Protein 6UVZ (pdb70)

Structure (mmCIF, N/CA/C/O backbone):
data_6UVZ
#
_entry.id   6UVZ
#
_cell.length_a   166.528
_cell.length_b   166.528
_cell.length_c   151.693
_cell.angle_alpha   90.000
_cell.angle_beta   90.000
_cell.angle_gamma   90.000
#
_symmetry.space_group_name_H-M   'P 43 21 2'
#
loop_
_entity.id
_entity.type
_entity.pdbx_description
1 polymer 'Amidohydrolase 2'
2 non-polymer 'NONAETHYLENE GLYCOL'
3 non-polymer 'CITRIC ACID'
4 water water
#
loop_
_atom_site.group_PDB
_atom_site.id
_atom_site.type_symbol
_atom_site.label_atom_id
_atom_site.label_alt_id
_atom_site.label_comp_id
_atom_site.label_asym_id
_atom_site.label_entity_id
_atom_site.label_seq_id
_atom_site.pdbx_PDB_ins_code
_atom_site.Cartn_x
_atom_site.Cartn_y
_atom_site.Cartn_z
_atom_site.occupancy
_atom_site.B_iso_or_equiv
_atom_site.auth_seq_id
_atom_site.auth_comp_id
_atom_site.auth_asym_id
_atom_site.auth_atom_id
_atom_site.pdbx_PDB_model_num
ATOM 1 N N . ALA A 1 3 ? 38.894 -16.261 -7.747 1.00 98.42 0 ALA A N 1
ATOM 2 C CA . ALA A 1 3 ? 39.344 -16.293 -6.361 1.00 102.53 0 ALA A CA 1
ATOM 3 C C . ALA A 1 3 ? 38.182 -16.576 -5.414 1.00 124.90 0 ALA A C 1
ATOM 4 O O . ALA A 1 3 ? 38.349 -16.578 -4.194 1.00 120.37 0 ALA A O 1
ATOM 11 N N . THR A 1 5 ? 36.677 -18.859 -3.680 1.00 127.57 2 THR A N 1
ATOM 12 C CA . THR A 1 5 ? 37.175 -20.142 -3.178 1.00 108.41 2 THR A CA 1
ATOM 13 C C . THR A 1 5 ? 37.639 -21.068 -4.305 1.00 94.45 2 THR A C 1
ATOM 14 O O . THR A 1 5 ? 36.851 -21.809 -4.903 1.00 92.89 2 THR A O 1
ATOM 18 N N . LEU A 1 6 ? 38.939 -21.030 -4.595 1.00 82.14 3 LEU A N 1
ATOM 19 C CA . LEU A 1 6 ? 39.531 -21.755 -5.713 1.00 65.92 3 LEU A CA 1
ATOM 20 C C . LEU A 1 6 ? 40.758 -22.518 -5.239 1.00 62.86 3 LEU A C 1
ATOM 21 O O . LEU A 1 6 ? 41.605 -21.959 -4.533 1.00 62.06 3 LEU A O 1
ATOM 26 N N . ASN A 1 7 ? 40.857 -23.786 -5.633 1.00 56.43 4 ASN A N 1
ATOM 27 C CA . ASN A 1 7 ? 42.008 -24.616 -5.304 1.00 49.50 4 ASN A CA 1
ATOM 28 C C . ASN A 1 7 ? 43.102 -24.409 -6.345 1.00 51.43 4 ASN A C 1
ATOM 29 O O . ASN A 1 7 ? 42.831 -24.425 -7.550 1.00 53.06 4 ASN A O 1
ATOM 34 N N . VAL A 1 8 ? 44.335 -24.219 -5.877 1.00 48.83 5 VAL A N 1
ATOM 35 C CA . VAL A 1 8 ? 45.465 -23.886 -6.738 1.00 40.94 5 VAL A CA 1
ATOM 36 C C . VAL A 1 8 ? 46.630 -24.811 -6.411 1.00 42.15 5 VAL A C 1
ATOM 37 O O . VAL A 1 8 ? 46.981 -24.985 -5.238 1.00 40.43 5 VAL A O 1
ATOM 41 N N . ILE A 1 9 ? 47.224 -25.400 -7.446 1.00 41.71 6 ILE A N 1
ATOM 42 C CA . ILE A 1 9 ? 48.446 -26.190 -7.328 1.00 33.69 6 ILE A CA 1
ATOM 43 C C . ILE A 1 9 ? 49.509 -25.527 -8.192 1.00 36.05 6 ILE A C 1
ATOM 44 O O . ILE A 1 9 ? 49.360 -25.448 -9.418 1.00 55.73 6 ILE A O 1
ATOM 49 N N . ASP A 1 10 ? 50.577 -25.049 -7.556 1.00 28.21 7 ASP A N 1
ATOM 50 C CA . ASP A 1 10 ? 51.659 -24.372 -8.264 1.00 29.64 7 ASP A CA 1
ATOM 51 C C . ASP A 1 10 ? 52.594 -25.421 -8.853 1.00 38.79 7 ASP A C 1
ATOM 52 O O . ASP A 1 10 ? 53.343 -26.075 -8.123 1.00 53.18 7 ASP A O 1
ATOM 57 N N . SER A 1 11 ? 52.565 -25.579 -10.174 1.00 39.12 8 SER A N 1
ATOM 58 C CA . SER A 1 11 ? 53.357 -26.619 -10.818 1.00 41.31 8 SER A CA 1
ATOM 59 C C . SER A 1 11 ? 54.812 -26.222 -11.041 1.00 41.31 8 SER A C 1
ATOM 60 O O . SER A 1 11 ? 55.575 -27.032 -11.578 1.00 45.43 8 SER A O 1
ATOM 63 N N . HIS A 1 12 ? 55.225 -25.021 -10.635 1.00 30.55 9 HIS A N 1
ATOM 64 C CA . HIS A 1 12 ? 56.596 -24.576 -10.885 1.00 31.27 9 HIS A CA 1
ATOM 65 C C . HIS A 1 12 ? 56.917 -23.418 -9.950 1.00 30.50 9 HIS A C 1
ATOM 66 O O . HIS A 1 12 ? 56.426 -22.304 -10.158 1.00 49.36 9 HIS A O 1
ATOM 73 N N . PHE A 1 13 ? 57.741 -23.676 -8.935 1.00 32.15 10 PHE A N 1
ATOM 74 C CA . PHE A 1 13 ? 58.228 -22.620 -8.059 1.00 32.42 10 PHE A CA 1
ATOM 75 C C . PHE A 1 13 ? 59.629 -22.983 -7.588 1.00 40.10 10 PHE A C 1
ATOM 76 O O . PHE A 1 13 ? 60.064 -24.132 -7.695 1.00 41.52 10 PHE A O 1
ATOM 84 N N . HIS A 1 14 ? 60.334 -21.983 -7.060 1.00 36.85 11 HIS A N 1
ATOM 85 C CA . HIS A 1 14 ? 61.700 -22.153 -6.589 1.00 28.78 11 HIS A CA 1
ATOM 86 C C . HIS A 1 14 ? 61.849 -21.578 -5.188 1.00 33.26 11 HIS A C 1
ATOM 87 O O . HIS A 1 14 ? 61.128 -20.656 -4.796 1.00 36.77 11 HIS A O 1
ATOM 94 N N . ILE A 1 15 ? 62.799 -22.138 -4.439 1.00 26.42 12 ILE A N 1
ATOM 95 C CA . ILE A 1 15 ? 63.242 -21.586 -3.165 1.00 30.93 12 ILE A CA 1
ATOM 96 C C . ILE A 1 15 ? 64.755 -21.741 -3.092 1.00 34.40 12 ILE A C 1
ATOM 97 O O . ILE A 1 15 ? 65.323 -22.704 -3.614 1.00 36.63 12 ILE A O 1
ATOM 102 N N . TRP A 1 16 ? 65.411 -20.780 -2.444 1.00 33.33 13 TRP A N 1
ATOM 103 C CA . TRP A 1 16 ? 66.855 -20.855 -2.271 1.00 40.13 13 TRP A CA 1
ATOM 104 C C . TRP A 1 16 ? 67.282 -19.941 -1.133 1.00 46.63 13 TRP A C 1
ATOM 105 O O . TRP A 1 16 ? 66.528 -19.071 -0.689 1.00 51.63 13 TRP A O 1
ATOM 116 N N . ASP A 1 17 ? 68.508 -20.159 -0.671 1.00 53.29 14 ASP A N 1
ATOM 117 C CA . ASP A 1 17 ? 69.130 -19.336 0.364 1.00 53.62 14 ASP A CA 1
ATOM 118 C C . ASP A 1 17 ? 70.516 -18.948 -0.129 1.00 55.72 14 ASP A C 1
ATOM 119 O O . ASP A 1 17 ? 71.394 -19.828 -0.248 1.00 54.36 14 ASP A O 1
ATOM 124 N N . PRO A 1 18 ? 70.763 -17.668 -0.428 1.00 53.58 15 PRO A N 1
ATOM 125 C CA . PRO A 1 18 ? 72.053 -17.283 -1.025 1.00 50.80 15 PRO A CA 1
ATOM 126 C C . PRO A 1 18 ? 73.249 -17.472 -0.104 1.00 60.84 15 PRO A C 1
ATOM 127 O O . PRO A 1 18 ? 74.386 -17.449 -0.593 1.00 67.77 15 PRO A O 1
ATOM 131 N N . ASP A 1 19 ? 73.039 -17.656 1.199 1.00 65.88 16 ASP A N 1
ATOM 132 C CA . ASP A 1 19 ? 74.150 -17.886 2.116 1.00 72.14 16 ASP A CA 1
ATOM 133 C C . ASP A 1 19 ? 74.551 -19.356 2.167 1.00 69.96 16 ASP A C 1
ATOM 134 O O . ASP A 1 19 ? 75.728 -19.687 1.995 1.00 84.86 16 ASP A O 1
ATOM 139 N N . ALA A 1 20 ? 73.586 -20.248 2.398 1.00 56.18 17 ALA A N 1
ATOM 140 C CA . ALA A 1 20 ? 73.882 -21.671 2.485 1.00 48.76 17 ALA A CA 1
ATOM 141 C C . ALA A 1 20 ? 74.109 -22.314 1.123 1.00 44.08 17 ALA A C 1
ATOM 142 O O . ALA A 1 20 ? 74.781 -23.348 1.046 1.00 37.98 17 ALA A O 1
ATOM 144 N N . GLN A 1 21 ? 73.573 -21.730 0.054 1.00 47.44 18 GLN A N 1
ATOM 145 C CA . GLN A 1 21 ? 73.688 -22.286 -1.284 1.00 50.89 18 GLN A CA 1
ATOM 146 C C . GLN A 1 21 ? 74.511 -21.363 -2.173 1.00 64.06 18 GLN A C 1
ATOM 147 O O . GLN A 1 21 ? 74.667 -20.170 -1.897 1.00 67.49 18 GLN A O 1
ATOM 153 N N . ASP A 1 22 ? 75.037 -21.938 -3.252 1.00 71.83 19 ASP A N 1
ATOM 154 C CA . ASP A 1 22 ? 75.849 -21.218 -4.228 1.00 67.72 19 ASP A CA 1
ATOM 155 C C . ASP A 1 22 ? 75.130 -21.263 -5.569 1.00 61.28 19 ASP A C 1
ATOM 156 O O . ASP A 1 22 ? 75.110 -22.305 -6.233 1.00 62.67 19 ASP A O 1
ATOM 161 N N . LEU A 1 23 ? 74.537 -20.139 -5.962 1.00 55.28 20 LEU A N 1
ATOM 162 C CA . LEU A 1 23 ? 73.852 -20.034 -7.245 1.00 54.79 20 LEU A CA 1
ATOM 163 C C . LEU A 1 23 ? 74.618 -19.072 -8.141 1.00 64.80 20 LEU A C 1
ATOM 164 O O . LEU A 1 23 ? 74.563 -17.852 -7.919 1.00 71.46 20 LEU A O 1
ATOM 169 N N . PRO A 1 24 ? 75.340 -19.559 -9.154 1.00 69.57 21 PRO A N 1
ATOM 170 C CA . PRO A 1 24 ? 76.148 -18.638 -9.971 1.00 63.05 21 PRO A CA 1
ATOM 171 C C . PRO A 1 24 ? 75.316 -17.686 -10.810 1.00 60.99 21 PRO A C 1
ATOM 172 O O . PRO A 1 24 ? 75.715 -16.531 -11.000 1.00 72.64 21 PRO A O 1
ATOM 176 N N . TRP A 1 25 ? 74.166 -18.135 -11.316 1.00 54.23 22 TRP A N 1
ATOM 177 C CA . TRP A 1 25 ? 73.321 -17.282 -12.144 1.00 54.19 22 TRP A CA 1
ATOM 178 C C . TRP A 1 25 ? 72.702 -16.127 -11.368 1.00 61.90 22 TRP A C 1
ATOM 179 O O . TRP A 1 25 ? 72.105 -15.239 -11.986 1.00 62.56 22 TRP A O 1
ATOM 190 N N . LEU A 1 26 ? 72.828 -16.115 -10.041 1.00 64.53 23 LEU A N 1
ATOM 191 C CA . LEU A 1 26 ? 72.280 -15.037 -9.229 1.00 61.46 23 LEU A CA 1
ATOM 192 C C . LEU A 1 26 ? 73.127 -13.772 -9.277 1.00 67.19 23 LEU A C 1
ATOM 193 O O . LEU A 1 26 ? 72.663 -12.720 -8.823 1.00 62.24 23 LEU A O 1
ATOM 198 N N . ALA A 1 27 ? 74.345 -13.846 -9.809 1.00 72.15 24 ALA A N 1
ATOM 199 C CA . ALA A 1 27 ? 75.174 -12.658 -9.949 1.00 63.47 24 ALA A CA 1
ATOM 200 C C . ALA A 1 27 ? 74.583 -11.722 -10.996 1.00 64.20 24 ALA A C 1
ATOM 201 O O . ALA A 1 27 ? 74.042 -12.163 -12.013 1.00 71.30 24 ALA A O 1
ATOM 203 N N . GLY A 1 28 ? 74.689 -10.421 -10.740 1.00 54.06 25 GLY A N 1
ATOM 204 C CA . GLY A 1 28 ? 74.076 -9.432 -11.599 1.00 63.38 25 GLY A CA 1
ATOM 205 C C . GLY A 1 28 ? 72.586 -9.264 -11.412 1.00 77.41 25 GLY A C 1
ATOM 206 O O . GLY A 1 28 ? 71.981 -8.436 -12.105 1.00 85.39 25 GLY A O 1
ATOM 207 N N . LEU A 1 29 ? 71.972 -10.021 -10.499 1.00 80.21 26 LEU A N 1
ATOM 208 C CA . LEU A 1 29 ? 70.547 -9.925 -10.191 1.00 76.53 26 LEU A CA 1
ATOM 209 C C . LEU A 1 29 ? 70.400 -9.649 -8.699 1.00 83.26 26 LEU A C 1
ATOM 210 O O . LEU A 1 29 ? 70.061 -10.554 -7.921 1.00 80.52 26 LEU A O 1
ATOM 215 N N . PRO A 1 30 ? 70.650 -8.411 -8.260 1.00 85.07 27 PRO A N 1
ATOM 216 C CA . PRO A 1 30 ? 70.498 -8.101 -6.829 1.00 78.69 27 PRO A CA 1
ATOM 217 C C . PRO A 1 30 ? 69.062 -8.183 -6.345 1.00 77.03 27 PRO A C 1
ATOM 218 O O . PRO A 1 30 ? 68.839 -8.270 -5.131 1.00 76.95 27 PRO A O 1
ATOM 222 N N . SER A 1 31 ? 68.084 -8.160 -7.254 1.00 73.96 28 SER A N 1
ATOM 223 C CA . SER A 1 31 ? 66.683 -8.246 -6.859 1.00 64.78 28 SER A CA 1
ATOM 224 C C . SER A 1 31 ? 66.315 -9.616 -6.305 1.00 69.18 28 SER A C 1
ATOM 225 O O . SER A 1 31 ? 65.314 -9.731 -5.591 1.00 67.48 28 SER A O 1
ATOM 228 N N . LEU A 1 32 ? 67.097 -10.649 -6.612 1.00 66.26 29 LEU A N 1
ATOM 229 C CA . LEU A 1 32 ? 66.793 -12.010 -6.195 1.00 58.31 29 LEU A CA 1
ATOM 230 C C . LEU A 1 32 ? 67.787 -12.568 -5.187 1.00 59.85 29 LEU A C 1
ATOM 231 O O . LEU A 1 32 ? 67.668 -13.737 -4.805 1.00 64.30 29 LEU A O 1
ATOM 236 N N . GLN A 1 33 ? 68.759 -11.771 -4.741 1.00 60.90 30 GLN A N 1
ATOM 237 C CA . GLN A 1 33 ? 69.772 -12.238 -3.795 1.00 64.80 30 GLN A CA 1
ATOM 238 C C . GLN A 1 33 ? 69.243 -12.171 -2.360 1.00 67.65 30 GLN A C 1
ATOM 239 O O . GLN A 1 33 ? 69.800 -11.516 -1.480 1.00 68.14 30 GLN A O 1
ATOM 245 N N . HIS A 1 34 ? 68.137 -12.878 -2.137 1.00 71.63 31 HIS A N 1
ATOM 246 C CA . HIS A 1 34 ? 67.506 -12.954 -0.829 1.00 61.92 31 HIS A CA 1
ATOM 247 C C . HIS A 1 34 ? 67.116 -14.398 -0.552 1.00 58.50 31 HIS A C 1
ATOM 248 O O . HIS A 1 34 ? 67.119 -15.249 -1.445 1.00 68.38 31 HIS A O 1
ATOM 255 N N . ARG A 1 35 ? 66.776 -14.669 0.705 1.00 56.52 32 ARG A N 1
ATOM 256 C CA . ARG A 1 35 ? 66.318 -15.994 1.101 1.00 45.57 32 ARG A CA 1
ATOM 257 C C . ARG A 1 35 ? 64.824 -16.117 0.828 1.00 47.71 32 ARG A C 1
ATOM 258 O O . ARG A 1 35 ? 64.028 -15.305 1.313 1.00 59.42 32 ARG A O 1
ATOM 266 N N . TYR A 1 36 ? 64.444 -17.127 0.050 1.00 44.49 33 TYR A N 1
ATOM 267 C CA . TYR A 1 36 ? 63.051 -17.397 -0.278 1.00 41.49 33 TYR A CA 1
ATOM 268 C C . TYR A 1 36 ? 62.664 -18.757 0.281 1.00 33.54 33 TYR A C 1
ATOM 269 O O . TYR A 1 36 ? 63.348 -19.754 0.026 1.00 45.76 33 TYR A O 1
ATOM 278 N N . THR A 1 37 ? 61.574 -18.795 1.040 1.00 30.43 34 THR A N 1
ATOM 279 C CA . THR A 1 37 ? 61.076 -20.021 1.642 1.00 37.89 34 THR A CA 1
ATOM 280 C C . THR A 1 37 ? 59.689 -20.340 1.099 1.00 42.28 34 THR A C 1
ATOM 281 O O . THR A 1 37 ? 59.033 -19.507 0.468 1.00 46.14 34 THR A O 1
ATOM 285 N N . VAL A 1 38 ? 59.247 -21.573 1.355 1.00 40.92 35 VAL A N 1
ATOM 286 C CA . VAL A 1 38 ? 57.916 -21.987 0.926 1.00 41.75 35 VAL A CA 1
ATOM 287 C C . VAL A 1 38 ? 56.842 -21.202 1.671 1.00 46.18 35 VAL A C 1
ATOM 288 O O . VAL A 1 38 ? 55.749 -20.971 1.138 1.00 55.78 35 VAL A O 1
ATOM 292 N N . ASP A 1 39 ? 57.134 -20.763 2.899 1.00 44.18 36 ASP A N 1
ATOM 293 C CA . ASP A 1 39 ? 56.176 -19.952 3.643 1.00 34.74 36 ASP A CA 1
ATOM 294 C C . ASP A 1 39 ? 55.959 -18.595 2.988 1.00 40.24 36 ASP A C 1
ATOM 295 O O . ASP A 1 39 ? 54.855 -18.042 3.063 1.00 43.28 36 ASP A O 1
ATOM 300 N N . ASP A 1 40 ? 56.992 -18.043 2.346 1.00 40.14 37 ASP A N 1
ATOM 301 C CA . ASP A 1 40 ? 56.830 -16.776 1.640 1.00 30.50 37 ASP A CA 1
ATOM 302 C C . ASP A 1 40 ? 55.880 -16.924 0.459 1.00 49.30 37 ASP A C 1
ATOM 303 O O . ASP A 1 40 ? 55.098 -16.012 0.165 1.00 51.82 37 ASP A O 1
ATOM 308 N N . LEU A 1 41 ? 55.934 -18.066 -0.231 1.00 54.61 38 LEU A N 1
ATOM 309 C CA . LEU A 1 41 ? 54.997 -18.316 -1.320 1.00 43.11 38 LEU A CA 1
ATOM 310 C C . LEU A 1 41 ? 53.588 -18.563 -0.796 1.00 45.69 38 LEU A C 1
ATOM 311 O O . LEU A 1 41 ? 52.610 -18.172 -1.443 1.00 41.06 38 LEU A O 1
ATOM 316 N N . ALA A 1 42 ? 53.465 -19.204 0.370 1.00 39.03 39 ALA A N 1
ATOM 317 C CA . ALA A 1 42 ? 52.148 -19.430 0.953 1.00 40.13 39 ALA A CA 1
ATOM 318 C C . ALA A 1 42 ? 51.487 -18.125 1.373 1.00 51.35 39 ALA A C 1
ATOM 319 O O . ALA A 1 42 ? 50.260 -17.998 1.285 1.00 54.79 39 ALA A O 1
ATOM 321 N N . ALA A 1 43 ? 52.276 -17.148 1.829 1.00 56.98 40 ALA A N 1
ATOM 322 C CA . ALA A 1 43 ? 51.711 -15.858 2.206 1.00 53.29 40 ALA A CA 1
ATOM 323 C C . ALA A 1 43 ? 51.177 -15.103 0.996 1.00 51.27 40 ALA A C 1
ATOM 324 O O . ALA A 1 43 ? 50.213 -14.340 1.120 1.00 50.41 40 ALA A O 1
ATOM 326 N N . GLU A 1 44 ? 51.786 -15.301 -0.176 1.00 50.74 41 GLU A N 1
ATOM 327 C CA . GLU A 1 44 ? 51.286 -14.655 -1.385 1.00 48.08 41 GLU A CA 1
ATOM 328 C C . GLU A 1 44 ? 49.934 -15.225 -1.795 1.00 51.68 41 GLU A C 1
ATOM 329 O O . GLU A 1 44 ? 49.020 -14.472 -2.152 1.00 56.26 41 GLU A O 1
ATOM 335 N N . TYR A 1 45 ? 49.786 -16.551 -1.750 1.00 44.54 42 TYR A N 1
ATOM 336 C CA . TYR A 1 45 ? 48.497 -17.161 -2.049 1.00 45.33 42 TYR A CA 1
ATOM 337 C C . TYR A 1 45 ? 47.457 -16.861 -0.978 1.00 52.60 42 TYR A C 1
ATOM 338 O O . TYR A 1 45 ? 46.257 -16.978 -1.249 1.00 41.69 42 TYR A O 1
ATOM 347 N N . ALA A 1 46 ? 47.888 -16.479 0.226 1.00 58.35 43 ALA A N 1
ATOM 348 C CA . ALA A 1 46 ? 46.936 -16.059 1.248 1.00 45.59 43 ALA A CA 1
ATOM 349 C C . ALA A 1 46 ? 46.337 -14.699 0.913 1.00 48.41 43 ALA A C 1
ATOM 350 O O . ALA A 1 46 ? 45.147 -14.463 1.152 1.00 44.12 43 ALA A O 1
ATOM 352 N N . LYS A 1 47 ? 47.146 -13.792 0.356 1.00 49.91 44 LYS A N 1
ATOM 353 C CA . LYS A 1 47 ? 46.625 -12.492 -0.055 1.00 43.22 44 LYS A CA 1
ATOM 354 C C . LYS A 1 47 ? 45.613 -12.625 -1.183 1.00 51.47 44 LYS A C 1
ATOM 355 O O . LYS A 1 47 ? 44.704 -11.795 -1.303 1.00 73.55 44 LYS A O 1
ATOM 361 N N . PHE A 1 48 ? 45.747 -13.655 -2.012 1.00 54.11 45 PHE A N 1
ATOM 362 C CA . PHE A 1 48 ? 44.874 -13.846 -3.161 1.00 62.40 45 PHE A CA 1
ATOM 363 C C . PHE A 1 48 ? 43.606 -14.618 -2.821 1.00 48.43 45 PHE A C 1
ATOM 364 O O . PHE A 1 48 ? 42.769 -14.825 -3.706 1.00 53.07 45 PHE A O 1
ATOM 372 N N . GLY A 1 49 ? 43.446 -15.045 -1.571 1.00 29.09 46 GLY A N 1
ATOM 373 C CA . GLY A 1 49 ? 42.228 -15.713 -1.157 1.00 38.95 46 GLY A CA 1
ATOM 374 C C . GLY A 1 49 ? 41.976 -17.057 -1.798 1.00 50.52 46 GLY A C 1
ATOM 375 O O . GLY A 1 49 ? 40.823 -17.488 -1.873 1.00 71.40 46 GLY A O 1
ATOM 376 N N . VAL A 1 50 ? 43.019 -17.734 -2.266 1.00 52.03 47 VAL A N 1
ATOM 377 C CA . VAL A 1 50 ? 42.880 -19.048 -2.867 1.00 47.03 47 VAL A CA 1
ATOM 378 C C . VAL A 1 50 ? 43.342 -20.097 -1.866 1.00 50.94 47 VAL A C 1
ATOM 379 O O . VAL A 1 50 ? 44.103 -19.821 -0.934 1.00 47.26 47 VAL A O 1
ATOM 383 N N . ASN A 1 51 ? 42.868 -21.326 -2.060 1.00 52.95 48 ASN A N 1
ATOM 384 C CA . ASN A 1 51 ? 43.246 -22.452 -1.208 1.00 47.01 48 ASN A CA 1
ATOM 385 C C . ASN A 1 51 ? 44.499 -23.085 -1.803 1.00 51.68 48 ASN A C 1
ATOM 386 O O . ASN A 1 51 ? 44.424 -23.864 -2.756 1.00 46.87 48 ASN A O 1
ATOM 391 N N . PHE A 1 52 ? 45.656 -22.744 -1.241 1.00 48.20 49 PHE A N 1
ATOM 392 C CA . PHE A 1 52 ? 46.937 -23.221 -1.753 1.00 38.57 49 PHE A CA 1
ATOM 393 C C . PHE A 1 52 ? 47.140 -24.668 -1.320 1.00 39.19 49 PHE A C 1
ATOM 394 O O . PHE A 1 52 ? 47.365 -24.947 -0.137 1.00 40.69 49 PHE A O 1
ATOM 402 N N . LEU A 1 53 ? 47.063 -25.590 -2.277 1.00 30.21 50 LEU A N 1
ATOM 403 C CA . LEU A 1 53 ? 47.193 -27.015 -2.005 1.00 34.76 50 LEU A CA 1
ATOM 404 C C . LEU A 1 53 ? 48.631 -27.511 -2.077 1.00 38.46 50 LEU A C 1
ATOM 405 O O . LEU A 1 53 ? 48.866 -28.709 -1.891 1.00 41.76 50 LEU A O 1
ATOM 410 N N . GLY A 1 54 ? 49.588 -26.634 -2.342 1.00 29.45 51 GLY A N 1
ATOM 411 C CA . GLY A 1 54 ? 50.982 -27.012 -2.440 1.00 37.63 51 GLY A CA 1
ATOM 412 C C . GLY A 1 54 ? 51.559 -26.712 -3.812 1.00 39.95 51 GLY A C 1
ATOM 413 O O . GLY A 1 54 ? 50.860 -26.346 -4.755 1.00 41.73 51 GLY A O 1
ATOM 414 N N . GLY A 1 55 ? 52.881 -26.890 -3.901 1.00 34.87 52 GLY A N 1
ATOM 415 C CA . GLY A 1 55 ? 53.613 -26.560 -5.102 1.00 28.41 52 GLY A CA 1
ATOM 416 C C . GLY A 1 55 ? 54.555 -27.676 -5.516 1.00 40.16 52 GLY A C 1
ATOM 417 O O . GLY A 1 55 ? 54.813 -28.621 -4.765 1.00 38.83 52 GLY A O 1
ATOM 418 N N . VAL A 1 56 ? 55.066 -27.545 -6.737 1.00 33.89 53 VAL A N 1
ATOM 419 C CA . VAL A 1 56 ? 56.040 -28.469 -7.304 1.00 27.84 53 VAL A CA 1
ATOM 420 C C . VAL A 1 56 ? 57.372 -27.737 -7.378 1.00 32.56 53 VAL A C 1
ATOM 421 O O . VAL A 1 56 ? 57.524 -26.778 -8.145 1.00 23.93 53 VAL A O 1
ATOM 425 N N . TYR A 1 57 ? 58.338 -28.182 -6.579 1.00 23.24 54 TYR A N 1
ATOM 426 C CA . TYR A 1 57 ? 59.661 -27.576 -6.603 1.00 28.20 54 TYR A CA 1
ATOM 427 C C . TYR A 1 57 ? 60.407 -27.976 -7.870 1.00 42.24 54 TYR A C 1
ATOM 428 O O . TYR A 1 57 ? 60.312 -29.114 -8.335 1.00 44.29 54 TYR A O 1
ATOM 437 N N . VAL A 1 58 ? 61.153 -27.026 -8.426 1.00 20.66 55 VAL A N 1
ATOM 438 C CA . VAL A 1 58 ? 62.006 -27.259 -9.583 1.00 36.01 55 VAL A CA 1
ATOM 439 C C . VAL A 1 58 ? 63.421 -26.843 -9.210 1.00 39.65 55 VAL A C 1
ATOM 440 O O . VAL A 1 58 ? 63.615 -25.859 -8.488 1.00 34.29 55 VAL A O 1
ATOM 444 N N . GLU A 1 59 ? 64.406 -27.602 -9.690 1.00 39.45 56 GLU A N 1
ATOM 445 C CA . GLU A 1 59 ? 65.794 -27.354 -9.321 1.00 36.50 56 GLU A CA 1
ATOM 446 C C . GLU A 1 59 ? 66.213 -25.939 -9.702 1.00 43.01 56 GLU A C 1
ATOM 447 O O . GLU A 1 59 ? 65.837 -25.421 -10.757 1.00 45.94 56 GLU A O 1
ATOM 453 N N . VAL A 1 60 ? 66.990 -25.311 -8.824 1.00 42.63 57 VAL A N 1
ATOM 454 C CA . VAL A 1 60 ? 67.363 -23.911 -8.972 1.00 42.57 57 VAL A CA 1
ATOM 455 C C . VAL A 1 60 ? 68.736 -23.758 -9.630 1.00 46.52 57 VAL A C 1
ATOM 456 O O . VAL A 1 60 ? 69.347 -22.694 -9.538 1.00 53.39 57 VAL A O 1
ATOM 460 N N . ASP A 1 61 ? 69.226 -24.807 -10.294 1.00 44.59 58 ASP A N 1
ATOM 461 C CA . ASP A 1 61 ? 70.527 -24.787 -10.966 1.00 46.47 58 ASP A CA 1
ATOM 462 C C . ASP A 1 61 ? 71.643 -24.431 -9.983 1.00 40.28 58 ASP A C 1
ATOM 463 O O . ASP A 1 61 ? 72.467 -23.548 -10.230 1.00 47.45 58 ASP A O 1
ATOM 468 N N . ALA A 1 62 ? 71.658 -25.131 -8.853 1.00 39.45 59 ALA A N 1
ATOM 469 C CA . ALA A 1 62 ? 72.647 -24.882 -7.818 1.00 50.40 59 ALA A CA 1
ATOM 470 C C . ALA A 1 62 ? 74.002 -25.461 -8.215 1.00 46.06 59 ALA A C 1
ATOM 471 O O . ALA A 1 62 ? 74.105 -26.362 -9.052 1.00 43.46 59 ALA A O 1
ATOM 473 N N . ALA A 1 63 ? 75.055 -24.925 -7.593 1.00 41.71 60 ALA A N 1
ATOM 474 C CA . ALA A 1 63 ? 76.403 -25.394 -7.893 1.00 36.41 60 ALA A CA 1
ATOM 475 C C . ALA A 1 63 ? 76.641 -26.790 -7.333 1.00 39.95 60 ALA A C 1
ATOM 476 O O . ALA A 1 63 ? 77.273 -27.628 -7.987 1.00 46.92 60 ALA A O 1
ATOM 478 N N . ASP A 1 64 ? 76.145 -27.059 -6.129 1.00 38.44 61 ASP A N 1
ATOM 479 C CA . ASP A 1 64 ? 76.276 -28.363 -5.485 1.00 36.02 61 ASP A CA 1
ATOM 480 C C . ASP A 1 64 ? 74.905 -29.031 -5.522 1.00 42.29 61 ASP A C 1
ATOM 481 O O . ASP A 1 64 ? 74.039 -28.740 -4.691 1.00 40.86 61 ASP A O 1
ATOM 486 N N . HIS A 1 65 ? 74.712 -29.928 -6.492 1.00 43.16 62 HIS A N 1
ATOM 487 C CA . HIS A 1 65 ? 73.429 -30.611 -6.617 1.00 37.94 62 HIS A CA 1
ATOM 488 C C . HIS A 1 65 ? 73.182 -31.560 -5.451 1.00 43.28 62 HIS A C 1
ATOM 489 O O . HIS A 1 65 ? 72.027 -31.784 -5.073 1.00 45.16 62 HIS A O 1
ATOM 496 N N . GLU A 1 66 ? 74.245 -32.122 -4.871 1.00 42.96 63 GLU A N 1
ATOM 497 C CA . GLU A 1 66 ? 74.074 -32.991 -3.711 1.00 50.64 63 GLU A CA 1
ATOM 498 C C . GLU A 1 66 ? 73.564 -32.207 -2.508 1.00 45.28 63 GLU A C 1
ATOM 499 O O . GLU A 1 66 ? 72.761 -32.721 -1.720 1.00 40.05 63 GLU A O 1
ATOM 505 N N . LEU A 1 67 ? 74.014 -30.960 -2.354 1.00 41.39 64 LEU A N 1
ATOM 506 C CA . LEU A 1 67 ? 73.488 -30.112 -1.289 1.00 36.17 64 LEU A CA 1
ATOM 507 C C . LEU A 1 67 ? 72.018 -29.789 -1.520 1.00 43.40 64 LEU A C 1
ATOM 508 O O . LEU A 1 67 ? 71.226 -29.758 -0.571 1.00 37.55 64 LEU A O 1
ATOM 513 N N . GLU A 1 68 ? 71.634 -29.547 -2.777 1.00 44.68 65 GLU A N 1
ATOM 514 C CA . GLU A 1 68 ? 70.236 -29.268 -3.083 1.00 32.26 65 GLU A CA 1
ATOM 515 C C . GLU A 1 68 ? 69.352 -30.481 -2.823 1.00 36.21 65 GLU A C 1
ATOM 516 O O . GLU A 1 68 ? 68.196 -30.327 -2.413 1.00 38.33 65 GLU A O 1
ATOM 522 N N . ASP A 1 69 ? 69.872 -31.689 -3.056 1.00 41.79 66 ASP A N 1
ATOM 523 C CA . ASP A 1 69 ? 69.109 -32.892 -2.741 1.00 35.58 66 ASP A CA 1
ATOM 524 C C . ASP A 1 69 ? 68.874 -33.016 -1.241 1.00 38.28 66 ASP A C 1
ATOM 525 O O . ASP A 1 69 ? 67.767 -33.355 -0.806 1.00 48.05 66 ASP A O 1
ATOM 530 N N . ARG A 1 70 ? 69.902 -32.738 -0.436 1.00 34.99 67 ARG A N 1
ATOM 531 C CA . ARG A 1 70 ? 69.768 -32.862 1.012 1.00 34.09 67 ARG A CA 1
ATOM 532 C C . ARG A 1 70 ? 68.853 -31.782 1.576 1.00 39.15 67 ARG A C 1
ATOM 533 O O . ARG A 1 70 ? 67.977 -32.067 2.402 1.00 37.95 67 ARG A O 1
ATOM 541 N N . LEU A 1 71 ? 69.042 -30.533 1.142 1.00 38.32 68 LEU A N 1
ATOM 542 C CA . LEU A 1 71 ? 68.249 -29.429 1.671 1.00 38.35 68 LEU A CA 1
ATOM 543 C C . LEU A 1 71 ? 66.762 -29.595 1.398 1.00 37.22 68 LEU A C 1
ATOM 544 O O . LEU A 1 71 ? 65.943 -29.030 2.130 1.00 45.88 68 LEU A O 1
ATOM 549 N N . LEU A 1 72 ? 66.390 -30.357 0.371 1.00 33.03 69 LEU A N 1
ATOM 550 C CA . LEU A 1 72 ? 64.981 -30.555 0.069 1.00 30.60 69 LEU A CA 1
ATOM 551 C C . LEU A 1 72 ? 64.402 -31.818 0.684 1.00 36.20 69 LEU A C 1
ATOM 552 O O . LEU A 1 72 ? 63.174 -31.945 0.754 1.00 49.47 69 LEU A O 1
ATOM 557 N N . TYR A 1 73 ? 65.241 -32.756 1.124 1.00 31.70 70 TYR A N 1
ATOM 558 C CA . TYR A 1 73 ? 64.739 -33.802 2.005 1.00 35.96 70 TYR A CA 1
ATOM 559 C C . TYR A 1 73 ? 64.450 -33.236 3.389 1.00 41.61 70 TYR A C 1
ATOM 560 O O . TYR A 1 73 ? 63.391 -33.495 3.972 1.00 36.90 70 TYR A O 1
ATOM 569 N N . GLU A 1 74 ? 65.388 -32.456 3.928 1.00 31.39 71 GLU A N 1
ATOM 570 C CA . GLU A 1 74 ? 65.232 -31.871 5.252 1.00 35.72 71 GLU A CA 1
ATOM 571 C C . GLU A 1 74 ? 64.140 -30.811 5.302 1.00 31.96 71 GLU A C 1
ATOM 572 O O . GLU A 1 74 ? 63.736 -30.417 6.401 1.00 36.40 71 GLU A O 1
ATOM 578 N N . ASN A 1 75 ? 63.657 -30.344 4.151 1.00 35.13 72 ASN A N 1
ATOM 579 C CA . ASN A 1 75 ? 62.538 -29.404 4.092 1.00 31.44 72 ASN A CA 1
ATOM 580 C C . ASN A 1 75 ? 61.261 -30.224 3.966 1.00 32.44 72 ASN A C 1
ATOM 581 O O . ASN A 1 75 ? 60.751 -30.461 2.870 1.00 34.30 72 ASN A O 1
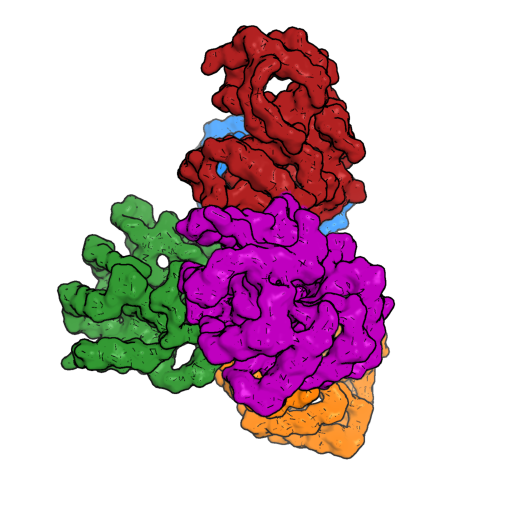ATOM 586 N N . ALA A 1 76 ? 60.736 -30.666 5.112 1.00 38.98 73 ALA A N 1
ATOM 587 C CA . ALA A 1 76 ? 59.554 -31.517 5.162 1.00 32.00 73 ALA A CA 1
ATOM 588 C C . ALA A 1 76 ? 58.253 -30.724 5.178 1.00 27.85 73 ALA A C 1
ATOM 589 O O . ALA A 1 76 ? 57.256 -31.190 5.746 1.00 34.05 73 ALA A O 1
ATOM 591 N N . SER A 1 77 ? 58.236 -29.541 4.575 1.00 31.26 74 SER A N 1
ATOM 592 C CA . SER A 1 77 ? 57.015 -28.751 4.526 1.00 30.78 74 SER A CA 1
ATOM 593 C C . SER A 1 77 ? 55.958 -29.485 3.708 1.00 38.20 74 SER A C 1
ATOM 594 O O . SER A 1 77 ? 56.250 -29.941 2.593 1.00 55.98 74 SER A O 1
ATOM 597 N N . PRO A 1 78 ? 54.734 -29.633 4.220 1.00 34.72 75 PRO A N 1
ATOM 598 C CA . PRO A 1 78 ? 53.690 -30.314 3.437 1.00 34.23 75 PRO A CA 1
ATOM 599 C C . PRO A 1 78 ? 53.350 -29.609 2.137 1.00 35.76 75 PRO A C 1
ATOM 600 O O . PRO A 1 78 ? 52.772 -30.238 1.243 1.00 40.09 75 PRO A O 1
ATOM 604 N N . LEU A 1 79 ? 53.695 -28.327 1.997 1.00 38.86 76 LEU A N 1
ATOM 605 C CA . LEU A 1 79 ? 53.377 -27.587 0.781 1.00 39.29 76 LEU A CA 1
ATOM 606 C C . LEU A 1 79 ? 54.270 -27.961 -0.394 1.00 38.65 76 LEU A C 1
ATOM 607 O O . LEU A 1 79 ? 54.001 -27.514 -1.514 1.00 34.53 76 LEU A O 1
ATOM 612 N N . ILE A 1 80 ? 55.317 -28.753 -0.176 1.00 37.77 77 ILE A N 1
ATOM 613 C CA . ILE A 1 80 ? 56.183 -29.214 -1.264 1.00 31.53 77 ILE A CA 1
ATOM 614 C C . ILE A 1 80 ? 55.623 -30.561 -1.712 1.00 29.66 77 ILE A C 1
ATOM 615 O O . ILE A 1 80 ? 55.939 -31.613 -1.155 1.00 32.82 77 ILE A O 1
ATOM 620 N N . LEU A 1 81 ? 54.769 -30.521 -2.736 1.00 31.11 78 LEU A N 1
ATOM 621 C CA . LEU A 1 81 ? 54.105 -31.734 -3.202 1.00 31.66 78 LEU A CA 1
ATOM 622 C C . LEU A 1 81 ? 55.072 -32.640 -3.953 1.00 25.54 78 LEU A C 1
ATOM 623 O O . LEU A 1 81 ? 55.149 -33.845 -3.683 1.00 32.98 78 LEU A O 1
ATOM 628 N N . LYS A 1 82 ? 55.817 -32.079 -4.903 1.00 23.23 79 LYS A N 1
ATOM 629 C CA . LYS A 1 82 ? 56.756 -32.835 -5.715 1.00 23.67 79 LYS A CA 1
ATOM 630 C C . LYS A 1 82 ? 58.074 -32.082 -5.806 1.00 31.83 79 LYS A C 1
ATOM 631 O O . LYS A 1 82 ? 58.119 -30.856 -5.670 1.00 36.40 79 LYS A O 1
ATOM 637 N N . ARG A 1 83 ? 59.151 -32.829 -6.041 1.00 37.91 80 ARG A N 1
ATOM 638 C CA . ARG A 1 83 ? 60.495 -32.272 -6.129 1.00 28.15 80 ARG A CA 1
ATOM 639 C C . ARG A 1 83 ? 61.114 -32.669 -7.460 1.00 25.49 80 ARG A C 1
ATOM 640 O O . ARG A 1 83 ? 61.300 -33.860 -7.730 1.00 25.66 80 ARG A O 1
ATOM 656 N N . LEU A 1 85 ? 64.368 -32.506 -9.112 1.00 22.52 82 LEU A N 1
ATOM 657 C CA . LEU A 1 85 ? 65.797 -32.287 -8.955 1.00 29.07 82 LEU A CA 1
ATOM 658 C C . LEU A 1 85 ? 66.515 -32.493 -10.288 1.00 28.50 82 LEU A C 1
ATOM 659 O O . LEU A 1 85 ? 65.952 -33.010 -11.254 1.00 41.29 82 LEU A O 1
ATOM 664 N N . GLN A 1 86 ? 67.775 -32.071 -10.337 1.00 25.95 83 GLN A N 1
ATOM 665 C CA . GLN A 1 86 ? 68.508 -32.059 -11.593 1.00 36.57 83 GLN A CA 1
ATOM 666 C C . GLN A 1 86 ? 69.262 -33.367 -11.815 1.00 37.38 83 GLN A C 1
ATOM 667 O O . GLN A 1 86 ? 69.527 -34.133 -10.885 1.00 27.07 83 GLN A O 1
ATOM 673 N N . GLY A 1 87 ? 69.604 -33.611 -13.074 1.00 35.24 84 GLY A N 1
ATOM 674 C CA . GLY A 1 87 ? 70.330 -34.812 -13.446 1.00 43.09 84 GLY A CA 1
ATOM 675 C C . GLY A 1 87 ? 70.585 -34.816 -14.937 1.00 33.39 84 GLY A C 1
ATOM 676 O O . GLY A 1 87 ? 70.093 -33.961 -15.680 1.00 34.74 84 GLY A O 1
ATOM 677 N N . ARG A 1 88 ? 71.375 -35.798 -15.365 1.00 33.13 85 ARG A N 1
ATOM 678 C CA . ARG A 1 88 ? 71.704 -35.994 -16.771 1.00 28.56 85 ARG A CA 1
ATOM 679 C C . ARG A 1 88 ? 70.975 -37.234 -17.272 1.00 30.34 85 ARG A C 1
ATOM 680 O O . ARG A 1 88 ? 71.214 -38.340 -16.777 1.00 40.98 85 ARG A O 1
ATOM 688 N N . VAL A 1 89 ? 70.094 -37.045 -18.252 1.00 22.85 86 VAL A N 1
ATOM 689 C CA . VAL A 1 89 ? 69.216 -38.118 -18.710 1.00 27.23 86 VAL A CA 1
ATOM 690 C C . VAL A 1 89 ? 70.042 -39.214 -19.370 1.00 30.57 86 VAL A C 1
ATOM 691 O O . VAL A 1 89 ? 70.791 -38.962 -20.321 1.00 35.45 86 VAL A O 1
ATOM 695 N N . SER A 1 90 ? 69.899 -40.436 -18.871 1.00 31.08 87 SER A N 1
ATOM 696 C CA . SER A 1 90 ? 70.557 -41.614 -19.418 1.00 29.89 87 SER A CA 1
ATOM 697 C C . SER A 1 90 ? 69.936 -42.846 -18.764 1.00 36.71 87 SER A C 1
ATOM 698 O O . SER A 1 90 ? 69.401 -42.754 -17.657 1.00 31.59 87 SER A O 1
ATOM 701 N N . PRO A 1 91 ? 69.992 -44.003 -19.429 1.00 44.48 88 PRO A N 1
ATOM 702 C CA . PRO A 1 91 ? 69.443 -45.224 -18.820 1.00 38.10 88 PRO A CA 1
ATOM 703 C C . PRO A 1 91 ? 70.299 -45.765 -17.682 1.00 37.86 88 PRO A C 1
ATOM 704 O O . PRO A 1 91 ? 70.041 -46.857 -17.166 1.00 35.85 88 PRO A O 1
ATOM 708 N N . TRP A 1 92 ? 71.326 -45.005 -17.287 1.00 27.85 89 TRP A N 1
ATOM 709 C CA . TRP A 1 92 ? 72.151 -45.326 -16.127 1.00 26.92 89 TRP A CA 1
ATOM 710 C C . TRP A 1 92 ? 72.292 -44.124 -15.199 1.00 26.46 89 TRP A C 1
ATOM 711 O O . TRP A 1 92 ? 73.263 -44.044 -14.440 1.00 27.85 89 TRP A O 1
ATOM 730 N N . ARG A 1 94 ? 72.040 -41.142 -12.335 1.00 31.60 91 ARG A N 1
ATOM 731 C CA . ARG A 1 94 ? 71.936 -41.040 -10.884 1.00 27.78 91 ARG A CA 1
ATOM 732 C C . ARG A 1 94 ? 70.734 -40.167 -10.543 1.00 25.07 91 ARG A C 1
ATOM 733 O O . ARG A 1 94 ? 70.721 -38.969 -10.844 1.00 33.39 91 ARG A O 1
ATOM 741 N N . VAL A 1 95 ? 69.726 -40.761 -9.924 1.00 24.43 92 VAL A N 1
ATOM 742 C CA . VAL A 1 95 ? 68.495 -40.069 -9.545 1.00 27.65 92 VAL A CA 1
ATOM 743 C C . VAL A 1 95 ? 68.440 -40.000 -8.026 1.00 30.22 92 VAL A C 1
ATOM 744 O O . VAL A 1 95 ? 68.659 -41.021 -7.364 1.00 32.05 92 VAL A O 1
ATOM 748 N N . PRO A 1 96 ? 68.172 -38.834 -7.437 1.00 33.31 93 PRO A N 1
ATOM 749 C CA . PRO A 1 96 ? 68.015 -38.770 -5.980 1.00 28.25 93 PRO A CA 1
ATOM 750 C C . PRO A 1 96 ? 66.851 -39.635 -5.524 1.00 34.66 93 PRO A C 1
ATOM 751 O O . PRO A 1 96 ? 65.783 -39.648 -6.141 1.00 48.22 93 PRO A O 1
ATOM 755 N N . ILE A 1 97 ? 67.070 -40.368 -4.429 1.00 24.12 94 ILE A N 1
ATOM 756 C CA . ILE A 1 97 ? 66.071 -41.319 -3.960 1.00 25.43 94 ILE A CA 1
ATOM 757 C C . ILE A 1 97 ? 64.811 -40.620 -3.461 1.00 28.43 94 ILE A C 1
ATOM 758 O O . ILE A 1 97 ? 63.759 -41.258 -3.339 1.00 36.17 94 ILE A O 1
ATOM 763 N N . ASN A 1 98 ? 64.882 -39.319 -3.184 1.00 26.44 95 ASN A N 1
ATOM 764 C CA . ASN A 1 98 ? 63.725 -38.544 -2.758 1.00 25.29 95 ASN A CA 1
ATOM 765 C C . ASN A 1 98 ? 63.140 -37.699 -3.882 1.00 24.80 95 ASN A C 1
ATOM 766 O O . ASN A 1 98 ? 62.220 -36.911 -3.637 1.00 41.75 95 ASN A O 1
ATOM 771 N N . ALA A 1 99 ? 63.645 -37.845 -5.104 1.00 25.10 96 ALA A N 1
ATOM 772 C CA . ALA A 1 99 ? 63.216 -37.021 -6.225 1.00 34.12 96 ALA A CA 1
ATOM 773 C C . ALA A 1 99 ? 62.001 -37.639 -6.905 1.00 27.41 96 ALA A C 1
ATOM 774 O O . ALA A 1 99 ? 61.966 -38.849 -7.153 1.00 34.31 96 ALA A O 1
ATOM 776 N N . ASP A 1 100 ? 61.007 -36.804 -7.203 1.00 28.84 97 ASP A N 1
ATOM 777 C CA . ASP A 1 100 ? 59.830 -37.240 -7.940 1.00 28.57 97 ASP A CA 1
ATOM 778 C C . ASP A 1 100 ? 59.996 -37.102 -9.447 1.00 28.12 97 ASP A C 1
ATOM 779 O O . ASP A 1 100 ? 59.219 -37.699 -10.200 1.00 33.32 97 ASP A O 1
ATOM 784 N N . GLY A 1 101 ? 60.985 -36.336 -9.895 1.00 29.30 98 GLY A N 1
ATOM 785 C CA . GLY A 1 101 ? 61.244 -36.159 -11.311 1.00 23.29 98 GLY A CA 1
ATOM 786 C C . GLY A 1 101 ? 62.606 -35.534 -11.513 1.00 21.06 98 GLY A C 1
ATOM 787 O O . GLY A 1 101 ? 63.320 -35.222 -10.556 1.00 37.86 98 GLY A O 1
ATOM 788 N N . ILE A 1 102 ? 62.957 -35.344 -12.782 1.00 25.63 99 ILE A N 1
ATOM 789 C CA . ILE A 1 102 ? 64.279 -34.870 -13.174 1.00 28.99 99 ILE A CA 1
ATOM 790 C C . ILE A 1 102 ? 64.131 -33.741 -14.184 1.00 34.96 99 ILE A C 1
ATOM 791 O O . ILE A 1 102 ? 63.271 -33.797 -15.070 1.00 34.08 99 ILE A O 1
ATOM 796 N N . ARG A 1 103 ? 64.967 -32.712 -14.045 1.00 41.18 100 ARG A N 1
ATOM 797 C CA . ARG A 1 103 ? 65.121 -31.686 -15.067 1.00 44.25 100 ARG A CA 1
ATOM 798 C C . ARG A 1 103 ? 66.591 -31.579 -15.441 1.00 38.65 100 ARG A C 1
ATOM 799 O O . ARG A 1 103 ? 67.446 -31.414 -14.567 1.00 38.25 100 ARG A O 1
ATOM 807 N N . GLU A 1 104 ? 66.881 -31.678 -16.737 1.00 37.53 101 GLU A N 1
ATOM 808 C CA . GLU A 1 104 ? 68.229 -31.450 -17.230 1.00 40.41 101 GLU A CA 1
ATOM 809 C C . GLU A 1 104 ? 68.300 -30.065 -17.846 1.00 60.42 101 GLU A C 1
ATOM 810 O O . GLU A 1 104 ? 67.614 -29.811 -18.850 1.00 58.10 101 GLU A O 1
ATOM 816 N N . PRO A 1 105 ? 69.087 -29.142 -17.290 1.00 75.17 102 PRO A N 1
ATOM 817 C CA . PRO A 1 105 ? 69.157 -27.792 -17.864 1.00 77.38 102 PRO A CA 1
ATOM 818 C C . PRO A 1 105 ? 69.754 -27.791 -19.261 1.00 79.62 102 PRO A C 1
ATOM 819 O O . PRO A 1 105 ? 70.970 -27.654 -19.427 1.00 84.63 102 PRO A O 1
ATOM 823 N N . LEU A 1 106 ? 68.905 -27.956 -20.272 1.00 74.66 103 LEU A N 1
ATOM 824 C CA . LEU A 1 106 ? 69.346 -27.908 -21.663 1.00 79.44 103 LEU A CA 1
ATOM 825 C C . LEU A 1 106 ? 69.785 -26.485 -21.980 1.00 103.79 103 LEU A C 1
ATOM 826 O O . LEU A 1 106 ? 68.955 -25.593 -22.171 1.00 101.21 103 LEU A O 1
ATOM 831 N N . HIS A 1 107 ? 71.101 -26.280 -22.027 1.00 124.64 104 HIS A N 1
ATOM 832 C CA . HIS A 1 107 ? 71.728 -24.969 -22.199 1.00 134.24 104 HIS A CA 1
ATOM 833 C C . HIS A 1 107 ? 71.052 -24.117 -23.269 1.00 140.35 104 HIS A C 1
ATOM 834 O O . HIS A 1 107 ? 70.359 -23.148 -22.955 1.00 142.13 104 HIS A O 1
ATOM 841 N N . ARG A 1 113 ? 74.301 -27.789 -29.506 1.00 85.65 110 ARG A N 1
ATOM 842 C CA . ARG A 1 113 ? 74.131 -28.973 -28.671 1.00 95.86 110 ARG A CA 1
ATOM 843 C C . ARG A 1 113 ? 72.837 -29.711 -29.001 1.00 99.23 110 ARG A C 1
ATOM 844 O O . ARG A 1 113 ? 71.762 -29.337 -28.533 1.00 106.34 110 ARG A O 1
ATOM 852 N N . GLY A 1 114 ? 72.950 -30.762 -29.810 1.00 82.57 111 GLY A N 1
ATOM 853 C CA . GLY A 1 114 ? 71.810 -31.603 -30.119 1.00 69.17 111 GLY A CA 1
ATOM 854 C C . GLY A 1 114 ? 71.620 -32.696 -29.088 1.00 70.94 111 GLY A C 1
ATOM 855 O O . GLY A 1 114 ? 71.638 -33.886 -29.417 1.00 70.19 111 GLY A O 1
ATOM 856 N N . ARG A 1 115 ? 71.433 -32.292 -27.828 1.00 69.87 112 ARG A N 1
ATOM 857 C CA . ARG A 1 115 ? 71.355 -33.255 -26.734 1.00 54.43 112 ARG A CA 1
ATOM 858 C C . ARG A 1 115 ? 70.137 -34.162 -26.870 1.00 51.80 112 ARG A C 1
ATOM 859 O O . ARG A 1 115 ? 70.206 -35.357 -26.559 1.00 57.72 112 ARG A O 1
ATOM 867 N N . ALA A 1 116 ? 69.015 -33.616 -27.342 1.00 57.83 113 ALA A N 1
ATOM 868 C CA . ALA A 1 116 ? 67.788 -34.399 -27.439 1.00 63.18 113 ALA A CA 1
ATOM 869 C C . ALA A 1 116 ? 67.862 -35.476 -28.513 1.00 64.95 113 ALA A C 1
ATOM 870 O O . ALA A 1 116 ? 67.024 -36.384 -28.518 1.00 72.02 113 ALA A O 1
ATOM 872 N N . LEU A 1 117 ? 68.835 -35.398 -29.417 1.00 58.89 114 LEU A N 1
ATOM 873 C CA . LEU A 1 117 ? 68.977 -36.371 -30.491 1.00 55.91 114 LEU A CA 1
ATOM 874 C C . LEU A 1 117 ? 69.924 -37.511 -30.142 1.00 48.84 114 LEU A C 1
ATOM 875 O O . LEU A 1 117 ? 70.055 -38.451 -30.934 1.00 54.34 114 LEU A O 1
ATOM 880 N N . GLU A 1 118 ? 70.583 -37.457 -28.988 1.00 38.55 115 GLU A N 1
ATOM 881 C CA . GLU A 1 118 ? 71.488 -38.530 -28.608 1.00 30.53 115 GLU A CA 1
ATOM 882 C C . GLU A 1 118 ? 70.689 -39.758 -28.175 1.00 43.99 115 GLU A C 1
ATOM 883 O O . GLU A 1 118 ? 69.646 -39.625 -27.526 1.00 49.05 115 GLU A O 1
ATOM 889 N N . PRO A 1 119 ? 71.146 -40.965 -28.523 1.00 40.91 116 PRO A N 1
ATOM 890 C CA . PRO A 1 119 ? 70.375 -42.165 -28.163 1.00 30.91 116 PRO A CA 1
ATOM 891 C C . PRO A 1 119 ? 70.306 -42.415 -26.669 1.00 40.41 116 PRO A C 1
ATOM 892 O O . PRO A 1 119 ? 69.313 -42.982 -26.197 1.00 44.05 116 PRO A O 1
ATOM 896 N N . GLU A 1 120 ? 71.330 -42.019 -25.907 1.00 29.25 117 GLU A N 1
ATOM 897 C CA . GLU A 1 120 ? 71.271 -42.203 -24.461 1.00 24.73 117 GLU A CA 1
ATOM 898 C C . GLU A 1 120 ? 70.219 -41.300 -23.830 1.00 33.09 117 GLU A C 1
ATOM 899 O O . GLU A 1 120 ? 69.682 -41.626 -22.766 1.00 41.67 117 GLU A O 1
ATOM 905 N N . PHE A 1 121 ? 69.910 -40.170 -24.470 1.00 34.36 118 PHE A N 1
ATOM 906 C CA . PHE A 1 121 ? 68.826 -39.324 -23.985 1.00 30.67 118 PHE A CA 1
ATOM 907 C C . PHE A 1 121 ? 67.472 -39.971 -24.248 1.00 40.19 118 PHE A C 1
ATOM 908 O O . PHE A 1 121 ? 66.581 -39.929 -23.392 1.00 48.93 118 PHE A O 1
ATOM 916 N N . ILE A 1 122 ? 67.303 -40.577 -25.425 1.00 40.97 119 ILE A N 1
ATOM 917 C CA . ILE A 1 122 ? 66.057 -41.273 -25.734 1.00 33.98 119 ILE A CA 1
ATOM 918 C C . ILE A 1 122 ? 65.895 -42.493 -24.835 1.00 35.94 119 ILE A C 1
ATOM 919 O O . ILE A 1 122 ? 64.819 -42.733 -24.274 1.00 30.29 119 ILE A O 1
ATOM 924 N N . ALA A 1 123 ? 66.962 -43.282 -24.687 1.00 33.52 120 ALA A N 1
ATOM 925 C CA . ALA A 1 123 ? 66.908 -44.444 -23.807 1.00 18.81 120 ALA A CA 1
ATOM 926 C C . ALA A 1 123 ? 66.697 -44.036 -22.357 1.00 39.75 120 ALA A C 1
ATOM 927 O O . ALA A 1 123 ? 66.051 -44.765 -21.595 1.00 42.30 120 ALA A O 1
ATOM 929 N N . GLY A 1 124 ? 67.232 -42.881 -21.956 1.00 37.71 121 GLY A N 1
ATOM 930 C CA . GLY A 1 124 ? 66.994 -42.396 -20.609 1.00 31.99 121 GLY A CA 1
ATOM 931 C C . GLY A 1 124 ? 65.550 -42.015 -20.363 1.00 32.74 121 GLY A C 1
ATOM 932 O O . GLY A 1 124 ? 65.049 -42.159 -19.244 1.00 31.55 121 GLY A O 1
ATOM 933 N N . LEU A 1 125 ? 64.861 -41.524 -21.397 1.00 27.48 122 LEU A N 1
ATOM 934 C CA . LEU A 1 125 ? 63.444 -41.203 -21.256 1.00 27.83 122 LEU A CA 1
ATOM 935 C C . LEU A 1 125 ? 62.624 -42.453 -20.967 1.00 37.42 122 LEU A C 1
ATOM 936 O O . LEU A 1 125 ? 61.704 -42.424 -20.141 1.00 35.66 122 LEU A O 1
ATOM 941 N N . ARG A 1 126 ? 62.948 -43.565 -21.633 1.00 34.51 123 ARG A N 1
ATOM 942 C CA . ARG A 1 126 ? 62.225 -44.809 -21.387 1.00 29.09 123 ARG A CA 1
ATOM 943 C C . ARG A 1 126 ? 62.472 -45.321 -19.974 1.00 38.17 123 ARG A C 1
ATOM 944 O O . ARG A 1 126 ? 61.571 -45.891 -19.349 1.00 45.17 123 ARG A O 1
ATOM 952 N N . ALA A 1 127 ? 63.688 -45.129 -19.456 1.00 35.06 124 ALA A N 1
ATOM 953 C CA . ALA A 1 127 ? 63.988 -45.562 -18.095 1.00 29.49 124 ALA A CA 1
ATOM 954 C C . ALA A 1 127 ? 63.181 -44.770 -17.074 1.00 38.26 124 ALA A C 1
ATOM 955 O O . ALA A 1 127 ? 62.631 -45.347 -16.129 1.00 33.65 124 ALA A O 1
ATOM 965 N N . ALA A 1 129 ? 60.377 -43.252 -17.698 1.00 41.33 126 ALA A N 1
ATOM 966 C CA . ALA A 1 129 ? 58.978 -43.607 -17.911 1.00 32.56 126 ALA A CA 1
ATOM 967 C C . ALA A 1 129 ? 58.605 -44.872 -17.151 1.00 32.53 126 ALA A C 1
ATOM 968 O O . ALA A 1 129 ? 57.521 -44.952 -16.562 1.00 40.89 126 ALA A O 1
ATOM 970 N N . ALA A 1 130 ? 59.487 -45.874 -17.153 1.00 34.01 127 ALA A N 1
ATOM 971 C CA . ALA A 1 130 ? 59.203 -47.105 -16.427 1.00 26.25 127 ALA A CA 1
ATOM 972 C C . ALA A 1 130 ? 59.291 -46.915 -14.919 1.00 36.36 127 ALA A C 1
ATOM 973 O O . ALA A 1 130 ? 58.816 -47.774 -14.169 1.00 36.34 127 ALA A O 1
ATOM 975 N N . LYS A 1 131 ? 59.884 -45.813 -14.461 1.00 36.97 128 LYS A N 1
ATOM 976 C CA . LYS A 1 131 ? 60.018 -45.514 -13.042 1.00 24.11 128 LYS A CA 1
ATOM 977 C C . LYS A 1 131 ? 59.003 -44.490 -12.553 1.00 34.26 128 LYS A C 1
ATOM 978 O O . LYS A 1 131 ? 59.000 -44.163 -11.363 1.00 26.54 128 LYS A O 1
ATOM 984 N N . GLY A 1 132 ? 58.148 -43.978 -13.434 1.00 29.13 129 GLY A N 1
ATOM 985 C CA . GLY A 1 132 ? 57.201 -42.954 -13.038 1.00 31.34 129 GLY A CA 1
ATOM 986 C C . GLY A 1 132 ? 57.824 -41.598 -12.798 1.00 38.87 129 GLY A C 1
ATOM 987 O O . GLY A 1 132 ? 57.343 -40.844 -11.947 1.00 49.03 129 GLY A O 1
ATOM 988 N N . LEU A 1 133 ? 58.885 -41.266 -13.529 1.00 31.22 130 LEU A N 1
ATOM 989 C CA . LEU A 1 133 ? 59.592 -40.004 -13.346 1.00 31.03 130 LEU A CA 1
ATOM 990 C C . LEU A 1 133 ? 59.299 -39.073 -14.512 1.00 30.23 130 LEU A C 1
ATOM 991 O O . LEU A 1 133 ? 59.778 -39.320 -15.631 1.00 38.25 130 LEU A O 1
ATOM 996 N N . PRO A 1 134 ? 58.523 -38.011 -14.316 1.00 21.22 131 PRO A N 1
ATOM 997 C CA . PRO A 1 134 ? 58.320 -37.038 -15.393 1.00 26.44 131 PRO A CA 1
ATOM 998 C C . PRO A 1 134 ? 59.593 -36.252 -15.668 1.00 35.50 131 PRO A C 1
ATOM 999 O O . PRO A 1 134 ? 60.470 -36.111 -14.813 1.00 39.30 131 PRO A O 1
ATOM 1003 N N . PHE A 1 135 ? 59.685 -35.735 -16.889 1.00 31.18 132 PHE A N 1
ATOM 1004 C CA . PHE A 1 135 ? 60.816 -34.918 -17.304 1.00 31.86 132 PHE A CA 1
ATOM 1005 C C . PHE A 1 135 ? 60.380 -33.469 -17.473 1.00 35.86 132 PHE A C 1
ATOM 1006 O O . PHE A 1 135 ? 59.322 -33.189 -18.045 1.00 45.61 132 PHE A O 1
ATOM 1014 N N . GLU A 1 136 ? 61.208 -32.554 -16.975 1.00 37.65 133 GLU A N 1
ATOM 1015 C CA . GLU A 1 136 ? 60.949 -31.121 -17.049 1.00 30.56 133 GLU A CA 1
ATOM 1016 C C . GLU A 1 136 ? 61.789 -30.548 -18.186 1.00 40.01 133 GLU A C 1
ATOM 1017 O O . GLU A 1 136 ? 63.021 -30.523 -18.105 1.00 37.27 133 GLU A O 1
ATOM 1023 N N . LEU A 1 137 ? 61.124 -30.091 -19.246 1.00 40.26 134 LEU A N 1
ATOM 1024 C CA . LEU A 1 137 ? 61.796 -29.619 -20.453 1.00 37.12 134 LEU A CA 1
ATOM 1025 C C . LEU A 1 137 ? 61.888 -28.097 -20.422 1.00 40.42 134 LEU A C 1
ATOM 1026 O O . LEU A 1 137 ? 60.874 -27.404 -20.545 1.00 46.92 134 LEU A O 1
ATOM 1031 N N . CYS A 1 138 ? 63.107 -27.583 -20.267 1.00 40.69 135 CYS A N 1
ATOM 1032 C CA . CYS A 1 138 ? 63.387 -26.152 -20.344 1.00 49.24 135 CYS A CA 1
ATOM 1033 C C . CYS A 1 138 ? 64.528 -25.960 -21.332 1.00 56.73 135 CYS A C 1
ATOM 1034 O O . CYS A 1 138 ? 65.676 -26.308 -21.034 1.00 60.54 135 CYS A O 1
ATOM 1037 N N . ASN A 1 139 ? 64.218 -25.408 -22.504 1.00 67.73 136 ASN A N 1
ATOM 1038 C CA . ASN A 1 139 ? 65.190 -25.342 -23.588 1.00 93.52 136 ASN A CA 1
ATOM 1039 C C . ASN A 1 139 ? 65.268 -23.953 -24.208 1.00 103.12 136 ASN A C 1
ATOM 1040 O O . ASN A 1 139 ? 64.744 -22.982 -23.651 1.00 97.81 136 ASN A O 1
ATOM 1045 N N . ARG A 1 140 ? 65.925 -23.854 -25.362 1.00 117.87 137 ARG A N 1
ATOM 1046 C CA . ARG A 1 140 ? 65.992 -22.614 -26.114 1.00 122.57 137 ARG A CA 1
ATOM 1047 C C . ARG A 1 140 ? 64.771 -22.492 -27.024 1.00 122.48 137 ARG A C 1
ATOM 1048 O O . ARG A 1 140 ? 63.935 -23.394 -27.116 1.00 117.61 137 ARG A O 1
ATOM 1056 N N . GLY A 1 141 ? 64.672 -21.360 -27.711 1.00 127.73 138 GLY A N 1
ATOM 1057 C CA . GLY A 1 141 ? 63.599 -21.117 -28.646 1.00 131.40 138 GLY A CA 1
ATOM 1058 C C . GLY A 1 141 ? 63.649 -22.001 -29.880 1.00 133.47 138 GLY A C 1
ATOM 1059 O O . GLY A 1 141 ? 62.738 -22.796 -30.134 1.00 126.81 138 GLY A O 1
ATOM 1060 N N . PRO A 1 142 ? 64.714 -21.875 -30.681 1.00 142.13 139 PRO A N 1
ATOM 1061 C CA . PRO A 1 142 ? 64.759 -22.610 -31.956 1.00 143.25 139 PRO A CA 1
ATOM 1062 C C . PRO A 1 142 ? 64.916 -24.114 -31.806 1.00 133.47 139 PRO A C 1
ATOM 1063 O O . PRO A 1 142 ? 64.655 -24.840 -32.774 1.00 130.10 139 PRO A O 1
ATOM 1067 N N . GLU A 1 143 ? 65.325 -24.607 -30.641 1.00 123.49 140 GLU A N 1
ATOM 1068 C CA . GLU A 1 143 ? 65.602 -26.028 -30.469 1.00 114.35 140 GLU A CA 1
ATOM 1069 C C . GLU A 1 143 ? 64.356 -26.854 -30.166 1.00 105.24 140 GLU A C 1
ATOM 1070 O O . GLU A 1 143 ? 64.482 -28.055 -29.906 1.00 107.51 140 GLU A O 1
ATOM 1076 N N . LEU A 1 144 ? 63.165 -26.250 -30.202 1.00 90.73 141 LEU A N 1
ATOM 1077 C CA . LEU A 1 144 ? 61.944 -26.997 -29.920 1.00 82.27 141 LEU A CA 1
ATOM 1078 C C . LEU A 1 144 ? 61.632 -28.034 -30.992 1.00 79.59 141 LEU A C 1
ATOM 1079 O O . LEU A 1 144 ? 60.864 -28.965 -30.728 1.00 73.38 141 LEU A O 1
ATOM 1084 N N . GLY A 1 145 ? 62.204 -27.895 -32.189 1.00 80.59 142 GLY A N 1
ATOM 1085 C CA . GLY A 1 145 ? 61.948 -28.871 -33.234 1.00 79.42 142 GLY A CA 1
ATOM 1086 C C . GLY A 1 145 ? 62.527 -30.236 -32.915 1.00 84.76 142 GLY A C 1
ATOM 1087 O O . GLY A 1 145 ? 61.877 -31.262 -33.134 1.00 84.70 142 GLY A O 1
ATOM 1088 N N . ASP A 1 146 ? 63.755 -30.269 -32.389 1.00 88.70 143 ASP A N 1
ATOM 1089 C CA . ASP A 1 146 ? 64.372 -31.545 -32.045 1.00 91.10 143 ASP A CA 1
ATOM 1090 C C . ASP A 1 146 ? 63.724 -32.170 -30.816 1.00 86.49 143 ASP A C 1
ATOM 1091 O O . ASP A 1 146 ? 63.729 -33.398 -30.673 1.00 78.63 143 ASP A O 1
ATOM 1104 N N . ALA A 1 148 ? 60.550 -32.183 -30.153 1.00 65.62 145 ALA A N 1
ATOM 1105 C CA . ALA A 1 148 ? 59.347 -32.873 -30.605 1.00 60.47 145 ALA A CA 1
ATOM 1106 C C . ALA A 1 148 ? 59.669 -34.273 -31.112 1.00 62.92 145 ALA A C 1
ATOM 1107 O O . ALA A 1 148 ? 58.949 -35.231 -30.811 1.00 62.46 145 ALA A O 1
ATOM 1109 N N . LYS A 1 149 ? 60.751 -34.411 -31.882 1.00 63.84 146 LYS A N 1
ATOM 1110 C CA . LYS A 1 149 ? 61.142 -35.726 -32.378 1.00 68.55 146 LYS A CA 1
ATOM 1111 C C . LYS A 1 149 ? 61.655 -36.621 -31.258 1.00 71.77 146 LYS A C 1
ATOM 1112 O O . LYS A 1 149 ? 61.503 -37.846 -31.327 1.00 76.21 146 LYS A O 1
ATOM 1118 N N . ALA A 1 150 ? 62.262 -36.033 -30.225 1.00 67.42 147 ALA A N 1
ATOM 1119 C CA . ALA A 1 150 ? 62.782 -36.830 -29.120 1.00 50.34 147 ALA A CA 1
ATOM 1120 C C . ALA A 1 150 ? 61.652 -37.490 -28.339 1.00 44.78 147 ALA A C 1
ATOM 1121 O O . ALA A 1 150 ? 61.647 -38.711 -28.147 1.00 52.43 147 ALA A O 1
ATOM 1123 N N . PHE A 1 151 ? 60.682 -36.696 -27.884 1.00 42.62 148 PHE A N 1
ATOM 1124 C CA . PHE A 1 151 ? 59.577 -37.226 -27.097 1.00 52.76 148 PHE A CA 1
ATOM 1125 C C . PHE A 1 151 ? 58.531 -37.941 -27.942 1.00 59.59 148 PHE A C 1
ATOM 1126 O O . PHE A 1 151 ? 57.658 -38.609 -27.378 1.00 54.02 148 PHE A O 1
ATOM 1134 N N . ALA A 1 152 ? 58.592 -37.819 -29.270 1.00 67.73 149 ALA A N 1
ATOM 1135 C CA . ALA A 1 152 ? 57.712 -38.617 -30.116 1.00 65.24 149 ALA A CA 1
ATOM 1136 C C . ALA A 1 152 ? 58.109 -40.086 -30.098 1.00 66.52 149 ALA A C 1
ATOM 1137 O O . ALA A 1 152 ? 57.247 -40.963 -30.223 1.00 65.94 149 ALA A O 1
ATOM 1139 N N . GLN A 1 153 ? 59.404 -40.373 -29.942 1.00 59.52 150 GLN A N 1
ATOM 1140 C CA . GLN A 1 153 ? 59.859 -41.753 -29.842 1.00 58.82 150 GLN A CA 1
ATOM 1141 C C . GLN A 1 153 ? 59.522 -42.372 -28.493 1.00 66.47 150 GLN A C 1
ATOM 1142 O O . GLN A 1 153 ? 59.421 -43.599 -28.395 1.00 77.09 150 GLN A O 1
ATOM 1148 N N . VAL A 1 154 ? 59.350 -41.555 -27.458 1.00 63.77 151 VAL A N 1
ATOM 1149 C CA . VAL A 1 154 ? 59.002 -42.044 -26.127 1.00 61.03 151 VAL A CA 1
ATOM 1150 C C . VAL A 1 154 ? 57.681 -41.409 -25.704 1.00 69.96 151 VAL A C 1
ATOM 1151 O O . VAL A 1 154 ? 57.678 -40.463 -24.903 1.00 59.65 151 VAL A O 1
ATOM 1155 N N . PRO A 1 155 ? 56.540 -41.879 -26.216 1.00 72.35 152 PRO A N 1
ATOM 1156 C CA . PRO A 1 155 ? 55.255 -41.300 -25.795 1.00 56.26 152 PRO A CA 1
ATOM 1157 C C . PRO A 1 155 ? 54.838 -41.691 -24.388 1.00 50.53 152 PRO A C 1
ATOM 1158 O O . PRO A 1 155 ? 53.898 -41.088 -23.855 1.00 57.65 152 PRO A O 1
ATOM 1162 N N . GLU A 1 156 ? 55.501 -42.668 -23.770 1.00 44.71 153 GLU A N 1
ATOM 1163 C CA . GLU A 1 156 ? 55.119 -43.133 -22.444 1.00 46.63 153 GLU A CA 1
ATOM 1164 C C . GLU A 1 156 ? 55.747 -42.325 -21.316 1.00 41.53 153 GLU A C 1
ATOM 1165 O O . GLU A 1 156 ? 55.390 -42.538 -20.153 1.00 40.20 153 GLU A O 1
ATOM 1171 N N . VAL A 1 157 ? 56.664 -41.411 -21.620 1.00 40.25 154 VAL A N 1
ATOM 1172 C CA . VAL A 1 157 ? 57.259 -40.551 -20.604 1.00 33.04 154 VAL A CA 1
ATOM 1173 C C . VAL A 1 157 ? 56.442 -39.270 -20.508 1.00 39.39 154 VAL A C 1
ATOM 1174 O O . VAL A 1 157 ? 55.933 -38.759 -21.514 1.00 48.75 154 VAL A O 1
ATOM 1178 N N . THR A 1 158 ? 56.292 -38.761 -19.289 1.00 48.96 155 THR A N 1
ATOM 1179 C CA . THR A 1 158 ? 55.573 -37.517 -19.051 1.00 38.65 155 THR A CA 1
ATOM 1180 C C . THR A 1 158 ? 56.544 -36.352 -19.188 1.00 37.46 155 THR A C 1
ATOM 1181 O O . THR A 1 158 ? 57.498 -36.236 -18.411 1.00 43.16 155 THR A O 1
ATOM 1185 N N . VAL A 1 159 ? 56.306 -35.497 -20.179 1.00 32.47 156 VAL A N 1
ATOM 1186 C CA . VAL A 1 159 ? 57.143 -34.333 -20.443 1.00 32.32 156 VAL A CA 1
ATOM 1187 C C . VAL A 1 159 ? 56.334 -33.084 -20.127 1.00 34.67 156 VAL A C 1
ATOM 1188 O O . VAL A 1 159 ? 55.163 -32.979 -20.511 1.00 49.46 156 VAL A O 1
ATOM 1192 N N . ILE A 1 160 ? 56.950 -32.147 -19.414 1.00 28.11 157 ILE A N 1
ATOM 1193 C CA . ILE A 1 160 ? 56.321 -30.881 -19.056 1.00 32.87 157 ILE A CA 1
ATOM 1194 C C . ILE A 1 160 ? 57.124 -29.771 -19.718 1.00 38.20 157 ILE A C 1
ATOM 1195 O O . ILE A 1 160 ? 58.301 -29.566 -19.392 1.00 43.31 157 ILE A O 1
ATOM 1200 N N . ILE A 1 161 ? 56.495 -29.056 -20.648 1.00 40.71 158 ILE A N 1
ATOM 1201 C CA . ILE A 1 161 ? 57.150 -27.967 -21.365 1.00 42.61 158 ILE A CA 1
ATOM 1202 C C . ILE A 1 161 ? 57.172 -26.748 -20.448 1.00 46.67 158 ILE A C 1
ATOM 1203 O O . ILE A 1 161 ? 56.123 -26.204 -20.096 1.00 49.15 158 ILE A O 1
ATOM 1208 N N . ASP A 1 162 ? 58.368 -26.315 -20.058 1.00 51.02 159 ASP A N 1
ATOM 1209 C CA . ASP A 1 162 ? 58.508 -25.196 -19.135 1.00 48.77 159 ASP A CA 1
ATOM 1210 C C . ASP A 1 162 ? 58.371 -23.870 -19.871 1.00 63.12 159 ASP A C 1
ATOM 1211 O O . ASP A 1 162 ? 58.960 -23.677 -20.940 1.00 77.06 159 ASP A O 1
ATOM 1216 N N . HIS A 1 163 ? 57.582 -22.963 -19.293 1.00 73.77 160 HIS A N 1
ATOM 1217 C CA . HIS A 1 163 ? 57.550 -21.557 -19.701 1.00 84.43 160 HIS A CA 1
ATOM 1218 C C . HIS A 1 163 ? 57.120 -21.395 -21.157 1.00 84.42 160 HIS A C 1
ATOM 1219 O O . HIS A 1 163 ? 57.720 -20.631 -21.917 1.00 77.95 160 HIS A O 1
ATOM 1226 N N . LEU A 1 164 ? 56.069 -22.120 -21.547 1.00 92.06 161 LEU A N 1
ATOM 1227 C CA . LEU A 1 164 ? 55.496 -22.033 -22.892 1.00 95.52 161 LEU A CA 1
ATOM 1228 C C . LEU A 1 164 ? 56.527 -22.343 -23.975 1.00 106.11 161 LEU A C 1
ATOM 1229 O O . LEU A 1 164 ? 56.446 -21.823 -25.091 1.00 106.35 161 LEU A O 1
ATOM 1234 N N . GLY A 1 165 ? 57.505 -23.188 -23.654 1.00 114.65 162 GLY A N 1
ATOM 1235 C CA . GLY A 1 165 ? 58.527 -23.577 -24.601 1.00 117.19 162 GLY A CA 1
ATOM 1236 C C . GLY A 1 165 ? 59.618 -22.558 -24.841 1.00 121.36 162 GLY A C 1
ATOM 1237 O O . GLY A 1 165 ? 60.508 -22.817 -25.663 1.00 123.45 162 GLY A O 1
ATOM 1238 N N . ASN A 1 166 ? 59.585 -21.415 -24.150 1.00 128.68 163 ASN A N 1
ATOM 1239 C CA . ASN A 1 166 ? 60.556 -20.335 -24.349 1.00 132.76 163 ASN A CA 1
ATOM 1240 C C . ASN A 1 166 ? 60.612 -19.901 -25.812 1.00 132.45 163 ASN A C 1
ATOM 1241 O O . ASN A 1 166 ? 61.685 -19.634 -26.360 1.00 133.87 163 ASN A O 1
ATOM 1246 N N . VAL A 1 167 ? 59.447 -19.827 -26.449 1.00 126.17 164 VAL A N 1
ATOM 1247 C CA . VAL A 1 167 ? 59.354 -19.471 -27.862 1.00 118.19 164 VAL A CA 1
ATOM 1248 C C . VAL A 1 167 ? 59.439 -17.956 -28.009 1.00 127.53 164 VAL A C 1
ATOM 1249 O O . VAL A 1 167 ? 58.992 -17.221 -27.116 1.00 130.43 164 VAL A O 1
ATOM 1253 N N . PRO A 1 168 ? 60.014 -17.445 -29.101 1.00 132.10 165 PRO A N 1
ATOM 1254 C CA . PRO A 1 168 ? 60.012 -15.986 -29.294 1.00 132.14 165 PRO A CA 1
ATOM 1255 C C . PRO A 1 168 ? 58.640 -15.440 -29.644 1.00 128.59 165 PRO A C 1
ATOM 1256 O O . PRO A 1 168 ? 58.246 -14.387 -29.127 1.00 123.23 165 PRO A O 1
ATOM 1260 N N . GLY A 1 169 ? 57.898 -16.129 -30.509 1.00 125.05 166 GLY A N 1
ATOM 1261 C CA . GLY A 1 169 ? 56.579 -15.678 -30.905 1.00 119.25 166 GLY A CA 1
ATOM 1262 C C . GLY A 1 169 ? 55.864 -16.650 -31.821 1.00 113.19 166 GLY A C 1
ATOM 1263 O O . GLY A 1 169 ? 55.906 -17.865 -31.602 1.00 101.70 166 GLY A O 1
ATOM 1264 N N . LEU A 1 170 ? 55.206 -16.128 -32.854 1.00 124.42 167 LEU A N 1
ATOM 1265 C CA . LEU A 1 170 ? 54.449 -16.958 -33.793 1.00 134.64 167 LEU A CA 1
ATOM 1266 C C . LEU A 1 170 ? 55.321 -17.355 -34.986 1.00 141.79 167 LEU A C 1
ATOM 1267 O O . LEU A 1 170 ? 55.045 -17.031 -36.141 1.00 142.79 167 LEU A O 1
ATOM 1272 N N . ASP A 1 171 ? 56.395 -18.078 -34.682 1.00 147.58 168 ASP A N 1
ATOM 1273 C CA . ASP A 1 171 ? 57.288 -18.578 -35.716 1.00 143.09 168 ASP A CA 1
ATOM 1274 C C . ASP A 1 171 ? 56.657 -19.765 -36.434 1.00 141.85 168 ASP A C 1
ATOM 1275 O O . ASP A 1 171 ? 55.908 -20.549 -35.844 1.00 150.66 168 ASP A O 1
ATOM 1280 N N . GLU A 1 172 ? 56.967 -19.891 -37.727 1.00 129.22 169 GLU A N 1
ATOM 1281 C CA . GLU A 1 172 ? 56.465 -21.033 -38.483 1.00 120.61 169 GLU A CA 1
ATOM 1282 C C . GLU A 1 172 ? 57.114 -22.334 -38.030 1.00 112.69 169 GLU A C 1
ATOM 1283 O O . GLU A 1 172 ? 56.518 -23.407 -38.179 1.00 109.36 169 GLU A O 1
ATOM 1289 N N . GLU A 1 173 ? 58.328 -22.263 -37.479 1.00 110.94 170 GLU A N 1
ATOM 1290 C CA . GLU A 1 173 ? 58.963 -23.454 -36.929 1.00 110.50 170 GLU A CA 1
ATOM 1291 C C . GLU A 1 173 ? 58.517 -23.731 -35.499 1.00 105.83 170 GLU A C 1
ATOM 1292 O O . GLU A 1 173 ? 58.404 -24.897 -35.106 1.00 103.33 170 GLU A O 1
ATOM 1298 N N . SER A 1 174 ? 58.258 -22.683 -34.714 1.00 99.54 171 SER A N 1
ATOM 1299 C CA . SER A 1 174 ? 57.829 -22.886 -33.334 1.00 92.00 171 SER A CA 1
ATOM 1300 C C . SER A 1 174 ? 56.390 -23.383 -33.268 1.00 87.91 171 SER A C 1
ATOM 1301 O O . SER A 1 174 ? 56.067 -24.257 -32.455 1.00 89.74 171 SER A O 1
ATOM 1304 N N . CYS A 1 175 ? 55.511 -22.837 -34.113 1.00 90.40 172 CYS A N 1
ATOM 1305 C CA . CYS A 1 175 ? 54.127 -23.300 -34.138 1.00 93.65 172 CYS A CA 1
ATOM 1306 C C . CYS A 1 175 ? 54.031 -24.750 -34.595 1.00 94.13 172 CYS A C 1
ATOM 1307 O O . CYS A 1 175 ? 53.135 -25.480 -34.155 1.00 85.71 172 CYS A O 1
ATOM 1310 N N . ALA A 1 176 ? 54.940 -25.184 -35.471 1.00 96.38 173 ALA A N 1
ATOM 1311 C CA . ALA A 1 176 ? 54.928 -26.574 -35.914 1.00 87.39 173 ALA A CA 1
ATOM 1312 C C . ALA A 1 176 ? 55.439 -27.504 -34.822 1.00 82.77 173 ALA A C 1
ATOM 1313 O O . ALA A 1 176 ? 54.959 -28.636 -34.687 1.00 75.41 173 ALA A O 1
ATOM 1315 N N . ALA A 1 177 ? 56.412 -27.046 -34.030 1.00 80.87 174 ALA A N 1
ATOM 1316 C CA . ALA A 1 177 ? 56.932 -27.873 -32.946 1.00 71.06 174 ALA A CA 1
ATOM 1317 C C . ALA A 1 177 ? 55.937 -27.965 -31.796 1.00 71.60 174 ALA A C 1
ATOM 1318 O O . ALA A 1 177 ? 55.747 -29.042 -31.218 1.00 68.38 174 ALA A O 1
ATOM 1320 N N . LEU A 1 178 ? 55.294 -26.847 -31.449 1.00 71.78 175 LEU A N 1
ATOM 1321 C CA . LEU A 1 178 ? 54.301 -26.866 -30.380 1.00 65.86 175 LEU A CA 1
ATOM 1322 C C . LEU A 1 178 ? 53.082 -27.698 -30.756 1.00 64.23 175 LEU A C 1
ATOM 1323 O O . LEU A 1 178 ? 52.413 -28.249 -29.874 1.00 65.82 175 LEU A O 1
ATOM 1328 N N . ALA A 1 179 ? 52.778 -27.803 -32.051 1.00 72.08 176 ALA A N 1
ATOM 1329 C CA . ALA A 1 179 ? 51.658 -28.628 -32.487 1.00 70.22 176 ALA A CA 1
ATOM 1330 C C . ALA A 1 179 ? 51.992 -30.113 -32.438 1.00 70.93 176 ALA A C 1
ATOM 1331 O O . ALA A 1 179 ? 51.105 -30.934 -32.182 1.00 68.67 176 ALA A O 1
ATOM 1333 N N . ALA A 1 180 ? 53.255 -30.474 -32.679 1.00 68.19 177 ALA A N 1
ATOM 1334 C CA . ALA A 1 180 ? 53.646 -31.878 -32.609 1.00 67.03 177 ALA A CA 1
ATOM 1335 C C . ALA A 1 180 ? 53.661 -32.375 -31.169 1.00 75.08 177 ALA A C 1
ATOM 1336 O O . ALA A 1 180 ? 53.264 -33.514 -30.896 1.00 71.91 177 ALA A O 1
ATOM 1338 N N . LEU A 1 181 ? 54.117 -31.536 -30.236 1.00 74.84 178 LEU A N 1
ATOM 1339 C CA . LEU A 1 181 ? 54.132 -31.929 -28.831 1.00 54.89 178 LEU A CA 1
ATOM 1340 C C . LEU A 1 181 ? 52.720 -32.076 -28.281 1.00 58.93 178 LEU A C 1
ATOM 1341 O O . LEU A 1 181 ? 52.462 -32.949 -27.445 1.00 60.42 178 LEU A O 1
ATOM 1346 N N . ALA A 1 182 ? 51.791 -31.232 -28.739 1.00 59.33 179 ALA A N 1
ATOM 1347 C CA . ALA A 1 182 ? 50.411 -31.319 -28.277 1.00 62.48 179 ALA A CA 1
ATOM 1348 C C . ALA A 1 182 ? 49.733 -32.609 -28.719 1.00 67.31 179 ALA A C 1
ATOM 1349 O O . ALA A 1 182 ? 48.681 -32.960 -28.175 1.00 69.63 179 ALA A O 1
ATOM 1351 N N . GLU A 1 183 ? 50.310 -33.320 -29.687 1.00 67.98 180 GLU A N 1
ATOM 1352 C CA . GLU A 1 183 ? 49.752 -34.585 -30.145 1.00 71.65 180 GLU A CA 1
ATOM 1353 C C . GLU A 1 183 ? 50.171 -35.762 -29.274 1.00 66.25 180 GLU A C 1
ATOM 1354 O O . GLU A 1 183 ? 49.585 -36.843 -29.399 1.00 62.24 180 GLU A O 1
ATOM 1360 N N . LEU A 1 184 ? 51.162 -35.579 -28.399 1.00 65.55 181 LEU A N 1
ATOM 1361 C CA . LEU A 1 184 ? 51.622 -36.639 -27.517 1.00 46.89 181 LEU A CA 1
ATOM 1362 C C . LEU A 1 184 ? 50.638 -36.843 -26.366 1.00 49.75 181 LEU A C 1
ATOM 1363 O O . LEU A 1 184 ? 50.006 -35.890 -25.903 1.00 58.63 181 LEU A O 1
ATOM 1368 N N . PRO A 1 185 ? 50.491 -38.081 -25.886 1.00 49.74 182 PRO A N 1
ATOM 1369 C CA . PRO A 1 185 ? 49.475 -38.349 -24.856 1.00 44.01 182 PRO A CA 1
ATOM 1370 C C . PRO A 1 185 ? 49.848 -37.858 -23.467 1.00 54.40 182 PRO A C 1
ATOM 1371 O O . PRO A 1 185 ? 48.942 -37.598 -22.664 1.00 60.66 182 PRO A O 1
ATOM 1375 N N . ASN A 1 186 ? 51.135 -37.722 -23.149 1.00 58.96 183 ASN A N 1
ATOM 1376 C CA . ASN A 1 186 ? 51.565 -37.342 -21.807 1.00 46.47 183 ASN A CA 1
ATOM 1377 C C . ASN A 1 186 ? 52.390 -36.059 -21.812 1.00 45.25 183 ASN A C 1
ATOM 1378 O O . ASN A 1 186 ? 53.286 -35.886 -20.983 1.00 40.19 183 ASN A O 1
ATOM 1383 N N . SER A 1 187 ? 52.096 -35.148 -22.736 1.00 48.26 184 SER A N 1
ATOM 1384 C CA . SER A 1 187 ? 52.781 -33.866 -22.794 1.00 46.71 184 SER A CA 1
ATOM 1385 C C . SER A 1 187 ? 51.978 -32.810 -22.047 1.00 50.67 184 SER A C 1
ATOM 1386 O O . SER A 1 187 ? 50.745 -32.830 -22.050 1.00 54.17 184 SER A O 1
ATOM 1389 N N . TYR A 1 188 ? 52.690 -31.894 -21.395 1.00 49.23 185 TYR A N 1
ATOM 1390 C CA . TYR A 1 188 ? 52.072 -30.802 -20.659 1.00 44.08 185 TYR A CA 1
ATOM 1391 C C . TYR A 1 188 ? 52.902 -29.545 -20.864 1.00 44.50 185 TYR A C 1
ATOM 1392 O O . TYR A 1 188 ? 54.112 -29.616 -21.091 1.00 50.48 185 TYR A O 1
ATOM 1401 N N . ILE A 1 189 ? 52.245 -28.392 -20.782 1.00 38.06 186 ILE A N 1
ATOM 1402 C CA . ILE A 1 189 ? 52.897 -27.108 -21.000 1.00 45.06 186 ILE A CA 1
ATOM 1403 C C . ILE A 1 189 ? 52.476 -26.142 -19.899 1.00 49.62 186 ILE A C 1
ATOM 1404 O O . ILE A 1 189 ? 51.307 -26.107 -19.498 1.00 51.59 186 ILE A O 1
ATOM 1409 N N . LYS A 1 190 ? 53.437 -25.372 -19.399 1.00 36.53 187 LYS A N 1
ATOM 1410 C CA . LYS A 1 190 ? 53.202 -24.402 -18.340 1.00 34.38 187 LYS A CA 1
ATOM 1411 C C . LYS A 1 190 ? 53.040 -23.010 -18.930 1.00 54.99 187 LYS A C 1
ATOM 1412 O O . LYS A 1 190 ? 53.724 -22.649 -19.893 1.00 67.50 187 LYS A O 1
ATOM 1418 N N . VAL A 1 191 ? 52.139 -22.228 -18.346 1.00 56.33 188 VAL A N 1
ATOM 1419 C CA . VAL A 1 191 ? 51.902 -20.851 -18.774 1.00 53.96 188 VAL A CA 1
ATOM 1420 C C . VAL A 1 191 ? 52.636 -19.954 -17.782 1.00 62.98 188 VAL A C 1
ATOM 1421 O O . VAL A 1 191 ? 52.064 -19.475 -16.799 1.00 56.22 188 VAL A O 1
ATOM 1425 N N . SER A 1 192 ? 53.923 -19.729 -18.043 1.00 72.22 189 SER A N 1
ATOM 1426 C CA . SER A 1 192 ? 54.729 -18.857 -17.193 1.00 79.93 189 SER A CA 1
ATOM 1427 C C . SER A 1 192 ? 55.948 -18.406 -17.998 1.00 81.18 189 SER A C 1
ATOM 1428 O O . SER A 1 192 ? 55.888 -18.333 -19.230 1.00 75.63 189 SER A O 1
ATOM 1431 N N . GLY A 1 193 ? 57.045 -18.111 -17.305 1.00 86.93 190 GLY A N 1
ATOM 1432 C CA . GLY A 1 193 ? 58.267 -17.698 -17.969 1.00 89.81 190 GLY A CA 1
ATOM 1433 C C . GLY A 1 193 ? 58.992 -16.578 -17.253 1.00 97.11 190 GLY A C 1
ATOM 1434 O O . GLY A 1 193 ? 58.486 -16.029 -16.270 1.00 98.53 190 GLY A O 1
ATOM 1435 N N . ASP A 1 194 ? 60.183 -16.230 -17.738 1.00 100.81 191 ASP A N 1
ATOM 1436 C CA . ASP A 1 194 ? 60.947 -15.125 -17.176 1.00 105.00 191 ASP A CA 1
ATOM 1437 C C . ASP A 1 194 ? 60.437 -13.765 -17.632 1.00 108.23 191 ASP A C 1
ATOM 1438 O O . ASP A 1 194 ? 61.055 -12.746 -17.302 1.00 105.20 191 ASP A O 1
ATOM 1443 N N . ASN A 1 195 ? 59.341 -13.725 -18.376 1.00 118.44 192 ASN A N 1
ATOM 1444 C CA . ASN A 1 195 ? 58.735 -12.498 -18.864 1.00 118.48 192 ASN A CA 1
ATOM 1445 C C . ASN A 1 195 ? 57.228 -12.624 -18.737 1.00 115.95 192 ASN A C 1
ATOM 1446 O O . ASN A 1 195 ? 56.696 -13.739 -18.661 1.00 109.78 192 ASN A O 1
ATOM 1451 N N . PRO A 1 196 ? 56.509 -11.503 -18.691 1.00 116.21 193 PRO A N 1
ATOM 1452 C CA . PRO A 1 196 ? 55.044 -11.570 -18.754 1.00 108.03 193 PRO A CA 1
ATOM 1453 C C . PRO A 1 196 ? 54.596 -12.272 -20.028 1.00 97.30 193 PRO A C 1
ATOM 1454 O O . PRO A 1 196 ? 55.049 -11.949 -21.127 1.00 92.09 193 PRO A O 1
ATOM 1458 N N . VAL A 1 197 ? 53.706 -13.253 -19.867 1.00 95.50 194 VAL A N 1
ATOM 1459 C CA . VAL A 1 197 ? 53.281 -14.069 -20.996 1.00 101.82 194 VAL A CA 1
ATOM 1460 C C . VAL A 1 197 ? 52.532 -13.212 -22.011 1.00 115.10 194 VAL A C 1
ATOM 1461 O O . VAL A 1 197 ? 51.813 -12.267 -21.660 1.00 121.07 194 VAL A O 1
ATOM 1465 N N . GLY A 1 198 ? 52.714 -13.540 -23.288 1.00 120.19 195 GLY A N 1
ATOM 1466 C CA . GLY A 1 198 ? 52.061 -12.826 -24.357 1.00 122.43 195 GLY A CA 1
ATOM 1467 C C . GLY A 1 198 ? 50.700 -13.407 -24.675 1.00 119.62 195 GLY A C 1
ATOM 1468 O O . GLY A 1 198 ? 50.545 -14.618 -24.857 1.00 117.66 195 GLY A O 1
ATOM 1469 N N . PRO A 1 199 ? 49.677 -12.546 -24.721 1.00 113.93 196 PRO A N 1
ATOM 1470 C CA . PRO A 1 199 ? 48.325 -13.025 -25.062 1.00 111.58 196 PRO A CA 1
ATOM 1471 C C . PRO A 1 199 ? 48.268 -13.855 -26.334 1.00 109.88 196 PRO A C 1
ATOM 1472 O O . PRO A 1 199 ? 47.486 -14.810 -26.408 1.00 107.61 196 PRO A O 1
ATOM 1476 N N . ASP A 1 200 ? 49.081 -13.520 -27.340 1.00 112.98 197 ASP A N 1
ATOM 1477 C CA . ASP A 1 200 ? 49.063 -14.279 -28.587 1.00 117.18 197 ASP A CA 1
ATOM 1478 C C . ASP A 1 200 ? 49.578 -15.698 -28.380 1.00 109.86 197 ASP A C 1
ATOM 1479 O O . ASP A 1 200 ? 49.010 -16.655 -28.920 1.00 100.19 197 ASP A O 1
ATOM 1484 N N . ILE A 1 201 ? 50.651 -15.853 -27.602 1.00 111.64 198 ILE A N 1
ATOM 1485 C CA . ILE A 1 201 ? 51.209 -17.180 -27.362 1.00 99.81 198 ILE A CA 1
ATOM 1486 C C . ILE A 1 201 ? 50.259 -18.014 -26.511 1.00 91.59 198 ILE A C 1
ATOM 1487 O O . ILE A 1 201 ? 50.041 -19.202 -26.782 1.00 88.10 198 ILE A O 1
ATOM 1492 N N . VAL A 1 202 ? 49.668 -17.405 -25.480 1.00 81.29 199 VAL A N 1
ATOM 1493 C CA . VAL A 1 202 ? 48.790 -18.145 -24.577 1.00 66.02 199 VAL A CA 1
ATOM 1494 C C . VAL A 1 202 ? 47.559 -18.654 -25.319 1.00 73.49 199 VAL A C 1
ATOM 1495 O O . VAL A 1 202 ? 47.114 -19.788 -25.105 1.00 66.21 199 VAL A O 1
ATOM 1499 N N . LYS A 1 203 ? 46.995 -17.830 -26.206 1.00 86.76 200 LYS A N 1
ATOM 1500 C CA . LYS A 1 203 ? 45.797 -18.240 -26.933 1.00 94.72 200 LYS A CA 1
ATOM 1501 C C . LYS A 1 203 ? 46.081 -19.421 -27.854 1.00 85.75 200 LYS A C 1
ATOM 1502 O O . LYS A 1 203 ? 45.276 -20.355 -27.942 1.00 75.86 200 LYS A O 1
ATOM 1508 N N . TYR A 1 204 ? 47.223 -19.401 -28.545 1.00 83.51 201 TYR A N 1
ATOM 1509 C CA . TYR A 1 204 ? 47.568 -20.512 -29.426 1.00 78.20 201 TYR A CA 1
ATOM 1510 C C . TYR A 1 204 ? 47.887 -21.776 -28.638 1.00 77.48 201 TYR A C 1
ATOM 1511 O O . TYR A 1 204 ? 47.599 -22.884 -29.105 1.00 70.32 201 TYR A O 1
ATOM 1520 N N . VAL A 1 205 ? 48.480 -21.633 -27.451 1.00 77.73 202 VAL A N 1
ATOM 1521 C CA . VAL A 1 205 ? 48.827 -22.800 -26.647 1.00 69.01 202 VAL A CA 1
ATOM 1522 C C . VAL A 1 205 ? 47.569 -23.497 -26.140 1.00 64.83 202 VAL A C 1
ATOM 1523 O O . VAL A 1 205 ? 47.482 -24.731 -26.146 1.00 64.31 202 VAL A O 1
ATOM 1527 N N . ARG A 1 206 ? 46.571 -22.722 -25.708 1.00 62.83 203 ARG A N 1
ATOM 1528 C CA . ARG A 1 206 ? 45.351 -23.317 -25.170 1.00 70.48 203 ARG A CA 1
ATOM 1529 C C . ARG A 1 206 ? 44.580 -24.079 -26.241 1.00 82.67 203 ARG A C 1
ATOM 1530 O O . ARG A 1 206 ? 43.972 -25.117 -25.954 1.00 89.09 203 ARG A O 1
ATOM 1538 N N . ASP A 1 207 ? 44.592 -23.583 -27.480 1.00 81.03 204 ASP A N 1
ATOM 1539 C CA . ASP A 1 207 ? 43.818 -24.224 -28.539 1.00 85.22 204 ASP A CA 1
ATOM 1540 C C . ASP A 1 207 ? 44.452 -25.540 -28.971 1.00 80.99 204 ASP A C 1
ATOM 1541 O O . ASP A 1 207 ? 43.764 -26.560 -29.098 1.00 75.07 204 ASP A O 1
ATOM 1546 N N . THR A 1 208 ? 45.766 -25.540 -29.202 1.00 82.61 205 THR A N 1
ATOM 1547 C CA . THR A 1 208 ? 46.423 -26.738 -29.717 1.00 85.40 205 THR A CA 1
ATOM 1548 C C . THR A 1 208 ? 46.621 -27.791 -28.632 1.00 81.88 205 THR A C 1
ATOM 1549 O O . THR A 1 208 ? 46.477 -28.989 -28.897 1.00 76.18 205 THR A O 1
ATOM 1553 N N . PHE A 1 209 ? 46.950 -27.371 -27.408 1.00 72.77 206 PHE A N 1
ATOM 1554 C CA . PHE A 1 209 ? 47.173 -28.339 -26.338 1.00 70.66 206 PHE A CA 1
ATOM 1555 C C . PHE A 1 209 ? 45.864 -28.804 -25.711 1.00 70.88 206 PHE A C 1
ATOM 1556 O O . PHE A 1 209 ? 45.738 -29.973 -25.328 1.00 71.09 206 PHE A O 1
ATOM 1564 N N . GLY A 1 210 ? 44.883 -27.913 -25.599 1.00 67.11 207 GLY A N 1
ATOM 1565 C CA . GLY A 1 210 ? 43.616 -28.254 -24.997 1.00 63.08 207 GLY A CA 1
ATOM 1566 C C . GLY A 1 210 ? 43.574 -27.905 -23.524 1.00 68.14 207 GLY A C 1
ATOM 1567 O O . GLY A 1 210 ? 44.599 -27.604 -22.903 1.00 75.87 207 GLY A O 1
ATOM 1568 N N . PRO A 1 211 ? 42.379 -27.943 -22.931 1.00 72.60 208 PRO A N 1
ATOM 1569 C CA . PRO A 1 211 ? 42.231 -27.574 -21.518 1.00 76.55 208 PRO A CA 1
ATOM 1570 C C . PRO A 1 211 ? 42.692 -28.641 -20.539 1.00 74.33 208 PRO A C 1
ATOM 1571 O O . PRO A 1 211 ? 42.697 -28.382 -19.330 1.00 70.05 208 PRO A O 1
ATOM 1575 N N . LYS A 1 212 ? 43.075 -29.825 -21.015 1.00 65.13 209 LYS A N 1
ATOM 1576 C CA . LYS A 1 212 ? 43.472 -30.921 -20.141 1.00 55.10 209 LYS A CA 1
ATOM 1577 C C . LYS A 1 212 ? 44.981 -31.065 -19.997 1.00 57.21 209 LYS A C 1
ATOM 1578 O O . LYS A 1 212 ? 45.432 -31.857 -19.162 1.00 68.50 209 LYS A O 1
ATOM 1584 N N . LYS A 1 213 ? 45.768 -30.330 -20.777 1.00 50.88 210 LYS A N 1
ATOM 1585 C CA . LYS A 1 213 ? 47.220 -30.468 -20.783 1.00 48.68 210 LYS A CA 1
ATOM 1586 C C . LYS A 1 213 ? 47.892 -29.109 -20.643 1.00 48.12 210 LYS A C 1
ATOM 1587 O O . LYS A 1 213 ? 48.923 -28.834 -21.263 1.00 60.29 210 LYS A O 1
ATOM 1593 N N . VAL A 1 214 ? 47.314 -28.238 -19.818 1.00 44.38 211 VAL A N 1
ATOM 1594 C CA . VAL A 1 214 ? 47.865 -26.918 -19.535 1.00 44.69 211 VAL A CA 1
ATOM 1595 C C . VAL A 1 214 ? 47.923 -26.744 -18.024 1.00 46.84 211 VAL A C 1
ATOM 1596 O O . VAL A 1 214 ? 46.911 -26.914 -17.336 1.00 54.84 211 VAL A O 1
ATOM 1600 N N . LEU A 1 215 ? 49.103 -26.405 -17.511 1.00 38.64 212 LEU A N 1
ATOM 1601 C CA . LEU A 1 215 ? 49.349 -26.318 -16.079 1.00 34.45 212 LEU A CA 1
ATOM 1602 C C . LEU A 1 215 ? 49.529 -24.866 -15.659 1.00 35.31 212 LEU A C 1
ATOM 1603 O O . LEU A 1 215 ? 50.188 -24.087 -16.354 1.00 40.50 212 LEU A O 1
ATOM 1608 N N . TYR A 1 216 ? 48.949 -24.506 -14.516 1.00 38.94 213 TYR A N 1
ATOM 1609 C CA . TYR A 1 216 ? 49.211 -23.201 -13.924 1.00 37.25 213 TYR A CA 1
ATOM 1610 C C . TYR A 1 216 ? 50.599 -23.190 -13.300 1.00 36.56 213 TYR A C 1
ATOM 1611 O O . TYR A 1 216 ? 50.958 -24.099 -12.543 1.00 40.31 213 TYR A O 1
ATOM 1620 N N . SER A 1 217 ? 51.370 -22.151 -13.606 1.00 42.57 214 SER A N 1
ATOM 1621 C CA . SER A 1 217 ? 52.727 -22.009 -13.101 1.00 43.21 214 SER A CA 1
ATOM 1622 C C . SER A 1 217 ? 52.976 -20.551 -12.753 1.00 54.99 214 SER A C 1
ATOM 1623 O O . SER A 1 217 ? 52.654 -19.658 -13.542 1.00 73.04 214 SER A O 1
ATOM 1626 N N . SER A 1 218 ? 53.549 -20.313 -11.575 1.00 39.09 215 SER A N 1
ATOM 1627 C CA . SER A 1 218 ? 53.874 -18.964 -11.129 1.00 40.81 215 SER A CA 1
ATOM 1628 C C . SER A 1 218 ? 55.309 -18.561 -11.426 1.00 46.01 215 SER A C 1
ATOM 1629 O O . SER A 1 218 ? 55.580 -17.366 -11.584 1.00 53.13 215 SER A O 1
ATOM 1632 N N . ASN A 1 219 ? 56.230 -19.525 -11.501 1.00 44.47 216 ASN A N 1
ATOM 1633 C CA . ASN A 1 219 ? 57.658 -19.254 -11.679 1.00 44.83 216 ASN A CA 1
ATOM 1634 C C . ASN A 1 219 ? 58.194 -18.356 -10.565 1.00 45.84 216 ASN A C 1
ATOM 1635 O O . ASN A 1 219 ? 59.127 -17.576 -10.770 1.00 48.77 216 ASN A O 1
ATOM 1640 N N . TRP A 1 220 ? 57.600 -18.467 -9.381 1.00 42.88 217 TRP A N 1
ATOM 1641 C CA . TRP A 1 220 ? 58.020 -17.665 -8.243 1.00 39.07 217 TRP A CA 1
ATOM 1642 C C . TRP A 1 220 ? 59.358 -18.177 -7.710 1.00 47.28 217 TRP A C 1
ATOM 1643 O O . TRP A 1 220 ? 59.595 -19.389 -7.692 1.00 46.29 217 TRP A O 1
ATOM 1654 N N . PRO A 1 221 ? 60.259 -17.283 -7.267 1.00 47.43 218 PRO A N 1
ATOM 1655 C CA . PRO A 1 221 ? 60.121 -15.824 -7.233 1.00 44.92 218 PRO A CA 1
ATOM 1656 C C . PRO A 1 221 ? 60.717 -15.115 -8.448 1.00 53.40 218 PRO A C 1
ATOM 1657 O O . PRO A 1 221 ? 60.875 -13.895 -8.420 1.00 58.12 218 PRO A O 1
ATOM 1661 N N . VAL A 1 222 ? 61.048 -15.873 -9.497 1.00 57.94 219 VAL A N 1
ATOM 1662 C CA . VAL A 1 222 ? 61.605 -15.269 -10.701 1.00 56.87 219 VAL A CA 1
ATOM 1663 C C . VAL A 1 222 ? 60.593 -14.361 -11.389 1.00 53.90 219 VAL A C 1
ATOM 1664 O O . VAL A 1 222 ? 60.983 -13.434 -12.110 1.00 57.09 219 VAL A O 1
ATOM 1668 N N . VAL A 1 223 ? 59.296 -14.591 -11.168 1.00 44.57 220 VAL A N 1
ATOM 1669 C CA . VAL A 1 223 ? 58.265 -13.751 -11.766 1.00 43.66 220 VAL A CA 1
ATOM 1670 C C . VAL A 1 223 ? 58.350 -12.316 -11.262 1.00 48.18 220 VAL A C 1
ATOM 1671 O O . VAL A 1 223 ? 57.863 -11.396 -11.927 1.00 44.73 220 VAL A O 1
ATOM 1675 N N . GLU A 1 224 ? 58.975 -12.095 -10.104 1.00 55.44 221 GLU A N 1
ATOM 1676 C CA . GLU A 1 224 ? 59.143 -10.761 -9.543 1.00 65.55 221 GLU A CA 1
ATOM 1677 C C . GLU A 1 224 ? 60.334 -10.012 -10.131 1.00 75.92 221 GLU A C 1
ATOM 1678 O O . GLU A 1 224 ? 60.772 -9.014 -9.547 1.00 89.39 221 GLU A O 1
ATOM 1684 N N . LEU A 1 225 ? 60.866 -10.465 -11.266 1.00 75.85 222 LEU A N 1
ATOM 1685 C CA . LEU A 1 225 ? 61.990 -9.804 -11.921 1.00 68.84 222 LEU A CA 1
ATOM 1686 C C . LEU A 1 225 ? 61.521 -8.868 -13.030 1.00 72.10 222 LEU A C 1
ATOM 1687 O O . LEU A 1 225 ? 61.787 -7.663 -12.986 1.00 80.21 222 LEU A O 1
ATOM 1692 N N . ASN A 1 226 ? 60.823 -9.406 -14.028 1.00 66.28 223 ASN A N 1
ATOM 1693 C CA . ASN A 1 226 ? 60.268 -8.613 -15.116 1.00 67.52 223 ASN A CA 1
ATOM 1694 C C . ASN A 1 226 ? 58.763 -8.421 -14.989 1.00 69.69 223 ASN A C 1
ATOM 1695 O O . ASN A 1 226 ? 58.130 -7.927 -15.928 1.00 80.40 223 ASN A O 1
ATOM 1700 N N . SER A 1 227 ? 58.179 -8.799 -13.853 1.00 64.71 224 SER A N 1
ATOM 1701 C CA . SER A 1 227 ? 56.737 -8.670 -13.667 1.00 48.74 224 SER A CA 1
ATOM 1702 C C . SER A 1 227 ? 56.445 -8.673 -12.166 1.00 45.64 224 SER A C 1
ATOM 1703 O O . SER A 1 227 ? 57.290 -8.256 -11.367 1.00 48.02 224 SER A O 1
ATOM 1706 N N . THR A 1 228 ? 55.257 -9.141 -11.791 1.00 50.85 225 THR A N 1
ATOM 1707 C CA . THR A 1 228 ? 54.880 -9.289 -10.394 1.00 51.23 225 THR A CA 1
ATOM 1708 C C . THR A 1 228 ? 53.975 -10.505 -10.270 1.00 49.86 225 THR A C 1
ATOM 1709 O O . THR A 1 228 ? 53.217 -10.824 -11.189 1.00 51.83 225 THR A O 1
ATOM 1713 N N . PHE A 1 229 ? 54.081 -11.195 -9.131 1.00 48.93 226 PHE A N 1
ATOM 1714 C CA . PHE A 1 229 ? 53.191 -12.319 -8.860 1.00 44.37 226 PHE A CA 1
ATOM 1715 C C . PHE A 1 229 ? 51.732 -11.888 -8.954 1.00 50.66 226 PHE A C 1
ATOM 1716 O O . PHE A 1 229 ? 50.913 -12.560 -9.592 1.00 49.43 226 PHE A O 1
ATOM 1724 N N . ALA A 1 230 ? 51.392 -10.756 -8.332 1.00 48.80 227 ALA A N 1
ATOM 1725 C CA . ALA A 1 230 ? 50.027 -10.247 -8.416 1.00 45.03 227 ALA A CA 1
ATOM 1726 C C . ALA A 1 230 ? 49.637 -9.950 -9.859 1.00 52.70 227 ALA A C 1
ATOM 1727 O O . ALA A 1 230 ? 48.514 -10.250 -10.281 1.00 59.62 227 ALA A O 1
ATOM 1729 N N . THR A 1 231 ? 50.555 -9.366 -10.632 1.00 50.00 228 THR A N 1
ATOM 1730 C CA . THR A 1 231 ? 50.271 -9.093 -12.037 1.00 47.75 228 THR A CA 1
ATOM 1731 C C . THR A 1 231 ? 50.122 -10.385 -12.831 1.00 49.64 228 THR A C 1
ATOM 1732 O O . THR A 1 231 ? 49.221 -10.506 -13.670 1.00 37.79 228 THR A O 1
ATOM 1736 N N . HIS A 1 232 ? 50.993 -11.365 -12.576 1.00 52.88 229 HIS A N 1
ATOM 1737 C CA . HIS A 1 232 ? 50.915 -12.628 -13.304 1.00 51.31 229 HIS A CA 1
ATOM 1738 C C . HIS A 1 232 ? 49.704 -13.445 -12.875 1.00 56.69 229 HIS A C 1
ATOM 1739 O O . HIS A 1 232 ? 48.998 -14.009 -13.720 1.00 50.14 229 HIS A O 1
ATOM 1746 N N . PHE A 1 233 ? 49.447 -13.527 -11.566 1.00 60.45 230 PHE A N 1
ATOM 1747 C CA . PHE A 1 233 ? 48.333 -14.337 -11.086 1.00 56.40 230 PHE A CA 1
ATOM 1748 C C . PHE A 1 233 ? 46.990 -13.757 -11.508 1.00 56.86 230 PHE A C 1
ATOM 1749 O O . PHE A 1 233 ? 46.048 -14.512 -11.771 1.00 50.94 230 PHE A O 1
ATOM 1757 N N . GLN A 1 234 ? 46.881 -12.429 -11.582 1.00 63.07 231 GLN A N 1
ATOM 1758 C CA . GLN A 1 234 ? 45.626 -11.825 -12.014 1.00 63.69 231 GLN A CA 1
ATOM 1759 C C . GLN A 1 234 ? 45.402 -12.034 -13.506 1.00 58.60 231 GLN A C 1
ATOM 1760 O O . GLN A 1 234 ? 44.266 -12.248 -13.945 1.00 62.70 231 GLN A O 1
ATOM 1766 N N . LEU A 1 235 ? 46.474 -11.977 -14.301 1.00 52.81 232 LEU A N 1
ATOM 1767 C CA . LEU A 1 235 ? 46.349 -12.231 -15.732 1.00 44.82 232 LEU A CA 1
ATOM 1768 C C . LEU A 1 235 ? 45.883 -13.655 -16.006 1.00 41.05 232 LEU A C 1
ATOM 1769 O O . LEU A 1 235 ? 45.171 -13.899 -16.987 1.00 44.65 232 LEU A O 1
ATOM 1782 N N . LEU A 1 237 ? 43.892 -15.368 -13.950 1.00 57.98 234 LEU A N 1
ATOM 1783 C CA . LEU A 1 237 ? 42.479 -15.390 -13.586 1.00 58.74 234 LEU A CA 1
ATOM 1784 C C . LEU A 1 237 ? 41.611 -14.741 -14.656 1.00 66.64 234 LEU A C 1
ATOM 1785 O O . LEU A 1 237 ? 40.443 -15.113 -14.814 1.00 64.03 234 LEU A O 1
ATOM 1790 N N . ASP A 1 238 ? 42.153 -13.771 -15.394 1.00 71.07 235 ASP A N 1
ATOM 1791 C CA . ASP A 1 238 ? 41.400 -13.159 -16.482 1.00 73.34 235 ASP A CA 1
ATOM 1792 C C . ASP A 1 238 ? 41.389 -14.034 -17.728 1.00 75.36 235 ASP A C 1
ATOM 1793 O O . ASP A 1 238 ? 40.388 -14.060 -18.454 1.00 82.67 235 ASP A O 1
ATOM 1798 N N . THR A 1 239 ? 42.481 -14.755 -17.987 1.00 68.87 236 THR A N 1
ATOM 1799 C CA . THR A 1 239 ? 42.575 -15.562 -19.198 1.00 63.37 236 THR A CA 1
ATOM 1800 C C . THR A 1 239 ? 41.796 -16.866 -19.063 1.00 59.10 236 THR A C 1
ATOM 1801 O O . THR A 1 239 ? 40.982 -17.204 -19.929 1.00 65.82 236 THR A O 1
ATOM 1805 N N . PHE A 1 240 ? 42.030 -17.608 -17.982 1.00 56.44 237 PHE A N 1
ATOM 1806 C CA . PHE A 1 240 ? 41.401 -18.907 -17.783 1.00 58.69 237 PHE A CA 1
ATOM 1807 C C . PHE A 1 240 ? 40.163 -18.855 -16.902 1.00 57.94 237 PHE A C 1
ATOM 1808 O O . PHE A 1 240 ? 39.276 -19.702 -17.052 1.00 59.41 237 PHE A O 1
ATOM 1816 N N . GLY A 1 241 ? 40.077 -17.890 -15.995 1.00 47.76 238 GLY A N 1
ATOM 1817 C CA . GLY A 1 241 ? 39.013 -17.914 -15.018 1.00 43.94 238 GLY A CA 1
ATOM 1818 C C . GLY A 1 241 ? 39.290 -18.965 -13.955 1.00 60.86 238 GLY A C 1
ATOM 1819 O O . GLY A 1 241 ? 40.372 -19.545 -13.867 1.00 80.71 238 GLY A O 1
ATOM 1820 N N . GLU A 1 242 ? 38.269 -19.208 -13.133 1.00 62.38 239 GLU A N 1
ATOM 1821 C CA . GLU A 1 242 ? 38.362 -20.206 -12.067 1.00 73.92 239 GLU A CA 1
ATOM 1822 C C . GLU A 1 242 ? 38.203 -21.602 -12.671 1.00 75.06 239 GLU A C 1
ATOM 1823 O O . GLU A 1 242 ? 37.185 -22.281 -12.522 1.00 75.52 239 GLU A O 1
ATOM 1829 N N . ASP A 1 243 ? 39.254 -22.026 -13.369 1.00 65.23 240 ASP A N 1
ATOM 1830 C CA . ASP A 1 243 ? 39.288 -23.324 -14.032 1.00 66.46 240 ASP A CA 1
ATOM 1831 C C . ASP A 1 243 ? 39.938 -24.339 -13.100 1.00 72.05 240 ASP A C 1
ATOM 1832 O O . ASP A 1 243 ? 41.095 -24.171 -12.700 1.00 75.75 240 ASP A O 1
ATOM 1837 N N . GLU A 1 244 ? 39.195 -25.394 -12.759 1.00 69.89 241 GLU A N 1
ATOM 1838 C CA . GLU A 1 244 ? 39.734 -26.415 -11.866 1.00 66.49 241 GLU A CA 1
ATOM 1839 C C . GLU A 1 244 ? 40.818 -27.241 -12.545 1.00 61.25 241 GLU A C 1
ATOM 1840 O O . GLU A 1 244 ? 41.767 -27.676 -11.884 1.00 72.08 241 GLU A O 1
ATOM 1846 N N . ASP A 1 245 ? 40.699 -27.468 -13.854 1.00 61.10 242 ASP A N 1
ATOM 1847 C CA . ASP A 1 245 ? 41.715 -28.236 -14.565 1.00 61.99 242 ASP A CA 1
ATOM 1848 C C . ASP A 1 245 ? 43.023 -27.460 -14.661 1.00 53.29 242 ASP A C 1
ATOM 1849 O O . ASP A 1 245 ? 44.101 -28.005 -14.400 1.00 56.17 242 ASP A O 1
ATOM 1854 N N . PHE A 1 246 ? 42.944 -26.178 -15.022 1.00 47.15 243 PHE A N 1
ATOM 1855 C CA . PHE A 1 246 ? 44.154 -25.381 -15.194 1.00 50.50 243 PHE A CA 1
ATOM 1856 C C . PHE A 1 246 ? 44.880 -25.148 -13.874 1.00 58.67 243 PHE A C 1
ATOM 1857 O O . PHE A 1 246 ? 46.109 -25.024 -13.862 1.00 53.10 243 PHE A O 1
ATOM 1865 N N . PHE A 1 247 ? 44.152 -25.105 -12.757 1.00 57.63 244 PHE A N 1
ATOM 1866 C CA . PHE A 1 247 ? 44.743 -24.699 -11.488 1.00 45.44 244 PHE A CA 1
ATOM 1867 C C . PHE A 1 247 ? 45.093 -25.854 -10.557 1.00 44.69 244 PHE A C 1
ATOM 1868 O O . PHE A 1 247 ? 45.855 -25.640 -9.607 1.00 38.14 244 PHE A O 1
ATOM 1876 N N . GLU A 1 248 ? 44.574 -27.061 -10.789 1.00 44.01 245 GLU A N 1
ATOM 1877 C CA . GLU A 1 248 ? 44.937 -28.173 -9.914 1.00 51.75 245 GLU A CA 1
ATOM 1878 C C . GLU A 1 248 ? 44.791 -29.542 -10.572 1.00 53.41 245 GLU A C 1
ATOM 1879 O O . GLU A 1 248 ? 45.620 -30.428 -10.343 1.00 59.55 245 GLU A O 1
ATOM 1885 N N . ASN A 1 249 ? 43.751 -29.732 -11.387 1.00 52.30 246 ASN A N 1
ATOM 1886 C CA . ASN A 1 249 ? 43.430 -31.078 -11.853 1.00 52.57 246 ASN A CA 1
ATOM 1887 C C . ASN A 1 249 ? 44.424 -31.570 -12.899 1.00 52.35 246 ASN A C 1
ATOM 1888 O O . ASN A 1 249 ? 44.760 -32.760 -12.927 1.00 55.38 246 ASN A O 1
ATOM 1893 N N . ASN A 1 250 ? 44.905 -30.679 -13.770 1.00 53.74 247 ASN A N 1
ATOM 1894 C CA . ASN A 1 250 ? 45.903 -31.096 -14.751 1.00 50.89 247 ASN A CA 1
ATOM 1895 C C . ASN A 1 250 ? 47.223 -31.461 -14.085 1.00 53.40 247 ASN A C 1
ATOM 1896 O O . ASN A 1 250 ? 47.929 -32.358 -14.561 1.00 54.57 247 ASN A O 1
ATOM 1901 N N . ALA A 1 251 ? 47.573 -30.784 -12.988 1.00 53.51 248 ALA A N 1
ATOM 1902 C CA . ALA A 1 251 ? 48.804 -31.115 -12.280 1.00 45.67 248 ALA A CA 1
ATOM 1903 C C . ALA A 1 251 ? 48.689 -32.442 -11.541 1.00 47.98 248 ALA A C 1
ATOM 1904 O O . ALA A 1 251 ? 49.700 -33.124 -11.336 1.00 46.32 248 ALA A O 1
ATOM 1906 N N . ARG A 1 252 ? 47.475 -32.825 -11.137 1.00 44.47 249 ARG A N 1
ATOM 1907 C CA . ARG A 1 252 ? 47.294 -34.101 -10.453 1.00 44.57 249 ARG A CA 1
ATOM 1908 C C . ARG A 1 252 ? 47.544 -35.280 -11.383 1.00 49.80 249 ARG A C 1
ATOM 1909 O O . ARG A 1 252 ? 47.901 -36.368 -10.918 1.00 40.02 249 ARG A O 1
ATOM 1917 N N . ARG A 1 253 ? 47.358 -35.092 -12.689 1.00 53.07 250 ARG A N 1
ATOM 1918 C CA . ARG A 1 253 ? 47.611 -36.158 -13.650 1.00 49.23 250 ARG A CA 1
ATOM 1919 C C . ARG A 1 253 ? 49.023 -36.118 -14.213 1.00 44.16 250 ARG A C 1
ATOM 1920 O O . ARG A 1 253 ? 49.600 -37.176 -14.491 1.00 54.07 250 ARG A O 1
ATOM 1928 N N . ALA A 1 254 ? 49.593 -34.924 -14.386 1.00 38.09 251 ALA A N 1
ATOM 1929 C CA . ALA A 1 254 ? 50.954 -34.821 -14.902 1.00 39.27 251 ALA A CA 1
ATOM 1930 C C . ALA A 1 254 ? 51.968 -35.324 -13.881 1.00 49.14 251 ALA A C 1
ATOM 1931 O O . ALA A 1 254 ? 52.796 -36.190 -14.187 1.00 60.07 251 ALA A O 1
ATOM 1933 N N . TYR A 1 255 ? 51.916 -34.793 -12.662 1.00 43.18 252 TYR A N 1
ATOM 1934 C CA . TYR A 1 255 ? 52.858 -35.157 -11.612 1.00 41.69 252 TYR A CA 1
ATOM 1935 C C . TYR A 1 255 ? 52.365 -36.301 -10.736 1.00 45.74 252 TYR A C 1
ATOM 1936 O O . TYR A 1 255 ? 53.073 -36.690 -9.801 1.00 43.22 252 TYR A O 1
ATOM 1945 N N . ASN A 1 256 ? 51.179 -36.845 -11.017 1.00 52.15 253 ASN A N 1
ATOM 1946 C CA . ASN A 1 256 ? 50.606 -37.952 -10.249 1.00 47.46 253 ASN A CA 1
ATOM 1947 C C . ASN A 1 256 ? 50.478 -37.582 -8.771 1.00 38.47 253 ASN A C 1
ATOM 1948 O O . ASN A 1 256 ? 50.945 -38.296 -7.881 1.00 47.66 253 ASN A O 1
ATOM 1953 N N . ILE A 1 257 ? 49.834 -36.447 -8.517 1.00 43.23 254 ILE A N 1
ATOM 1954 C CA . ILE A 1 257 ? 49.654 -35.931 -7.164 1.00 37.13 254 ILE A CA 1
ATOM 1955 C C . ILE A 1 257 ? 48.383 -36.545 -6.589 1.00 54.31 254 ILE A C 1
ATOM 1956 O O . ILE A 1 257 ? 47.275 -36.234 -7.035 1.00 55.95 254 ILE A O 1
ATOM 1961 N N . ASP A 1 258 ? 48.540 -37.415 -5.597 1.00 73.20 255 ASP A N 1
ATOM 1962 C CA . ASP A 1 258 ? 47.398 -38.055 -4.953 1.00 84.71 255 ASP A CA 1
ATOM 1963 C C . ASP A 1 258 ? 46.699 -37.094 -3.998 1.00 89.32 255 ASP A C 1
ATOM 1964 O O . ASP A 1 258 ? 45.699 -36.469 -4.352 1.00 82.04 255 ASP A O 1
ATOM 1969 N N . THR B 1 5 ? 87.885 -40.867 17.564 1.00 103.74 2 THR B N 1
ATOM 1970 C CA . THR B 1 5 ? 86.806 -41.679 17.015 1.00 108.69 2 THR B CA 1
ATOM 1971 C C . THR B 1 5 ? 85.712 -41.912 18.056 1.00 107.20 2 THR B C 1
ATOM 1972 O O . THR B 1 5 ? 85.249 -43.036 18.251 1.00 96.67 2 THR B O 1
ATOM 1976 N N . LEU B 1 6 ? 85.298 -40.833 18.715 1.00 105.61 3 LEU B N 1
ATOM 1977 C CA . LEU B 1 6 ? 84.302 -40.886 19.775 1.00 83.34 3 LEU B CA 1
ATOM 1978 C C . LEU B 1 6 ? 82.922 -40.541 19.229 1.00 71.15 3 LEU B C 1
ATOM 1979 O O . LEU B 1 6 ? 82.775 -39.623 18.416 1.00 64.78 3 LEU B O 1
ATOM 1984 N N . ASN B 1 7 ? 81.914 -41.283 19.681 1.00 65.91 4 ASN B N 1
ATOM 1985 C CA . ASN B 1 7 ? 80.527 -41.012 19.327 1.00 64.91 4 ASN B CA 1
ATOM 1986 C C . ASN B 1 7 ? 79.933 -40.022 20.321 1.00 71.98 4 ASN B C 1
ATOM 1987 O O . ASN B 1 7 ? 80.071 -40.196 21.537 1.00 77.80 4 ASN B O 1
ATOM 1992 N N . VAL B 1 8 ? 79.275 -38.987 19.803 1.00 64.98 5 VAL B N 1
ATOM 1993 C CA . VAL B 1 8 ? 78.769 -37.885 20.614 1.00 60.62 5 VAL B CA 1
ATOM 1994 C C . VAL B 1 8 ? 77.287 -37.695 20.326 1.00 56.19 5 VAL B C 1
ATOM 1995 O O . VAL B 1 8 ? 76.872 -37.681 19.161 1.00 42.18 5 VAL B O 1
ATOM 1999 N N . ILE B 1 9 ? 76.493 -37.548 21.384 1.00 59.98 6 ILE B N 1
ATOM 2000 C CA . ILE B 1 9 ? 75.077 -37.211 21.286 1.00 46.75 6 ILE B CA 1
ATOM 2001 C C . ILE B 1 9 ? 74.856 -35.945 22.101 1.00 48.32 6 ILE B C 1
ATOM 2002 O O . ILE B 1 9 ? 74.973 -35.964 23.334 1.00 62.44 6 ILE B O 1
ATOM 2007 N N . ASP B 1 10 ? 74.546 -34.846 21.419 1.00 45.30 7 ASP B N 1
ATOM 2008 C CA . ASP B 1 10 ? 74.299 -33.568 22.079 1.00 41.52 7 ASP B CA 1
ATOM 2009 C C . ASP B 1 10 ? 72.891 -33.582 22.661 1.00 52.78 7 ASP B C 1
ATOM 2010 O O . ASP B 1 10 ? 71.905 -33.549 21.918 1.00 61.31 7 ASP B O 1
ATOM 2015 N N . SER B 1 11 ? 72.786 -33.620 23.984 1.00 51.40 8 SER B N 1
ATOM 2016 C CA . SER B 1 11 ? 71.486 -33.733 24.631 1.00 48.53 8 SER B CA 1
ATOM 2017 C C . SER B 1 11 ? 70.795 -32.390 24.843 1.00 44.30 8 SER B C 1
ATOM 2018 O O . SER B 1 11 ? 69.710 -32.362 25.432 1.00 45.34 8 SER B O 1
ATOM 2021 N N . HIS B 1 12 ? 71.375 -31.283 24.370 1.00 33.29 9 HIS B N 1
ATOM 2022 C CA . HIS B 1 12 ? 70.771 -29.969 24.596 1.00 38.42 9 HIS B CA 1
ATOM 2023 C C . HIS B 1 12 ? 71.388 -28.972 23.614 1.00 36.71 9 HIS B C 1
ATOM 2024 O O . HIS B 1 12 ? 72.525 -28.536 23.812 1.00 52.31 9 HIS B O 1
ATOM 2031 N N . PHE B 1 13 ? 70.633 -28.615 22.576 1.00 36.16 10 PHE B N 1
ATOM 2032 C CA . PHE B 1 13 ? 71.045 -27.583 21.635 1.00 42.90 10 PHE B CA 1
ATOM 2033 C C . PHE B 1 13 ? 69.814 -26.817 21.171 1.00 45.86 10 PHE B C 1
ATOM 2034 O O . PHE B 1 13 ? 68.676 -27.258 21.352 1.00 42.21 10 PHE B O 1
ATOM 2042 N N . HIS B 1 14 ? 70.054 -25.657 20.560 1.00 48.16 11 HIS B N 1
ATOM 2043 C CA . HIS B 1 14 ? 68.991 -24.774 20.105 1.00 38.81 11 HIS B CA 1
ATOM 2044 C C . HIS B 1 14 ? 69.276 -24.294 18.689 1.00 40.89 11 HIS B C 1
ATOM 2045 O O . HIS B 1 14 ? 70.433 -24.164 18.280 1.00 45.87 11 HIS B O 1
ATOM 2052 N N . ILE B 1 15 ? 68.201 -24.031 17.945 1.00 36.09 12 ILE B N 1
ATOM 2053 C CA . ILE B 1 15 ? 68.272 -23.396 16.635 1.00 39.32 12 ILE B CA 1
ATOM 2054 C C . ILE B 1 15 ? 67.130 -22.395 16.538 1.00 48.74 12 ILE B C 1
ATOM 2055 O O . ILE B 1 15 ? 66.040 -22.618 17.073 1.00 52.25 12 ILE B O 1
ATOM 2060 N N . TRP B 1 16 ? 67.386 -21.280 15.858 1.00 48.17 13 TRP B N 1
ATOM 2061 C CA . TRP B 1 16 ? 66.362 -20.257 15.692 1.00 48.85 13 TRP B CA 1
ATOM 2062 C C . TRP B 1 16 ? 66.713 -19.377 14.501 1.00 47.60 13 TRP B C 1
ATOM 2063 O O . TRP B 1 16 ? 67.831 -19.407 13.982 1.00 50.90 13 TRP B O 1
ATOM 2074 N N . ASP B 1 17 ? 65.728 -18.585 14.078 1.00 55.43 14 ASP B N 1
ATOM 2075 C CA . ASP B 1 17 ? 65.869 -17.616 12.999 1.00 57.39 14 ASP B CA 1
ATOM 2076 C C . ASP B 1 17 ? 65.188 -16.320 13.421 1.00 65.65 14 ASP B C 1
ATOM 2077 O O . ASP B 1 17 ? 63.960 -16.285 13.567 1.00 65.69 14 ASP B O 1
ATOM 2082 N N . PRO B 1 18 ? 65.944 -15.238 13.627 1.00 66.02 15 PRO B N 1
ATOM 2083 C CA . PRO B 1 18 ? 65.321 -13.989 14.093 1.00 61.02 15 PRO B CA 1
ATOM 2084 C C . PRO B 1 18 ? 64.384 -13.353 13.080 1.00 71.13 15 PRO B C 1
ATOM 2085 O O . PRO B 1 18 ? 63.596 -12.478 13.459 1.00 77.91 15 PRO B O 1
ATOM 2089 N N . ASP B 1 19 ? 64.438 -13.761 11.811 1.00 74.44 16 ASP B N 1
ATOM 2090 C CA . ASP B 1 19 ? 63.549 -13.186 10.807 1.00 73.73 16 ASP B CA 1
ATOM 2091 C C . ASP B 1 19 ? 62.165 -13.823 10.860 1.00 70.80 16 ASP B C 1
ATOM 2092 O O . ASP B 1 19 ? 61.154 -13.121 10.968 1.00 76.13 16 ASP B O 1
ATOM 2097 N N . ALA B 1 20 ? 62.102 -15.153 10.787 1.00 66.69 17 ALA B N 1
ATOM 2098 C CA . ALA B 1 20 ? 60.821 -15.846 10.761 1.00 62.07 17 ALA B CA 1
ATOM 2099 C C . ALA B 1 20 ? 60.230 -16.058 12.148 1.00 61.08 17 ALA B C 1
ATOM 2100 O O . ALA B 1 20 ? 59.009 -16.213 12.268 1.00 53.17 17 ALA B O 1
ATOM 2102 N N . GLN B 1 21 ? 61.053 -16.069 13.190 1.00 63.01 18 GLN B N 1
ATOM 2103 C CA . GLN B 1 21 ? 60.595 -16.322 14.547 1.00 67.49 18 GLN B CA 1
ATOM 2104 C C . GLN B 1 21 ? 60.649 -15.046 15.376 1.00 71.15 18 GLN B C 1
ATOM 2105 O O . GLN B 1 21 ? 61.254 -14.042 14.991 1.00 67.39 18 GLN B O 1
ATOM 2111 N N . ASP B 1 22 ? 59.998 -15.103 16.537 1.00 70.54 19 ASP B N 1
ATOM 2112 C CA . ASP B 1 22 ? 59.913 -13.975 17.462 1.00 74.67 19 ASP B CA 1
ATOM 2113 C C . ASP B 1 22 ? 60.421 -14.448 18.820 1.00 74.54 19 ASP B C 1
ATOM 2114 O O . ASP B 1 22 ? 59.715 -15.160 19.540 1.00 74.15 19 ASP B O 1
ATOM 2119 N N . LEU B 1 23 ? 61.648 -14.058 19.164 1.00 69.98 20 LEU B N 1
ATOM 2120 C CA . LEU B 1 23 ? 62.244 -14.402 20.451 1.00 68.07 20 LEU B CA 1
ATOM 2121 C C . LEU B 1 23 ? 62.441 -13.132 21.266 1.00 72.87 20 LEU B C 1
ATOM 2122 O O . LEU B 1 23 ? 63.379 -12.363 21.001 1.00 76.74 20 LEU B O 1
ATOM 2127 N N . PRO B 1 24 ? 61.588 -12.858 22.258 1.00 74.05 21 PRO B N 1
ATOM 2128 C CA . PRO B 1 24 ? 61.731 -11.605 23.016 1.00 76.07 21 PRO B CA 1
ATOM 2129 C C . PRO B 1 24 ? 63.006 -11.534 23.835 1.00 80.32 21 PRO B C 1
ATOM 2130 O O . PRO B 1 24 ? 63.574 -10.444 23.977 1.00 89.23 21 PRO B O 1
ATOM 2134 N N . TRP B 1 25 ? 63.477 -12.659 24.377 1.00 73.29 22 TRP B N 1
ATOM 2135 C CA . TRP B 1 25 ? 64.685 -12.656 25.194 1.00 69.75 22 TRP B CA 1
ATOM 2136 C C . TRP B 1 25 ? 65.946 -12.379 24.387 1.00 72.34 22 TRP B C 1
ATOM 2137 O O . TRP B 1 25 ? 67.006 -12.164 24.984 1.00 69.40 22 TRP B O 1
ATOM 2148 N N . LEU B 1 26 ? 65.862 -12.383 23.056 1.00 76.09 23 LEU B N 1
ATOM 2149 C CA . LEU B 1 26 ? 67.013 -12.072 22.220 1.00 77.92 23 LEU B CA 1
ATOM 2150 C C . LEU B 1 26 ? 67.345 -10.586 22.204 1.00 88.13 23 LEU B C 1
ATOM 2151 O O . LEU B 1 26 ? 68.438 -10.218 21.759 1.00 85.49 23 LEU B O 1
ATOM 2156 N N . ALA B 1 27 ? 66.438 -9.732 22.672 1.00 94.10 24 ALA B N 1
ATOM 2157 C CA . ALA B 1 27 ? 66.727 -8.309 22.769 1.00 90.45 24 ALA B CA 1
ATOM 2158 C C . ALA B 1 27 ? 67.795 -8.061 23.825 1.00 86.97 24 ALA B C 1
ATOM 2159 O O . ALA B 1 27 ? 67.790 -8.675 24.896 1.00 81.86 24 ALA B O 1
ATOM 2161 N N . GLY B 1 28 ? 68.719 -7.151 23.519 1.00 84.80 25 GLY B N 1
ATOM 2162 C CA . GLY B 1 28 ? 69.845 -6.890 24.387 1.00 87.17 25 GLY B CA 1
ATOM 2163 C C . GLY B 1 28 ? 70.998 -7.858 24.246 1.00 91.45 25 GLY B C 1
ATOM 2164 O O . GLY B 1 28 ? 72.044 -7.644 24.872 1.00 97.24 25 GLY B O 1
ATOM 2165 N N . LEU B 1 29 ? 70.844 -8.916 23.451 1.00 92.76 26 LEU B N 1
ATOM 2166 C CA . LEU B 1 29 ? 71.909 -9.877 23.197 1.00 94.38 26 LEU B CA 1
ATOM 2167 C C . LEU B 1 29 ? 72.304 -9.821 21.726 1.00 105.70 26 LEU B C 1
ATOM 2168 O O . LEU B 1 29 ? 71.834 -10.639 20.925 1.00 107.84 26 LEU B O 1
ATOM 2173 N N . PRO B 1 30 ? 73.159 -8.873 21.331 1.00 106.97 27 PRO B N 1
ATOM 2174 C CA . PRO B 1 30 ? 73.503 -8.745 19.905 1.00 101.21 27 PRO B CA 1
ATOM 2175 C C . PRO B 1 30 ? 74.327 -9.902 19.367 1.00 94.68 27 PRO B C 1
ATOM 2176 O O . PRO B 1 30 ? 74.373 -10.087 18.144 1.00 88.95 27 PRO B O 1
ATOM 2180 N N . SER B 1 31 ? 74.972 -10.687 20.233 1.00 95.15 28 SER B N 1
ATOM 2181 C CA . SER B 1 31 ? 75.823 -11.779 19.772 1.00 90.98 28 SER B CA 1
ATOM 2182 C C . SER B 1 31 ? 75.021 -12.959 19.237 1.00 98.39 28 SER B C 1
ATOM 2183 O O . SER B 1 31 ? 75.495 -13.664 18.338 1.00 102.78 28 SER B O 1
ATOM 2186 N N . LEU B 1 32 ? 73.824 -13.195 19.768 1.00 93.75 29 LEU B N 1
ATOM 2187 C CA . LEU B 1 32 ? 73.023 -14.354 19.399 1.00 74.52 29 LEU B CA 1
ATOM 2188 C C . LEU B 1 32 ? 71.893 -14.016 18.435 1.00 76.53 29 LEU B C 1
ATOM 2189 O O . LEU B 1 32 ? 70.989 -14.837 18.246 1.00 86.42 29 LEU B O 1
ATOM 2194 N N . GLN B 1 33 ? 71.921 -12.836 17.819 1.00 78.67 30 GLN B N 1
ATOM 2195 C CA . GLN B 1 33 ? 70.870 -12.428 16.886 1.00 83.41 30 GLN B CA 1
ATOM 2196 C C . GLN B 1 33 ? 71.237 -12.823 15.453 1.00 89.34 30 GLN B C 1
ATOM 2197 O O . GLN B 1 33 ? 71.305 -12.002 14.540 1.00 89.69 30 GLN B O 1
ATOM 2203 N N . HIS B 1 34 ? 71.475 -14.120 15.272 1.00 89.02 31 HIS B N 1
ATOM 2204 C CA . HIS B 1 34 ? 71.802 -14.687 13.973 1.00 83.24 31 HIS B CA 1
ATOM 2205 C C . HIS B 1 34 ? 70.950 -15.926 13.735 1.00 75.06 31 HIS B C 1
ATOM 2206 O O . HIS B 1 34 ? 70.312 -16.455 14.650 1.00 68.53 31 HIS B O 1
ATOM 2213 N N . ARG B 1 35 ? 70.943 -16.388 12.487 1.00 66.14 32 ARG B N 1
ATOM 2214 C CA . ARG B 1 35 ? 70.231 -17.604 12.111 1.00 51.53 32 ARG B CA 1
ATOM 2215 C C . ARG B 1 35 ? 71.151 -18.797 12.344 1.00 57.44 32 ARG B C 1
ATOM 2216 O O . ARG B 1 35 ? 72.173 -18.946 11.665 1.00 65.29 32 ARG B O 1
ATOM 2224 N N . TYR B 1 36 ? 70.790 -19.645 13.302 1.00 59.71 33 TYR B N 1
ATOM 2225 C CA . TYR B 1 36 ? 71.558 -20.837 13.636 1.00 62.02 33 TYR B CA 1
ATOM 2226 C C . TYR B 1 36 ? 70.815 -22.063 13.123 1.00 60.35 33 TYR B C 1
ATOM 2227 O O . TYR B 1 36 ? 69.644 -22.270 13.460 1.00 65.60 33 TYR B O 1
ATOM 2236 N N . THR B 1 37 ? 71.492 -22.863 12.308 1.00 51.56 34 THR B N 1
ATOM 2237 C CA . THR B 1 37 ? 70.953 -24.112 11.795 1.00 51.60 34 THR B CA 1
ATOM 2238 C C . THR B 1 37 ? 71.697 -25.287 12.417 1.00 57.75 34 THR B C 1
ATOM 2239 O O . THR B 1 37 ? 72.765 -25.133 13.015 1.00 50.63 34 THR B O 1
ATOM 2243 N N . VAL B 1 38 ? 71.112 -26.478 12.270 1.00 67.28 35 VAL B N 1
ATOM 2244 C CA . VAL B 1 38 ? 71.751 -27.680 12.789 1.00 58.59 35 VAL B CA 1
ATOM 2245 C C . VAL B 1 38 ? 73.011 -28.019 12.002 1.00 60.49 35 VAL B C 1
ATOM 2246 O O . VAL B 1 38 ? 73.882 -28.734 12.511 1.00 62.05 35 VAL B O 1
ATOM 2250 N N . ASP B 1 39 ? 73.137 -27.513 10.772 1.00 62.75 36 ASP B N 1
ATOM 2251 C CA . ASP B 1 39 ? 74.368 -27.710 10.014 1.00 57.05 36 ASP B CA 1
ATOM 2252 C C . ASP B 1 39 ? 75.535 -26.975 10.661 1.00 54.42 36 ASP B C 1
ATOM 2253 O O . ASP B 1 39 ? 76.673 -27.457 10.630 1.00 51.11 36 ASP B O 1
ATOM 2258 N N . ASP B 1 40 ? 75.270 -25.805 11.249 1.00 58.66 37 ASP B N 1
ATOM 2259 C CA . ASP B 1 40 ? 76.326 -25.061 11.928 1.00 51.79 37 ASP B CA 1
ATOM 2260 C C . ASP B 1 40 ? 76.857 -25.833 13.129 1.00 55.52 37 ASP B C 1
ATOM 2261 O O . ASP B 1 40 ? 78.067 -25.842 13.386 1.00 70.42 37 ASP B O 1
ATOM 2266 N N . LEU B 1 41 ? 75.966 -26.488 13.876 1.00 51.85 38 LEU B N 1
ATOM 2267 C CA . LEU B 1 41 ? 76.407 -27.289 15.013 1.00 51.89 38 LEU B CA 1
ATOM 2268 C C . LEU B 1 41 ? 77.163 -28.529 14.553 1.00 52.96 38 LEU B C 1
ATOM 2269 O O . LEU B 1 41 ? 78.143 -28.936 15.188 1.00 61.40 38 LEU B O 1
ATOM 2274 N N . ALA B 1 42 ? 76.723 -29.141 13.451 1.00 47.48 39 ALA B N 1
ATOM 2275 C CA . ALA B 1 42 ? 77.425 -30.305 12.923 1.00 47.88 39 ALA B CA 1
ATOM 2276 C C . ALA B 1 42 ? 78.833 -29.940 12.471 1.00 57.61 39 ALA B C 1
ATOM 2277 O O . ALA B 1 42 ? 79.767 -30.737 12.615 1.00 58.54 39 ALA B O 1
ATOM 2279 N N . ALA B 1 43 ? 79.004 -28.735 11.921 1.00 58.98 40 ALA B N 1
ATOM 2280 C CA . ALA B 1 43 ? 80.331 -28.293 11.510 1.00 56.87 40 ALA B CA 1
ATOM 2281 C C . ALA B 1 43 ? 81.244 -28.070 12.709 1.00 64.37 40 ALA B C 1
ATOM 2282 O O . ALA B 1 43 ? 82.464 -28.234 12.595 1.00 69.22 40 ALA B O 1
ATOM 2284 N N . GLU B 1 44 ? 80.677 -27.697 13.858 1.00 65.31 41 GLU B N 1
ATOM 2285 C CA . GLU B 1 44 ? 81.491 -27.501 15.053 1.00 66.62 41 GLU B CA 1
ATOM 2286 C C . GLU B 1 44 ? 82.036 -28.826 15.574 1.00 67.95 41 GLU B C 1
ATOM 2287 O O . GLU B 1 44 ? 83.161 -28.882 16.085 1.00 73.64 41 GLU B O 1
ATOM 2293 N N . TYR B 1 45 ? 81.256 -29.902 15.456 1.00 62.77 42 TYR B N 1
ATOM 2294 C CA . TYR B 1 45 ? 81.731 -31.219 15.857 1.00 59.69 42 TYR B CA 1
ATOM 2295 C C . TYR B 1 45 ? 82.676 -31.836 14.836 1.00 68.11 42 TYR B C 1
ATOM 2296 O O . TYR B 1 45 ? 83.384 -32.794 15.167 1.00 71.27 42 TYR B O 1
ATOM 2305 N N . ALA B 1 46 ? 82.704 -31.313 13.609 1.00 70.58 43 ALA B N 1
ATOM 2306 C CA . ALA B 1 46 ? 83.625 -31.836 12.607 1.00 65.27 43 ALA B CA 1
ATOM 2307 C C . ALA B 1 46 ? 85.057 -31.390 12.875 1.00 69.60 43 ALA B C 1
ATOM 2308 O O . ALA B 1 46 ? 86.003 -32.097 12.509 1.00 68.96 43 ALA B O 1
ATOM 2310 N N . LYS B 1 47 ? 85.238 -30.231 13.512 1.00 64.41 44 LYS B N 1
ATOM 2311 C CA . LYS B 1 47 ? 86.577 -29.738 13.809 1.00 62.52 44 LYS B CA 1
ATOM 2312 C C . LYS B 1 47 ? 87.278 -30.542 14.895 1.00 67.27 44 LYS B C 1
ATOM 2313 O O . LYS B 1 47 ? 88.486 -30.365 15.086 1.00 79.07 44 LYS B O 1
ATOM 2319 N N . PHE B 1 48 ? 86.562 -31.414 15.604 1.00 67.50 45 PHE B N 1
ATOM 2320 C CA . PHE B 1 48 ? 87.157 -32.252 16.636 1.00 73.09 45 PHE B CA 1
ATOM 2321 C C . PHE B 1 48 ? 87.344 -33.699 16.201 1.00 73.67 45 PHE B C 1
ATOM 2322 O O . PHE B 1 48 ? 87.970 -34.472 16.933 1.00 81.88 45 PHE B O 1
ATOM 2330 N N . GLY B 1 49 ? 86.823 -34.082 15.038 1.00 60.76 46 GLY B N 1
ATOM 2331 C CA . GLY B 1 49 ? 86.982 -35.444 14.566 1.00 67.86 46 GLY B CA 1
ATOM 2332 C C . GLY B 1 49 ? 86.177 -36.472 15.328 1.00 77.66 46 GLY B C 1
ATOM 2333 O O . GLY B 1 49 ? 86.582 -37.636 15.400 1.00 79.24 46 GLY B O 1
ATOM 2334 N N . VAL B 1 50 ? 85.047 -36.073 15.903 1.00 84.35 47 VAL B N 1
ATOM 2335 C CA . VAL B 1 50 ? 84.182 -36.987 16.628 1.00 79.78 47 VAL B CA 1
ATOM 2336 C C . VAL B 1 50 ? 83.011 -37.369 15.733 1.00 69.30 47 VAL B C 1
ATOM 2337 O O . VAL B 1 50 ? 82.646 -36.656 14.794 1.00 64.17 47 VAL B O 1
ATOM 2341 N N . ASN B 1 51 ? 82.412 -38.522 16.027 1.00 63.56 48 ASN B N 1
ATOM 2342 C CA . ASN B 1 51 ? 81.280 -39.034 15.254 1.00 65.58 48 ASN B CA 1
ATOM 2343 C C . ASN B 1 51 ? 80.000 -38.480 15.867 1.00 71.40 48 ASN B C 1
ATOM 2344 O O . ASN B 1 51 ? 79.413 -39.067 16.778 1.00 70.02 48 ASN B O 1
ATOM 2349 N N . PHE B 1 52 ? 79.563 -37.330 15.359 1.00 58.22 49 PHE B N 1
ATOM 2350 C CA . PHE B 1 52 ? 78.368 -36.665 15.871 1.00 51.66 49 PHE B CA 1
ATOM 2351 C C . PHE B 1 52 ? 77.129 -37.443 15.443 1.00 55.22 49 PHE B C 1
ATOM 2352 O O . PHE B 1 52 ? 76.774 -37.460 14.260 1.00 56.96 49 PHE B O 1
ATOM 2360 N N . LEU B 1 53 ? 76.469 -38.087 16.403 1.00 45.85 50 LEU B N 1
ATOM 2361 C CA . LEU B 1 53 ? 75.312 -38.931 16.133 1.00 44.31 50 LEU B CA 1
ATOM 2362 C C . LEU B 1 53 ? 73.991 -38.176 16.207 1.00 54.65 50 LEU B C 1
ATOM 2363 O O . LEU B 1 53 ? 72.933 -38.812 16.237 1.00 47.69 50 LEU B O 1
ATOM 2368 N N . GLY B 1 54 ? 74.022 -36.852 16.244 1.00 59.29 51 GLY B N 1
ATOM 2369 C CA . GLY B 1 54 ? 72.816 -36.050 16.300 1.00 56.35 51 GLY B CA 1
ATOM 2370 C C . GLY B 1 54 ? 72.651 -35.368 17.648 1.00 53.21 51 GLY B C 1
ATOM 2371 O O . GLY B 1 54 ? 73.455 -35.525 18.568 1.00 48.27 51 GLY B O 1
ATOM 2372 N N . GLY B 1 55 ? 71.562 -34.598 17.748 1.00 49.19 52 GLY B N 1
ATOM 2373 C CA . GLY B 1 55 ? 71.318 -33.790 18.922 1.00 42.33 52 GLY B CA 1
ATOM 2374 C C . GLY B 1 55 ? 69.879 -33.886 19.389 1.00 51.90 52 GLY B C 1
ATOM 2375 O O . GLY B 1 55 ? 69.023 -34.483 18.732 1.00 48.10 52 GLY B O 1
ATOM 2376 N N . VAL B 1 56 ? 69.632 -33.280 20.548 1.00 52.86 53 VAL B N 1
ATOM 2377 C CA . VAL B 1 56 ? 68.307 -33.213 21.156 1.00 40.93 53 VAL B CA 1
ATOM 2378 C C . VAL B 1 56 ? 67.906 -31.748 21.234 1.00 43.92 53 VAL B C 1
ATOM 2379 O O . VAL B 1 56 ? 68.542 -30.962 21.947 1.00 45.41 53 VAL B O 1
ATOM 2383 N N . TYR B 1 57 ? 66.857 -31.381 20.503 1.00 46.67 54 TYR B N 1
ATOM 2384 C CA . TYR B 1 57 ? 66.397 -30.001 20.486 1.00 32.63 54 TYR B CA 1
ATOM 2385 C C . TYR B 1 57 ? 65.611 -29.683 21.750 1.00 42.11 54 TYR B C 1
ATOM 2386 O O . TYR B 1 57 ? 64.831 -30.504 22.240 1.00 53.80 54 TYR B O 1
ATOM 2395 N N . VAL B 1 58 ? 65.822 -28.480 22.274 1.00 34.11 55 VAL B N 1
ATOM 2396 C CA . VAL B 1 58 ? 65.089 -27.973 23.425 1.00 36.61 55 VAL B CA 1
ATOM 2397 C C . VAL B 1 58 ? 64.434 -26.661 23.019 1.00 42.32 55 VAL B C 1
ATOM 2398 O O . VAL B 1 58 ? 65.021 -25.876 22.266 1.00 38.67 55 VAL B O 1
ATOM 2402 N N . GLU B 1 59 ? 63.216 -26.430 23.511 1.00 40.82 56 GLU B N 1
ATOM 2403 C CA . GLU B 1 59 ? 62.455 -25.252 23.110 1.00 39.67 56 GLU B CA 1
ATOM 2404 C C . GLU B 1 59 ? 63.223 -23.970 23.413 1.00 45.55 56 GLU B C 1
ATOM 2405 O O . GLU B 1 59 ? 63.857 -23.837 24.465 1.00 50.28 56 GLU B O 1
ATOM 2411 N N . VAL B 1 60 ? 63.162 -23.024 22.473 1.00 44.19 57 VAL B N 1
ATOM 2412 C CA . VAL B 1 60 ? 63.924 -21.785 22.562 1.00 46.21 57 VAL B CA 1
ATOM 2413 C C . VAL B 1 60 ? 63.096 -20.658 23.172 1.00 54.72 57 VAL B C 1
ATOM 2414 O O . VAL B 1 60 ? 63.484 -19.493 23.080 1.00 60.51 57 VAL B O 1
ATOM 2418 N N . ASP B 1 61 ? 61.955 -20.981 23.786 1.00 57.09 58 ASP B N 1
ATOM 2419 C CA . ASP B 1 61 ? 61.079 -19.998 24.429 1.00 63.97 58 ASP B CA 1
ATOM 2420 C C . ASP B 1 61 ? 60.655 -18.916 23.435 1.00 58.68 58 ASP B C 1
ATOM 2421 O O . ASP B 1 61 ? 60.892 -17.723 23.630 1.00 63.46 58 ASP B O 1
ATOM 2426 N N . ALA B 1 62 ? 60.026 -19.360 22.349 1.00 54.22 59 ALA B N 1
ATOM 2427 C CA . ALA B 1 62 ? 59.541 -18.448 21.327 1.00 54.28 59 ALA B CA 1
ATOM 2428 C C . ALA B 1 62 ? 58.185 -17.867 21.722 1.00 54.41 59 ALA B C 1
ATOM 2429 O O . ALA B 1 62 ? 57.457 -18.420 22.552 1.00 59.66 59 ALA B O 1
ATOM 2431 N N . ALA B 1 63 ? 57.850 -16.728 21.111 1.00 50.46 60 ALA B N 1
ATOM 2432 C CA . ALA B 1 63 ? 56.562 -16.098 21.382 1.00 48.19 60 ALA B CA 1
ATOM 2433 C C . ALA B 1 63 ? 55.415 -16.950 20.854 1.00 58.62 60 ALA B C 1
ATOM 2434 O O . ALA B 1 63 ? 54.436 -17.205 21.567 1.00 65.14 60 ALA B O 1
ATOM 2436 N N . ASP B 1 64 ? 55.521 -17.406 19.609 1.00 61.16 61 ASP B N 1
ATOM 2437 C CA . ASP B 1 64 ? 54.509 -18.252 18.982 1.00 54.44 61 ASP B CA 1
ATOM 2438 C C . ASP B 1 64 ? 54.972 -19.699 19.108 1.00 54.22 61 ASP B C 1
ATOM 2439 O O . ASP B 1 64 ? 55.827 -20.158 18.346 1.00 63.77 61 ASP B O 1
ATOM 2444 N N . HIS B 1 65 ? 54.404 -20.419 20.080 1.00 48.53 62 HIS B N 1
ATOM 2445 C CA . HIS B 1 65 ? 54.798 -21.807 20.291 1.00 40.67 62 HIS B CA 1
ATOM 2446 C C . HIS B 1 65 ? 54.298 -22.710 19.172 1.00 50.34 62 HIS B C 1
ATOM 2447 O O . HIS B 1 65 ? 54.940 -23.719 18.861 1.00 46.58 62 HIS B O 1
ATOM 2454 N N . GLU B 1 66 ? 53.162 -22.370 18.557 1.00 53.54 63 GLU B N 1
ATOM 2455 C CA . GLU B 1 66 ? 52.673 -23.162 17.434 1.00 53.53 63 GLU B CA 1
ATOM 2456 C C . GLU B 1 66 ? 53.588 -23.021 16.223 1.00 50.64 63 GLU B C 1
ATOM 2457 O O . GLU B 1 66 ? 53.781 -23.981 15.470 1.00 42.69 63 GLU B O 1
ATOM 2463 N N . LEU B 1 67 ? 54.162 -21.832 16.023 1.00 50.25 64 LEU B N 1
ATOM 2464 C CA . LEU B 1 67 ? 55.139 -21.654 14.954 1.00 50.18 64 LEU B CA 1
ATOM 2465 C C . LEU B 1 67 ? 56.384 -22.493 15.205 1.00 47.31 64 LEU B C 1
ATOM 2466 O O . LEU B 1 67 ? 56.963 -23.052 14.266 1.00 37.39 64 LEU B O 1
ATOM 2471 N N . GLU B 1 68 ? 56.810 -22.594 16.466 1.00 39.61 65 GLU B N 1
ATOM 2472 C CA . GLU B 1 68 ? 57.954 -23.438 16.792 1.00 35.92 65 GLU B CA 1
ATOM 2473 C C . GLU B 1 68 ? 57.644 -24.906 16.529 1.00 38.66 65 GLU B C 1
ATOM 2474 O O . GLU B 1 68 ? 58.489 -25.644 16.009 1.00 45.41 65 GLU B O 1
ATOM 2480 N N . ASP B 1 69 ? 56.432 -25.346 16.876 1.00 44.77 66 ASP B N 1
ATOM 2481 C CA . ASP B 1 69 ? 56.044 -26.732 16.631 1.00 39.08 66 ASP B CA 1
ATOM 2482 C C . ASP B 1 69 ? 56.065 -27.056 15.143 1.00 47.42 66 ASP B C 1
ATOM 2483 O O . ASP B 1 69 ? 56.446 -28.163 14.746 1.00 48.31 66 ASP B O 1
ATOM 2488 N N . ARG B 1 70 ? 55.663 -26.100 14.303 1.00 50.04 67 ARG B N 1
ATOM 2489 C CA . ARG B 1 70 ? 55.627 -26.345 12.864 1.00 35.91 67 ARG B CA 1
ATOM 2490 C C . ARG B 1 70 ? 57.029 -26.353 12.268 1.00 39.32 67 ARG B C 1
ATOM 2491 O O . ARG B 1 70 ? 57.368 -27.231 11.467 1.00 43.94 67 ARG B O 1
ATOM 2499 N N . LEU B 1 71 ? 57.860 -25.378 12.649 1.00 35.76 68 LEU B N 1
ATOM 2500 C CA . LEU B 1 71 ? 59.191 -25.258 12.065 1.00 34.44 68 LEU B CA 1
ATOM 2501 C C . LEU B 1 71 ? 60.075 -26.459 12.370 1.00 42.12 68 LEU B C 1
ATOM 2502 O O . LEU B 1 71 ? 61.008 -26.733 11.608 1.00 49.09 68 LEU B O 1
ATOM 2507 N N . LEU B 1 72 ? 59.809 -27.180 13.457 1.00 34.05 69 LEU B N 1
ATOM 2508 C CA . LEU B 1 72 ? 60.622 -28.337 13.801 1.00 45.93 69 LEU B CA 1
ATOM 2509 C C . LEU B 1 72 ? 60.048 -29.650 13.291 1.00 47.33 69 LEU B C 1
ATOM 2510 O O . LEU B 1 72 ? 60.761 -30.659 13.297 1.00 48.53 69 LEU B O 1
ATOM 2515 N N . TYR B 1 73 ? 58.789 -29.670 12.855 1.00 33.44 70 TYR B N 1
ATOM 2516 C CA . TYR B 1 73 ? 58.334 -30.795 12.049 1.00 30.34 70 TYR B CA 1
ATOM 2517 C C . TYR B 1 73 ? 58.894 -30.700 10.637 1.00 35.25 70 TYR B C 1
ATOM 2518 O O . TYR B 1 73 ? 59.400 -31.686 10.090 1.00 37.55 70 TYR B O 1
ATOM 2527 N N . GLU B 1 74 ? 58.812 -29.511 10.034 1.00 36.71 71 GLU B N 1
ATOM 2528 C CA . GLU B 1 74 ? 59.313 -29.299 8.683 1.00 38.30 71 GLU B CA 1
ATOM 2529 C C . GLU B 1 74 ? 60.830 -29.374 8.599 1.00 38.78 71 GLU B C 1
ATOM 2530 O O . GLU B 1 74 ? 61.370 -29.375 7.487 1.00 43.83 71 GLU B O 1
ATOM 2536 N N . ASN B 1 75 ? 61.527 -29.431 9.733 1.00 39.46 72 ASN B N 1
ATOM 2537 C CA . ASN B 1 75 ? 62.975 -29.631 9.755 1.00 38.15 72 ASN B CA 1
ATOM 2538 C C . ASN B 1 75 ? 63.222 -31.127 9.902 1.00 39.91 72 ASN B C 1
ATOM 2539 O O . ASN B 1 75 ? 63.249 -31.670 11.007 1.00 46.09 72 ASN B O 1
ATOM 2544 N N . ALA B 1 76 ? 63.399 -31.802 8.767 1.00 45.19 73 ALA B N 1
ATOM 2545 C CA . ALA B 1 76 ? 63.614 -33.241 8.735 1.00 30.74 73 ALA B CA 1
ATOM 2546 C C . ALA B 1 76 ? 65.091 -33.618 8.754 1.00 27.96 73 ALA B C 1
ATOM 2547 O O . ALA B 1 76 ? 65.450 -34.700 8.276 1.00 36.87 73 ALA B O 1
ATOM 2549 N N . SER B 1 77 ? 65.947 -32.753 9.286 1.00 27.30 74 SER B N 1
ATOM 2550 C CA . SER B 1 77 ? 67.362 -33.077 9.388 1.00 29.12 74 SER B CA 1
ATOM 2551 C C . SER B 1 77 ? 67.545 -34.308 10.270 1.00 38.80 74 SER B C 1
ATOM 2552 O O . SER B 1 77 ? 67.026 -34.340 11.395 1.00 49.77 74 SER B O 1
ATOM 2555 N N . PRO B 1 78 ? 68.253 -35.338 9.800 1.00 34.44 75 PRO B N 1
ATOM 2556 C CA . PRO B 1 78 ? 68.437 -36.540 10.628 1.00 35.78 75 PRO B CA 1
ATOM 2557 C C . PRO B 1 78 ? 69.144 -36.269 11.943 1.00 39.72 75 PRO B C 1
ATOM 2558 O O . PRO B 1 78 ? 68.983 -37.052 12.887 1.00 42.31 75 PRO B O 1
ATOM 2562 N N . LEU B 1 79 ? 69.909 -35.180 12.041 1.00 32.53 76 LEU B N 1
ATOM 2563 C CA . LEU B 1 79 ? 70.642 -34.872 13.263 1.00 28.13 76 LEU B CA 1
ATOM 2564 C C . LEU B 1 79 ? 69.736 -34.456 14.414 1.00 28.60 76 LEU B C 1
ATOM 2565 O O . LEU B 1 79 ? 70.202 -34.416 15.557 1.00 38.89 76 LEU B O 1
ATOM 2570 N N . ILE B 1 80 ? 68.468 -34.147 14.151 1.00 23.42 77 ILE B N 1
ATOM 2571 C CA . ILE B 1 80 ? 67.521 -33.793 15.210 1.00 25.19 77 ILE B CA 1
ATOM 2572 C C . ILE B 1 80 ? 66.908 -35.106 15.689 1.00 36.08 77 ILE B C 1
ATOM 2573 O O . ILE B 1 80 ? 65.904 -35.585 15.161 1.00 38.12 77 ILE B O 1
ATOM 2578 N N . LEU B 1 81 ? 67.533 -35.696 16.710 1.00 38.88 78 LEU B N 1
ATOM 2579 C CA . LEU B 1 81 ? 67.088 -36.994 17.208 1.00 27.09 78 LEU B CA 1
ATOM 2580 C C . LEU B 1 81 ? 65.780 -36.871 17.981 1.00 28.11 78 LEU B C 1
ATOM 2581 O O . LEU B 1 81 ? 64.843 -37.648 17.763 1.00 33.37 78 LEU B O 1
ATOM 2586 N N . LYS B 1 82 ? 65.701 -35.905 18.893 1.00 28.22 79 LYS B N 1
ATOM 2587 C CA . LYS B 1 82 ? 64.518 -35.698 19.712 1.00 30.97 79 LYS B CA 1
ATOM 2588 C C . LYS B 1 82 ? 64.151 -34.220 19.718 1.00 28.89 79 LYS B C 1
ATOM 2589 O O . LYS B 1 82 ? 64.964 -33.354 19.387 1.00 37.07 79 LYS B O 1
ATOM 2595 N N . ARG B 1 83 ? 62.906 -33.941 20.103 1.00 26.17 80 ARG B N 1
ATOM 2596 C CA . ARG B 1 83 ? 62.377 -32.581 20.146 1.00 33.41 80 ARG B CA 1
ATOM 2597 C C . ARG B 1 83 ? 61.676 -32.368 21.479 1.00 29.19 80 ARG B C 1
ATOM 2598 O O . ARG B 1 83 ? 60.627 -32.967 21.736 1.00 30.52 80 ARG B O 1
ATOM 2614 N N . LEU B 1 85 ? 59.693 -29.820 23.064 1.00 36.52 82 LEU B N 1
ATOM 2615 C CA . LEU B 1 85 ? 58.935 -28.595 22.866 1.00 31.43 82 LEU B CA 1
ATOM 2616 C C . LEU B 1 85 ? 58.400 -28.090 24.205 1.00 40.47 82 LEU B C 1
ATOM 2617 O O . LEU B 1 85 ? 58.646 -28.675 25.263 1.00 39.70 82 LEU B O 1
ATOM 2622 N N . GLN B 1 86 ? 57.665 -26.983 24.171 1.00 37.38 83 GLN B N 1
ATOM 2623 C CA . GLN B 1 86 ? 57.202 -26.344 25.394 1.00 40.59 83 GLN B CA 1
ATOM 2624 C C . GLN B 1 86 ? 55.722 -26.615 25.635 1.00 41.23 83 GLN B C 1
ATOM 2625 O O . GLN B 1 86 ? 54.946 -26.839 24.702 1.00 36.47 83 GLN B O 1
ATOM 2631 N N . GLY B 1 87 ? 55.346 -26.593 26.907 1.00 41.39 84 GLY B N 1
ATOM 2632 C CA . GLY B 1 87 ? 53.966 -26.794 27.293 1.00 36.67 84 GLY B CA 1
ATOM 2633 C C . GLY B 1 87 ? 53.772 -26.450 28.753 1.00 42.13 84 GLY B C 1
ATOM 2634 O O . GLY B 1 87 ? 54.689 -25.980 29.427 1.00 43.69 84 GLY B O 1
ATOM 2635 N N . ARG B 1 88 ? 52.555 -26.690 29.235 1.00 39.63 85 ARG B N 1
ATOM 2636 C CA . ARG B 1 88 ? 52.205 -26.461 30.632 1.00 35.71 85 ARG B CA 1
ATOM 2637 C C . ARG B 1 88 ? 51.754 -27.782 31.236 1.00 37.13 85 ARG B C 1
ATOM 2638 O O . ARG B 1 88 ? 50.728 -28.336 30.827 1.00 31.19 85 ARG B O 1
ATOM 2646 N N . VAL B 1 89 ? 52.514 -28.277 32.212 1.00 27.81 86 VAL B N 1
ATOM 2647 C CA . VAL B 1 89 ? 52.305 -29.623 32.737 1.00 31.53 86 VAL B CA 1
ATOM 2648 C C . VAL B 1 89 ? 50.960 -29.698 33.447 1.00 35.74 86 VAL B C 1
ATOM 2649 O O . VAL B 1 89 ? 50.693 -28.947 34.392 1.00 30.00 86 VAL B O 1
ATOM 2653 N N . SER B 1 90 ? 50.113 -30.614 32.994 1.00 27.73 87 SER B N 1
ATOM 2654 C CA . SER B 1 90 ? 48.813 -30.884 33.593 1.00 32.40 87 SER B CA 1
ATOM 2655 C C . SER B 1 90 ? 48.290 -32.192 33.006 1.00 35.07 87 SER B C 1
ATOM 2656 O O . SER B 1 90 ? 48.703 -32.586 31.913 1.00 38.04 87 SER B O 1
ATOM 2659 N N . PRO B 1 91 ? 47.390 -32.879 33.712 1.00 34.31 88 PRO B N 1
ATOM 2660 C CA . PRO B 1 91 ? 46.835 -34.127 33.166 1.00 23.74 88 PRO B CA 1
ATOM 2661 C C . PRO B 1 91 ? 45.859 -33.896 32.019 1.00 35.76 88 PRO B C 1
ATOM 2662 O O . PRO B 1 91 ? 45.208 -34.835 31.549 1.00 41.55 88 PRO B O 1
ATOM 2666 N N . TRP B 1 92 ? 45.750 -32.645 31.564 1.00 38.25 89 TRP B N 1
ATOM 2667 C CA . TRP B 1 92 ? 44.964 -32.294 30.386 1.00 37.20 89 TRP B CA 1
ATOM 2668 C C . TRP B 1 92 ? 45.784 -31.470 29.400 1.00 33.90 89 TRP B C 1
ATOM 2669 O O . TRP B 1 92 ? 45.213 -30.781 28.548 1.00 34.37 89 TRP B O 1
ATOM 2688 N N . ARG B 1 94 ? 48.120 -29.827 26.476 1.00 39.88 91 ARG B N 1
ATOM 2689 C CA . ARG B 1 94 ? 48.243 -29.923 25.028 1.00 38.40 91 ARG B CA 1
ATOM 2690 C C . ARG B 1 94 ? 49.684 -30.266 24.670 1.00 34.65 91 ARG B C 1
ATOM 2691 O O . ARG B 1 94 ? 50.604 -29.494 24.962 1.00 32.05 91 ARG B O 1
ATOM 2699 N N . VAL B 1 95 ? 49.879 -31.417 24.046 1.00 32.36 92 VAL B N 1
ATOM 2700 C CA . VAL B 1 95 ? 51.199 -31.907 23.658 1.00 22.66 92 VAL B CA 1
ATOM 2701 C C . VAL B 1 95 ? 51.267 -31.927 22.137 1.00 35.37 92 VAL B C 1
ATOM 2702 O O . VAL B 1 95 ? 50.352 -32.458 21.497 1.00 39.99 92 VAL B O 1
ATOM 2706 N N . PRO B 1 96 ? 52.304 -31.358 21.525 1.00 37.66 93 PRO B N 1
ATOM 2707 C CA . PRO B 1 96 ? 52.451 -31.484 20.071 1.00 33.46 93 PRO B CA 1
ATOM 2708 C C . PRO B 1 96 ? 52.612 -32.943 19.673 1.00 28.24 93 PRO B C 1
ATOM 2709 O O . PRO B 1 96 ? 53.333 -33.707 20.319 1.00 35.55 93 PRO B O 1
ATOM 2713 N N . ILE B 1 97 ? 51.923 -33.328 18.596 1.00 27.09 94 ILE B N 1
ATOM 2714 C CA . ILE B 1 97 ? 51.905 -34.726 18.186 1.00 24.57 94 ILE B CA 1
ATOM 2715 C C . ILE B 1 97 ? 53.276 -35.196 17.713 1.00 26.51 94 ILE B C 1
ATOM 2716 O O . ILE B 1 97 ? 53.531 -36.405 17.667 1.00 31.48 94 ILE B O 1
ATOM 2721 N N . ASN B 1 98 ? 54.173 -34.272 17.372 1.00 29.22 95 ASN B N 1
ATOM 2722 C CA . ASN B 1 98 ? 55.531 -34.610 16.967 1.00 28.59 95 ASN B CA 1
ATOM 2723 C C . ASN B 1 98 ? 56.542 -34.445 18.093 1.00 34.42 95 ASN B C 1
ATOM 2724 O O . ASN B 1 98 ? 57.742 -34.627 17.862 1.00 41.48 95 ASN B O 1
ATOM 2729 N N . ALA B 1 99 ? 56.093 -34.109 19.299 1.00 22.02 96 ALA B N 1
ATOM 2730 C CA . ALA B 1 99 ? 57.006 -33.861 20.404 1.00 26.11 96 ALA B CA 1
ATOM 2731 C C . ALA B 1 99 ? 57.411 -35.165 21.079 1.00 32.52 96 ALA B C 1
ATOM 2732 O O . ALA B 1 99 ? 56.585 -36.058 21.290 1.00 39.69 96 ALA B O 1
ATOM 2734 N N . ASP B 1 100 ? 58.696 -35.269 21.410 1.00 33.93 97 ASP B N 1
ATOM 2735 C CA . ASP B 1 100 ? 59.216 -36.391 22.179 1.00 40.03 97 ASP B CA 1
ATOM 2736 C C . ASP B 1 100 ? 59.258 -36.105 23.673 1.00 39.65 97 ASP B C 1
ATOM 2737 O O . ASP B 1 100 ? 59.413 -37.040 24.466 1.00 47.82 97 ASP B O 1
ATOM 2742 N N . GLY B 1 101 ? 59.124 -34.844 24.065 1.00 42.20 98 GLY B N 1
ATOM 2743 C CA . GLY B 1 101 ? 59.128 -34.453 25.461 1.00 31.42 98 GLY B CA 1
ATOM 2744 C C . GLY B 1 101 ? 58.743 -32.996 25.564 1.00 36.24 98 GLY B C 1
ATOM 2745 O O . GLY B 1 101 ? 58.516 -32.318 24.558 1.00 37.02 98 GLY B O 1
ATOM 2746 N N . ILE B 1 102 ? 58.676 -32.511 26.800 1.00 33.89 99 ILE B N 1
ATOM 2747 C CA . ILE B 1 102 ? 58.144 -31.181 27.070 1.00 35.24 99 ILE B CA 1
ATOM 2748 C C . ILE B 1 102 ? 58.959 -30.513 28.168 1.00 27.54 99 ILE B C 1
ATOM 2749 O O . ILE B 1 102 ? 59.306 -31.142 29.173 1.00 47.82 99 ILE B O 1
ATOM 2754 N N . ARG B 1 103 ? 59.273 -29.234 27.963 1.00 31.25 100 ARG B N 1
ATOM 2755 C CA . ARG B 1 103 ? 59.898 -28.393 28.976 1.00 39.34 100 ARG B CA 1
ATOM 2756 C C . ARG B 1 103 ? 58.958 -27.243 29.303 1.00 47.98 100 ARG B C 1
ATOM 2757 O O . ARG B 1 103 ? 58.553 -26.494 28.407 1.00 47.77 100 ARG B O 1
ATOM 2765 N N . GLU B 1 104 ? 58.609 -27.106 30.581 1.00 50.41 101 GLU B N 1
ATOM 2766 C CA . GLU B 1 104 ? 57.884 -25.934 31.041 1.00 42.75 101 GLU B CA 1
ATOM 2767 C C . GLU B 1 104 ? 58.869 -25.009 31.735 1.00 54.26 101 GLU B C 1
ATOM 2768 O O . GLU B 1 104 ? 59.359 -25.349 32.823 1.00 54.05 101 GLU B O 1
ATOM 2774 N N . PRO B 1 105 ? 59.199 -23.853 31.158 1.00 65.35 102 PRO B N 1
ATOM 2775 C CA . PRO B 1 105 ? 60.169 -22.948 31.796 1.00 67.48 102 PRO B CA 1
ATOM 2776 C C . PRO B 1 105 ? 59.625 -22.418 33.115 1.00 67.75 102 PRO B C 1
ATOM 2777 O O . PRO B 1 105 ? 58.550 -21.818 33.161 1.00 65.31 102 PRO B O 1
ATOM 2781 N N . LEU B 1 106 ? 60.371 -22.652 34.187 1.00 68.58 103 LEU B N 1
ATOM 2782 C CA . LEU B 1 106 ? 59.974 -22.219 35.527 1.00 78.79 103 LEU B CA 1
ATOM 2783 C C . LEU B 1 106 ? 60.607 -20.880 35.884 1.00 104.52 103 LEU B C 1
ATOM 2784 O O . LEU B 1 106 ? 61.233 -20.724 36.934 1.00 110.27 103 LEU B O 1
ATOM 2789 N N . HIS B 1 107 ? 60.439 -19.904 34.994 1.00 121.71 104 HIS B N 1
ATOM 2790 C CA . HIS B 1 107 ? 60.962 -18.550 35.168 1.00 128.82 104 HIS B CA 1
ATOM 2791 C C . HIS B 1 107 ? 62.470 -18.552 35.405 1.00 121.47 104 HIS B C 1
ATOM 2792 O O . HIS B 1 107 ? 63.224 -19.185 34.665 1.00 110.37 104 HIS B O 1
ATOM 2799 N N . PRO B 1 112 ? 54.466 -17.542 40.350 1.00 118.89 109 PRO B N 1
ATOM 2800 C CA . PRO B 1 112 ? 55.629 -18.014 39.590 1.00 120.72 109 PRO B CA 1
ATOM 2801 C C . PRO B 1 112 ? 56.475 -19.020 40.367 1.00 118.86 109 PRO B C 1
ATOM 2802 O O . PRO B 1 112 ? 57.007 -19.959 39.775 1.00 118.18 109 PRO B O 1
ATOM 2806 N N . ARG B 1 113 ? 56.595 -18.823 41.677 1.00 112.10 110 ARG B N 1
ATOM 2807 C CA . ARG B 1 113 ? 57.349 -19.722 42.541 1.00 102.29 110 ARG B CA 1
ATOM 2808 C C . ARG B 1 113 ? 56.397 -20.700 43.215 1.00 92.61 110 ARG B C 1
ATOM 2809 O O . ARG B 1 113 ? 55.344 -20.301 43.725 1.00 95.12 110 ARG B O 1
ATOM 2817 N N . GLY B 1 114 ? 56.770 -21.976 43.217 1.00 80.52 111 GLY B N 1
ATOM 2818 C CA . GLY B 1 114 ? 55.919 -23.028 43.727 1.00 70.39 111 GLY B CA 1
ATOM 2819 C C . GLY B 1 114 ? 55.109 -23.761 42.682 1.00 66.54 111 GLY B C 1
ATOM 2820 O O . GLY B 1 114 ? 54.185 -24.496 43.046 1.00 63.73 111 GLY B O 1
ATOM 2821 N N . ARG B 1 115 ? 55.426 -23.584 41.396 1.00 59.49 112 ARG B N 1
ATOM 2822 C CA . ARG B 1 115 ? 54.662 -24.235 40.336 1.00 45.71 112 ARG B CA 1
ATOM 2823 C C . ARG B 1 115 ? 54.776 -25.753 40.418 1.00 52.90 112 ARG B C 1
ATOM 2824 O O . ARG B 1 115 ? 53.790 -26.469 40.205 1.00 60.17 112 ARG B O 1
ATOM 2832 N N . ALA B 1 116 ? 55.970 -26.261 40.732 1.00 55.58 113 ALA B N 1
ATOM 2833 C CA . ALA B 1 116 ? 56.200 -27.701 40.721 1.00 55.95 113 ALA B CA 1
ATOM 2834 C C . ALA B 1 116 ? 55.452 -28.429 41.830 1.00 53.77 113 ALA B C 1
ATOM 2835 O O . ALA B 1 116 ? 55.227 -29.638 41.714 1.00 60.05 113 ALA B O 1
ATOM 2837 N N . LEU B 1 117 ? 55.063 -27.732 42.895 1.00 58.21 114 LEU B N 1
ATOM 2838 C CA . LEU B 1 117 ? 54.371 -28.362 44.012 1.00 55.25 114 LEU B CA 1
ATOM 2839 C C . LEU B 1 117 ? 52.861 -28.435 43.823 1.00 51.41 114 LEU B C 1
ATOM 2840 O O . LEU B 1 117 ? 52.188 -29.098 44.620 1.00 46.01 114 LEU B O 1
ATOM 2845 N N . GLU B 1 118 ? 52.318 -27.778 42.803 1.00 49.73 115 GLU B N 1
ATOM 2846 C CA . GLU B 1 118 ? 50.878 -27.797 42.592 1.00 40.06 115 GLU B CA 1
ATOM 2847 C C . GLU B 1 118 ? 50.416 -29.214 42.255 1.00 48.57 115 GLU B C 1
ATOM 2848 O O . GLU B 1 118 ? 51.130 -29.955 41.572 1.00 51.59 115 GLU B O 1
ATOM 2854 N N . PRO B 1 119 ? 49.234 -29.622 42.725 1.00 51.79 116 PRO B N 1
ATOM 2855 C CA . PRO B 1 119 ? 48.789 -31.001 42.469 1.00 41.73 116 PRO B CA 1
ATOM 2856 C C . PRO B 1 119 ? 48.528 -31.294 41.001 1.00 43.38 116 PRO B C 1
ATOM 2857 O O . PRO B 1 119 ? 48.665 -32.451 40.584 1.00 36.15 116 PRO B O 1
ATOM 2861 N N . GLU B 1 120 ? 48.155 -30.290 40.202 1.00 30.34 117 GLU B N 1
ATOM 2862 C CA . GLU B 1 120 ? 47.976 -30.533 38.775 1.00 37.31 117 GLU B CA 1
ATOM 2863 C C . GLU B 1 120 ? 49.312 -30.752 38.078 1.00 43.38 117 GLU B C 1
ATOM 2864 O O . GLU B 1 120 ? 49.367 -31.424 37.042 1.00 45.85 117 GLU B O 1
ATOM 2870 N N . PHE B 1 121 ? 50.396 -30.200 38.631 1.00 45.58 118 PHE B N 1
ATOM 2871 C CA . PHE B 1 121 ? 51.720 -30.450 38.074 1.00 35.84 118 PHE B CA 1
ATOM 2872 C C . PHE B 1 121 ? 52.161 -31.883 38.344 1.00 42.22 118 PHE B C 1
ATOM 2873 O O . PHE B 1 121 ? 52.756 -32.530 37.475 1.00 47.92 118 PHE B O 1
ATOM 2881 N N . ILE B 1 122 ? 51.874 -32.392 39.544 1.00 38.34 119 ILE B N 1
ATOM 2882 C CA . ILE B 1 122 ? 52.201 -33.777 39.866 1.00 35.29 119 ILE B CA 1
ATOM 2883 C C . ILE B 1 122 ? 51.378 -34.732 39.011 1.00 40.39 119 ILE B C 1
ATOM 2884 O O . ILE B 1 122 ? 51.897 -35.727 38.491 1.00 46.55 119 ILE B O 1
ATOM 2889 N N . ALA B 1 123 ? 50.083 -34.444 38.849 1.00 45.33 120 ALA B N 1
ATOM 2890 C CA . ALA B 1 123 ? 49.233 -35.297 38.026 1.00 40.97 120 ALA B CA 1
ATOM 2891 C C . ALA B 1 123 ? 49.678 -35.279 36.570 1.00 45.68 120 ALA B C 1
ATOM 2892 O O . ALA B 1 123 ? 49.594 -36.298 35.874 1.00 41.07 120 ALA B O 1
ATOM 2894 N N . GLY B 1 124 ? 50.157 -34.129 36.091 1.00 45.78 121 GLY B N 1
ATOM 2895 C CA . GLY B 1 124 ? 50.667 -34.059 34.733 1.00 37.11 121 GLY B CA 1
ATOM 2896 C C . GLY B 1 124 ? 51.924 -34.878 34.529 1.00 46.49 121 GLY B C 1
ATOM 2897 O O . GLY B 1 124 ? 52.142 -35.423 33.443 1.00 40.37 121 GLY B O 1
ATOM 2898 N N . LEU B 1 125 ? 52.765 -34.979 35.561 1.00 41.27 122 LEU B N 1
ATOM 2899 C CA . LEU B 1 125 ? 53.964 -35.804 35.459 1.00 36.32 122 LEU B CA 1
ATOM 2900 C C . LEU B 1 125 ? 53.606 -37.278 35.316 1.00 40.79 122 LEU B C 1
ATOM 2901 O O . LEU B 1 125 ? 54.238 -38.003 34.539 1.00 37.86 122 LEU B O 1
ATOM 2906 N N . ARG B 1 126 ? 52.595 -37.738 36.058 1.00 38.04 123 ARG B N 1
ATOM 2907 C CA . ARG B 1 126 ? 52.140 -39.116 35.908 1.00 42.48 123 ARG B CA 1
ATOM 2908 C C . ARG B 1 126 ? 51.565 -39.362 34.520 1.00 46.48 123 ARG B C 1
ATOM 2909 O O . ARG B 1 126 ? 51.711 -40.461 33.973 1.00 46.55 123 ARG B O 1
ATOM 2917 N N . ALA B 1 127 ? 50.909 -38.356 33.937 1.00 41.02 124 ALA B N 1
ATOM 2918 C CA . ALA B 1 127 ? 50.365 -38.510 32.592 1.00 27.32 124 ALA B CA 1
ATOM 2919 C C . ALA B 1 127 ? 51.475 -38.574 31.552 1.00 35.47 124 ALA B C 1
ATOM 2920 O O . ALA B 1 127 ? 51.382 -39.336 30.583 1.00 39.36 124 ALA B O 1
ATOM 2930 N N . ALA B 1 129 ? 54.551 -39.659 32.073 1.00 44.35 126 ALA B N 1
ATOM 2931 C CA . ALA B 1 129 ? 55.248 -40.931 32.235 1.00 38.01 126 ALA B CA 1
ATOM 2932 C C . ALA B 1 129 ? 54.493 -42.066 31.554 1.00 44.54 126 ALA B C 1
ATOM 2933 O O . ALA B 1 129 ? 55.109 -42.987 31.004 1.00 39.17 126 ALA B O 1
ATOM 2935 N N . ALA B 1 130 ? 53.160 -42.019 31.581 1.00 38.84 127 ALA B N 1
ATOM 2936 C CA . ALA B 1 130 ? 52.365 -43.045 30.919 1.00 33.59 127 ALA B CA 1
ATOM 2937 C C . ALA B 1 130 ? 52.456 -42.957 29.401 1.00 42.76 127 ALA B C 1
ATOM 2938 O O . ALA B 1 130 ? 52.165 -43.943 28.717 1.00 44.20 127 ALA B O 1
ATOM 2940 N N . LYS B 1 131 ? 52.847 -41.803 28.863 1.00 37.56 128 LYS B N 1
ATOM 2941 C CA . LYS B 1 131 ? 53.023 -41.622 27.430 1.00 37.61 128 LYS B CA 1
ATOM 2942 C C . LYS B 1 131 ? 54.482 -41.686 27.003 1.00 39.97 128 LYS B C 1
ATOM 2943 O O . LYS B 1 131 ? 54.771 -41.552 25.809 1.00 35.10 128 LYS B O 1
ATOM 2949 N N . GLY B 1 132 ? 55.403 -41.881 27.941 1.00 24.32 129 GLY B N 1
ATOM 2950 C CA . GLY B 1 132 ? 56.817 -41.917 27.611 1.00 21.51 129 GLY B CA 1
ATOM 2951 C C . GLY B 1 132 ? 57.397 -40.564 27.260 1.00 34.31 129 GLY B C 1
ATOM 2952 O O . GLY B 1 132 ? 58.242 -40.470 26.361 1.00 53.07 129 GLY B O 1
ATOM 2953 N N . LEU B 1 133 ? 56.965 -39.511 27.949 1.00 30.05 130 LEU B N 1
ATOM 2954 C CA . LEU B 1 133 ? 57.428 -38.158 27.663 1.00 33.90 130 LEU B CA 1
ATOM 2955 C C . LEU B 1 133 ? 58.324 -37.667 28.789 1.00 39.15 130 LEU B C 1
ATOM 2956 O O . LEU B 1 133 ? 57.825 -37.387 29.891 1.00 49.43 130 LEU B O 1
ATOM 2961 N N . PRO B 1 134 ? 59.632 -37.555 28.577 1.00 43.51 131 PRO B N 1
ATOM 2962 C CA . PRO B 1 134 ? 60.497 -36.984 29.614 1.00 44.58 131 PRO B CA 1
ATOM 2963 C C . PRO B 1 134 ? 60.235 -35.498 29.791 1.00 43.97 131 PRO B C 1
ATOM 2964 O O . PRO B 1 134 ? 59.813 -34.802 28.865 1.00 52.93 131 PRO B O 1
ATOM 2968 N N . PHE B 1 135 ? 60.488 -35.014 31.003 1.00 37.10 132 PHE B N 1
ATOM 2969 C CA . PHE B 1 135 ? 60.322 -33.605 31.332 1.00 40.02 132 PHE B CA 1
ATOM 2970 C C . PHE B 1 135 ? 61.688 -32.947 31.461 1.00 40.72 132 PHE B C 1
ATOM 2971 O O . PHE B 1 135 ? 62.571 -33.463 32.155 1.00 38.80 132 PHE B O 1
ATOM 2979 N N . GLU B 1 136 ? 61.854 -31.810 30.793 1.00 40.48 133 GLU B N 1
ATOM 2980 C CA . GLU B 1 136 ? 63.089 -31.040 30.850 1.00 44.36 133 GLU B CA 1
ATOM 2981 C C . GLU B 1 136 ? 62.948 -29.974 31.931 1.00 53.03 133 GLU B C 1
ATOM 2982 O O . GLU B 1 136 ? 62.057 -29.121 31.854 1.00 60.58 133 GLU B O 1
ATOM 2988 N N . LEU B 1 137 ? 63.817 -30.026 32.937 1.00 42.56 134 LEU B N 1
ATOM 2989 C CA . LEU B 1 137 ? 63.715 -29.169 34.114 1.00 39.24 134 LEU B CA 1
ATOM 2990 C C . LEU B 1 137 ? 64.776 -28.079 34.054 1.00 46.83 134 LEU B C 1
ATOM 2991 O O . LEU B 1 137 ? 65.976 -28.375 34.046 1.00 50.48 134 LEU B O 1
ATOM 2996 N N . CYS B 1 138 ? 64.332 -26.822 34.025 1.00 50.60 135 CYS B N 1
ATOM 2997 C CA . CYS B 1 138 ? 65.213 -25.653 34.048 1.00 61.99 135 CYS B CA 1
ATOM 2998 C C . CYS B 1 138 ? 64.644 -24.678 35.074 1.00 76.19 135 CYS B C 1
ATOM 2999 O O . CYS B 1 138 ? 63.761 -23.876 34.756 1.00 70.30 135 CYS B O 1
ATOM 3002 N N . ASN B 1 139 ? 65.153 -24.747 36.302 1.00 90.24 136 ASN B N 1
ATOM 3003 C CA . ASN B 1 139 ? 64.666 -23.947 37.411 1.00 105.12 136 ASN B CA 1
ATOM 3004 C C . ASN B 1 139 ? 65.696 -22.876 37.779 1.00 112.78 136 ASN B C 1
ATOM 3005 O O . ASN B 1 139 ? 66.560 -22.519 36.965 1.00 114.96 136 ASN B O 1
ATOM 3010 N N . ARG B 1 140 ? 65.605 -22.368 39.007 1.00 119.14 137 ARG B N 1
ATOM 3011 C CA . ARG B 1 140 ? 66.488 -21.331 39.507 1.00 122.90 137 ARG B CA 1
ATOM 3012 C C . ARG B 1 140 ? 67.340 -21.889 40.651 1.00 122.86 137 ARG B C 1
ATOM 3013 O O . ARG B 1 140 ? 67.441 -23.112 40.830 1.00 130.37 137 ARG B O 1
ATOM 3021 N N . GLY B 1 141 ? 67.947 -20.994 41.425 1.00 113.56 138 GLY B N 1
ATOM 3022 C CA . GLY B 1 141 ? 68.831 -21.382 42.498 1.00 112.69 138 GLY B CA 1
ATOM 3023 C C . GLY B 1 141 ? 68.117 -22.002 43.683 1.00 120.67 138 GLY B C 1
ATOM 3024 O O . GLY B 1 141 ? 68.158 -23.218 43.896 1.00 115.66 138 GLY B O 1
ATOM 3025 N N . PRO B 1 142 ? 67.443 -21.171 44.486 1.00 135.11 139 PRO B N 1
ATOM 3026 C CA . PRO B 1 142 ? 66.829 -21.672 45.726 1.00 144.83 139 PRO B CA 1
ATOM 3027 C C . PRO B 1 142 ? 65.606 -22.551 45.513 1.00 140.84 139 PRO B C 1
ATOM 3028 O O . PRO B 1 142 ? 65.015 -23.000 46.502 1.00 141.54 139 PRO B O 1
ATOM 3032 N N . GLU B 1 143 ? 65.206 -22.817 44.273 1.00 129.86 140 GLU B N 1
ATOM 3033 C CA . GLU B 1 143 ? 64.003 -23.591 44.001 1.00 115.99 140 GLU B CA 1
ATOM 3034 C C . GLU B 1 143 ? 64.276 -25.077 43.801 1.00 104.75 140 GLU B C 1
ATOM 3035 O O . GLU B 1 143 ? 63.327 -25.838 43.584 1.00 106.60 140 GLU B O 1
ATOM 3041 N N . LEU B 1 144 ? 65.537 -25.510 43.874 1.00 91.22 141 LEU B N 1
ATOM 3042 C CA . LEU B 1 144 ? 65.850 -26.922 43.685 1.00 80.59 141 LEU B CA 1
ATOM 3043 C C . LEU B 1 144 ? 65.272 -27.801 44.786 1.00 76.58 141 LEU B C 1
ATOM 3044 O O . LEU B 1 144 ? 65.059 -28.996 44.558 1.00 75.88 141 LEU B O 1
ATOM 3049 N N . GLY B 1 145 ? 65.019 -27.241 45.971 1.00 74.86 142 GLY B N 1
ATOM 3050 C CA . GLY B 1 145 ? 64.428 -28.033 47.037 1.00 68.90 142 GLY B CA 1
ATOM 3051 C C . GLY B 1 145 ? 63.027 -28.506 46.704 1.00 71.07 142 GLY B C 1
ATOM 3052 O O . GLY B 1 145 ? 62.665 -29.652 46.983 1.00 55.48 142 GLY B O 1
ATOM 3053 N N . ASP B 1 146 ? 62.219 -27.633 46.092 1.00 85.18 143 ASP B N 1
ATOM 3054 C CA . ASP B 1 146 ? 60.855 -28.019 45.748 1.00 85.83 143 ASP B CA 1
ATOM 3055 C C . ASP B 1 146 ? 60.821 -28.965 44.555 1.00 79.79 143 ASP B C 1
ATOM 3056 O O . ASP B 1 146 ? 59.866 -29.737 44.406 1.00 75.81 143 ASP B O 1
ATOM 3069 N N . ALA B 1 148 ? 63.024 -31.439 43.972 1.00 72.03 145 ALA B N 1
ATOM 3070 C CA . ALA B 1 148 ? 63.196 -32.755 44.576 1.00 70.25 145 ALA B CA 1
ATOM 3071 C C . ALA B 1 148 ? 61.957 -33.172 45.356 1.00 74.73 145 ALA B C 1
ATOM 3072 O O . ALA B 1 148 ? 61.661 -34.368 45.454 1.00 69.62 145 ALA B O 1
ATOM 3074 N N . LYS B 1 149 ? 61.223 -32.206 45.916 1.00 79.91 146 LYS B N 1
ATOM 3075 C CA . LYS B 1 149 ? 59.965 -32.526 46.584 1.00 79.59 146 LYS B CA 1
ATOM 3076 C C . LYS B 1 149 ? 58.948 -33.090 45.602 1.00 78.69 146 LYS B C 1
ATOM 3077 O O . LYS B 1 149 ? 58.258 -34.071 45.904 1.00 74.95 146 LYS B O 1
ATOM 3083 N N . ALA B 1 150 ? 58.841 -32.481 44.419 1.00 76.31 147 ALA B N 1
ATOM 3084 C CA . ALA B 1 150 ? 57.800 -32.870 43.474 1.00 66.95 147 ALA B CA 1
ATOM 3085 C C . ALA B 1 150 ? 58.130 -34.191 42.791 1.00 59.83 147 ALA B C 1
ATOM 3086 O O . ALA B 1 150 ? 57.333 -35.136 42.826 1.00 60.22 147 ALA B O 1
ATOM 3088 N N . PHE B 1 151 ? 59.306 -34.279 42.165 1.00 54.37 148 PHE B N 1
ATOM 3089 C CA . PHE B 1 151 ? 59.650 -35.465 41.388 1.00 57.91 148 PHE B CA 1
ATOM 3090 C C . PHE B 1 151 ? 59.837 -36.704 42.255 1.00 66.62 148 PHE B C 1
ATOM 3091 O O . PHE B 1 151 ? 59.838 -37.819 41.723 1.00 62.71 148 PHE B O 1
ATOM 3099 N N . ALA B 1 152 ? 59.995 -36.540 43.571 1.00 67.87 149 ALA B N 1
ATOM 3100 C CA . ALA B 1 152 ? 60.036 -37.704 44.449 1.00 59.21 149 ALA B CA 1
ATOM 3101 C C . ALA B 1 152 ? 58.689 -38.412 44.493 1.00 63.21 149 ALA B C 1
ATOM 3102 O O . ALA B 1 152 ? 58.635 -39.630 44.695 1.00 54.42 149 ALA B O 1
ATOM 3104 N N . GLN B 1 153 ? 57.597 -37.668 44.302 1.00 65.17 150 GLN B N 1
ATOM 3105 C CA . GLN B 1 153 ? 56.266 -38.262 44.257 1.00 63.50 150 GLN B CA 1
ATOM 3106 C C . GLN B 1 153 ? 56.022 -39.016 42.957 1.00 67.50 150 GLN B C 1
ATOM 3107 O O . GLN B 1 153 ? 55.212 -39.951 42.931 1.00 64.98 150 GLN B O 1
ATOM 3113 N N . VAL B 1 154 ? 56.696 -38.626 41.880 1.00 71.07 151 VAL B N 1
ATOM 3114 C CA . VAL B 1 154 ? 56.535 -39.278 40.582 1.00 65.65 151 VAL B CA 1
ATOM 3115 C C . VAL B 1 154 ? 57.884 -39.830 40.137 1.00 66.52 151 VAL B C 1
ATOM 3116 O O . VAL B 1 154 ? 58.555 -39.216 39.294 1.00 64.64 151 VAL B O 1
ATOM 3120 N N . PRO B 1 155 ? 58.329 -40.970 40.671 1.00 67.27 152 PRO B N 1
ATOM 3121 C CA . PRO B 1 155 ? 59.611 -41.532 40.221 1.00 59.74 152 PRO B CA 1
ATOM 3122 C C . PRO B 1 155 ? 59.547 -42.166 38.844 1.00 61.70 152 PRO B C 1
ATOM 3123 O O . PRO B 1 155 ? 60.601 -42.375 38.230 1.00 65.30 152 PRO B O 1
ATOM 3127 N N . GLU B 1 156 ? 58.353 -42.475 38.336 1.00 50.69 153 GLU B N 1
ATOM 3128 C CA . GLU B 1 156 ? 58.223 -43.147 37.050 1.00 58.78 153 GLU B CA 1
ATOM 3129 C C . GLU B 1 156 ? 58.419 -42.215 35.861 1.00 58.71 153 GLU B C 1
ATOM 3130 O O . GLU B 1 156 ? 58.565 -42.702 34.735 1.00 45.62 153 GLU B O 1
ATOM 3136 N N . VAL B 1 157 ? 58.425 -40.903 36.074 1.00 48.43 154 VAL B N 1
ATOM 3137 C CA . VAL B 1 157 ? 58.640 -39.949 34.992 1.00 39.13 154 VAL B CA 1
ATOM 3138 C C . VAL B 1 157 ? 60.131 -39.667 34.874 1.00 42.45 154 VAL B C 1
ATOM 3139 O O . VAL B 1 157 ? 60.871 -39.669 35.864 1.00 48.72 154 VAL B O 1
ATOM 3143 N N . THR B 1 158 ? 60.583 -39.441 33.644 1.00 44.80 155 THR B N 1
ATOM 3144 C CA . THR B 1 158 ? 61.981 -39.131 33.376 1.00 39.29 155 THR B CA 1
ATOM 3145 C C . THR B 1 158 ? 62.180 -37.622 33.450 1.00 41.99 155 THR B C 1
ATOM 3146 O O . THR B 1 158 ? 61.552 -36.870 32.696 1.00 50.81 155 THR B O 1
ATOM 3150 N N . VAL B 1 159 ? 63.047 -37.182 34.357 1.00 43.79 156 VAL B N 1
ATOM 3151 C CA . VAL B 1 159 ? 63.342 -35.768 34.554 1.00 44.01 156 VAL B CA 1
ATOM 3152 C C . VAL B 1 159 ? 64.791 -35.515 34.163 1.00 47.37 156 VAL B C 1
ATOM 3153 O O . VAL B 1 159 ? 65.686 -36.294 34.510 1.00 49.29 156 VAL B O 1
ATOM 3157 N N . ILE B 1 160 ? 65.017 -34.431 33.425 1.00 51.09 157 ILE B N 1
ATOM 3158 C CA . ILE B 1 160 ? 66.345 -34.047 32.958 1.00 40.51 157 ILE B CA 1
ATOM 3159 C C . ILE B 1 160 ? 66.658 -32.680 33.550 1.00 44.35 157 ILE B C 1
ATOM 3160 O O . ILE B 1 160 ? 66.075 -31.669 33.135 1.00 58.22 157 ILE B O 1
ATOM 3165 N N . ILE B 1 161 ? 67.576 -32.641 34.512 1.00 48.12 158 ILE B N 1
ATOM 3166 C CA . ILE B 1 161 ? 67.978 -31.384 35.137 1.00 51.85 158 ILE B CA 1
ATOM 3167 C C . ILE B 1 161 ? 68.919 -30.647 34.191 1.00 53.44 158 ILE B C 1
ATOM 3168 O O . ILE B 1 161 ? 69.987 -31.158 33.837 1.00 57.17 158 ILE B O 1
ATOM 3173 N N . ASP B 1 162 ? 68.527 -29.443 33.785 1.00 57.92 159 ASP B N 1
ATOM 3174 C CA . ASP B 1 162 ? 69.286 -28.662 32.819 1.00 58.94 159 ASP B CA 1
ATOM 3175 C C . ASP B 1 162 ? 70.317 -27.779 33.509 1.00 70.04 159 ASP B C 1
ATOM 3176 O O . ASP B 1 162 ? 70.114 -27.312 34.633 1.00 83.69 159 ASP B O 1
ATOM 3181 N N . HIS B 1 163 ? 71.432 -27.556 32.810 1.00 80.64 160 HIS B N 1
ATOM 3182 C CA . HIS B 1 163 ? 72.411 -26.528 33.173 1.00 89.45 160 HIS B CA 1
ATOM 3183 C C . HIS B 1 163 ? 72.933 -26.715 34.596 1.00 84.59 160 HIS B C 1
ATOM 3184 O O . HIS B 1 163 ? 73.179 -25.744 35.315 1.00 89.84 160 HIS B O 1
ATOM 3191 N N . LEU B 1 164 ? 73.097 -27.973 35.006 1.00 79.55 161 LEU B N 1
ATOM 3192 C CA . LEU B 1 164 ? 73.523 -28.334 36.358 1.00 81.68 161 LEU B CA 1
ATOM 3193 C C . LEU B 1 164 ? 72.593 -27.770 37.428 1.00 91.19 161 LEU B C 1
ATOM 3194 O O . LEU B 1 164 ? 72.990 -27.635 38.590 1.00 90.95 161 LEU B O 1
ATOM 3199 N N . GLY B 1 165 ? 71.356 -27.442 37.059 1.00 99.59 162 GLY B N 1
ATOM 3200 C CA . GLY B 1 165 ? 70.399 -26.890 37.995 1.00 98.41 162 GLY B CA 1
ATOM 3201 C C . GLY B 1 165 ? 70.525 -25.406 38.246 1.00 104.56 162 GLY B C 1
ATOM 3202 O O . GLY B 1 165 ? 69.856 -24.894 39.152 1.00 105.99 162 GLY B O 1
ATOM 3203 N N . ASN B 1 166 ? 71.354 -24.700 37.472 1.00 113.39 163 ASN B N 1
ATOM 3204 C CA . ASN B 1 166 ? 71.602 -23.272 37.676 1.00 121.28 163 ASN B CA 1
ATOM 3205 C C . ASN B 1 166 ? 72.054 -22.997 39.107 1.00 127.96 163 ASN B C 1
ATOM 3206 O O . ASN B 1 166 ? 71.705 -21.980 39.711 1.00 128.45 163 ASN B O 1
ATOM 3211 N N . VAL B 1 167 ? 72.838 -23.914 39.652 1.00 128.41 164 VAL B N 1
ATOM 3212 C CA . VAL B 1 167 ? 73.220 -23.853 41.064 1.00 119.81 164 VAL B CA 1
ATOM 3213 C C . VAL B 1 167 ? 74.373 -22.866 41.223 1.00 130.01 164 VAL B C 1
ATOM 3214 O O . VAL B 1 167 ? 75.352 -22.944 40.465 1.00 135.37 164 VAL B O 1
ATOM 3218 N N . PRO B 1 168 ? 74.304 -21.932 42.180 1.00 127.49 165 PRO B N 1
ATOM 3219 C CA . PRO B 1 168 ? 75.410 -20.972 42.318 1.00 124.76 165 PRO B CA 1
ATOM 3220 C C . PRO B 1 168 ? 76.649 -21.560 42.969 1.00 126.01 165 PRO B C 1
ATOM 3221 O O . PRO B 1 168 ? 77.765 -21.256 42.532 1.00 126.90 165 PRO B O 1
ATOM 3225 N N . GLY B 1 169 ? 76.496 -22.393 43.995 1.00 120.11 166 GLY B N 1
ATOM 3226 C CA . GLY B 1 169 ? 77.655 -22.954 44.668 1.00 113.19 166 GLY B CA 1
ATOM 3227 C C . GLY B 1 169 ? 77.419 -24.298 45.330 1.00 110.19 166 GLY B C 1
ATOM 3228 O O . GLY B 1 169 ? 76.400 -24.945 45.082 1.00 105.07 166 GLY B O 1
ATOM 3229 N N . LEU B 1 170 ? 78.354 -24.732 46.179 1.00 118.25 167 LEU B N 1
ATOM 3230 C CA . LEU B 1 170 ? 78.259 -26.022 46.854 1.00 125.34 167 LEU B CA 1
ATOM 3231 C C . LEU B 1 170 ? 77.665 -25.907 48.255 1.00 130.61 167 LEU B C 1
ATOM 3232 O O . LEU B 1 170 ? 78.036 -26.674 49.151 1.00 134.79 167 LEU B O 1
ATOM 3237 N N . ASP B 1 171 ? 76.730 -24.980 48.455 1.00 128.16 168 ASP B N 1
ATOM 3238 C CA . ASP B 1 171 ? 76.157 -24.749 49.772 1.00 123.17 168 ASP B CA 1
ATOM 3239 C C . ASP B 1 171 ? 75.338 -25.957 50.232 1.00 124.79 168 ASP B C 1
ATOM 3240 O O . ASP B 1 171 ? 75.104 -26.913 49.487 1.00 125.67 168 ASP B O 1
ATOM 3245 N N . GLU B 1 172 ? 74.899 -25.898 51.492 1.00 125.91 169 GLU B N 1
ATOM 3246 C CA . GLU B 1 172 ? 74.178 -27.021 52.084 1.00 121.07 169 GLU B CA 1
ATOM 3247 C C . GLU B 1 172 ? 72.811 -27.210 51.438 1.00 114.88 169 GLU B C 1
ATOM 3248 O O . GLU B 1 172 ? 72.342 -28.345 51.288 1.00 112.37 169 GLU B O 1
ATOM 3254 N N . GLU B 1 173 ? 72.154 -26.113 51.057 1.00 112.03 170 GLU B N 1
ATOM 3255 C CA . GLU B 1 173 ? 70.828 -26.217 50.456 1.00 108.09 170 GLU B CA 1
ATOM 3256 C C . GLU B 1 173 ? 70.891 -26.866 49.079 1.00 97.88 170 GLU B C 1
ATOM 3257 O O . GLU B 1 173 ? 70.009 -27.653 48.716 1.00 84.86 170 GLU B O 1
ATOM 3263 N N . SER B 1 174 ? 71.928 -26.552 48.300 1.00 98.53 171 SER B N 1
ATOM 3264 C CA . SER B 1 174 ? 72.031 -27.097 46.950 1.00 90.32 171 SER B CA 1
ATOM 3265 C C . SER B 1 174 ? 72.425 -28.568 46.972 1.00 90.26 171 SER B C 1
ATOM 3266 O O . SER B 1 174 ? 71.882 -29.372 46.204 1.00 89.36 171 SER B O 1
ATOM 3269 N N . CYS B 1 175 ? 73.369 -28.939 47.840 1.00 99.88 172 CYS B N 1
ATOM 3270 C CA . CYS B 1 175 ? 73.796 -30.332 47.916 1.00 104.60 172 CYS B CA 1
ATOM 3271 C C . CYS B 1 175 ? 72.681 -31.237 48.422 1.00 94.54 172 CYS B C 1
ATOM 3272 O O . CYS B 1 175 ? 72.649 -32.426 48.086 1.00 83.18 172 CYS B O 1
ATOM 3275 N N . ALA B 1 176 ? 71.760 -30.698 49.224 1.00 97.34 173 ALA B N 1
ATOM 3276 C CA . ALA B 1 176 ? 70.665 -31.511 49.740 1.00 92.65 173 ALA B CA 1
ATOM 3277 C C . ALA B 1 176 ? 69.664 -31.853 48.643 1.00 93.50 173 ALA B C 1
ATOM 3278 O O . ALA B 1 176 ? 69.141 -32.973 48.600 1.00 91.47 173 ALA B O 1
ATOM 3280 N N . ALA B 1 177 ? 69.387 -30.904 47.747 1.00 90.19 174 ALA B N 1
ATOM 3281 C CA . ALA B 1 177 ? 68.431 -31.161 46.675 1.00 85.30 174 ALA B CA 1
ATOM 3282 C C . ALA B 1 177 ? 69.022 -32.076 45.610 1.00 85.03 174 ALA B C 1
ATOM 3283 O O . ALA B 1 177 ? 68.336 -32.971 45.103 1.00 87.14 174 ALA B O 1
ATOM 3285 N N . LEU B 1 178 ? 70.294 -31.868 45.258 1.00 77.30 175 LEU B N 1
ATOM 3286 C CA . LEU B 1 178 ? 70.927 -32.705 44.244 1.00 68.43 175 LEU B CA 1
ATOM 3287 C C . LEU B 1 178 ? 71.089 -34.143 44.719 1.00 72.75 175 LEU B C 1
ATOM 3288 O O . LEU B 1 178 ? 71.002 -35.074 43.910 1.00 74.99 175 LEU B O 1
ATOM 3293 N N . ALA B 1 179 ? 71.324 -34.347 46.018 1.00 79.87 176 ALA B N 1
ATOM 3294 C CA . ALA B 1 179 ? 71.444 -35.704 46.539 1.00 80.67 176 ALA B CA 1
ATOM 3295 C C . ALA B 1 179 ? 70.108 -36.433 46.518 1.00 75.83 176 ALA B C 1
ATOM 3296 O O . ALA B 1 179 ? 70.070 -37.650 46.301 1.00 70.41 176 ALA B O 1
ATOM 3298 N N . ALA B 1 180 ? 69.006 -35.713 46.740 1.00 67.60 177 ALA B N 1
ATOM 3299 C CA . ALA B 1 180 ? 67.691 -36.344 46.692 1.00 63.86 177 ALA B CA 1
ATOM 3300 C C . ALA B 1 180 ? 67.277 -36.646 45.257 1.00 74.24 177 ALA B C 1
ATOM 3301 O O . ALA B 1 180 ? 66.660 -37.684 44.989 1.00 85.53 177 ALA B O 1
ATOM 3303 N N . LEU B 1 181 ? 67.605 -35.751 44.322 1.00 65.28 178 LEU B N 1
ATOM 3304 C CA . LEU B 1 181 ? 67.276 -35.990 42.921 1.00 52.28 178 LEU B CA 1
ATOM 3305 C C . LEU B 1 181 ? 68.069 -37.162 42.359 1.00 69.61 178 LEU B C 1
ATOM 3306 O O . LEU B 1 181 ? 67.543 -37.949 41.563 1.00 80.72 178 LEU B O 1
ATOM 3311 N N . ALA B 1 182 ? 69.334 -37.299 42.763 1.00 72.00 179 ALA B N 1
ATOM 3312 C CA . ALA B 1 182 ? 70.158 -38.414 42.313 1.00 61.60 179 ALA B CA 1
ATOM 3313 C C . ALA B 1 182 ? 69.664 -39.758 42.828 1.00 60.51 179 ALA B C 1
ATOM 3314 O O . ALA B 1 182 ? 70.110 -40.796 42.327 1.00 50.32 179 ALA B O 1
ATOM 3316 N N . GLU B 1 183 ? 68.764 -39.766 43.811 1.00 69.42 180 GLU B N 1
ATOM 3317 C CA . GLU B 1 183 ? 68.206 -41.004 44.336 1.00 75.92 180 GLU B CA 1
ATOM 3318 C C . GLU B 1 183 ? 67.061 -41.542 43.488 1.00 71.17 180 GLU B C 1
ATOM 3319 O O . GLU B 1 183 ? 66.623 -42.674 43.714 1.00 71.80 180 GLU B O 1
ATOM 3325 N N . LEU B 1 184 ? 66.575 -40.764 42.519 1.00 67.67 181 LEU B N 1
ATOM 3326 C CA . LEU B 1 184 ? 65.446 -41.157 41.693 1.00 60.00 181 LEU B CA 1
ATOM 3327 C C . LEU B 1 184 ? 65.888 -42.118 40.589 1.00 62.80 181 LEU B C 1
ATOM 3328 O O . LEU B 1 184 ? 67.006 -42.017 40.077 1.00 72.87 181 LEU B O 1
ATOM 3333 N N . PRO B 1 185 ? 65.022 -43.062 40.208 1.00 61.62 182 PRO B N 1
ATOM 3334 C CA . PRO B 1 185 ? 65.437 -44.059 39.205 1.00 57.82 182 PRO B CA 1
ATOM 3335 C C . PRO B 1 185 ? 65.635 -43.481 37.816 1.00 63.69 182 PRO B C 1
ATOM 3336 O O . PRO B 1 185 ? 66.541 -43.918 37.095 1.00 65.14 182 PRO B O 1
ATOM 3340 N N . ASN B 1 186 ? 64.817 -42.513 37.415 1.00 60.29 183 ASN B N 1
ATOM 3341 C CA . ASN B 1 186 ? 64.835 -41.972 36.060 1.00 47.62 183 ASN B CA 1
ATOM 3342 C C . ASN B 1 186 ? 65.154 -40.482 36.057 1.00 53.26 183 ASN B C 1
ATOM 3343 O O . ASN B 1 186 ? 64.524 -39.697 35.347 1.00 58.20 183 ASN B O 1
ATOM 3348 N N . SER B 1 187 ? 66.137 -40.073 36.853 1.00 50.75 184 SER B N 1
ATOM 3349 C CA . SER B 1 187 ? 66.581 -38.688 36.910 1.00 51.60 184 SER B CA 1
ATOM 3350 C C . SER B 1 187 ? 67.942 -38.558 36.241 1.00 56.47 184 SER B C 1
ATOM 3351 O O . SER B 1 187 ? 68.835 -39.376 36.473 1.00 60.23 184 SER B O 1
ATOM 3354 N N . TYR B 1 188 ? 68.094 -37.533 35.406 1.00 54.74 185 TYR B N 1
ATOM 3355 C CA . TYR B 1 188 ? 69.339 -37.275 34.699 1.00 49.67 185 TYR B CA 1
ATOM 3356 C C . TYR B 1 188 ? 69.697 -35.802 34.829 1.00 49.23 185 TYR B C 1
ATOM 3357 O O . TYR B 1 188 ? 68.821 -34.947 34.986 1.00 56.58 185 TYR B O 1
ATOM 3366 N N . ILE B 1 189 ? 70.994 -35.512 34.757 1.00 47.20 186 ILE B N 1
ATOM 3367 C CA . ILE B 1 189 ? 71.504 -34.154 34.896 1.00 59.42 186 ILE B CA 1
ATOM 3368 C C . ILE B 1 189 ? 72.500 -33.883 33.775 1.00 56.76 186 ILE B C 1
ATOM 3369 O O . ILE B 1 189 ? 73.260 -34.773 33.376 1.00 49.26 186 ILE B O 1
ATOM 3374 N N . LYS B 1 190 ? 72.484 -32.656 33.261 1.00 59.05 187 LYS B N 1
ATOM 3375 C CA . LYS B 1 190 ? 73.355 -32.235 32.176 1.00 51.67 187 LYS B CA 1
ATOM 3376 C C . LYS B 1 190 ? 74.504 -31.388 32.707 1.00 64.14 187 LYS B C 1
ATOM 3377 O O . LYS B 1 190 ? 74.365 -30.674 33.703 1.00 79.84 187 LYS B O 1
ATOM 3383 N N . VAL B 1 191 ? 75.640 -31.465 32.022 1.00 68.24 188 VAL B N 1
ATOM 3384 C CA . VAL B 1 191 ? 76.825 -30.687 32.375 1.00 77.58 188 VAL B CA 1
ATOM 3385 C C . VAL B 1 191 ? 76.914 -29.552 31.360 1.00 82.28 188 VAL B C 1
ATOM 3386 O O . VAL B 1 191 ? 77.578 -29.655 30.327 1.00 68.04 188 VAL B O 1
ATOM 3390 N N . SER B 1 192 ? 76.229 -28.454 31.660 1.00 91.37 189 SER B N 1
ATOM 3391 C CA . SER B 1 192 ? 76.244 -27.263 30.819 1.00 99.04 189 SER B CA 1
ATOM 3392 C C . SER B 1 192 ? 75.837 -26.075 31.687 1.00 95.92 189 SER B C 1
ATOM 3393 O O . SER B 1 192 ? 75.926 -26.136 32.919 1.00 104.01 189 SER B O 1
ATOM 3396 N N . GLY B 1 193 ? 75.393 -25.004 31.054 1.00 87.34 190 GLY B N 1
ATOM 3397 C CA . GLY B 1 193 ? 74.946 -23.830 31.779 1.00 88.21 190 GLY B CA 1
ATOM 3398 C C . GLY B 1 193 ? 75.172 -22.571 30.971 1.00 89.26 190 GLY B C 1
ATOM 3399 O O . GLY B 1 193 ? 75.874 -22.560 29.962 1.00 72.29 190 GLY B O 1
ATOM 3400 N N . ASP B 1 194 ? 74.548 -21.489 31.442 1.00 116.06 191 ASP B N 1
ATOM 3401 C CA . ASP B 1 194 ? 74.712 -20.190 30.801 1.00 127.97 191 ASP B CA 1
ATOM 3402 C C . ASP B 1 194 ? 76.114 -19.627 30.994 1.00 129.52 191 ASP B C 1
ATOM 3403 O O . ASP B 1 194 ? 76.543 -18.778 30.206 1.00 125.85 191 ASP B O 1
ATOM 3408 N N . ASN B 1 195 ? 76.826 -20.075 32.019 1.00 131.35 192 ASN B N 1
ATOM 3409 C CA . ASN B 1 195 ? 78.200 -19.695 32.294 1.00 126.52 192 ASN B CA 1
ATOM 3410 C C . ASN B 1 195 ? 79.127 -20.886 32.093 1.00 124.92 192 ASN B C 1
ATOM 3411 O O . ASN B 1 195 ? 78.676 -22.036 32.057 1.00 122.70 192 ASN B O 1
ATOM 3416 N N . PRO B 1 196 ? 80.429 -20.649 31.932 1.00 125.53 193 PRO B N 1
ATOM 3417 C CA . PRO B 1 196 ? 81.381 -21.766 31.940 1.00 120.56 193 PRO B CA 1
ATOM 3418 C C . PRO B 1 196 ? 81.244 -22.573 33.223 1.00 110.76 193 PRO B C 1
ATOM 3419 O O . PRO B 1 196 ? 81.289 -22.027 34.327 1.00 104.36 193 PRO B O 1
ATOM 3423 N N . VAL B 1 197 ? 81.058 -23.886 33.064 1.00 113.88 194 VAL B N 1
ATOM 3424 C CA . VAL B 1 197 ? 80.773 -24.739 34.211 1.00 122.67 194 VAL B CA 1
ATOM 3425 C C . VAL B 1 197 ? 81.935 -24.698 35.192 1.00 130.15 194 VAL B C 1
ATOM 3426 O O . VAL B 1 197 ? 83.107 -24.600 34.804 1.00 135.35 194 VAL B O 1
ATOM 3430 N N . GLY B 1 198 ? 81.609 -24.747 36.479 1.00 125.04 195 GLY B N 1
ATOM 3431 C CA . GLY B 1 198 ? 82.614 -24.759 37.511 1.00 122.07 195 GLY B CA 1
ATOM 3432 C C . GLY B 1 198 ? 83.074 -26.167 37.816 1.00 118.65 195 GLY B C 1
ATOM 3433 O O . GLY B 1 198 ? 82.267 -27.095 37.939 1.00 120.34 195 GLY B O 1
ATOM 3434 N N . PRO B 1 199 ? 84.390 -26.359 37.935 1.00 122.49 196 PRO B N 1
ATOM 3435 C CA . PRO B 1 199 ? 84.903 -27.692 38.286 1.00 113.01 196 PRO B CA 1
ATOM 3436 C C . PRO B 1 199 ? 84.444 -28.169 39.650 1.00 114.07 196 PRO B C 1
ATOM 3437 O O . PRO B 1 199 ? 84.498 -29.375 39.919 1.00 109.28 196 PRO B O 1
ATOM 3441 N N . ASP B 1 200 ? 83.993 -27.261 40.519 1.00 122.38 197 ASP B N 1
ATOM 3442 C CA . ASP B 1 200 ? 83.453 -27.671 41.810 1.00 126.84 197 ASP B CA 1
ATOM 3443 C C . ASP B 1 200 ? 82.163 -28.463 41.636 1.00 126.30 197 ASP B C 1
ATOM 3444 O O . ASP B 1 200 ? 81.993 -29.533 42.232 1.00 123.49 197 ASP B O 1
ATOM 3449 N N . ILE B 1 201 ? 81.243 -27.952 40.816 1.00 124.12 198 ILE B N 1
ATOM 3450 C CA . ILE B 1 201 ? 79.942 -28.595 40.664 1.00 113.82 198 ILE B CA 1
ATOM 3451 C C . ILE B 1 201 ? 80.071 -29.897 39.883 1.00 108.63 198 ILE B C 1
ATOM 3452 O O . ILE B 1 201 ? 79.437 -30.903 40.223 1.00 108.35 198 ILE B O 1
ATOM 3457 N N . VAL B 1 202 ? 80.895 -29.903 38.832 1.00 97.82 199 VAL B N 1
ATOM 3458 C CA . VAL B 1 202 ? 80.993 -31.076 37.965 1.00 81.79 199 VAL B CA 1
ATOM 3459 C C . VAL B 1 202 ? 81.471 -32.289 38.752 1.00 82.64 199 VAL B C 1
ATOM 3460 O O . VAL B 1 202 ? 80.972 -33.405 38.564 1.00 78.49 199 VAL B O 1
ATOM 3464 N N . LYS B 1 203 ? 82.432 -32.092 39.658 1.00 90.67 200 LYS B N 1
ATOM 3465 C CA . LYS B 1 203 ? 82.969 -33.222 40.410 1.00 93.55 200 LYS B CA 1
ATOM 3466 C C . LYS B 1 203 ? 81.949 -33.761 41.406 1.00 98.70 200 LYS B C 1
ATOM 3467 O O . LYS B 1 203 ? 81.815 -34.979 41.566 1.00 101.78 200 LYS B O 1
ATOM 3473 N N . TYR B 1 204 ? 81.213 -32.871 42.080 1.00 96.93 201 TYR B N 1
ATOM 3474 C CA . TYR B 1 204 ? 80.189 -33.323 43.017 1.00 95.92 201 TYR B CA 1
ATOM 3475 C C . TYR B 1 204 ? 79.004 -33.952 42.294 1.00 98.77 201 TYR B C 1
ATOM 3476 O O . TYR B 1 204 ? 78.397 -34.900 42.809 1.00 98.79 201 TYR B O 1
ATOM 3485 N N . VAL B 1 205 ? 78.658 -33.441 41.110 1.00 91.98 202 VAL B N 1
ATOM 3486 C CA . VAL B 1 205 ? 77.544 -34.005 40.354 1.00 78.22 202 VAL B CA 1
ATOM 3487 C C . VAL B 1 205 ? 77.872 -35.419 39.889 1.00 76.97 202 VAL B C 1
ATOM 3488 O O . VAL B 1 205 ? 77.029 -36.322 39.958 1.00 79.49 202 VAL B O 1
ATOM 3492 N N . ARG B 1 206 ? 79.104 -35.639 39.423 1.00 70.31 203 ARG B N 1
ATOM 3493 C CA . ARG B 1 206 ? 79.494 -36.964 38.951 1.00 72.22 203 ARG B CA 1
ATOM 3494 C C . ARG B 1 206 ? 79.517 -37.979 40.088 1.00 87.59 203 ARG B C 1
ATOM 3495 O O . ARG B 1 206 ? 79.182 -39.152 39.886 1.00 87.69 203 ARG B O 1
ATOM 3503 N N . ASP B 1 207 ? 79.910 -37.549 41.289 1.00 102.87 204 ASP B N 1
ATOM 3504 C CA . ASP B 1 207 ? 80.058 -38.489 42.396 1.00 109.70 204 ASP B CA 1
ATOM 3505 C C . ASP B 1 207 ? 78.705 -38.952 42.924 1.00 96.62 204 ASP B C 1
ATOM 3506 O O . ASP B 1 207 ? 78.535 -40.130 43.258 1.00 83.10 204 ASP B O 1
ATOM 3511 N N . THR B 1 208 ? 77.733 -38.045 43.008 1.00 95.13 205 THR B N 1
ATOM 3512 C CA . THR B 1 208 ? 76.444 -38.374 43.605 1.00 92.83 205 THR B CA 1
ATOM 3513 C C . THR B 1 208 ? 75.447 -38.947 42.607 1.00 87.50 205 THR B C 1
ATOM 3514 O O . THR B 1 208 ? 74.605 -39.767 42.991 1.00 81.77 205 THR B O 1
ATOM 3518 N N . PHE B 1 209 ? 75.516 -38.541 41.339 1.00 85.29 206 PHE B N 1
ATOM 3519 C CA . PHE B 1 209 ? 74.588 -39.041 40.333 1.00 78.95 206 PHE B CA 1
ATOM 3520 C C . PHE B 1 209 ? 75.039 -40.346 39.692 1.00 80.07 206 PHE B C 1
ATOM 3521 O O . PHE B 1 209 ? 74.199 -41.075 39.151 1.00 82.91 206 PHE B O 1
ATOM 3529 N N . GLY B 1 210 ? 76.331 -40.659 39.738 1.00 79.45 207 GLY B N 1
ATOM 3530 C CA . GLY B 1 210 ? 76.841 -41.866 39.134 1.00 79.87 207 GLY B CA 1
ATOM 3531 C C . GLY B 1 210 ? 77.183 -41.672 37.672 1.00 85.44 207 GLY B C 1
ATOM 3532 O O . GLY B 1 210 ? 76.683 -40.757 37.010 1.00 88.01 207 GLY B O 1
ATOM 3533 N N . PRO B 1 211 ? 78.047 -42.538 37.134 1.00 87.59 208 PRO B N 1
ATOM 3534 C CA . PRO B 1 211 ? 78.463 -42.381 35.731 1.00 84.85 208 PRO B CA 1
ATOM 3535 C C . PRO B 1 211 ? 77.378 -42.729 34.726 1.00 71.87 208 PRO B C 1
ATOM 3536 O O . PRO B 1 211 ? 77.486 -42.321 33.562 1.00 63.42 208 PRO B O 1
ATOM 3540 N N . LYS B 1 212 ? 76.343 -43.463 35.129 1.00 70.10 209 LYS B N 1
ATOM 3541 C CA . LYS B 1 212 ? 75.267 -43.862 34.231 1.00 68.53 209 LYS B CA 1
ATOM 3542 C C . LYS B 1 212 ? 74.157 -42.826 34.129 1.00 67.30 209 LYS B C 1
ATOM 3543 O O . LYS B 1 212 ? 73.163 -43.074 33.438 1.00 70.49 209 LYS B O 1
ATOM 3549 N N . LYS B 1 213 ? 74.296 -41.675 34.789 1.00 72.01 210 LYS B N 1
ATOM 3550 C CA . LYS B 1 213 ? 73.208 -40.710 34.893 1.00 69.14 210 LYS B CA 1
ATOM 3551 C C . LYS B 1 213 ? 73.669 -39.293 34.572 1.00 65.07 210 LYS B C 1
ATOM 3552 O O . LYS B 1 213 ? 73.067 -38.321 35.034 1.00 66.80 210 LYS B O 1
ATOM 3558 N N . VAL B 1 214 ? 74.730 -39.152 33.782 1.00 63.01 211 VAL B N 1
ATOM 3559 C CA . VAL B 1 214 ? 75.260 -37.848 33.399 1.00 61.36 211 VAL B CA 1
ATOM 3560 C C . VAL B 1 214 ? 75.180 -37.726 31.883 1.00 62.22 211 VAL B C 1
ATOM 3561 O O . VAL B 1 214 ? 75.580 -38.646 31.160 1.00 60.49 211 VAL B O 1
ATOM 3565 N N . LEU B 1 215 ? 74.668 -36.594 31.409 1.00 54.52 212 LEU B N 1
ATOM 3566 C CA . LEU B 1 215 ? 74.448 -36.355 29.989 1.00 43.34 212 LEU B CA 1
ATOM 3567 C C . LEU B 1 215 ? 75.364 -35.241 29.504 1.00 50.57 212 LEU B C 1
ATOM 3568 O O . LEU B 1 215 ? 75.460 -34.190 30.145 1.00 57.07 212 LEU B O 1
ATOM 3573 N N . TYR B 1 216 ? 76.028 -35.470 28.374 1.00 49.82 213 TYR B N 1
ATOM 3574 C CA . TYR B 1 216 ? 76.773 -34.396 27.734 1.00 53.52 213 TYR B CA 1
ATOM 3575 C C . TYR B 1 216 ? 75.817 -33.443 27.031 1.00 58.01 213 TYR B C 1
ATOM 3576 O O . TYR B 1 216 ? 74.862 -33.866 26.373 1.00 55.64 213 TYR B O 1
ATOM 3585 N N . SER B 1 217 ? 76.083 -32.148 27.168 1.00 58.10 214 SER B N 1
ATOM 3586 C CA . SER B 1 217 ? 75.281 -31.124 26.518 1.00 62.99 214 SER B CA 1
ATOM 3587 C C . SER B 1 217 ? 76.159 -29.911 26.258 1.00 66.23 214 SER B C 1
ATOM 3588 O O . SER B 1 217 ? 76.997 -29.554 27.091 1.00 91.80 214 SER B O 1
ATOM 3591 N N . SER B 1 218 ? 75.967 -29.286 25.097 1.00 48.40 215 SER B N 1
ATOM 3592 C CA . SER B 1 218 ? 76.769 -28.136 24.708 1.00 53.90 215 SER B CA 1
ATOM 3593 C C . SER B 1 218 ? 76.096 -26.803 24.994 1.00 58.95 215 SER B C 1
ATOM 3594 O O . SER B 1 218 ? 76.793 -25.787 25.086 1.00 68.05 215 SER B O 1
ATOM 3597 N N . ASN B 1 219 ? 74.768 -26.785 25.134 1.00 64.22 216 ASN B N 1
ATOM 3598 C CA . ASN B 1 219 ? 74.001 -25.548 25.275 1.00 64.44 216 ASN B CA 1
ATOM 3599 C C . ASN B 1 219 ? 74.253 -24.606 24.100 1.00 61.60 216 ASN B C 1
ATOM 3600 O O . ASN B 1 219 ? 74.210 -23.383 24.243 1.00 66.21 216 ASN B O 1
ATOM 3605 N N . TRP B 1 220 ? 74.525 -25.181 22.933 1.00 59.26 217 TRP B N 1
ATOM 3606 C CA . TRP B 1 220 ? 74.781 -24.391 21.740 1.00 57.29 217 TRP B CA 1
ATOM 3607 C C . TRP B 1 220 ? 73.471 -23.797 21.221 1.00 60.69 217 TRP B C 1
ATOM 3608 O O . TRP B 1 220 ? 72.429 -24.458 21.268 1.00 66.04 217 TRP B O 1
ATOM 3619 N N . PRO B 1 221 ? 73.487 -22.554 20.711 1.00 55.43 218 PRO B N 1
ATOM 3620 C CA . PRO B 1 221 ? 74.660 -21.687 20.568 1.00 61.26 218 PRO B CA 1
ATOM 3621 C C . PRO B 1 221 ? 74.822 -20.628 21.658 1.00 76.53 218 PRO B C 1
ATOM 3622 O O . PRO B 1 221 ? 75.693 -19.770 21.520 1.00 88.66 218 PRO B O 1
ATOM 3626 N N . VAL B 1 222 ? 74.010 -20.676 22.718 1.00 77.63 219 VAL B N 1
ATOM 3627 C CA . VAL B 1 222 ? 74.137 -19.687 23.783 1.00 75.90 219 VAL B CA 1
ATOM 3628 C C . VAL B 1 222 ? 75.405 -19.876 24.601 1.00 75.90 219 VAL B C 1
ATOM 3629 O O . VAL B 1 222 ? 75.728 -19.022 25.434 1.00 85.53 219 VAL B O 1
ATOM 3633 N N . VAL B 1 223 ? 76.134 -20.974 24.381 1.00 69.25 220 VAL B N 1
ATOM 3634 C CA . VAL B 1 223 ? 77.440 -21.145 25.002 1.00 72.94 220 VAL B CA 1
ATOM 3635 C C . VAL B 1 223 ? 78.443 -20.136 24.458 1.00 78.65 220 VAL B C 1
ATOM 3636 O O . VAL B 1 223 ? 79.457 -19.858 25.108 1.00 82.71 220 VAL B O 1
ATOM 3640 N N . GLU B 1 224 ? 78.175 -19.561 23.286 1.00 79.53 221 GLU B N 1
ATOM 3641 C CA . GLU B 1 224 ? 79.054 -18.578 22.666 1.00 88.62 221 GLU B CA 1
ATOM 3642 C C . GLU B 1 224 ? 78.963 -17.199 23.313 1.00 99.61 221 GLU B C 1
ATOM 3643 O O . GLU B 1 224 ? 79.588 -16.258 22.812 1.00 102.51 221 GLU B O 1
ATOM 3649 N N . LEU B 1 225 ? 78.204 -17.052 24.400 1.00 101.35 222 LEU B N 1
ATOM 3650 C CA . LEU B 1 225 ? 78.106 -15.758 25.077 1.00 100.11 222 LEU B CA 1
ATOM 3651 C C . LEU B 1 225 ? 79.278 -15.553 26.033 1.00 108.63 222 LEU B C 1
ATOM 3652 O O . LEU B 1 225 ? 80.173 -14.742 25.774 1.00 110.22 222 LEU B O 1
ATOM 3657 N N . ASN B 1 226 ? 79.284 -16.283 27.147 1.00 113.16 223 ASN B N 1
ATOM 3658 C CA . ASN B 1 226 ? 80.350 -16.175 28.133 1.00 114.63 223 ASN B CA 1
ATOM 3659 C C . ASN B 1 226 ? 81.544 -17.065 27.818 1.00 113.86 223 ASN B C 1
ATOM 3660 O O . ASN B 1 226 ? 82.584 -16.934 28.472 1.00 127.53 223 ASN B O 1
ATOM 3665 N N . SER B 1 227 ? 81.421 -17.961 26.840 1.00 95.88 224 SER B N 1
ATOM 3666 C CA . SER B 1 227 ? 82.517 -18.839 26.452 1.00 84.41 224 SER B CA 1
ATOM 3667 C C . SER B 1 227 ? 82.462 -19.115 24.955 1.00 80.33 224 SER B C 1
ATOM 3668 O O . SER B 1 227 ? 82.056 -18.250 24.173 1.00 76.00 224 SER B O 1
ATOM 3671 N N . THR B 1 228 ? 82.870 -20.315 24.547 1.00 87.39 225 THR B N 1
ATOM 3672 C CA . THR B 1 228 ? 82.766 -20.724 23.155 1.00 93.91 225 THR B CA 1
ATOM 3673 C C . THR B 1 228 ? 82.622 -22.238 23.103 1.00 93.75 225 THR B C 1
ATOM 3674 O O . THR B 1 228 ? 82.951 -22.946 24.058 1.00 86.41 225 THR B O 1
ATOM 3678 N N . PHE B 1 229 ? 82.112 -22.728 21.970 1.00 86.34 226 PHE B N 1
ATOM 3679 C CA . PHE B 1 229 ? 81.890 -24.163 21.824 1.00 81.92 226 PHE B CA 1
ATOM 3680 C C . PHE B 1 229 ? 83.198 -24.942 21.861 1.00 82.84 226 PHE B C 1
ATOM 3681 O O . PHE B 1 229 ? 83.231 -26.073 22.360 1.00 78.49 226 PHE B O 1
ATOM 3689 N N . ALA B 1 230 ? 84.280 -24.361 21.338 1.00 84.20 227 ALA B N 1
ATOM 3690 C CA . ALA B 1 230 ? 85.550 -25.075 21.290 1.00 79.15 227 ALA B CA 1
ATOM 3691 C C . ALA B 1 230 ? 86.082 -25.361 22.689 1.00 80.34 227 ALA B C 1
ATOM 3692 O O . ALA B 1 230 ? 86.529 -26.478 22.973 1.00 71.99 227 ALA B O 1
ATOM 3694 N N . THR B 1 231 ? 86.033 -24.368 23.580 1.00 84.76 228 THR B N 1
ATOM 3695 C CA . THR B 1 231 ? 86.582 -24.555 24.919 1.00 93.03 228 THR B CA 1
ATOM 3696 C C . THR B 1 231 ? 85.690 -25.453 25.768 1.00 93.66 228 THR B C 1
ATOM 3697 O O . THR B 1 231 ? 86.190 -26.257 26.565 1.00 86.40 228 THR B O 1
ATOM 3701 N N . HIS B 1 232 ? 84.369 -25.331 25.618 1.00 96.25 229 HIS B N 1
ATOM 3702 C CA . HIS B 1 232 ? 83.458 -26.141 26.421 1.00 91.25 229 HIS B CA 1
ATOM 3703 C C . HIS B 1 232 ? 83.583 -27.619 26.069 1.00 84.63 229 HIS B C 1
ATOM 3704 O O . HIS B 1 232 ? 83.656 -28.474 26.958 1.00 76.60 229 HIS B O 1
ATOM 3711 N N . PHE B 1 233 ? 83.612 -27.938 24.773 1.00 80.90 230 PHE B N 1
ATOM 3712 C CA . PHE B 1 233 ? 83.761 -29.330 24.365 1.00 77.21 230 PHE B CA 1
ATOM 3713 C C . PHE B 1 233 ? 85.159 -29.855 24.666 1.00 83.02 230 PHE B C 1
ATOM 3714 O O . PHE B 1 233 ? 85.323 -31.046 24.953 1.00 78.15 230 PHE B O 1
ATOM 3722 N N . GLN B 1 234 ? 86.173 -28.988 24.607 1.00 93.73 231 GLN B N 1
ATOM 3723 C CA . GLN B 1 234 ? 87.521 -29.406 24.981 1.00 95.45 231 GLN B CA 1
ATOM 3724 C C . GLN B 1 234 ? 87.610 -29.693 26.474 1.00 92.34 231 GLN B C 1
ATOM 3725 O O . GLN B 1 234 ? 88.331 -30.605 26.895 1.00 97.64 231 GLN B O 1
ATOM 3731 N N . LEU B 1 235 ? 86.879 -28.928 27.288 1.00 81.80 232 LEU B N 1
ATOM 3732 C CA . LEU B 1 235 ? 86.901 -29.148 28.730 1.00 80.85 232 LEU B CA 1
ATOM 3733 C C . LEU B 1 235 ? 86.218 -30.455 29.112 1.00 87.89 232 LEU B C 1
ATOM 3734 O O . LEU B 1 235 ? 86.616 -31.097 30.091 1.00 89.73 232 LEU B O 1
ATOM 3747 N N . LEU B 1 237 ? 86.230 -33.163 27.282 1.00 94.35 234 LEU B N 1
ATOM 3748 C CA . LEU B 1 237 ? 87.173 -34.222 26.940 1.00 91.33 234 LEU B CA 1
ATOM 3749 C C . LEU B 1 237 ? 88.259 -34.357 28.000 1.00 96.45 234 LEU B C 1
ATOM 3750 O O . LEU B 1 237 ? 88.705 -35.469 28.303 1.00 92.84 234 LEU B O 1
ATOM 3755 N N . ASP B 1 238 ? 88.698 -33.235 28.576 1.00 100.86 235 ASP B N 1
ATOM 3756 C CA . ASP B 1 238 ? 89.712 -33.290 29.621 1.00 99.24 235 ASP B CA 1
ATOM 3757 C C . ASP B 1 238 ? 89.144 -33.767 30.951 1.00 107.77 235 ASP B C 1
ATOM 3758 O O . ASP B 1 238 ? 89.894 -34.292 31.781 1.00 115.87 235 ASP B O 1
ATOM 3763 N N . THR B 1 239 ? 87.839 -33.602 31.169 1.00 100.91 236 THR B N 1
ATOM 3764 C CA . THR B 1 239 ? 87.217 -33.978 32.433 1.00 88.03 236 THR B CA 1
ATOM 3765 C C . THR B 1 239 ? 86.704 -35.413 32.425 1.00 86.19 236 THR B C 1
ATOM 3766 O O . THR B 1 239 ? 86.899 -36.144 33.401 1.00 90.72 236 THR B O 1
ATOM 3770 N N . PHE B 1 240 ? 86.055 -35.832 31.339 1.00 86.00 237 PHE B N 1
ATOM 3771 C CA . PHE B 1 240 ? 85.482 -37.168 31.248 1.00 85.86 237 PHE B CA 1
ATOM 3772 C C . PHE B 1 240 ? 86.322 -38.137 30.429 1.00 81.82 237 PHE B C 1
ATOM 3773 O O . PHE B 1 240 ? 86.154 -39.352 30.575 1.00 75.15 237 PHE B O 1
ATOM 3781 N N . GLY B 1 241 ? 87.215 -37.637 29.579 1.00 77.29 238 GLY B N 1
ATOM 3782 C CA . GLY B 1 241 ? 87.949 -38.502 28.677 1.00 75.49 238 GLY B CA 1
ATOM 3783 C C . GLY B 1 241 ? 87.078 -38.968 27.530 1.00 91.87 238 GLY B C 1
ATOM 3784 O O . GLY B 1 241 ? 86.322 -38.178 26.957 1.00 107.86 238 GLY B O 1
ATOM 3785 N N . GLU B 1 242 ? 87.172 -40.247 27.183 1.00 88.23 239 GLU B N 1
ATOM 3786 C CA . GLU B 1 242 ? 86.322 -40.849 26.162 1.00 82.28 239 GLU B CA 1
ATOM 3787 C C . GLU B 1 242 ? 85.295 -41.751 26.839 1.00 76.24 239 GLU B C 1
ATOM 3788 O O . GLU B 1 242 ? 85.309 -42.976 26.701 1.00 70.67 239 GLU B O 1
ATOM 3794 N N . ASP B 1 243 ? 84.388 -41.120 27.583 1.00 79.27 240 ASP B N 1
ATOM 3795 C CA . ASP B 1 243 ? 83.346 -41.831 28.316 1.00 79.64 240 ASP B CA 1
ATOM 3796 C C . ASP B 1 243 ? 82.177 -42.093 27.374 1.00 76.11 240 ASP B C 1
ATOM 3797 O O . ASP B 1 243 ? 81.463 -41.164 26.986 1.00 73.49 240 ASP B O 1
ATOM 3802 N N . GLU B 1 244 ? 81.976 -43.361 27.008 1.00 69.74 241 GLU B N 1
ATOM 3803 C CA . GLU B 1 244 ? 80.902 -43.696 26.078 1.00 68.63 241 GLU B CA 1
ATOM 3804 C C . GLU B 1 244 ? 79.528 -43.484 26.700 1.00 72.64 241 GLU B C 1
ATOM 3805 O O . GLU B 1 244 ? 78.561 -43.209 25.980 1.00 71.94 241 GLU B O 1
ATOM 3811 N N . ASP B 1 245 ? 79.417 -43.606 28.024 1.00 79.63 242 ASP B N 1
ATOM 3812 C CA . ASP B 1 245 ? 78.135 -43.365 28.677 1.00 76.89 242 ASP B CA 1
ATOM 3813 C C . ASP B 1 245 ? 77.809 -41.878 28.722 1.00 68.51 242 ASP B C 1
ATOM 3814 O O . ASP B 1 245 ? 76.678 -41.474 28.429 1.00 68.63 242 ASP B O 1
ATOM 3819 N N . PHE B 1 246 ? 78.792 -41.048 29.076 1.00 53.49 243 PHE B N 1
ATOM 3820 C CA . PHE B 1 246 ? 78.549 -39.614 29.190 1.00 53.92 243 PHE B CA 1
ATOM 3821 C C . PHE B 1 246 ? 78.254 -38.976 27.838 1.00 60.43 243 PHE B C 1
ATOM 3822 O O . PHE B 1 246 ? 77.576 -37.943 27.780 1.00 53.48 243 PHE B O 1
ATOM 3830 N N . PHE B 1 247 ? 78.728 -39.575 26.745 1.00 61.96 244 PHE B N 1
ATOM 3831 C CA . PHE B 1 247 ? 78.626 -38.944 25.436 1.00 58.30 244 PHE B CA 1
ATOM 3832 C C . PHE B 1 247 ? 77.538 -39.524 24.541 1.00 60.83 244 PHE B C 1
ATOM 3833 O O . PHE B 1 247 ? 77.166 -38.871 23.560 1.00 68.56 244 PHE B O 1
ATOM 3841 N N . GLU B 1 248 ? 77.015 -40.716 24.836 1.00 40.60 245 GLU B N 1
ATOM 3842 C CA . GLU B 1 248 ? 75.937 -41.246 24.004 1.00 62.04 245 GLU B CA 1
ATOM 3843 C C . GLU B 1 248 ? 75.038 -42.242 24.731 1.00 58.71 245 GLU B C 1
ATOM 3844 O O . GLU B 1 248 ? 73.817 -42.212 24.553 1.00 65.31 245 GLU B O 1
ATOM 3850 N N . ASN B 1 249 ? 75.618 -43.126 25.549 1.00 60.21 246 ASN B N 1
ATOM 3851 C CA . ASN B 1 249 ? 74.834 -44.226 26.105 1.00 68.81 246 ASN B CA 1
ATOM 3852 C C . ASN B 1 249 ? 73.806 -43.734 27.117 1.00 72.95 246 ASN B C 1
ATOM 3853 O O . ASN B 1 249 ? 72.675 -44.235 27.150 1.00 68.37 246 ASN B O 1
ATOM 3858 N N . ASN B 1 250 ? 74.173 -42.760 27.953 1.00 79.50 247 ASN B N 1
ATOM 3859 C CA . ASN B 1 250 ? 73.214 -42.242 28.925 1.00 80.36 247 ASN B CA 1
ATOM 3860 C C . ASN B 1 250 ? 72.093 -41.465 28.247 1.00 71.00 247 ASN B C 1
ATOM 3861 O O . ASN B 1 250 ? 70.951 -41.489 28.721 1.00 67.80 247 ASN B O 1
ATOM 3866 N N . ALA B 1 251 ? 72.393 -40.773 27.146 1.00 57.61 248 ALA B N 1
ATOM 3867 C CA . ALA B 1 251 ? 71.344 -40.082 26.405 1.00 43.36 248 ALA B CA 1
ATOM 3868 C C . ALA B 1 251 ? 70.393 -41.065 25.736 1.00 52.78 248 ALA B C 1
ATOM 3869 O O . ALA B 1 251 ? 69.214 -40.748 25.540 1.00 63.99 248 ALA B O 1
ATOM 3871 N N . ARG B 1 252 ? 70.881 -42.257 25.383 1.00 50.15 249 ARG B N 1
ATOM 3872 C CA . ARG B 1 252 ? 70.013 -43.264 24.782 1.00 44.26 249 ARG B CA 1
ATOM 3873 C C . ARG B 1 252 ? 69.014 -43.819 25.788 1.00 54.88 249 ARG B C 1
ATOM 3874 O O . ARG B 1 252 ? 67.906 -44.208 25.405 1.00 56.45 249 ARG B O 1
ATOM 3882 N N . ARG B 1 253 ? 69.384 -43.874 27.069 1.00 55.01 250 ARG B N 1
ATOM 3883 C CA . ARG B 1 253 ? 68.457 -44.359 28.084 1.00 61.73 250 ARG B CA 1
ATOM 3884 C C . ARG B 1 253 ? 67.506 -43.270 28.559 1.00 61.66 250 ARG B C 1
ATOM 3885 O O . ARG B 1 253 ? 66.353 -43.564 28.893 1.00 58.99 250 ARG B O 1
ATOM 3893 N N . ALA B 1 254 ? 67.963 -42.017 28.594 1.00 65.45 251 ALA B N 1
ATOM 3894 C CA . ALA B 1 254 ? 67.116 -40.932 29.079 1.00 55.05 251 ALA B CA 1
ATOM 3895 C C . ALA B 1 254 ? 66.037 -40.576 28.063 1.00 58.08 251 ALA B C 1
ATOM 3896 O O . ALA B 1 254 ? 64.861 -40.434 28.416 1.00 62.82 251 ALA B O 1
ATOM 3898 N N . TYR B 1 255 ? 66.418 -40.428 26.795 1.00 51.71 252 TYR B N 1
ATOM 3899 C CA . TYR B 1 255 ? 65.495 -40.018 25.746 1.00 49.93 252 TYR B CA 1
ATOM 3900 C C . TYR B 1 255 ? 64.969 -41.183 24.920 1.00 56.15 252 TYR B C 1
ATOM 3901 O O . TYR B 1 255 ? 64.184 -40.959 23.992 1.00 53.85 252 TYR B O 1
ATOM 3910 N N . ASN B 1 256 ? 65.376 -42.413 25.235 1.00 63.04 253 ASN B N 1
ATOM 3911 C CA . ASN B 1 256 ? 64.942 -43.612 24.518 1.00 60.11 253 ASN B CA 1
ATOM 3912 C C . ASN B 1 256 ? 65.262 -43.498 23.025 1.00 57.64 253 ASN B C 1
ATOM 3913 O O . ASN B 1 256 ? 64.386 -43.570 22.161 1.00 64.05 253 ASN B O 1
ATOM 3918 N N . ILE B 1 257 ? 66.547 -43.311 22.740 1.00 49.23 254 ILE B N 1
ATOM 3919 C CA . ILE B 1 257 ? 67.039 -43.199 21.372 1.00 51.67 254 ILE B CA 1
ATOM 3920 C C . ILE B 1 257 ? 67.441 -44.594 20.905 1.00 69.73 254 ILE B C 1
ATOM 3921 O O . ILE B 1 257 ? 68.400 -45.178 21.416 1.00 84.37 254 ILE B O 1
ATOM 3926 N N . ASP B 1 258 ? 66.708 -45.126 19.930 1.00 73.41 255 ASP B N 1
ATOM 3927 C CA . ASP B 1 258 ? 66.941 -46.479 19.431 1.00 78.47 255 ASP B CA 1
ATOM 3928 C C . ASP B 1 258 ? 68.306 -46.619 18.760 1.00 82.92 255 ASP B C 1
ATOM 3929 O O . ASP B 1 258 ? 69.016 -45.634 18.555 1.00 86.67 255 ASP B O 1
ATOM 3934 N N . THR C 1 5 ? 16.861 -57.175 27.248 1.00 73.44 2 THR C N 1
ATOM 3935 C CA . THR C 1 5 ? 17.201 -55.760 27.335 1.00 80.75 2 THR C CA 1
ATOM 3936 C C . THR C 1 5 ? 18.177 -55.378 26.226 1.00 77.27 2 THR C C 1
ATOM 3937 O O . THR C 1 5 ? 18.693 -56.243 25.519 1.00 83.28 2 THR C O 1
ATOM 3941 N N . LEU C 1 6 ? 18.430 -54.080 26.078 1.00 62.84 3 LEU C N 1
ATOM 3942 C CA . LEU C 1 6 ? 19.286 -53.559 25.021 1.00 56.95 3 LEU C CA 1
ATOM 3943 C C . LEU C 1 6 ? 20.419 -52.744 25.628 1.00 54.94 3 LEU C C 1
ATOM 3944 O O . LEU C 1 6 ? 20.178 -51.849 26.444 1.00 49.52 3 LEU C O 1
ATOM 3949 N N . ASN C 1 7 ? 21.649 -53.058 25.228 1.00 54.70 4 ASN C N 1
ATOM 3950 C CA . ASN C 1 7 ? 22.819 -52.292 25.634 1.00 50.69 4 ASN C CA 1
ATOM 3951 C C . ASN C 1 7 ? 23.054 -51.168 24.633 1.00 54.44 4 ASN C C 1
ATOM 3952 O O . ASN C 1 7 ? 23.157 -51.415 23.427 1.00 53.14 4 ASN C O 1
ATOM 3957 N N . VAL C 1 8 ? 23.139 -49.939 25.134 1.00 56.40 5 VAL C N 1
ATOM 3958 C CA . VAL C 1 8 ? 23.223 -48.747 24.298 1.00 44.59 5 VAL C CA 1
ATOM 3959 C C . VAL C 1 8 ? 24.521 -48.016 24.608 1.00 43.07 5 VAL C C 1
ATOM 3960 O O . VAL C 1 8 ? 24.863 -47.814 25.779 1.00 45.02 5 VAL C O 1
ATOM 3964 N N . ILE C 1 9 ? 25.240 -47.623 23.559 1.00 38.90 6 ILE C N 1
ATOM 3965 C CA . ILE C 1 9 ? 26.413 -46.762 23.668 1.00 29.88 6 ILE C CA 1
ATOM 3966 C C . ILE C 1 9 ? 26.139 -45.526 22.824 1.00 40.58 6 ILE C C 1
ATOM 3967 O O . ILE C 1 9 ? 26.014 -45.619 21.596 1.00 51.92 6 ILE C O 1
ATOM 3972 N N . ASP C 1 10 ? 26.038 -44.371 23.476 1.00 41.88 7 ASP C N 1
ATOM 3973 C CA . ASP C 1 10 ? 25.828 -43.111 22.775 1.00 28.94 7 ASP C CA 1
ATOM 3974 C C . ASP C 1 10 ? 27.153 -42.641 22.188 1.00 29.14 7 ASP C C 1
ATOM 3975 O O . ASP C 1 10 ? 28.105 -42.377 22.929 1.00 38.95 7 ASP C O 1
ATOM 3980 N N . SER C 1 11 ? 27.221 -42.535 20.865 1.00 24.65 8 SER C N 1
ATOM 3981 C CA . SER C 1 11 ? 28.463 -42.162 20.203 1.00 32.38 8 SER C CA 1
ATOM 3982 C C . SER C 1 11 ? 28.618 -40.658 20.015 1.00 31.18 8 SER C C 1
ATOM 3983 O O . SER C 1 11 ? 29.657 -40.220 19.511 1.00 29.91 8 SER C O 1
ATOM 3986 N N . HIS C 1 12 ? 27.630 -39.857 20.414 1.00 28.36 9 HIS C N 1
ATOM 3987 C CA . HIS C 1 12 ? 27.722 -38.409 20.234 1.00 32.81 9 HIS C CA 1
ATOM 3988 C C . HIS C 1 12 ? 26.784 -37.731 21.224 1.00 36.19 9 HIS C C 1
ATOM 3989 O O . HIS C 1 12 ? 25.564 -37.760 21.038 1.00 42.70 9 HIS C O 1
ATOM 3996 N N . PHE C 1 13 ? 27.353 -37.122 22.263 1.00 25.96 10 PHE C N 1
ATOM 3997 C CA . PHE C 1 13 ? 26.577 -36.323 23.200 1.00 30.58 10 PHE C CA 1
ATOM 3998 C C . PHE C 1 13 ? 27.432 -35.155 23.667 1.00 35.08 10 PHE C C 1
ATOM 3999 O O . PHE C 1 13 ? 28.660 -35.174 23.553 1.00 30.16 10 PHE C O 1
ATOM 4007 N N . HIS C 1 14 ? 26.764 -34.132 24.195 1.00 25.81 11 HIS C N 1
ATOM 4008 C CA . HIS C 1 14 ? 27.426 -32.925 24.666 1.00 20.38 11 HIS C CA 1
ATOM 4009 C C . HIS C 1 14 ? 27.004 -32.621 26.096 1.00 28.71 11 HIS C C 1
ATOM 4010 O O . HIS C 1 14 ? 25.892 -32.949 26.517 1.00 38.62 11 HIS C O 1
ATOM 4017 N N . ILE C 1 15 ? 27.911 -31.989 26.838 1.00 27.20 12 ILE C N 1
ATOM 4018 C CA . ILE C 1 15 ? 27.610 -31.422 28.148 1.00 36.03 12 ILE C CA 1
ATOM 4019 C C . ILE C 1 15 ? 28.284 -30.060 28.234 1.00 30.17 12 ILE C C 1
ATOM 4020 O O . ILE C 1 15 ? 29.383 -29.865 27.704 1.00 32.83 12 ILE C O 1
ATOM 4025 N N . TRP C 1 16 ? 27.619 -29.113 28.891 1.00 18.40 13 TRP C N 1
ATOM 4026 C CA . TRP C 1 16 ? 28.190 -27.785 29.064 1.00 24.01 13 TRP C CA 1
ATOM 4027 C C . TRP C 1 16 ? 27.506 -27.094 30.233 1.00 30.59 13 TRP C C 1
ATOM 4028 O O . TRP C 1 16 ? 26.399 -27.459 30.637 1.00 27.88 13 TRP C O 1
ATOM 4039 N N . ASP C 1 17 ? 28.187 -26.087 30.767 1.00 29.11 14 ASP C N 1
ATOM 4040 C CA . ASP C 1 17 ? 27.659 -25.253 31.845 1.00 35.27 14 ASP C CA 1
ATOM 4041 C C . ASP C 1 17 ? 27.876 -23.797 31.460 1.00 38.06 14 ASP C C 1
ATOM 4042 O O . ASP C 1 17 ? 29.034 -23.327 31.462 1.00 48.79 14 ASP C O 1
ATOM 4047 N N . PRO C 1 18 ? 26.820 -23.052 31.122 1.00 33.05 15 PRO C N 1
ATOM 4048 C CA . PRO C 1 18 ? 27.009 -21.656 30.696 1.00 33.78 15 PRO C CA 1
ATOM 4049 C C . PRO C 1 18 ? 27.501 -20.737 31.800 1.00 43.02 15 PRO C C 1
ATOM 4050 O O . PRO C 1 18 ? 27.936 -19.619 31.496 1.00 51.06 15 PRO C O 1
ATOM 4054 N N . ASP C 1 19 ? 27.448 -21.161 33.065 1.00 46.43 16 ASP C N 1
ATOM 4055 C CA . ASP C 1 19 ? 27.990 -20.341 34.142 1.00 51.24 16 ASP C CA 1
ATOM 4056 C C . ASP C 1 19 ? 29.504 -20.469 34.246 1.00 45.59 16 ASP C C 1
ATOM 4057 O O . ASP C 1 19 ? 30.166 -19.552 34.745 1.00 52.38 16 ASP C O 1
ATOM 4062 N N . ALA C 1 20 ? 30.065 -21.585 33.785 1.00 40.18 17 ALA C N 1
ATOM 4063 C CA . ALA C 1 20 ? 31.500 -21.823 33.851 1.00 33.30 17 ALA C CA 1
ATOM 4064 C C . ALA C 1 20 ? 32.200 -21.734 32.506 1.00 42.28 17 ALA C C 1
ATOM 4065 O O . ALA C 1 20 ? 33.396 -21.441 32.466 1.00 41.04 17 ALA C O 1
ATOM 4067 N N . GLN C 1 21 ? 31.489 -21.976 31.408 1.00 36.18 18 GLN C N 1
ATOM 4068 C CA . GLN C 1 21 ? 32.075 -21.984 30.078 1.00 25.54 18 GLN C CA 1
ATOM 4069 C C . GLN C 1 21 ? 31.474 -20.871 29.232 1.00 29.85 18 GLN C C 1
ATOM 4070 O O . GLN C 1 21 ? 30.305 -20.507 29.392 1.00 36.28 18 GLN C O 1
ATOM 4076 N N . ASP C 1 22 ? 32.287 -20.336 28.325 1.00 30.01 19 ASP C N 1
ATOM 4077 C CA . ASP C 1 22 ? 31.867 -19.276 27.413 1.00 42.32 19 ASP C CA 1
ATOM 4078 C C . ASP C 1 22 ? 31.586 -19.909 26.055 1.00 40.27 19 ASP C C 1
ATOM 4079 O O . ASP C 1 22 ? 32.509 -20.214 25.295 1.00 46.24 19 ASP C O 1
ATOM 4084 N N . LEU C 1 23 ? 30.306 -20.115 25.755 1.00 31.63 20 LEU C N 1
ATOM 4085 C CA . LEU C 1 23 ? 29.891 -20.636 24.457 1.00 38.55 20 LEU C CA 1
ATOM 4086 C C . LEU C 1 23 ? 29.151 -19.540 23.703 1.00 44.65 20 LEU C C 1
ATOM 4087 O O . LEU C 1 23 ? 27.978 -19.264 24.001 1.00 45.73 20 LEU C O 1
ATOM 4092 N N . PRO C 1 24 ? 29.781 -18.886 22.723 1.00 56.48 21 PRO C N 1
ATOM 4093 C CA . PRO C 1 24 ? 29.116 -17.758 22.053 1.00 55.51 21 PRO C CA 1
ATOM 4094 C C . PRO C 1 24 ? 28.021 -18.182 21.092 1.00 51.86 21 PRO C C 1
ATOM 4095 O O . PRO C 1 24 ? 27.123 -17.377 20.814 1.00 49.72 21 PRO C O 1
ATOM 4099 N N . TRP C 1 25 ? 28.061 -19.413 20.579 1.00 37.30 22 TRP C N 1
ATOM 4100 C CA . TRP C 1 25 ? 26.973 -19.914 19.750 1.00 34.82 22 TRP C CA 1
ATOM 4101 C C . TRP C 1 25 ? 25.685 -20.110 20.535 1.00 42.97 22 TRP C C 1
ATOM 4102 O O . TRP C 1 25 ? 24.622 -20.258 19.923 1.00 43.40 22 TRP C O 1
ATOM 4113 N N . LEU C 1 26 ? 25.754 -20.111 21.868 1.00 47.44 23 LEU C N 1
ATOM 4114 C CA . LEU C 1 26 ? 24.564 -20.293 22.687 1.00 35.00 23 LEU C CA 1
ATOM 4115 C C . LEU C 1 26 ? 23.631 -19.091 22.621 1.00 35.22 23 LEU C C 1
ATOM 4116 O O . LEU C 1 26 ? 22.437 -19.233 22.907 1.00 34.07 23 LEU C O 1
ATOM 4121 N N . ALA C 1 27 ? 24.144 -17.918 22.254 1.00 37.50 24 ALA C N 1
ATOM 4122 C CA . ALA C 1 27 ? 23.296 -16.745 22.094 1.00 29.97 24 ALA C CA 1
ATOM 4123 C C . ALA C 1 27 ? 22.342 -16.948 20.924 1.00 33.88 24 ALA C C 1
ATOM 4124 O O . ALA C 1 27 ? 22.759 -17.337 19.829 1.00 47.78 24 ALA C O 1
ATOM 4126 N N . GLY C 1 28 ? 21.059 -16.682 21.157 1.00 27.28 25 GLY C N 1
ATOM 4127 C CA . GLY C 1 28 ? 20.031 -16.957 20.181 1.00 37.78 25 GLY C CA 1
ATOM 4128 C C . GLY C 1 28 ? 19.345 -18.295 20.348 1.00 53.97 25 GLY C C 1
ATOM 4129 O O . GLY C 1 28 ? 18.369 -18.566 19.636 1.00 65.21 25 GLY C O 1
ATOM 4130 N N . LEU C 1 29 ? 19.822 -19.140 21.265 1.00 51.82 26 LEU C N 1
ATOM 4131 C CA . LEU C 1 29 ? 19.223 -20.439 21.563 1.00 40.93 26 LEU C CA 1
ATOM 4132 C C . LEU C 1 29 ? 18.874 -20.464 23.047 1.00 46.01 26 LEU C C 1
ATOM 4133 O O . LEU C 1 29 ? 19.574 -21.103 23.848 1.00 44.58 26 LEU C O 1
ATOM 4138 N N . PRO C 1 30 ? 17.802 -19.779 23.452 1.00 52.04 27 PRO C N 1
ATOM 4139 C CA . PRO C 1 30 ? 17.472 -19.714 24.886 1.00 53.60 27 PRO C CA 1
ATOM 4140 C C . PRO C 1 30 ? 17.111 -21.056 25.495 1.00 49.02 27 PRO C C 1
ATOM 4141 O O . PRO C 1 30 ? 17.252 -21.222 26.713 1.00 43.96 27 PRO C O 1
ATOM 4145 N N . SER C 1 31 ? 16.650 -22.020 24.694 1.00 45.13 28 SER C N 1
ATOM 4146 C CA . SER C 1 31 ? 16.263 -23.319 25.230 1.00 44.84 28 SER C CA 1
ATOM 4147 C C . SER C 1 31 ? 17.459 -24.189 25.592 1.00 43.31 28 SER C C 1
ATOM 4148 O O . SER C 1 31 ? 17.293 -25.171 26.324 1.00 43.95 28 SER C O 1
ATOM 4151 N N . LEU C 1 32 ? 18.652 -23.858 25.102 1.00 43.21 29 LEU C N 1
ATOM 4152 C CA . LEU C 1 32 ? 19.860 -24.612 25.405 1.00 37.07 29 LEU C CA 1
ATOM 4153 C C . LEU C 1 32 ? 20.762 -23.910 26.410 1.00 35.46 29 LEU C C 1
ATOM 4154 O O . LEU C 1 32 ? 21.841 -24.425 26.719 1.00 35.76 29 LEU C O 1
ATOM 4159 N N . GLN C 1 33 ? 20.351 -22.753 26.928 1.00 31.17 30 GLN C N 1
ATOM 4160 C CA . GLN C 1 33 ? 21.146 -22.010 27.904 1.00 31.89 30 GLN C CA 1
ATOM 4161 C C . GLN C 1 33 ? 20.912 -22.561 29.314 1.00 42.40 30 GLN C C 1
ATOM 4162 O O . GLN C 1 33 ? 20.424 -21.882 30.217 1.00 39.13 30 GLN C O 1
ATOM 4168 N N . HIS C 1 34 ? 21.276 -23.830 29.485 1.00 42.12 31 HIS C N 1
ATOM 4169 C CA . HIS C 1 34 ? 21.143 -24.516 30.760 1.00 32.11 31 HIS C CA 1
ATOM 4170 C C . HIS C 1 34 ? 22.385 -25.358 31.001 1.00 37.47 31 HIS C C 1
ATOM 4171 O O . HIS C 1 34 ? 23.169 -25.622 30.086 1.00 45.59 31 HIS C O 1
ATOM 4178 N N . ARG C 1 35 ? 22.559 -25.777 32.251 1.00 37.18 32 ARG C N 1
ATOM 4179 C CA . ARG C 1 35 ? 23.638 -26.690 32.601 1.00 32.43 32 ARG C CA 1
ATOM 4180 C C . ARG C 1 35 ? 23.198 -28.119 32.311 1.00 33.54 32 ARG C C 1
ATOM 4181 O O . ARG C 1 35 ? 22.190 -28.586 32.854 1.00 32.41 32 ARG C O 1
ATOM 4189 N N . TYR C 1 36 ? 23.943 -28.808 31.453 1.00 34.42 33 TYR C N 1
ATOM 4190 C CA . TYR C 1 36 ? 23.663 -30.191 31.097 1.00 26.00 33 TYR C CA 1
ATOM 4191 C C . TYR C 1 36 ? 24.791 -31.080 31.600 1.00 27.45 33 TYR C C 1
ATOM 4192 O O . TYR C 1 36 ? 25.963 -30.832 31.300 1.00 39.77 33 TYR C O 1
ATOM 4201 N N . THR C 1 37 ? 24.433 -32.107 32.364 1.00 23.04 34 THR C N 1
ATOM 4202 C CA . THR C 1 37 ? 25.387 -33.069 32.891 1.00 17.95 34 THR C CA 1
ATOM 4203 C C . THR C 1 37 ? 25.112 -34.446 32.301 1.00 29.70 34 THR C C 1
ATOM 4204 O O . THR C 1 37 ? 24.039 -34.708 31.751 1.00 30.41 34 THR C O 1
ATOM 4208 N N . VAL C 1 38 ? 26.105 -35.331 32.418 1.00 39.76 35 VAL C N 1
ATOM 4209 C CA . VAL C 1 38 ? 25.952 -36.690 31.913 1.00 33.37 35 VAL C CA 1
ATOM 4210 C C . VAL C 1 38 ? 24.882 -37.448 32.686 1.00 38.31 35 VAL C C 1
ATOM 4211 O O . VAL C 1 38 ? 24.281 -38.388 32.153 1.00 39.90 35 VAL C O 1
ATOM 4215 N N . ASP C 1 3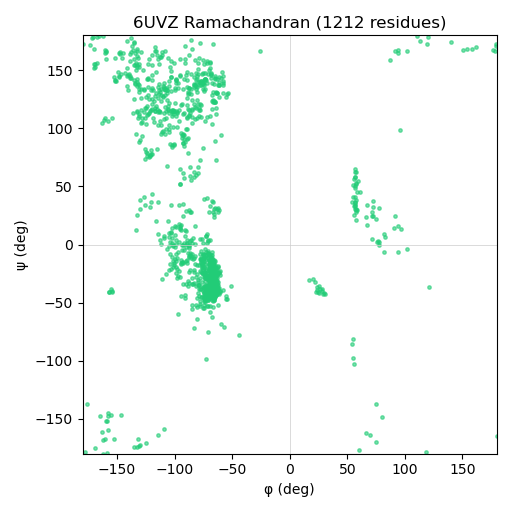9 ? 24.614 -37.051 33.934 1.00 41.97 36 ASP C N 1
ATOM 4216 C CA . ASP C 1 39 ? 23.541 -37.680 34.695 1.00 39.50 36 ASP C CA 1
ATOM 4217 C C . ASP C 1 39 ? 22.173 -37.346 34.116 1.00 36.65 36 ASP C C 1
ATOM 4218 O O . ASP C 1 39 ? 21.242 -38.152 34.223 1.00 40.34 36 ASP C O 1
ATOM 4223 N N . ASP C 1 40 ? 22.030 -36.167 33.505 1.00 41.77 37 ASP C N 1
ATOM 4224 C CA . ASP C 1 40 ? 20.779 -35.834 32.833 1.00 29.25 37 ASP C CA 1
ATOM 4225 C C . ASP C 1 40 ? 20.545 -36.744 31.634 1.00 35.00 37 ASP C C 1
ATOM 4226 O O . ASP C 1 40 ? 19.412 -37.172 31.383 1.00 38.61 37 ASP C O 1
ATOM 4231 N N . LEU C 1 41 ? 21.606 -37.053 30.885 1.00 32.61 38 LEU C N 1
ATOM 4232 C CA . LEU C 1 41 ? 21.474 -37.971 29.759 1.00 33.93 38 LEU C CA 1
ATOM 4233 C C . LEU C 1 41 ? 21.201 -39.391 30.237 1.00 40.76 38 LEU C C 1
ATOM 4234 O O . LEU C 1 41 ? 20.433 -40.128 29.606 1.00 42.61 38 LEU C O 1
ATOM 4239 N N . ALA C 1 42 ? 21.820 -39.793 31.350 1.00 36.96 39 ALA C N 1
ATOM 4240 C CA . ALA C 1 42 ? 21.572 -41.124 31.894 1.00 30.84 39 ALA C CA 1
ATOM 4241 C C . ALA C 1 42 ? 20.123 -41.276 32.335 1.00 40.36 39 ALA C C 1
ATOM 4242 O O . ALA C 1 42 ? 19.527 -42.348 32.175 1.00 43.71 39 ALA C O 1
ATOM 4244 N N . ALA C 1 43 ? 19.537 -40.212 32.890 1.00 41.88 40 ALA C N 1
ATOM 4245 C CA . ALA C 1 43 ? 18.134 -40.262 33.283 1.00 29.05 40 ALA C CA 1
ATOM 4246 C C . ALA C 1 43 ? 17.218 -40.383 32.073 1.00 32.52 40 ALA C C 1
ATOM 4247 O O . ALA C 1 43 ? 16.109 -40.917 32.189 1.00 42.97 40 ALA C O 1
ATOM 4249 N N . GLU C 1 44 ? 17.659 -39.898 30.912 1.00 39.00 41 GLU C N 1
ATOM 4250 C CA . GLU C 1 44 ? 16.850 -40.017 29.703 1.00 43.51 41 GLU C CA 1
ATOM 4251 C C . GLU C 1 44 ? 16.777 -41.465 29.234 1.00 39.32 41 GLU C C 1
ATOM 4252 O O . GLU C 1 44 ? 15.699 -41.961 28.886 1.00 45.78 41 GLU C O 1
ATOM 4258 N N . TYR C 1 45 ? 17.917 -42.160 29.215 1.00 40.16 42 TYR C N 1
ATOM 4259 C CA . TYR C 1 45 ? 17.915 -43.576 28.871 1.00 39.66 42 TYR C CA 1
ATOM 4260 C C . TYR C 1 45 ? 17.230 -44.425 29.933 1.00 36.14 42 TYR C C 1
ATOM 4261 O O . TYR C 1 45 ? 16.741 -45.514 29.617 1.00 28.50 42 TYR C O 1
ATOM 4270 N N . ALA C 1 46 ? 17.185 -43.952 31.181 1.00 40.92 43 ALA C N 1
ATOM 4271 C CA . ALA C 1 46 ? 16.515 -44.707 32.233 1.00 41.26 43 ALA C CA 1
ATOM 4272 C C . ALA C 1 46 ? 15.011 -44.781 32.004 1.00 51.37 43 ALA C C 1
ATOM 4273 O O . ALA C 1 46 ? 14.366 -45.739 32.444 1.00 57.88 43 ALA C O 1
ATOM 4275 N N . LYS C 1 47 ? 14.437 -43.787 31.320 1.00 49.57 44 LYS C N 1
ATOM 4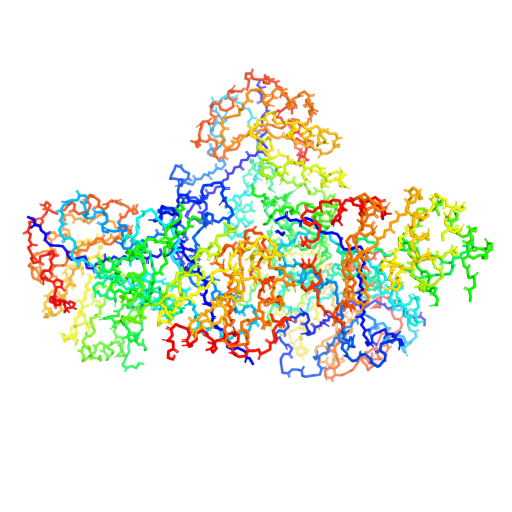276 C CA . LYS C 1 47 ? 13.003 -43.814 31.050 1.00 45.97 44 LYS C CA 1
ATOM 4277 C C . LYS C 1 47 ? 12.640 -44.903 30.048 1.00 52.55 44 LYS C C 1
ATOM 4278 O O . LYS C 1 47 ? 11.530 -45.444 30.100 1.00 66.09 44 LYS C O 1
ATOM 4284 N N . PHE C 1 48 ? 13.553 -45.235 29.137 1.00 49.07 45 PHE C N 1
ATOM 4285 C CA . PHE C 1 48 ? 13.320 -46.279 28.148 1.00 48.56 45 PHE C CA 1
ATOM 4286 C C . PHE C 1 48 ? 13.644 -47.675 28.660 1.00 53.12 45 PHE C C 1
ATOM 4287 O O . PHE C 1 48 ? 13.354 -48.654 27.963 1.00 68.51 45 PHE C O 1
ATOM 4295 N N . GLY C 1 49 ? 14.235 -47.794 29.845 1.00 51.31 46 GLY C N 1
ATOM 4296 C CA . GLY C 1 49 ? 14.580 -49.099 30.372 1.00 57.17 46 GLY C CA 1
ATOM 4297 C C . GLY C 1 49 ? 15.665 -49.817 29.601 1.00 61.94 46 GLY C C 1
ATOM 4298 O O . GLY C 1 49 ? 15.625 -51.046 29.488 1.00 69.45 46 GLY C O 1
ATOM 4299 N N . VAL C 1 50 ? 16.630 -49.081 29.059 1.00 58.74 47 VAL C N 1
ATOM 4300 C CA . VAL C 1 50 ? 17.750 -49.671 28.342 1.00 52.50 47 VAL C CA 1
ATOM 4301 C C . VAL C 1 50 ? 18.992 -49.580 29.217 1.00 50.02 47 VAL C C 1
ATOM 4302 O O . VAL C 1 50 ? 19.069 -48.790 30.163 1.00 51.59 47 VAL C O 1
ATOM 4306 N N . ASN C 1 51 ? 19.980 -50.410 28.890 1.00 42.39 48 ASN C N 1
ATOM 4307 C CA . ASN C 1 51 ? 21.230 -50.472 29.644 1.00 41.96 48 ASN C CA 1
ATOM 4308 C C . ASN C 1 51 ? 22.210 -49.484 29.023 1.00 46.70 48 ASN C C 1
ATOM 4309 O O . ASN C 1 51 ? 22.850 -49.776 28.010 1.00 53.91 48 ASN C O 1
ATOM 4314 N N . PHE C 1 52 ? 22.326 -48.307 29.633 1.00 42.71 49 PHE C N 1
ATOM 4315 C CA . PHE C 1 52 ? 23.207 -47.255 29.133 1.00 35.97 49 PHE C CA 1
ATOM 4316 C C . PHE C 1 52 ? 24.636 -47.557 29.569 1.00 41.03 49 PHE C C 1
ATOM 4317 O O . PHE C 1 52 ? 24.971 -47.441 30.752 1.00 42.76 49 PHE C O 1
ATOM 4325 N N . LEU C 1 53 ? 25.480 -47.945 28.615 1.00 32.15 50 LEU C N 1
ATOM 4326 C CA . LEU C 1 53 ? 26.857 -48.333 28.894 1.00 34.41 50 LEU C CA 1
ATOM 4327 C C . LEU C 1 53 ? 27.833 -47.166 28.842 1.00 37.18 50 LEU C C 1
ATOM 4328 O O . LEU C 1 53 ? 29.041 -47.383 28.988 1.00 35.56 50 LEU C O 1
ATOM 4333 N N . GLY C 1 54 ? 27.352 -45.949 28.636 1.00 31.44 51 GLY C N 1
ATOM 4334 C CA . GLY C 1 54 ? 28.200 -44.778 28.556 1.00 30.04 51 GLY C CA 1
ATOM 4335 C C . GLY C 1 54 ? 28.068 -44.074 27.220 1.00 36.54 51 GLY C C 1
ATOM 4336 O O . GLY C 1 54 ? 27.341 -44.501 26.324 1.00 35.80 51 GLY C O 1
ATOM 4337 N N . GLY C 1 55 ? 28.809 -42.968 27.099 1.00 34.72 52 GLY C N 1
ATOM 4338 C CA . GLY C 1 55 ? 28.725 -42.133 25.922 1.00 29.41 52 GLY C CA 1
ATOM 4339 C C . GLY C 1 55 ? 30.095 -41.692 25.446 1.00 34.82 52 GLY C C 1
ATOM 4340 O O . GLY C 1 55 ? 31.110 -41.895 26.117 1.00 35.91 52 GLY C O 1
ATOM 4341 N N . VAL C 1 56 ? 30.100 -41.081 24.264 1.00 22.13 53 VAL C N 1
ATOM 4342 C CA . VAL C 1 56 ? 31.301 -40.523 23.653 1.00 25.35 53 VAL C CA 1
ATOM 4343 C C . VAL C 1 56 ? 31.119 -39.013 23.593 1.00 25.65 53 VAL C C 1
ATOM 4344 O O . VAL C 1 56 ? 30.245 -38.511 22.876 1.00 25.78 53 VAL C O 1
ATOM 4348 N N . TYR C 1 57 ? 31.941 -38.285 24.344 1.00 23.12 54 TYR C N 1
ATOM 4349 C CA . TYR C 1 57 ? 31.848 -36.833 24.375 1.00 21.66 54 TYR C CA 1
ATOM 4350 C C . TYR C 1 57 ? 32.479 -36.227 23.129 1.00 29.92 54 TYR C C 1
ATOM 4351 O O . TYR C 1 57 ? 33.536 -36.669 22.669 1.00 39.82 54 TYR C O 1
ATOM 4360 N N . VAL C 1 58 ? 31.825 -35.201 22.591 1.00 16.46 55 VAL C N 1
ATOM 4361 C CA . VAL C 1 58 ? 32.327 -34.440 21.455 1.00 24.51 55 VAL C CA 1
ATOM 4362 C C . VAL C 1 58 ? 32.409 -32.976 21.867 1.00 34.90 55 VAL C C 1
ATOM 4363 O O . VAL C 1 58 ? 31.558 -32.488 22.620 1.00 27.76 55 VAL C O 1
ATOM 4367 N N . GLU C 1 59 ? 33.437 -32.283 21.378 1.00 39.96 56 GLU C N 1
ATOM 4368 C CA . GLU C 1 59 ? 33.683 -30.906 21.787 1.00 36.91 56 GLU C CA 1
ATOM 4369 C C . GLU C 1 59 ? 32.482 -30.018 21.478 1.00 33.70 56 GLU C C 1
ATOM 4370 O O . GLU C 1 59 ? 31.749 -30.235 20.509 1.00 28.18 56 GLU C O 1
ATOM 4376 N N . VAL C 1 60 ? 32.287 -29.008 22.321 1.00 35.75 57 VAL C N 1
ATOM 4377 C CA . VAL C 1 60 ? 31.116 -28.143 22.261 1.00 34.77 57 VAL C CA 1
ATOM 4378 C C . VAL C 1 60 ? 31.460 -26.772 21.680 1.00 38.83 57 VAL C C 1
ATOM 4379 O O . VAL C 1 60 ? 30.716 -25.813 21.883 1.00 35.86 57 VAL C O 1
ATOM 4383 N N . ASP C 1 61 ? 32.577 -26.669 20.956 1.00 46.23 58 ASP C N 1
ATOM 4384 C CA . ASP C 1 61 ? 33.014 -25.414 20.341 1.00 46.34 58 ASP C CA 1
ATOM 4385 C C . ASP C 1 61 ? 33.127 -24.304 21.387 1.00 36.57 58 ASP C C 1
ATOM 4386 O O . ASP C 1 61 ? 32.580 -23.210 21.233 1.00 46.93 58 ASP C O 1
ATOM 4391 N N . ALA C 1 62 ? 33.841 -24.601 22.469 1.00 39.88 59 ALA C N 1
ATOM 4392 C CA . ALA C 1 62 ? 34.011 -23.633 23.539 1.00 42.53 59 ALA C CA 1
ATOM 4393 C C . ALA C 1 62 ? 34.997 -22.543 23.127 1.00 44.69 59 ALA C C 1
ATOM 4394 O O . ALA C 1 62 ? 35.857 -22.736 22.264 1.00 49.74 59 ALA C O 1
ATOM 4396 N N . ALA C 1 63 ? 34.855 -21.377 23.760 1.00 48.10 60 ALA C N 1
ATOM 4397 C CA . ALA C 1 63 ? 35.770 -20.276 23.481 1.00 38.55 60 ALA C CA 1
ATOM 4398 C C . ALA C 1 63 ? 37.160 -20.563 24.033 1.00 39.36 60 ALA C C 1
ATOM 4399 O O . ALA C 1 63 ? 38.168 -20.188 23.421 1.00 44.92 60 ALA C O 1
ATOM 4401 N N . ASP C 1 64 ? 37.235 -21.225 25.183 1.00 35.76 61 ASP C N 1
ATOM 4402 C CA . ASP C 1 64 ? 38.498 -21.608 25.808 1.00 41.20 61 ASP C CA 1
ATOM 4403 C C . ASP C 1 64 ? 38.592 -23.130 25.738 1.00 42.95 61 ASP C C 1
ATOM 4404 O O . ASP C 1 64 ? 38.063 -23.840 26.595 1.00 52.05 61 ASP C O 1
ATOM 4409 N N . HIS C 1 65 ? 39.272 -23.628 24.701 1.00 42.53 62 HIS C N 1
ATOM 4410 C CA . HIS C 1 65 ? 39.414 -25.071 24.537 1.00 44.19 62 HIS C CA 1
ATOM 4411 C C . HIS C 1 65 ? 40.258 -25.683 25.646 1.00 47.87 62 HIS C C 1
ATOM 4412 O O . HIS C 1 65 ? 40.076 -26.858 25.983 1.00 49.50 62 HIS C O 1
ATOM 4419 N N . GLU C 1 66 ? 41.181 -24.911 26.224 1.00 42.39 63 GLU C N 1
ATOM 4420 C CA . GLU C 1 66 ? 41.971 -25.421 27.338 1.00 39.39 63 GLU C CA 1
ATOM 4421 C C . GLU C 1 66 ? 41.119 -25.604 28.588 1.00 38.82 63 GLU C C 1
ATOM 4422 O O . GLU C 1 66 ? 41.346 -26.542 29.360 1.00 36.67 63 GLU C O 1
ATOM 4428 N N . LEU C 1 67 ? 40.138 -24.724 28.803 1.00 31.36 64 LEU C N 1
ATOM 4429 C CA . LEU C 1 67 ? 39.195 -24.921 29.899 1.00 20.70 64 LEU C CA 1
ATOM 4430 C C . LEU C 1 67 ? 38.339 -26.160 29.668 1.00 34.70 64 LEU C C 1
ATOM 4431 O O . LEU C 1 67 ? 38.011 -26.882 30.617 1.00 36.14 64 LEU C O 1
ATOM 4436 N N . GLU C 1 68 ? 37.971 -26.422 28.412 1.00 31.71 65 GLU C N 1
ATOM 4437 C CA . GLU C 1 68 ? 37.196 -27.619 28.101 1.00 25.42 65 GLU C CA 1
ATOM 4438 C C . GLU C 1 68 ? 38.004 -28.883 28.367 1.00 31.51 65 GLU C C 1
ATOM 4439 O O . GLU C 1 68 ? 37.463 -29.880 28.858 1.00 31.75 65 GLU C O 1
ATOM 4445 N N . ASP C 1 69 ? 39.301 -28.859 28.050 1.00 36.77 66 ASP C N 1
ATOM 4446 C CA . ASP C 1 69 ? 40.149 -30.018 28.311 1.00 39.99 66 ASP C CA 1
ATOM 4447 C C . ASP C 1 69 ? 40.243 -30.305 29.804 1.00 36.32 66 ASP C C 1
ATOM 4448 O O . ASP C 1 69 ? 40.232 -31.469 30.223 1.00 36.03 66 ASP C O 1
ATOM 4453 N N . ARG C 1 70 ? 40.333 -29.255 30.623 1.00 38.31 67 ARG C N 1
ATOM 4454 C CA . ARG C 1 70 ? 40.435 -29.448 32.066 1.00 30.70 67 ARG C CA 1
ATOM 4455 C C . ARG C 1 70 ? 39.117 -29.930 32.657 1.00 30.88 67 ARG C C 1
ATOM 4456 O O . ARG C 1 70 ? 39.105 -30.817 33.519 1.00 24.60 67 ARG C O 1
ATOM 4464 N N . LEU C 1 71 ? 37.996 -29.360 32.206 1.00 26.67 68 LEU C N 1
ATOM 4465 C CA . LEU C 1 71 ? 36.701 -29.721 32.773 1.00 28.05 68 LEU C CA 1
ATOM 4466 C C . LEU C 1 71 ? 36.351 -31.179 32.514 1.00 32.63 68 LEU C C 1
ATOM 4467 O O . LEU C 1 71 ? 35.640 -31.796 33.315 1.00 41.45 68 LEU C O 1
ATOM 4472 N N . LEU C 1 72 ? 36.835 -31.750 31.413 1.00 19.50 69 LEU C N 1
ATOM 4473 C CA . LEU C 1 72 ? 36.513 -33.134 31.098 1.00 26.05 69 LEU C CA 1
ATOM 4474 C C . LEU C 1 72 ? 37.532 -34.129 31.630 1.00 32.10 69 LEU C C 1
ATOM 4475 O O . LEU C 1 72 ? 37.232 -35.327 31.683 1.00 35.44 69 LEU C O 1
ATOM 4480 N N . TYR C 1 73 ? 38.723 -33.675 32.021 1.00 26.03 70 TYR C N 1
ATOM 4481 C CA . TYR C 1 73 ? 39.575 -34.524 32.844 1.00 23.88 70 TYR C CA 1
ATOM 4482 C C . TYR C 1 73 ? 38.997 -34.655 34.246 1.00 29.34 70 TYR C C 1
ATOM 4483 O O . TYR C 1 73 ? 38.894 -35.762 34.789 1.00 35.48 70 TYR C O 1
ATOM 4492 N N . GLU C 1 74 ? 38.609 -33.528 34.847 1.00 22.28 71 GLU C N 1
ATOM 4493 C CA . GLU C 1 74 ? 38.062 -33.522 36.197 1.00 26.08 71 GLU C CA 1
ATOM 4494 C C . GLU C 1 74 ? 36.679 -34.154 36.278 1.00 27.80 71 GLU C C 1
ATOM 4495 O O . GLU C 1 74 ? 36.178 -34.358 37.388 1.00 29.87 71 GLU C O 1
ATOM 4501 N N . ASN C 1 75 ? 36.054 -34.463 35.142 1.00 27.59 72 ASN C N 1
ATOM 4502 C CA . ASN C 1 75 ? 34.769 -35.160 35.120 1.00 22.06 72 ASN C CA 1
ATOM 4503 C C . ASN C 1 75 ? 35.060 -36.650 35.006 1.00 20.90 72 ASN C C 1
ATOM 4504 O O . ASN C 1 75 ? 35.115 -37.215 33.913 1.00 27.54 72 ASN C O 1
ATOM 4509 N N . ALA C 1 76 ? 35.251 -37.297 36.158 1.00 27.66 73 ALA C N 1
ATOM 4510 C CA . ALA C 1 76 ? 35.584 -38.715 36.219 1.00 20.89 73 ALA C CA 1
ATOM 4511 C C . ALA C 1 76 ? 34.354 -39.612 36.190 1.00 23.54 73 ALA C C 1
ATOM 4512 O O . ALA C 1 76 ? 34.390 -40.723 36.737 1.00 33.04 73 ALA C O 1
ATOM 4514 N N . SER C 1 77 ? 33.269 -39.163 35.571 1.00 26.41 74 SER C N 1
ATOM 4515 C CA . SER C 1 77 ? 32.072 -39.986 35.480 1.00 26.87 74 SER C CA 1
ATOM 4516 C C . SER C 1 77 ? 32.363 -41.231 34.648 1.00 28.63 74 SER C C 1
ATOM 4517 O O . SER C 1 77 ? 32.944 -41.121 33.560 1.00 32.09 74 SER C O 1
ATOM 4520 N N . PRO C 1 78 ? 31.994 -42.423 35.121 1.00 27.86 75 PRO C N 1
ATOM 4521 C CA . PRO C 1 78 ? 32.240 -43.635 34.323 1.00 23.87 75 PRO C CA 1
ATOM 4522 C C . PRO C 1 78 ? 31.486 -43.652 33.006 1.00 30.00 75 PRO C C 1
ATOM 4523 O O . PRO C 1 78 ? 31.887 -44.383 32.091 1.00 29.11 75 PRO C O 1
ATOM 4527 N N . LEU C 1 79 ? 30.415 -42.866 32.874 1.00 28.37 76 LEU C N 1
ATOM 4528 C CA . LEU C 1 79 ? 29.618 -42.866 31.654 1.00 29.08 76 LEU C CA 1
ATOM 4529 C C . LEU C 1 79 ? 30.289 -42.130 30.503 1.00 30.43 76 LEU C C 1
ATOM 4530 O O . LEU C 1 79 ? 29.781 -42.188 29.379 1.00 29.23 76 LEU C O 1
ATOM 4535 N N . ILE C 1 80 ? 31.401 -41.441 30.746 1.00 26.93 77 ILE C N 1
ATOM 4536 C CA . ILE C 1 80 ? 32.139 -40.759 29.689 1.00 27.39 77 ILE C CA 1
ATOM 4537 C C . ILE C 1 80 ? 33.226 -41.720 29.216 1.00 32.92 77 ILE C C 1
ATOM 4538 O O . ILE C 1 80 ? 34.304 -41.804 29.807 1.00 35.02 77 ILE C O 1
ATOM 4543 N N . LEU C 1 81 ? 32.933 -42.452 28.140 1.00 30.71 78 LEU C N 1
ATOM 4544 C CA . LEU C 1 81 ? 33.848 -43.477 27.649 1.00 20.08 78 LEU C CA 1
ATOM 4545 C C . LEU C 1 81 ? 35.011 -42.865 26.877 1.00 20.97 78 LEU C C 1
ATOM 4546 O O . LEU C 1 81 ? 36.174 -43.209 27.115 1.00 27.19 78 LEU C O 1
ATOM 4551 N N . LYS C 1 82 ? 34.715 -41.962 25.946 1.00 29.01 79 LYS C N 1
ATOM 4552 C CA . LYS C 1 82 ? 35.730 -41.324 25.122 1.00 26.00 79 LYS C CA 1
ATOM 4553 C C . LYS C 1 82 ? 35.508 -39.818 25.113 1.00 26.27 79 LYS C C 1
ATOM 4554 O O . LYS C 1 82 ? 34.418 -39.326 25.416 1.00 30.42 79 LYS C O 1
ATOM 4560 N N . ARG C 1 83 ? 36.562 -39.088 24.756 1.00 30.14 80 ARG C N 1
ATOM 4561 C CA . ARG C 1 83 ? 36.539 -37.628 24.722 1.00 27.50 80 ARG C CA 1
ATOM 4562 C C . ARG C 1 83 ? 37.099 -37.161 23.386 1.00 33.75 80 ARG C C 1
ATOM 4563 O O . ARG C 1 83 ? 38.296 -37.316 23.123 1.00 27.31 80 ARG C O 1
ATOM 4579 N N . LEU C 1 85 ? 37.999 -34.096 21.834 1.00 23.42 82 LEU C N 1
ATOM 4580 C CA . LEU C 1 85 ? 38.274 -32.681 22.016 1.00 24.15 82 LEU C CA 1
ATOM 4581 C C . LEU C 1 85 ? 38.656 -32.039 20.683 1.00 26.64 82 LEU C C 1
ATOM 4582 O O . LEU C 1 85 ? 38.933 -32.718 19.692 1.00 33.65 82 LEU C O 1
ATOM 4587 N N . GLN C 1 86 ? 38.666 -30.710 20.662 1.00 29.64 83 GLN C N 1
ATOM 4588 C CA . GLN C 1 86 ? 38.896 -29.992 19.419 1.00 44.18 83 GLN C CA 1
ATOM 4589 C C . GLN C 1 86 ? 40.379 -29.694 19.216 1.00 40.65 83 GLN C C 1
ATOM 4590 O O . GLN C 1 86 ? 41.169 -29.642 20.161 1.00 34.91 83 GLN C O 1
ATOM 4596 N N . GLY C 1 87 ? 40.744 -29.501 17.953 1.00 41.11 84 GLY C N 1
ATOM 4597 C CA . GLY C 1 87 ? 42.113 -29.186 17.585 1.00 37.09 84 GLY C CA 1
ATOM 4598 C C . GLY C 1 87 ? 42.188 -28.865 16.110 1.00 30.83 84 GLY C C 1
ATOM 4599 O O . GLY C 1 87 ? 41.220 -29.032 15.364 1.00 26.83 84 GLY C O 1
ATOM 4600 N N . ARG C 1 88 ? 43.361 -28.392 15.698 1.00 27.31 85 ARG C N 1
ATOM 4601 C CA . ARG C 1 88 ? 43.630 -28.052 14.306 1.00 35.24 85 ARG C CA 1
ATOM 4602 C C . ARG C 1 88 ? 44.527 -29.126 13.706 1.00 40.68 85 ARG C C 1
ATOM 4603 O O . ARG C 1 88 ? 45.675 -29.289 14.133 1.00 27.78 85 ARG C O 1
ATOM 4611 N N . VAL C 1 89 ? 44.005 -29.842 12.712 1.00 41.21 86 VAL C N 1
ATOM 4612 C CA . VAL C 1 89 ? 44.690 -31.003 12.153 1.00 31.28 86 VAL C CA 1
ATOM 4613 C C . VAL C 1 89 ? 45.978 -30.564 11.468 1.00 40.97 86 VAL C C 1
ATOM 4614 O O . VAL C 1 89 ? 45.960 -29.735 10.550 1.00 45.29 86 VAL C O 1
ATOM 4618 N N . SER C 1 90 ? 47.096 -31.128 11.907 1.00 40.89 87 SER C N 1
ATOM 4619 C CA . SER C 1 90 ? 48.406 -30.897 11.313 1.00 30.41 87 SER C CA 1
ATOM 4620 C C . SER C 1 90 ? 49.382 -31.904 11.915 1.00 41.88 87 SER C C 1
ATOM 4621 O O . SER C 1 90 ? 49.155 -32.397 13.023 1.00 45.93 87 SER C O 1
ATOM 4624 N N . PRO C 1 91 ? 50.467 -32.227 11.205 1.00 48.51 88 PRO C N 1
ATOM 4625 C CA . PRO C 1 91 ? 51.455 -33.165 11.762 1.00 49.94 88 PRO C CA 1
ATOM 4626 C C . PRO C 1 91 ? 52.284 -32.572 12.895 1.00 45.56 88 PRO C C 1
ATOM 4627 O O . PRO C 1 91 ? 53.257 -33.185 13.346 1.00 42.67 88 PRO C O 1
ATOM 4631 N N . TRP C 1 92 ? 51.907 -31.378 13.361 1.00 46.97 89 TRP C N 1
ATOM 4632 C CA . TRP C 1 92 ? 52.512 -30.757 14.535 1.00 37.53 89 TRP C CA 1
ATOM 4633 C C . TRP C 1 92 ? 51.448 -30.258 15.507 1.00 36.89 89 TRP C C 1
ATOM 4634 O O . TRP C 1 92 ? 51.721 -29.363 16.313 1.00 43.57 89 TRP C O 1
ATOM 4653 N N . ARG C 1 94 ? 48.597 -29.652 18.469 1.00 28.28 91 ARG C N 1
ATOM 4654 C CA . ARG C 1 94 ? 48.552 -29.757 19.924 1.00 23.78 91 ARG C CA 1
ATOM 4655 C C . ARG C 1 94 ? 47.361 -30.628 20.309 1.00 36.51 91 ARG C C 1
ATOM 4656 O O . ARG C 1 94 ? 46.209 -30.187 20.231 1.00 31.45 91 ARG C O 1
ATOM 4664 N N . VAL C 1 95 ? 47.633 -31.857 20.719 1.00 37.23 92 VAL C N 1
ATOM 4665 C CA . VAL C 1 95 ? 46.602 -32.801 21.142 1.00 37.60 92 VAL C CA 1
ATOM 4666 C C . VAL C 1 95 ? 46.606 -32.860 22.665 1.00 33.48 92 VAL C C 1
ATOM 4667 O O . VAL C 1 95 ? 47.684 -32.989 23.261 1.00 28.92 92 VAL C O 1
ATOM 4671 N N . PRO C 1 96 ? 45.452 -32.756 23.322 1.00 36.80 93 PRO C N 1
ATOM 4672 C CA . PRO C 1 96 ? 45.425 -32.891 24.783 1.00 30.20 93 PRO C CA 1
ATOM 4673 C C . PRO C 1 96 ? 45.865 -34.283 25.212 1.00 25.73 93 PRO C C 1
ATOM 4674 O O . PRO C 1 96 ? 45.545 -35.284 24.567 1.00 30.04 93 PRO C O 1
ATOM 4678 N N . ILE C 1 97 ? 46.607 -34.337 26.322 1.00 28.39 94 ILE C N 1
ATOM 4679 C CA . ILE C 1 97 ? 47.161 -35.603 26.790 1.00 30.74 94 ILE C CA 1
ATOM 4680 C C . ILE C 1 97 ? 46.072 -36.572 27.231 1.00 30.64 94 ILE C C 1
ATOM 4681 O O . ILE C 1 97 ? 46.324 -37.779 27.332 1.00 24.74 94 ILE C O 1
ATOM 4686 N N . ASN C 1 98 ? 44.860 -36.081 27.487 1.00 33.02 95 ASN C N 1
ATOM 4687 C CA . ASN C 1 98 ? 43.741 -36.918 27.897 1.00 29.26 95 ASN C CA 1
ATOM 4688 C C . ASN C 1 98 ? 42.736 -37.141 26.775 1.00 33.44 95 ASN C C 1
ATOM 4689 O O . ASN C 1 98 ? 41.682 -37.739 27.011 1.00 31.76 95 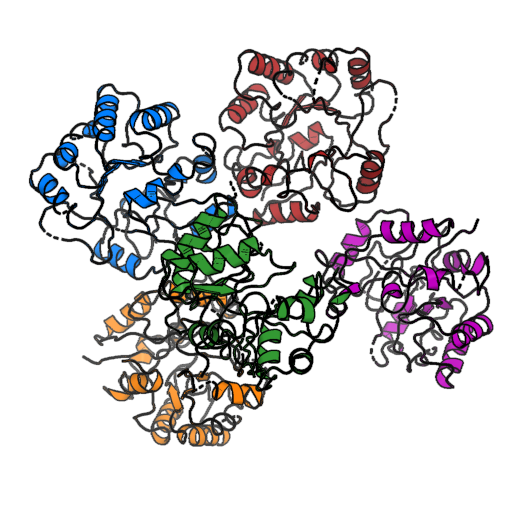ASN C O 1
ATOM 4694 N N . ALA C 1 99 ? 43.037 -36.679 25.566 1.00 31.53 96 ALA C N 1
ATOM 4695 C CA . ALA C 1 99 ? 42.095 -36.779 24.461 1.00 29.81 96 ALA C CA 1
ATOM 4696 C C . ALA C 1 99 ? 42.142 -38.163 23.828 1.00 25.25 96 ALA C C 1
ATOM 4697 O O . ALA C 1 99 ? 43.216 -38.740 23.634 1.00 30.11 96 ALA C O 1
ATOM 4699 N N . ASP C 1 100 ? 40.963 -38.695 23.512 1.00 28.80 97 ASP C N 1
ATOM 4700 C CA . ASP C 1 100 ? 40.855 -39.943 22.771 1.00 33.06 97 ASP C CA 1
ATOM 4701 C C . ASP C 1 100 ? 40.712 -39.724 21.273 1.00 30.42 97 ASP C C 1
ATOM 4702 O O . ASP C 1 100 ? 40.921 -40.664 20.498 1.00 36.21 97 ASP C O 1
ATOM 4707 N N . GLY C 1 101 ? 40.366 -38.512 20.855 1.00 37.76 98 GLY C N 1
ATOM 4708 C CA . GLY C 1 101 ? 40.233 -38.196 19.445 1.00 20.22 98 GLY C CA 1
ATOM 4709 C C . GLY C 1 101 ? 40.138 -36.699 19.262 1.00 27.91 98 GLY C C 1
ATOM 4710 O O . GLY C 1 101 ? 40.141 -35.930 20.227 1.00 40.38 98 GLY C O 1
ATOM 4711 N N . ILE C 1 102 ? 40.046 -36.289 17.999 1.00 25.73 99 ILE C N 1
ATOM 4712 C CA . ILE C 1 102 ? 40.061 -34.881 17.626 1.00 28.31 99 ILE C CA 1
ATOM 4713 C C . ILE C 1 102 ? 38.907 -34.599 16.674 1.00 33.84 99 ILE C C 1
ATOM 4714 O O . ILE C 1 102 ? 38.631 -35.389 15.766 1.00 35.51 99 ILE C O 1
ATOM 4719 N N . ARG C 1 103 ? 38.228 -33.474 16.890 1.00 34.43 100 ARG C N 1
ATOM 4720 C CA . ARG C 1 103 ? 37.293 -32.917 15.922 1.00 26.09 100 ARG C CA 1
ATOM 4721 C C . ARG C 1 103 ? 37.731 -31.505 15.565 1.00 37.02 100 ARG C C 1
ATOM 4722 O O . ARG C 1 103 ? 37.910 -30.664 16.452 1.00 35.88 100 ARG C O 1
ATOM 4730 N N . GLU C 1 104 ? 37.908 -31.249 14.271 1.00 45.54 101 GLU C N 1
ATOM 4731 C CA . GLU C 1 104 ? 38.114 -29.895 13.784 1.00 21.37 101 GLU C CA 1
ATOM 4732 C C . GLU C 1 104 ? 36.845 -29.430 13.091 1.00 48.54 101 GLU C C 1
ATOM 4733 O O . GLU C 1 104 ? 36.448 -30.027 12.079 1.00 54.07 101 GLU C O 1
ATOM 4739 N N . PRO C 1 105 ? 36.174 -28.397 13.599 1.00 53.47 102 PRO C N 1
ATOM 4740 C CA . PRO C 1 105 ? 34.936 -27.930 12.956 1.00 43.67 102 PRO C CA 1
ATOM 4741 C C . PRO C 1 105 ? 35.212 -27.398 11.559 1.00 44.95 102 PRO C C 1
ATOM 4742 O O . PRO C 1 105 ? 35.953 -26.429 11.378 1.00 50.47 102 PRO C O 1
ATOM 4746 N N . LEU C 1 106 ? 34.615 -28.052 10.563 1.00 42.57 103 LEU C N 1
ATOM 4747 C CA . LEU C 1 106 ? 34.711 -27.628 9.173 1.00 54.58 103 LEU C CA 1
ATOM 4748 C C . LEU C 1 106 ? 33.439 -26.933 8.700 1.00 71.14 103 LEU C C 1
ATOM 4749 O O . LEU C 1 106 ? 33.062 -27.058 7.529 1.00 61.76 103 LEU C O 1
ATOM 4754 N N . HIS C 1 107 ? 32.777 -26.201 9.595 1.00 90.12 104 HIS C N 1
ATOM 4755 C CA . HIS C 1 107 ? 31.508 -25.533 9.309 1.00 97.63 104 HIS C CA 1
ATOM 4756 C C . HIS C 1 107 ? 30.465 -26.511 8.775 1.00 98.63 104 HIS C C 1
ATOM 4757 O O . HIS C 1 107 ? 29.707 -27.104 9.542 1.00 94.25 104 HIS C O 1
ATOM 4764 N N . PRO C 1 112 ? 37.596 -20.967 6.298 1.00 148.25 109 PRO C N 1
ATOM 4765 C CA . PRO C 1 112 ? 37.670 -21.073 4.839 1.00 144.92 109 PRO C CA 1
ATOM 4766 C C . PRO C 1 112 ? 37.113 -22.393 4.309 1.00 130.65 109 PRO C C 1
ATOM 4767 O O . PRO C 1 112 ? 36.893 -23.326 5.081 1.00 134.92 109 PRO C O 1
ATOM 4771 N N . ARG C 1 113 ? 36.886 -22.460 3.000 1.00 108.27 110 ARG C N 1
ATOM 4772 C CA . ARG C 1 113 ? 36.390 -23.663 2.348 1.00 95.94 110 ARG C CA 1
ATOM 4773 C C . ARG C 1 113 ? 37.547 -24.420 1.709 1.00 85.09 110 ARG C C 1
ATOM 4774 O O . ARG C 1 113 ? 38.466 -23.815 1.151 1.00 82.73 110 ARG C O 1
ATOM 4782 N N . GLY C 1 114 ? 37.497 -25.747 1.797 1.00 77.14 111 GLY C N 1
ATOM 4783 C CA . GLY C 1 114 ? 38.556 -26.581 1.269 1.00 65.21 111 GLY C CA 1
ATOM 4784 C C . GLY C 1 114 ? 39.648 -26.920 2.254 1.00 61.27 111 GLY C C 1
ATOM 4785 O O . GLY C 1 114 ? 40.774 -27.209 1.832 1.00 57.86 111 GLY C O 1
ATOM 4786 N N . ARG C 1 115 ? 39.353 -26.896 3.556 1.00 60.98 112 ARG C N 1
ATOM 4787 C CA . ARG C 1 115 ? 40.381 -27.144 4.560 1.00 49.84 112 ARG C CA 1
ATOM 4788 C C . ARG C 1 115 ? 40.864 -28.588 4.529 1.00 54.18 112 ARG C C 1
ATOM 4789 O O . ARG C 1 115 ? 42.035 -28.854 4.822 1.00 63.34 112 ARG C O 1
ATOM 4797 N N . ALA C 1 116 ? 39.986 -29.527 4.171 1.00 55.39 113 ALA C N 1
ATOM 4798 C CA . ALA C 1 116 ? 40.368 -30.934 4.138 1.00 60.74 113 ALA C CA 1
ATOM 4799 C C . ALA C 1 116 ? 41.348 -31.247 3.014 1.00 57.75 113 ALA C C 1
ATOM 4800 O O . ALA C 1 116 ? 42.084 -32.234 3.111 1.00 68.57 113 ALA C O 1
ATOM 4802 N N . LEU C 1 117 ? 41.376 -30.435 1.958 1.00 50.80 114 LEU C N 1
ATOM 4803 C CA . LEU C 1 117 ? 42.254 -30.686 0.823 1.00 44.19 114 LEU C CA 1
ATOM 4804 C C . LEU C 1 117 ? 43.674 -30.177 1.039 1.00 42.65 114 LEU C C 1
ATOM 4805 O O . LEU C 1 117 ? 44.559 -30.517 0.246 1.00 45.78 114 LEU C O 1
ATOM 4810 N N . GLU C 1 118 ? 43.913 -29.379 2.077 1.00 36.51 115 GLU C N 1
ATOM 4811 C CA . GLU C 1 118 ? 45.249 -28.856 2.316 1.00 32.99 115 GLU C CA 1
ATOM 4812 C C . GLU C 1 118 ? 46.211 -29.997 2.638 1.00 40.15 115 GLU C C 1
ATOM 4813 O O . GLU C 1 118 ? 45.834 -30.956 3.319 1.00 43.16 115 GLU C O 1
ATOM 4819 N N . PRO C 1 119 ? 47.458 -29.924 2.165 1.00 42.52 116 PRO C N 1
ATOM 4820 C CA . PRO C 1 119 ? 48.394 -31.031 2.410 1.00 46.42 116 PRO C CA 1
ATOM 4821 C C . PRO C 1 119 ? 48.759 -31.206 3.873 1.00 48.27 116 PRO C C 1
ATOM 4822 O O . PRO C 1 119 ? 49.056 -32.332 4.291 1.00 44.50 116 PRO C O 1
ATOM 4826 N N . GLU C 1 120 ? 48.751 -30.133 4.669 1.00 49.22 117 GLU C N 1
ATOM 4827 C CA . GLU C 1 120 ? 49.012 -30.286 6.096 1.00 49.81 117 GLU C CA 1
ATOM 4828 C C . GLU C 1 120 ? 47.850 -30.955 6.818 1.00 45.57 117 GLU C C 1
ATOM 4829 O O . GLU C 1 120 ? 48.060 -31.562 7.873 1.00 42.70 117 GLU C O 1
ATOM 4835 N N . PHE C 1 121 ? 46.635 -30.861 6.273 1.00 45.95 118 PHE C N 1
ATOM 4836 C CA . PHE C 1 121 ? 45.512 -31.603 6.835 1.00 34.05 118 PHE C CA 1
ATOM 4837 C C . PHE C 1 121 ? 45.640 -33.091 6.533 1.00 41.28 118 PHE C C 1
ATOM 4838 O O . PHE C 1 121 ? 45.320 -33.934 7.379 1.00 37.18 118 PHE C O 1
ATOM 4846 N N . ILE C 1 122 ? 46.106 -33.429 5.329 1.00 44.65 119 ILE C N 1
ATOM 4847 C CA . ILE C 1 122 ? 46.315 -34.828 4.971 1.00 39.36 119 ILE C CA 1
ATOM 4848 C C . ILE C 1 122 ? 47.425 -35.432 5.822 1.00 44.30 119 ILE C C 1
ATOM 4849 O O . ILE C 1 122 ? 47.292 -36.541 6.351 1.00 37.74 119 ILE C O 1
ATOM 4854 N N . ALA C 1 123 ? 48.538 -34.707 5.967 1.00 40.62 120 ALA C N 1
ATOM 4855 C CA . ALA C 1 123 ? 49.634 -35.193 6.797 1.00 33.44 120 ALA C CA 1
ATOM 4856 C C . ALA C 1 123 ? 49.229 -35.287 8.261 1.00 41.07 120 ALA C C 1
ATOM 4857 O O . ALA C 1 123 ? 49.713 -36.166 8.983 1.00 40.42 120 ALA C O 1
ATOM 4859 N N . GLY C 1 124 ? 48.348 -34.396 8.717 1.00 43.03 121 GLY C N 1
ATOM 4860 C CA . GLY C 1 124 ? 47.880 -34.473 10.091 1.00 36.82 121 GLY C CA 1
ATOM 4861 C C . GLY C 1 124 ? 47.058 -35.719 10.356 1.00 39.09 121 GLY C C 1
ATOM 4862 O O . GLY C 1 124 ? 47.135 -36.303 11.441 1.00 44.24 121 GLY C O 1
ATOM 4863 N N . LEU C 1 125 ? 46.264 -36.146 9.371 1.00 41.88 122 LEU C N 1
ATOM 4864 C CA . LEU C 1 125 ? 45.482 -37.368 9.531 1.00 32.01 122 LEU C CA 1
ATOM 4865 C C . LEU C 1 125 ? 46.384 -38.589 9.659 1.00 41.29 122 LEU C C 1
ATOM 4866 O O . LEU C 1 125 ? 46.068 -39.528 10.399 1.00 41.90 122 LEU C O 1
ATOM 4871 N N . ARG C 1 126 ? 47.511 -38.596 8.943 1.00 44.27 123 ARG C N 1
ATOM 4872 C CA . ARG C 1 126 ? 48.442 -39.715 9.033 1.00 38.33 123 ARG C CA 1
ATOM 4873 C C . ARG C 1 126 ? 49.069 -39.793 10.420 1.00 34.51 123 ARG C C 1
ATOM 4874 O O . ARG C 1 126 ? 49.113 -40.865 11.033 1.00 51.32 123 ARG C O 1
ATOM 4882 N N . ALA C 1 127 ? 49.562 -38.661 10.930 1.00 31.24 124 ALA C N 1
ATOM 4883 C CA . ALA C 1 127 ? 50.116 -38.639 12.279 1.00 32.04 124 ALA C CA 1
ATOM 4884 C C . ALA C 1 127 ? 49.061 -38.992 13.319 1.00 42.01 124 ALA C C 1
ATOM 4885 O O . ALA C 1 127 ? 49.382 -39.590 14.352 1.00 47.36 124 ALA C O 1
ATOM 4895 N N . ALA C 1 129 ? 46.509 -41.070 12.770 1.00 47.30 126 ALA C N 1
ATOM 4896 C CA . ALA C 1 129 ? 46.319 -42.512 12.658 1.00 44.11 126 ALA C CA 1
ATOM 4897 C C . ALA C 1 129 ? 47.440 -43.282 13.342 1.00 41.28 126 ALA C C 1
ATOM 4898 O O . ALA C 1 129 ? 47.207 -44.377 13.867 1.00 34.30 126 ALA C O 1
ATOM 4900 N N . ALA C 1 130 ? 48.656 -42.732 13.347 1.00 36.83 127 ALA C N 1
ATOM 4901 C CA . ALA C 1 130 ? 49.769 -43.404 14.009 1.00 33.56 127 ALA C CA 1
ATOM 4902 C C . ALA C 1 130 ? 49.602 -43.410 15.523 1.00 43.58 127 ALA C C 1
ATOM 4903 O O . ALA C 1 130 ? 50.081 -44.331 16.193 1.00 48.96 127 ALA C O 1
ATOM 4905 N N . LYS C 1 131 ? 48.935 -42.400 16.077 1.00 38.76 128 LYS C N 1
ATOM 4906 C CA . LYS C 1 131 ? 48.666 -42.334 17.506 1.00 41.49 128 LYS C CA 1
ATOM 4907 C C . LYS C 1 131 ? 47.361 -43.019 17.892 1.00 50.02 128 LYS C C 1
ATOM 4908 O O . LYS C 1 131 ? 47.008 -43.024 19.076 1.00 50.88 128 LYS C O 1
ATOM 4914 N N . GLY C 1 132 ? 46.640 -43.590 16.929 1.00 22.60 129 GLY C N 1
ATOM 4915 C CA . GLY C 1 132 ? 45.367 -44.215 17.225 1.00 24.62 129 GLY C CA 1
ATOM 4916 C C . GLY C 1 132 ? 44.250 -43.251 17.546 1.00 34.97 129 GLY C C 1
ATOM 4917 O O . GLY C 1 132 ? 43.293 -43.632 18.225 1.00 45.85 129 GLY C O 1
ATOM 4918 N N . LEU C 1 133 ? 44.340 -42.008 17.072 1.00 34.47 130 LEU C N 1
ATOM 4919 C CA . LEU C 1 133 ? 43.338 -40.995 17.369 1.00 31.77 130 LEU C CA 1
ATOM 4920 C C . LEU C 1 133 ? 42.365 -40.879 16.209 1.00 36.35 130 LEU C C 1
ATOM 4921 O O . LEU C 1 133 ? 42.776 -40.477 15.109 1.00 35.84 130 LEU C O 1
ATOM 4926 N N . PRO C 1 134 ? 41.091 -41.213 16.393 1.00 34.66 131 PRO C N 1
ATOM 4927 C CA . PRO C 1 134 ? 40.115 -41.022 15.316 1.00 26.74 131 PRO C CA 1
ATOM 4928 C C . PRO C 1 134 ? 39.800 -39.548 15.115 1.00 33.01 131 PRO C C 1
ATOM 4929 O O . PRO C 1 134 ? 39.987 -38.713 16.002 1.00 33.79 131 PRO C O 1
ATOM 4933 N N . PHE C 1 135 ? 39.310 -39.235 13.919 1.00 41.06 132 PHE C N 1
ATOM 4934 C CA . PHE C 1 135 ? 38.901 -37.882 13.573 1.00 35.86 132 PHE C CA 1
ATOM 4935 C C . PHE C 1 135 ? 37.385 -37.813 13.451 1.00 40.25 132 PHE C C 1
ATOM 4936 O O . PHE C 1 135 ? 36.757 -38.690 12.848 1.00 43.53 132 PHE C O 1
ATOM 4944 N N . GLU C 1 136 ? 36.805 -36.763 14.024 1.00 40.50 133 GLU C N 1
ATOM 4945 C CA . GLU C 1 136 ? 35.366 -36.539 14.003 1.00 42.36 133 GLU C CA 1
ATOM 4946 C C . GLU C 1 136 ? 35.052 -35.500 12.933 1.00 35.94 133 GLU C C 1
ATOM 4947 O O . GLU C 1 136 ? 35.469 -34.342 13.046 1.00 46.11 133 GLU C O 1
ATOM 4953 N N . LEU C 1 137 ? 34.321 -35.912 11.898 1.00 33.23 134 LEU C N 1
ATOM 4954 C CA . LEU C 1 137 ? 34.076 -35.080 10.723 1.00 38.40 134 LEU C CA 1
ATOM 4955 C C . LEU C 1 137 ? 32.679 -34.472 10.803 1.00 40.21 134 LEU C C 1
ATOM 4956 O O . LEU C 1 137 ? 31.676 -35.191 10.750 1.00 40.79 134 LEU C O 1
ATOM 4961 N N . CYS C 1 138 ? 32.620 -33.146 10.920 1.00 46.66 135 CYS C N 1
ATOM 4962 C CA . CYS C 1 138 ? 31.371 -32.395 10.863 1.00 55.90 135 CYS C CA 1
ATOM 4963 C C . CYS C 1 138 ? 31.551 -31.271 9.854 1.00 69.87 135 CYS C C 1
ATOM 4964 O O . CYS C 1 138 ? 32.379 -30.379 10.061 1.00 74.37 135 CYS C O 1
ATOM 4967 N N . ASN C 1 139 ? 30.780 -31.314 8.768 1.00 83.53 136 ASN C N 1
ATOM 4968 C CA . ASN C 1 139 ? 30.996 -30.426 7.636 1.00 91.95 136 ASN C CA 1
ATOM 4969 C C . ASN C 1 139 ? 29.659 -29.904 7.128 1.00 92.36 136 ASN C C 1
ATOM 4970 O O . ASN C 1 139 ? 28.590 -30.268 7.628 1.00 85.83 136 ASN C O 1
ATOM 4975 N N . ARG C 1 140 ? 29.731 -29.040 6.118 1.00 99.04 137 ARG C N 1
ATOM 4976 C CA . ARG C 1 140 ? 28.548 -28.531 5.446 1.00 102.42 137 ARG C CA 1
ATOM 4977 C C . ARG C 1 140 ? 28.097 -29.502 4.357 1.00 97.12 137 ARG C C 1
ATOM 4978 O O . ARG C 1 140 ? 28.807 -30.440 3.984 1.00 97.70 137 ARG C O 1
ATOM 4986 N N . GLY C 1 141 ? 26.894 -29.262 3.843 1.00 91.92 138 GLY C N 1
ATOM 4987 C CA . GLY C 1 141 ? 26.279 -30.128 2.866 1.00 96.38 138 GLY C CA 1
ATOM 4988 C C . GLY C 1 141 ? 27.071 -30.293 1.583 1.00 99.79 138 GLY C C 1
ATOM 4989 O O . GLY C 1 141 ? 27.593 -31.373 1.288 1.00 94.14 138 GLY C O 1
ATOM 4990 N N . PRO C 1 142 ? 27.172 -29.223 0.788 1.00 99.96 139 PRO C N 1
ATOM 4991 C CA . PRO C 1 142 ? 27.807 -29.347 -0.536 1.00 96.84 139 PRO C CA 1
ATOM 4992 C C . PRO C 1 142 ? 29.288 -29.696 -0.495 1.00 93.36 139 PRO C C 1
ATOM 4993 O O . PRO C 1 142 ? 29.838 -30.079 -1.536 1.00 92.46 139 PRO C O 1
ATOM 4997 N N . GLU C 1 143 ? 29.948 -29.586 0.655 1.00 95.45 140 GLU C N 1
ATOM 4998 C CA . GLU C 1 143 ? 31.376 -29.857 0.757 1.00 97.88 140 GLU C CA 1
ATOM 4999 C C . GLU C 1 143 ? 31.686 -31.313 1.082 1.00 84.88 140 GLU C C 1
ATOM 5000 O O . GLU C 1 143 ? 32.836 -31.629 1.405 1.00 87.51 140 GLU C O 1
ATOM 5006 N N . LEU C 1 144 ? 30.696 -32.205 1.001 1.00 71.67 141 LEU C N 1
ATOM 5007 C CA . LEU C 1 144 ? 30.939 -33.604 1.340 1.00 58.68 141 LEU C CA 1
ATOM 5008 C C . LEU C 1 144 ? 31.811 -34.295 0.300 1.00 62.09 141 LEU C C 1
ATOM 5009 O O . LEU C 1 144 ? 32.520 -35.253 0.627 1.00 59.73 141 LEU C O 1
ATOM 5014 N N . GLY C 1 145 ? 31.775 -33.828 -0.950 1.00 68.99 142 GLY C N 1
ATOM 5015 C CA . GLY C 1 145 ? 32.603 -34.438 -1.978 1.00 62.84 142 GLY C CA 1
ATOM 5016 C C . GLY C 1 145 ? 34.086 -34.233 -1.734 1.00 66.53 142 GLY C C 1
ATOM 5017 O O . GLY C 1 145 ? 34.896 -35.127 -1.992 1.00 63.28 142 GLY C O 1
ATOM 5018 N N . ASP C 1 146 ? 34.462 -33.053 -1.234 1.00 74.50 143 ASP C N 1
ATOM 5019 C CA . ASP C 1 146 ? 35.865 -32.794 -0.928 1.00 78.81 143 ASP C CA 1
ATOM 5020 C C . ASP C 1 146 ? 36.355 -33.658 0.227 1.00 78.39 143 ASP C C 1
ATOM 5021 O O . ASP C 1 146 ? 37.537 -34.018 0.271 1.00 81.22 143 ASP C O 1
ATOM 5034 N N . ALA C 1 148 ? 35.456 -36.695 0.750 1.00 70.29 145 ALA C N 1
ATOM 5035 C CA . ALA C 1 148 ? 35.733 -38.005 0.173 1.00 63.70 145 ALA C CA 1
ATOM 5036 C C . ALA C 1 148 ? 37.119 -38.048 -0.458 1.00 60.96 145 ALA C C 1
ATOM 5037 O O . ALA C 1 148 ? 37.822 -39.059 -0.355 1.00 58.30 145 ALA C O 1
ATOM 5039 N N . LYS C 1 149 ? 37.530 -36.958 -1.111 1.00 59.29 146 LYS C N 1
ATOM 5040 C CA . LYS C 1 149 ? 38.858 -36.913 -1.715 1.00 71.83 146 LYS C CA 1
ATOM 5041 C C . LYS C 1 149 ? 39.949 -36.891 -0.653 1.00 72.99 146 LYS C C 1
ATOM 5042 O O . LYS C 1 149 ? 41.007 -37.506 -0.829 1.00 73.56 146 LYS C O 1
ATOM 5048 N N . ALA C 1 150 ? 39.711 -36.188 0.455 1.00 64.85 147 ALA C N 1
ATOM 5049 C CA . ALA C 1 150 ? 40.737 -36.056 1.484 1.00 64.12 147 ALA C CA 1
ATOM 5050 C C . ALA C 1 150 ? 40.955 -37.372 2.222 1.00 60.32 147 ALA C C 1
ATOM 5051 O O . ALA C 1 150 ? 42.089 -37.853 2.331 1.00 67.44 147 ALA C O 1
ATOM 5053 N N . PHE C 1 151 ? 39.878 -37.971 2.736 1.00 54.32 148 PHE C N 1
ATOM 5054 C CA . PHE C 1 151 ? 40.013 -39.189 3.525 1.00 55.46 148 PHE C CA 1
ATOM 5055 C C . PHE C 1 151 ? 40.300 -40.420 2.676 1.00 57.33 148 PHE C C 1
ATOM 5056 O O . PHE C 1 151 ? 40.607 -41.477 3.238 1.00 51.98 148 PHE C O 1
ATOM 5064 N N . ALA C 1 152 ? 40.209 -40.317 1.348 1.00 65.06 149 ALA C N 1
ATOM 5065 C CA . ALA C 1 152 ? 40.634 -41.426 0.502 1.00 65.87 149 ALA C CA 1
ATOM 5066 C C . ALA C 1 152 ? 42.152 -41.542 0.465 1.00 66.75 149 ALA C C 1
ATOM 5067 O O . ALA C 1 152 ? 42.684 -42.644 0.292 1.00 65.14 149 ALA C O 1
ATOM 5069 N N . GLN C 1 153 ? 42.860 -40.422 0.627 1.00 60.82 150 GLN C N 1
ATOM 5070 C CA . GLN C 1 153 ? 44.318 -40.461 0.634 1.00 57.85 150 GLN C CA 1
ATOM 5071 C C . GLN C 1 153 ? 44.856 -41.062 1.926 1.00 60.82 150 GLN C C 1
ATOM 5072 O O . GLN C 1 153 ? 45.966 -41.607 1.939 1.00 61.25 150 GLN C O 1
ATOM 5078 N N . VAL C 1 154 ? 44.096 -40.971 3.013 1.00 65.56 151 VAL C N 1
ATOM 5079 C CA . VAL C 1 154 ? 44.500 -41.534 4.299 1.00 61.32 151 VAL C CA 1
ATOM 5080 C C . VAL C 1 154 ? 43.456 -42.555 4.737 1.00 65.66 151 VAL C C 1
ATOM 5081 O O . VAL C 1 154 ? 42.577 -42.232 5.549 1.00 69.32 151 VAL C O 1
ATOM 5085 N N . PRO C 1 155 ? 43.501 -43.788 4.225 1.00 63.08 152 PRO C N 1
ATOM 5086 C CA . PRO C 1 155 ? 42.528 -44.801 4.657 1.00 60.35 152 PRO C CA 1
ATOM 5087 C C . PRO C 1 155 ? 42.825 -45.402 6.020 1.00 53.07 152 PRO C C 1
ATOM 5088 O O . PRO C 1 155 ? 41.946 -46.067 6.585 1.00 59.75 152 PRO C O 1
ATOM 5092 N N . GLU C 1 156 ? 44.024 -45.192 6.567 1.00 42.36 153 GLU C N 1
ATOM 5093 C CA . GLU C 1 156 ? 44.375 -45.786 7.851 1.00 50.41 153 GLU C CA 1
ATOM 5094 C C . GLU C 1 156 ? 43.791 -45.027 9.036 1.00 51.78 153 GLU C C 1
ATOM 5095 O O . GLU C 1 156 ? 43.721 -45.587 10.135 1.00 39.29 153 GLU C O 1
ATOM 5101 N N . VAL C 1 157 ? 43.373 -43.780 8.845 1.00 50.71 154 VAL C N 1
ATOM 5102 C CA . VAL C 1 157 ? 42.777 -43.009 9.930 1.00 40.56 154 VAL C CA 1
ATOM 5103 C C . VAL C 1 157 ? 41.303 -43.369 10.050 1.00 42.70 154 VAL C C 1
ATOM 5104 O O . VAL C 1 157 ? 40.628 -43.650 9.051 1.00 42.27 154 VAL C O 1
ATOM 5108 N N . THR C 1 158 ? 40.803 -43.387 11.282 1.00 49.85 155 THR C N 1
ATOM 5109 C CA . THR C 1 158 ? 39.398 -43.670 11.547 1.00 46.69 155 THR C CA 1
ATOM 5110 C C . THR C 1 158 ? 38.613 -42.365 11.500 1.00 49.09 155 THR C C 1
ATOM 5111 O O . THR C 1 158 ? 38.842 -41.468 12.318 1.00 58.55 155 THR C O 1
ATOM 5115 N N . VAL C 1 159 ? 37.696 -42.259 10.544 1.00 41.55 156 VAL C N 1
ATOM 5116 C CA . VAL C 1 159 ? 36.885 -41.063 10.350 1.00 41.11 156 VAL C CA 1
ATOM 5117 C C . VAL C 1 159 ? 35.441 -41.397 10.697 1.00 38.32 156 VAL C C 1
ATOM 5118 O O . VAL C 1 159 ? 34.890 -42.390 10.206 1.00 42.96 156 VAL C O 1
ATOM 5122 N N . ILE C 1 160 ? 34.835 -40.577 11.549 1.00 30.40 157 ILE C N 1
ATOM 5123 C CA . ILE C 1 160 ? 33.446 -40.743 11.959 1.00 39.11 157 ILE C CA 1
ATOM 5124 C C . ILE C 1 160 ? 32.664 -39.560 11.407 1.00 41.70 157 ILE C C 1
ATOM 5125 O O . ILE C 1 160 ? 32.889 -38.411 11.808 1.00 43.36 157 ILE C O 1
ATOM 5130 N N . ILE C 1 161 ? 31.745 -39.839 10.488 1.00 39.58 158 ILE C N 1
ATOM 5131 C CA . ILE C 1 161 ? 30.963 -38.796 9.832 1.00 39.56 158 ILE C CA 1
ATOM 5132 C C . ILE C 1 161 ? 29.797 -38.413 10.735 1.00 42.56 158 ILE C C 1
ATOM 5133 O O . ILE C 1 161 ? 28.934 -39.244 11.039 1.00 42.97 158 ILE C O 1
ATOM 5138 N N . ASP C 1 162 ? 29.764 -37.151 11.157 1.00 44.12 159 ASP C N 1
ATOM 5139 C CA . ASP C 1 162 ? 28.750 -36.688 12.094 1.00 48.43 159 ASP C CA 1
ATOM 5140 C C . ASP C 1 162 ? 27.458 -36.323 11.377 1.00 60.15 159 ASP C C 1
ATOM 5141 O O . ASP C 1 162 ? 27.473 -35.682 10.322 1.00 72.65 159 ASP C O 1
ATOM 5146 N N . HIS C 1 163 ? 26.336 -36.741 11.966 1.00 64.64 160 HIS C N 1
ATOM 5147 C CA . HIS C 1 163 ? 25.005 -36.264 11.591 1.00 70.03 160 HIS C CA 1
ATOM 5148 C C . HIS C 1 163 ? 24.702 -36.524 10.115 1.00 66.18 160 HIS C C 1
ATOM 5149 O O . HIS C 1 163 ? 24.190 -35.658 9.402 1.00 68.28 160 HIS C O 1
ATOM 5156 N N . LEU C 1 164 ? 25.028 -37.736 9.659 1.00 66.98 161 LEU C N 1
ATOM 5157 C CA . LEU C 1 164 ? 24.728 -38.180 8.295 1.00 69.12 161 LEU C CA 1
ATOM 5158 C C . LEU C 1 164 ? 25.366 -37.275 7.245 1.00 76.97 161 LEU C C 1
ATOM 5159 O O . LEU C 1 164 ? 24.839 -37.120 6.139 1.00 76.98 161 LEU C O 1
ATOM 5164 N N . GLY C 1 165 ? 26.503 -36.669 7.581 1.00 75.42 162 GLY C N 1
ATOM 5165 C CA . GLY C 1 165 ? 27.192 -35.779 6.672 1.00 68.33 162 GLY C CA 1
ATOM 5166 C C . GLY C 1 165 ? 26.529 -34.442 6.432 1.00 79.26 162 GLY C C 1
ATOM 5167 O O . GLY C 1 165 ? 27.020 -33.675 5.595 1.00 78.70 162 GLY C O 1
ATOM 5168 N N . ASN C 1 166 ? 25.434 -34.136 7.132 1.00 91.64 163 ASN C N 1
ATOM 5169 C CA . ASN C 1 166 ? 24.715 -32.867 6.979 1.00 90.29 163 ASN C CA 1
ATOM 5170 C C . ASN C 1 166 ? 24.266 -32.653 5.534 1.00 84.55 163 ASN C C 1
ATOM 5171 O O . ASN C 1 166 ? 24.296 -31.539 5.011 1.00 74.40 163 ASN C O 1
ATOM 5176 N N . VAL C 1 167 ? 23.843 -33.730 4.883 1.00 89.29 164 VAL C N 1
ATOM 5177 C CA . VAL C 1 167 ? 23.397 -33.674 3.492 1.00 101.51 164 VAL C CA 1
ATOM 5178 C C . VAL C 1 167 ? 22.009 -33.044 3.433 1.00 112.16 164 VAL C C 1
ATOM 5179 O O . VAL C 1 167 ? 21.160 -33.325 4.292 1.00 108.91 164 VAL C O 1
ATOM 5183 N N . PRO C 1 168 ? 21.743 -32.172 2.457 1.00 112.95 165 PRO C N 1
ATOM 5184 C CA . PRO C 1 168 ? 20.381 -31.624 2.331 1.00 112.80 165 PRO C CA 1
ATOM 5185 C C . PRO C 1 168 ? 19.365 -32.671 1.912 1.00 111.55 165 PRO C C 1
ATOM 5186 O O . PRO C 1 168 ? 18.252 -32.706 2.455 1.00 112.04 165 PRO C O 1
ATOM 5190 N N . GLY C 1 169 ? 19.722 -33.531 0.960 1.00 107.36 166 GLY C N 1
ATOM 5191 C CA . GLY C 1 169 ? 18.856 -34.604 0.508 1.00 105.37 166 GLY C CA 1
ATOM 5192 C C . GLY C 1 169 ? 19.617 -35.638 -0.298 1.00 107.76 166 GLY C C 1
ATOM 5193 O O . GLY C 1 169 ? 20.800 -35.886 -0.043 1.00 107.56 166 GLY C O 1
ATOM 5194 N N . LEU C 1 170 ? 18.954 -36.248 -1.278 1.00 111.14 167 LEU C N 1
ATOM 5195 C CA . LEU C 1 170 ? 19.603 -37.226 -2.152 1.00 113.87 167 LEU C CA 1
ATOM 5196 C C . LEU C 1 170 ? 20.085 -36.533 -3.427 1.00 112.29 167 LEU C C 1
ATOM 5197 O O . LEU C 1 170 ? 19.622 -36.792 -4.538 1.00 109.50 167 LEU C O 1
ATOM 5202 N N . ASP C 1 171 ? 21.041 -35.627 -3.237 1.00 112.75 168 ASP C N 1
ATOM 5203 C CA . ASP C 1 171 ? 21.639 -34.929 -4.363 1.00 107.35 168 ASP C CA 1
ATOM 5204 C C . ASP C 1 171 ? 22.485 -35.887 -5.197 1.00 107.01 168 ASP C C 1
ATOM 5205 O O . ASP C 1 171 ? 22.947 -36.929 -4.723 1.00 112.61 168 ASP C O 1
ATOM 5210 N N . GLU C 1 172 ? 22.683 -35.520 -6.464 1.00 103.75 169 GLU C N 1
ATOM 5211 C CA . GLU C 1 172 ? 23.616 -36.261 -7.301 1.00 105.50 169 GLU C CA 1
ATOM 5212 C C . GLU C 1 172 ? 25.046 -36.127 -6.799 1.00 97.63 169 GLU C C 1
ATOM 5213 O O . GLU C 1 172 ? 25.876 -37.000 -7.077 1.00 92.00 169 GLU C O 1
ATOM 5219 N N . GLU C 1 173 ? 25.348 -35.056 -6.060 1.00 99.22 170 GLU C N 1
ATOM 5220 C CA . GLU C 1 173 ? 26.660 -34.903 -5.445 1.00 97.81 170 GLU C CA 1
ATOM 5221 C C . GLU C 1 173 ? 26.743 -35.621 -4.104 1.00 86.94 170 GLU C C 1
ATOM 5222 O O . GLU C 1 173 ? 27.805 -36.144 -3.750 1.00 68.55 170 GLU C O 1
ATOM 5228 N N . SER C 1 174 ? 25.639 -35.658 -3.352 1.00 92.27 171 SER C N 1
ATOM 5229 C CA . SER C 1 174 ? 25.666 -36.256 -2.021 1.00 80.27 171 SER C CA 1
ATOM 5230 C C . SER C 1 174 ? 25.719 -37.777 -2.091 1.00 81.34 171 SER C C 1
ATOM 5231 O O . SER C 1 174 ? 26.468 -38.411 -1.337 1.00 90.51 171 SER C O 1
ATOM 5234 N N . CYS C 1 175 ? 24.927 -38.381 -2.981 1.00 84.45 172 CYS C N 1
ATOM 5235 C CA . CYS C 1 175 ? 24.910 -39.837 -3.084 1.00 80.57 172 CYS C CA 1
ATOM 5236 C C . CYS C 1 175 ? 26.264 -40.379 -3.525 1.00 80.38 172 CYS C C 1
ATOM 5237 O O . CYS C 1 175 ? 26.683 -41.454 -3.081 1.00 84.13 172 CYS C O 1
ATOM 5240 N N . ALA C 1 176 ? 26.965 -39.647 -4.393 1.00 84.71 173 ALA C N 1
ATOM 5241 C CA . ALA C 1 176 ? 28.275 -40.098 -4.851 1.00 88.89 173 ALA C CA 1
ATOM 5242 C C . ALA C 1 176 ? 29.332 -39.948 -3.765 1.00 87.98 173 ALA C C 1
ATOM 5243 O O . ALA C 1 176 ? 30.242 -40.780 -3.671 1.00 81.57 173 ALA C O 1
ATOM 5245 N N . ALA C 1 177 ? 29.231 -38.905 -2.938 1.00 89.47 174 ALA C N 1
ATOM 5246 C CA . ALA C 1 177 ? 30.220 -38.701 -1.885 1.00 75.88 174 ALA C CA 1
ATOM 5247 C C . ALA C 1 177 ? 30.049 -39.712 -0.758 1.00 74.48 174 ALA C C 1
ATOM 5248 O O . ALA C 1 177 ? 31.039 -40.214 -0.212 1.00 78.41 174 ALA C O 1
ATOM 5250 N N . LEU C 1 178 ? 28.802 -40.021 -0.392 1.00 71.60 175 LEU C N 1
ATOM 5251 C CA . LEU C 1 178 ? 28.561 -41.014 0.650 1.00 63.52 175 LEU C CA 1
ATOM 5252 C C . LEU C 1 178 ? 29.012 -42.404 0.219 1.00 65.73 175 LEU C C 1
ATOM 5253 O O . LEU C 1 178 ? 29.487 -43.185 1.052 1.00 62.52 175 LEU C O 1
ATOM 5258 N N . ALA C 1 179 ? 28.874 -42.730 -1.068 1.00 69.74 176 ALA C N 1
ATOM 5259 C CA . ALA C 1 179 ? 29.307 -44.038 -1.547 1.00 61.89 176 ALA C CA 1
ATOM 5260 C C . ALA C 1 179 ? 30.826 -44.155 -1.536 1.00 59.80 176 ALA C C 1
ATOM 5261 O O . ALA C 1 179 ? 31.369 -45.231 -1.261 1.00 60.38 176 ALA C O 1
ATOM 5263 N N . ALA C 1 180 ? 31.529 -43.058 -1.832 1.00 55.51 177 ALA C N 1
ATOM 5264 C CA . ALA C 1 180 ? 32.987 -43.091 -1.819 1.00 48.10 177 ALA C CA 1
ATOM 5265 C C . ALA C 1 180 ? 33.523 -43.258 -0.403 1.00 67.02 177 ALA C C 1
ATOM 5266 O O . ALA C 1 180 ? 34.463 -44.028 -0.175 1.00 75.86 177 ALA C O 1
ATOM 5268 N N . LEU C 1 181 ? 32.937 -42.544 0.562 1.00 65.26 178 LEU C N 1
ATOM 5269 C CA . LEU C 1 181 ? 33.365 -42.684 1.949 1.00 53.13 178 LEU C CA 1
ATOM 5270 C C . LEU C 1 181 ? 33.026 -44.061 2.506 1.00 57.59 178 LEU C C 1
ATOM 5271 O O . LEU C 1 181 ? 33.751 -44.576 3.364 1.00 54.82 178 LEU C O 1
ATOM 5276 N N . ALA C 1 182 ? 31.938 -44.673 2.030 1.00 59.63 179 ALA C N 1
ATOM 5277 C CA . ALA C 1 182 ? 31.577 -46.012 2.481 1.00 54.44 179 ALA C CA 1
ATOM 5278 C C . ALA C 1 182 ? 32.551 -47.072 1.984 1.00 58.95 179 ALA C C 1
ATOM 5279 O O . ALA C 1 182 ? 32.577 -48.178 2.534 1.00 45.54 179 ALA C O 1
ATOM 5281 N N . GLU C 1 183 ? 33.345 -46.763 0.958 1.00 69.27 180 GLU C N 1
ATOM 5282 C CA . GLU C 1 183 ? 34.353 -47.694 0.467 1.00 74.74 180 GLU C CA 1
ATOM 5283 C C . GLU C 1 183 ? 35.573 -47.760 1.378 1.00 65.10 180 GLU C C 1
ATOM 5284 O O . GLU C 1 183 ? 36.315 -48.748 1.331 1.00 59.51 180 GLU C O 1
ATOM 5290 N N . LEU C 1 184 ? 35.784 -46.745 2.212 1.00 68.03 181 LEU C N 1
ATOM 5291 C CA . LEU C 1 184 ? 36.935 -46.724 3.098 1.00 60.14 181 LEU C CA 1
ATOM 5292 C C . LEU C 1 184 ? 36.807 -47.806 4.171 1.00 58.87 181 LEU C C 1
ATOM 5293 O O . LEU C 1 184 ? 35.701 -48.130 4.613 1.00 59.38 181 LEU C O 1
ATOM 5298 N N . PRO C 1 185 ? 37.932 -48.383 4.609 1.00 55.43 182 PRO C N 1
ATOM 5299 C CA . PRO C 1 185 ? 37.862 -49.460 5.607 1.00 51.65 182 PRO C CA 1
ATOM 5300 C C . PRO C 1 185 ? 37.631 -48.982 7.030 1.00 57.14 182 PRO C C 1
ATOM 5301 O O . PRO C 1 185 ? 37.151 -49.772 7.854 1.00 56.17 182 PRO C O 1
ATOM 5305 N N . ASN C 1 186 ? 37.954 -47.731 7.348 1.00 60.00 183 ASN C N 1
ATOM 5306 C CA . ASN C 1 186 ? 37.856 -47.206 8.705 1.00 55.09 183 ASN C CA 1
ATOM 5307 C C . ASN C 1 186 ? 36.906 -46.015 8.770 1.00 47.03 183 ASN C C 1
ATOM 5308 O O . ASN C 1 186 ? 37.125 -45.063 9.521 1.00 43.76 183 ASN C O 1
ATOM 5313 N N . SER C 1 187 ? 35.834 -46.059 7.985 1.00 42.19 184 SER C N 1
ATOM 5314 C CA . SER C 1 187 ? 34.857 -44.982 7.931 1.00 46.44 184 SER C CA 1
ATOM 5315 C C . SER C 1 187 ? 33.593 -45.384 8.679 1.00 46.36 184 SER C C 1
ATOM 5316 O O . SER C 1 187 ? 33.109 -46.512 8.542 1.00 60.39 184 SER C O 1
ATOM 5319 N N . TYR C 1 188 ? 33.068 -44.456 9.474 1.00 43.24 185 TYR C N 1
ATOM 5320 C CA . TYR C 1 188 ? 31.831 -44.654 10.211 1.00 43.73 185 TYR C CA 1
ATOM 5321 C C . TYR C 1 188 ? 30.947 -43.429 10.032 1.00 49.86 185 TYR C C 1
ATOM 5322 O O . TYR C 1 188 ? 31.425 -42.331 9.734 1.00 55.60 185 TYR C O 1
ATOM 5331 N N . ILE C 1 189 ? 29.644 -43.626 10.214 1.00 40.02 186 ILE C N 1
ATOM 5332 C CA . ILE C 1 189 ? 28.668 -42.555 10.052 1.00 40.46 186 ILE C CA 1
ATOM 5333 C C . ILE C 1 189 ? 27.638 -42.659 11.169 1.00 45.28 186 ILE C C 1
ATOM 5334 O O . ILE C 1 189 ? 27.273 -43.760 11.596 1.00 47.60 186 ILE C O 1
ATOM 5339 N N . LYS C 1 190 ? 27.185 -41.507 11.653 1.00 46.38 187 LYS C N 1
ATOM 5340 C CA . LYS C 1 190 ? 26.220 -41.430 12.740 1.00 37.30 187 LYS C CA 1
ATOM 5341 C C . LYS C 1 190 ? 24.839 -41.090 12.197 1.00 44.40 187 LYS C C 1
ATOM 5342 O O . LYS C 1 190 ? 24.708 -40.322 11.240 1.00 66.33 187 LYS C O 1
ATOM 5348 N N . VAL C 1 191 ? 23.812 -41.662 12.816 1.00 43.53 188 VAL C N 1
ATOM 5349 C CA . VAL C 1 191 ? 22.425 -41.424 12.422 1.00 55.18 188 VAL C CA 1
ATOM 5350 C C . VAL C 1 191 ? 21.852 -40.443 13.439 1.00 56.01 188 VAL C C 1
ATOM 5351 O O . VAL C 1 191 ? 21.235 -40.828 14.434 1.00 54.31 188 VAL C O 1
ATOM 5355 N N . SER C 1 192 ? 22.063 -39.156 13.184 1.00 60.57 189 SER C N 1
ATOM 5356 C CA . SER C 1 192 ? 21.557 -38.089 14.040 1.00 69.75 189 SER C CA 1
ATOM 5357 C C . SER C 1 192 ? 21.556 -36.797 13.231 1.00 68.48 189 SER C C 1
ATOM 5358 O O . SER C 1 192 ? 21.720 -36.812 12.006 1.00 76.39 189 SER C O 1
ATOM 5361 N N . GLY C 1 193 ? 21.370 -35.678 13.914 1.00 70.90 190 GLY C N 1
ATOM 5362 C CA . GLY C 1 193 ? 21.368 -34.388 13.254 1.00 72.77 190 GLY C CA 1
ATOM 5363 C C . GLY C 1 193 ? 20.715 -33.335 14.116 1.00 79.24 190 GLY C C 1
ATOM 5364 O O . GLY C 1 193 ? 20.103 -33.623 15.146 1.00 71.05 190 GLY C O 1
ATOM 5365 N N . ASP C 1 194 ? 20.864 -32.085 13.671 1.00 92.89 191 ASP C N 1
ATOM 5366 C CA . ASP C 1 194 ? 20.250 -30.968 14.381 1.00 102.14 191 ASP C CA 1
ATOM 5367 C C . ASP C 1 194 ? 18.738 -30.954 14.201 1.00 99.11 191 ASP C C 1
ATOM 5368 O O . ASP C 1 194 ? 18.012 -30.486 15.085 1.00 88.55 191 ASP C O 1
ATOM 5373 N N . ASN C 1 195 ? 18.252 -31.453 13.072 1.00 102.02 192 ASN C N 1
ATOM 5374 C CA . ASN C 1 195 ? 16.838 -31.607 12.783 1.00 99.69 192 ASN C CA 1
ATOM 5375 C C . ASN C 1 195 ? 16.466 -33.085 12.744 1.00 93.14 192 ASN C C 1
ATOM 5376 O O . ASN C 1 195 ? 17.345 -33.951 12.666 1.00 87.72 192 ASN C O 1
ATOM 5381 N N . PRO C 1 196 ? 15.176 -33.414 12.829 1.00 89.13 193 PRO C N 1
ATOM 5382 C CA . PRO C 1 196 ? 14.766 -34.818 12.705 1.00 84.79 193 PRO C CA 1
ATOM 5383 C C . PRO C 1 196 ? 15.299 -35.451 11.427 1.00 89.03 193 PRO C C 1
ATOM 5384 O O . PRO C 1 196 ? 15.174 -34.893 10.334 1.00 97.95 193 PRO C O 1
ATOM 5388 N N . VAL C 1 197 ? 15.911 -36.627 11.577 1.00 91.65 194 VAL C N 1
ATOM 5389 C CA . VAL C 1 197 ? 16.544 -37.293 10.447 1.00 98.83 194 VAL C CA 1
ATOM 5390 C C . VAL C 1 197 ? 15.486 -37.763 9.455 1.00 107.26 194 VAL C C 1
ATOM 5391 O O . VAL C 1 197 ? 14.370 -38.149 9.828 1.00 106.87 194 VAL C O 1
ATOM 5395 N N . GLY C 1 198 ? 15.840 -37.725 8.173 1.00 110.18 195 GLY C N 1
ATOM 5396 C CA . GLY C 1 198 ? 14.956 -38.174 7.125 1.00 112.39 195 GLY C CA 1
ATOM 5397 C C . GLY C 1 198 ? 15.016 -39.676 6.944 1.00 111.43 195 GLY C C 1
ATOM 5398 O O . GLY C 1 198 ? 16.093 -40.280 6.925 1.00 113.98 195 GLY C O 1
ATOM 5399 N N . PRO C 1 199 ? 13.849 -40.312 6.808 1.00 103.03 196 PRO C N 1
ATOM 5400 C CA . PRO C 1 199 ? 13.837 -41.774 6.639 1.00 94.45 196 PRO C CA 1
ATOM 5401 C C . PRO C 1 199 ? 14.465 -42.231 5.335 1.00 87.62 196 PRO C C 1
ATOM 5402 O O . PRO C 1 199 ? 15.026 -43.332 5.284 1.00 81.04 196 PRO C O 1
ATOM 5406 N N . ASP C 1 200 ? 14.390 -41.419 4.278 1.00 94.59 197 ASP C N 1
ATOM 5407 C CA . ASP C 1 200 ? 15.056 -41.766 3.027 1.00 105.59 197 ASP C CA 1
ATOM 5408 C C . ASP C 1 200 ? 16.571 -41.704 3.165 1.00 101.80 197 ASP C C 1
ATOM 5409 O O . ASP C 1 200 ? 17.282 -42.496 2.536 1.00 96.43 197 ASP C O 1
ATOM 5414 N N . ILE C 1 201 ? 17.080 -40.776 3.977 1.00 102.45 198 ILE C N 1
ATOM 5415 C CA . ILE C 1 201 ? 18.521 -40.688 4.195 1.00 88.37 198 ILE C CA 1
ATOM 5416 C C . ILE C 1 201 ? 19.014 -41.901 4.974 1.00 82.31 198 ILE C C 1
ATOM 5417 O O . ILE C 1 201 ? 20.040 -42.503 4.636 1.00 76.96 198 ILE C O 1
ATOM 5422 N N . VAL C 1 202 ? 18.286 -42.278 6.027 1.00 72.72 199 VAL C N 1
ATOM 5423 C CA . VAL C 1 202 ? 18.703 -43.397 6.867 1.00 62.78 199 VAL C CA 1
ATOM 5424 C C . VAL C 1 202 ? 18.686 -44.698 6.075 1.00 71.41 199 VAL C C 1
ATOM 5425 O O . VAL C 1 202 ? 19.611 -45.513 6.174 1.00 71.00 199 VAL C O 1
ATOM 5429 N N . LYS C 1 203 ? 17.640 -44.909 5.272 1.00 83.84 200 LYS C N 1
ATOM 5430 C CA . LYS C 1 203 ? 17.536 -46.144 4.501 1.00 89.00 200 LYS C CA 1
ATOM 5431 C C . LYS C 1 203 ? 18.669 -46.260 3.488 1.00 76.46 200 LYS C C 1
ATOM 5432 O O . LYS C 1 203 ? 19.179 -47.359 3.239 1.00 74.32 200 LYS C O 1
ATOM 5438 N N . TYR C 1 204 ? 19.082 -45.136 2.900 1.00 71.92 201 TYR C N 1
ATOM 5439 C CA . TYR C 1 204 ? 20.164 -45.171 1.921 1.00 74.64 201 TYR C CA 1
ATOM 5440 C C . TYR C 1 204 ? 21.515 -45.386 2.593 1.00 75.25 201 TYR C C 1
ATOM 5441 O O . TYR C 1 204 ? 22.381 -46.080 2.048 1.00 62.79 201 TYR C O 1
ATOM 5450 N N . VAL C 1 205 ? 21.713 -44.797 3.774 1.00 79.66 202 VAL C N 1
ATOM 5451 C CA . VAL C 1 205 ? 22.993 -44.927 4.465 1.00 71.55 202 VAL C CA 1
ATOM 5452 C C . VAL C 1 205 ? 23.211 -46.363 4.927 1.00 72.00 202 VAL C C 1
ATOM 5453 O O . VAL C 1 205 ? 24.323 -46.897 4.833 1.00 71.37 202 VAL C O 1
ATOM 5457 N N . ARG C 1 206 ? 22.155 -47.016 5.421 1.00 66.02 203 ARG C N 1
ATOM 5458 C CA . ARG C 1 206 ? 22.287 -48.396 5.879 1.00 58.80 203 ARG C CA 1
ATOM 5459 C C . ARG C 1 206 ? 22.647 -49.338 4.737 1.00 68.51 203 ARG C C 1
ATOM 5460 O O . ARG C 1 206 ? 23.351 -50.331 4.952 1.00 65.12 203 ARG C O 1
ATOM 5468 N N . ASP C 1 207 ? 22.179 -49.046 3.522 1.00 69.20 204 ASP C N 1
ATOM 5469 C CA . ASP C 1 207 ? 22.447 -49.929 2.392 1.00 84.09 204 ASP C CA 1
ATOM 5470 C C . ASP C 1 207 ? 23.859 -49.746 1.850 1.00 83.59 204 ASP C C 1
ATOM 5471 O O . ASP C 1 207 ? 24.509 -50.724 1.463 1.00 86.25 204 ASP C O 1
ATOM 5476 N N . THR C 1 208 ? 24.353 -48.508 1.815 1.00 75.93 205 THR C N 1
ATOM 5477 C CA . THR C 1 208 ? 25.659 -48.231 1.231 1.00 74.19 205 THR C CA 1
ATOM 5478 C C . THR C 1 208 ? 26.805 -48.390 2.222 1.00 71.48 205 THR C C 1
ATOM 5479 O O . THR C 1 208 ? 27.903 -48.795 1.822 1.00 71.51 205 THR C O 1
ATOM 5483 N N . PHE C 1 209 ? 26.583 -48.081 3.499 1.00 68.51 206 PHE C N 1
ATOM 5484 C CA . PHE C 1 209 ? 27.640 -48.208 4.495 1.00 59.00 206 PHE C CA 1
ATOM 5485 C C . PHE C 1 209 ? 27.698 -49.600 5.112 1.00 54.50 206 PHE C C 1
ATOM 5486 O O . PHE C 1 209 ? 28.790 -50.099 5.406 1.00 65.84 206 PHE C O 1
ATOM 5494 N N . GLY C 1 210 ? 26.549 -50.239 5.314 1.00 51.13 207 GLY C N 1
ATOM 5495 C CA . GLY C 1 210 ? 26.510 -51.567 5.874 1.00 62.99 207 GLY C CA 1
ATOM 5496 C C . GLY C 1 210 ? 26.139 -51.566 7.343 1.00 70.10 207 GLY C C 1
ATOM 5497 O O . GLY C 1 210 ? 26.152 -50.528 8.011 1.00 76.50 207 GLY C O 1
ATOM 5498 N N . PRO C 1 211 ? 25.801 -52.743 7.877 1.00 65.90 208 PRO C N 1
ATOM 5499 C CA . PRO C 1 211 ? 25.381 -52.825 9.283 1.00 61.88 208 PRO C CA 1
ATOM 5500 C C . PRO C 1 211 ? 26.520 -52.716 10.283 1.00 53.78 208 PRO C C 1
ATOM 5501 O O . PRO C 1 211 ? 26.249 -52.542 11.479 1.00 45.57 208 PRO C O 1
ATOM 5505 N N . LYS C 1 212 ? 27.774 -52.809 9.841 1.00 53.79 209 LYS C N 1
ATOM 5506 C CA . LYS C 1 212 ? 28.918 -52.798 10.743 1.00 52.95 209 LYS C CA 1
ATOM 5507 C C . LYS C 1 212 ? 29.571 -51.429 10.883 1.00 51.08 209 LYS C C 1
ATOM 5508 O O . LYS C 1 212 ? 30.477 -51.277 11.709 1.00 46.93 209 LYS C O 1
ATOM 5514 N N . LYS C 1 213 ? 29.141 -50.434 10.106 1.00 54.09 210 LYS C N 1
ATOM 5515 C CA . LYS C 1 213 ? 29.772 -49.119 10.116 1.00 47.51 210 LYS C CA 1
ATOM 5516 C C . LYS C 1 213 ? 28.741 -48.007 10.270 1.00 51.53 210 LYS C C 1
ATOM 5517 O O . LYS C 1 213 ? 28.939 -46.894 9.776 1.00 55.62 210 LYS C O 1
ATOM 5523 N N . VAL C 1 214 ? 27.640 -48.293 10.961 1.00 55.23 211 VAL C N 1
ATOM 5524 C CA . VAL C 1 214 ? 26.601 -47.312 11.255 1.00 44.95 211 VAL C CA 1
ATOM 5525 C C . VAL C 1 214 ? 26.495 -47.189 12.769 1.00 50.31 211 VAL C C 1
ATOM 5526 O O . VAL C 1 214 ? 26.223 -48.180 13.460 1.00 61.23 211 VAL C O 1
ATOM 5530 N N . LEU C 1 215 ? 26.709 -45.981 13.282 1.00 43.51 212 LEU C N 1
ATOM 5531 C CA . LEU C 1 215 ? 26.764 -45.734 14.716 1.00 36.87 212 LEU C CA 1
ATOM 5532 C C . LEU C 1 215 ? 25.491 -45.049 15.194 1.00 31.61 212 LEU C C 1
ATOM 5533 O O . LEU C 1 215 ? 24.957 -44.165 14.518 1.00 54.61 212 LEU C O 1
ATOM 5538 N N . TYR C 1 216 ? 25.012 -45.458 16.366 1.00 30.99 213 TYR C N 1
ATOM 5539 C CA . TYR C 1 216 ? 23.913 -44.756 17.012 1.00 33.75 213 TYR C CA 1
ATOM 5540 C C . TYR C 1 216 ? 24.433 -43.530 17.747 1.00 39.37 213 TYR C C 1
ATOM 5541 O O . TYR C 1 216 ? 25.454 -43.588 18.438 1.00 47.74 213 TYR C O 1
ATOM 5550 N N . SER C 1 217 ? 23.715 -42.420 17.606 1.00 42.63 214 SER C N 1
ATOM 5551 C CA . SER C 1 217 ? 24.067 -41.189 18.297 1.00 43.31 214 SER C CA 1
ATOM 5552 C C . SER C 1 217 ? 22.799 -40.389 18.547 1.00 44.44 214 SER C C 1
ATOM 5553 O O . SER C 1 217 ? 21.908 -40.343 17.694 1.00 64.25 214 SER C O 1
ATOM 5556 N N . SER C 1 218 ? 22.723 -39.763 19.721 1.00 34.27 215 SER C N 1
ATOM 5557 C CA . SER C 1 218 ? 21.548 -38.991 20.100 1.00 40.57 215 SER C CA 1
ATOM 5558 C C . SER C 1 218 ? 21.688 -37.502 19.830 1.00 34.87 215 SER C C 1
ATOM 5559 O O . SER C 1 218 ? 20.666 -36.819 19.696 1.00 41.78 215 SER C O 1
ATOM 5562 N N . ASN C 1 219 ? 22.917 -36.988 19.750 1.00 31.14 216 ASN C N 1
ATOM 5563 C CA . ASN C 1 219 ? 23.173 -35.555 19.597 1.00 33.52 216 ASN C CA 1
ATOM 5564 C C . ASN C 1 219 ? 22.524 -34.751 20.723 1.00 41.37 216 ASN C C 1
ATOM 5565 O O . ASN C 1 219 ? 22.079 -33.619 20.523 1.00 47.64 216 ASN C O 1
ATOM 5570 N N . TRP C 1 220 ? 22.465 -35.341 21.916 1.00 37.56 217 TRP C N 1
ATOM 5571 C CA . TRP C 1 220 ? 21.906 -34.702 23.099 1.00 28.51 217 TRP C CA 1
ATOM 5572 C C . TRP C 1 220 ? 22.903 -33.689 23.665 1.00 39.90 217 TRP C C 1
ATOM 5573 O O . TRP C 1 220 ? 24.108 -33.952 23.684 1.00 41.95 217 TRP C O 1
ATOM 5584 N N . PRO C 1 221 ? 22.433 -32.521 24.135 1.00 40.36 218 PRO C N 1
ATOM 5585 C CA . PRO C 1 221 ? 21.033 -32.091 24.181 1.00 35.20 218 PRO C CA 1
ATOM 5586 C C . PRO C 1 221 ? 20.596 -31.243 22.987 1.00 34.46 218 PRO C C 1
ATOM 5587 O O . PRO C 1 221 ? 19.566 -30.573 23.069 1.00 44.14 218 PRO C O 1
ATOM 5591 N N . VAL C 1 222 ? 21.369 -31.268 21.898 1.00 38.20 219 VAL C N 1
ATOM 5592 C CA . VAL C 1 222 ? 20.987 -30.506 20.712 1.00 33.35 219 VAL C CA 1
ATOM 5593 C C . VAL C 1 222 ? 19.724 -31.086 20.085 1.00 37.11 219 VAL C C 1
ATOM 5594 O O . VAL C 1 222 ? 18.959 -30.367 19.429 1.00 45.90 219 VAL C O 1
ATOM 5598 N N . VAL C 1 223 ? 19.471 -32.382 20.288 1.00 37.58 220 VAL C N 1
ATOM 5599 C CA . VAL C 1 223 ? 18.275 -33.012 19.744 1.00 43.42 220 VAL C CA 1
ATOM 5600 C C . VAL C 1 223 ? 17.007 -32.429 20.355 1.00 42.49 220 VAL C C 1
ATOM 5601 O O . VAL C 1 223 ? 15.931 -32.519 19.754 1.00 43.77 220 VAL C O 1
ATOM 5605 N N . GLU C 1 224 ? 17.107 -31.818 21.536 1.00 34.09 221 GLU C N 1
ATOM 5606 C CA . GLU C 1 224 ? 15.968 -31.174 22.176 1.00 52.58 221 GLU C CA 1
ATOM 5607 C C . GLU C 1 224 ? 15.606 -29.837 21.541 1.00 57.71 221 GLU C C 1
ATOM 5608 O O . GLU C 1 224 ? 14.665 -29.185 22.005 1.00 58.94 221 GLU C O 1
ATOM 5614 N N . LEU C 1 225 ? 16.322 -29.416 20.498 1.00 56.67 222 LEU C N 1
ATOM 5615 C CA . LEU C 1 225 ? 16.047 -28.129 19.869 1.00 52.23 222 LEU C CA 1
ATOM 5616 C C . LEU C 1 225 ? 14.860 -28.222 18.916 1.00 62.52 222 LEU C C 1
ATOM 5617 O O . LEU C 1 225 ? 13.822 -27.587 19.133 1.00 68.14 222 LEU C O 1
ATOM 5622 N N . ASN C 1 226 ? 15.001 -29.009 17.852 1.00 65.59 223 ASN C N 1
ATOM 5623 C CA . ASN C 1 226 ? 13.948 -29.193 16.863 1.00 61.43 223 ASN C CA 1
ATOM 5624 C C . ASN C 1 226 ? 13.228 -30.525 17.016 1.00 55.94 223 ASN C C 1
ATOM 5625 O O . ASN C 1 226 ? 12.457 -30.905 16.131 1.00 64.09 223 ASN C O 1
ATOM 5630 N N . SER C 1 227 ? 13.463 -31.239 18.116 1.00 47.30 224 SER C N 1
ATOM 5631 C CA . SER C 1 227 ? 12.836 -32.542 18.322 1.00 48.91 224 SER C CA 1
ATOM 5632 C C . SER C 1 227 ? 12.837 -32.861 19.818 1.00 57.67 224 SER C C 1
ATOM 5633 O O . SER C 1 227 ? 12.695 -31.958 20.647 1.00 59.36 224 SER C O 1
ATOM 5636 N N . THR C 1 228 ? 12.996 -34.140 20.153 1.00 56.58 225 THR C N 1
ATOM 5637 C CA . THR C 1 228 ? 13.022 -34.594 21.534 1.00 59.42 225 THR C CA 1
ATOM 5638 C C . THR C 1 228 ? 13.856 -35.865 21.592 1.00 57.57 225 THR C C 1
ATOM 5639 O O . THR C 1 228 ? 13.837 -36.664 20.652 1.00 58.85 225 THR C O 1
ATOM 5643 N N . PHE C 1 229 ? 14.609 -36.030 22.684 1.00 46.41 226 PHE C N 1
ATOM 5644 C CA . PHE C 1 229 ? 15.413 -37.236 22.859 1.00 46.12 226 PHE C CA 1
ATOM 5645 C C . PHE C 1 229 ? 14.556 -38.490 22.737 1.00 50.81 226 PHE C C 1
ATOM 5646 O O . PHE C 1 229 ? 14.925 -39.444 22.043 1.00 50.78 226 PHE C O 1
ATOM 5654 N N . ALA C 1 230 ? 13.405 -38.507 23.415 1.00 50.77 227 ALA C N 1
ATOM 5655 C CA . ALA C 1 230 ? 12.523 -39.667 23.346 1.00 44.03 227 ALA C CA 1
ATOM 5656 C C . ALA C 1 230 ? 12.018 -39.903 21.928 1.00 47.13 227 ALA C C 1
ATOM 5657 O O . ALA C 1 230 ? 11.798 -41.053 21.532 1.00 43.10 227 ALA C O 1
ATOM 5659 N N . THR C 1 231 ? 11.836 -38.835 21.149 1.00 47.93 228 THR C N 1
ATOM 5660 C CA . THR C 1 231 ? 11.391 -38.998 19.770 1.00 53.25 228 THR C CA 1
ATOM 5661 C C . THR C 1 231 ? 12.486 -39.611 18.906 1.00 60.20 228 THR C C 1
ATOM 5662 O O . THR C 1 231 ? 12.218 -40.501 18.090 1.00 62.49 228 THR C O 1
ATOM 5666 N N . HIS C 1 232 ? 13.729 -39.152 19.075 1.00 61.26 229 HIS C N 1
ATOM 5667 C CA . HIS C 1 232 ? 14.826 -39.680 18.271 1.00 59.62 229 HIS C CA 1
ATOM 5668 C C . HIS C 1 232 ? 15.152 -41.119 18.650 1.00 55.22 229 HIS C C 1
ATOM 5669 O O . HIS C 1 232 ? 15.341 -41.969 17.773 1.00 45.70 229 HIS C O 1
ATOM 5676 N N . PHE C 1 233 ? 15.219 -41.412 19.952 1.00 52.97 230 PHE C N 1
ATOM 5677 C CA . PHE C 1 233 ? 15.578 -42.759 20.384 1.00 49.10 230 PHE C CA 1
ATOM 5678 C C . PHE C 1 233 ? 14.500 -43.768 20.012 1.00 56.80 230 PHE C C 1
ATOM 5679 O O . PHE C 1 233 ? 14.811 -44.894 19.607 1.00 65.66 230 PHE C O 1
ATOM 5687 N N . GLN C 1 234 ? 13.227 -43.385 20.142 1.00 61.28 231 GLN C N 1
ATOM 5688 C CA . GLN C 1 234 ? 12.148 -44.281 19.737 1.00 64.93 231 GLN C CA 1
ATOM 5689 C C . GLN C 1 234 ? 12.174 -44.523 18.234 1.00 54.44 231 GLN C C 1
ATOM 5690 O O . GLN C 1 234 ? 11.889 -45.633 17.771 1.00 59.28 231 GLN C O 1
ATOM 5696 N N . LEU C 1 235 ? 12.520 -43.495 17.455 1.00 46.03 232 LEU C N 1
ATOM 5697 C CA . LEU C 1 235 ? 12.611 -43.660 16.009 1.00 54.73 232 LEU C CA 1
ATOM 5698 C C . LEU C 1 235 ? 13.726 -44.625 15.626 1.00 64.69 232 LEU C C 1
ATOM 5699 O O . LEU C 1 235 ? 13.600 -45.359 14.639 1.00 65.27 232 LEU C O 1
ATOM 5712 N N . LEU C 1 237 ? 14.658 -47.160 17.453 1.00 58.05 234 LEU C N 1
ATOM 5713 C CA . LEU C 1 237 ? 14.189 -48.494 17.813 1.00 48.04 234 LEU C CA 1
ATOM 5714 C C . LEU C 1 237 ? 13.245 -49.053 16.755 1.00 64.53 234 LEU C C 1
ATOM 5715 O O . LEU C 1 237 ? 13.299 -50.246 16.435 1.00 61.89 234 LEU C O 1
ATOM 5720 N N . ASP C 1 238 ? 12.371 -48.208 16.200 1.00 68.12 235 ASP C N 1
ATOM 5721 C CA . ASP C 1 238 ? 11.463 -48.669 15.157 1.00 71.90 235 ASP C CA 1
ATOM 5722 C C . ASP C 1 238 ? 12.160 -48.833 13.813 1.00 74.48 235 ASP C C 1
ATOM 5723 O O . ASP C 1 238 ? 11.617 -49.499 12.925 1.00 83.93 235 ASP C O 1
ATOM 5728 N N . THR C 1 239 ? 13.346 -48.250 13.644 1.00 70.05 236 THR C N 1
ATOM 5729 C CA . THR C 1 239 ? 14.067 -48.336 12.380 1.00 59.85 236 THR C CA 1
ATOM 5730 C C . THR C 1 239 ? 15.079 -49.476 12.366 1.00 68.05 236 THR C C 1
ATOM 5731 O O . THR C 1 239 ? 15.166 -50.214 11.378 1.00 76.25 236 THR C O 1
ATOM 5735 N N . PHE C 1 240 ? 15.843 -49.640 13.446 1.00 68.41 237 PHE C N 1
ATOM 5736 C CA . PHE C 1 240 ? 16.877 -50.663 13.513 1.00 63.99 237 PHE C CA 1
ATOM 5737 C C . PHE C 1 240 ? 16.477 -51.879 14.336 1.00 56.44 237 PHE C C 1
ATOM 5738 O O . PHE C 1 240 ? 17.073 -52.948 14.160 1.00 57.56 237 PHE C O 1
ATOM 5746 N N . GLY C 1 241 ? 15.491 -51.746 15.219 1.00 51.00 238 GLY C N 1
ATOM 5747 C CA . GLY C 1 241 ? 15.185 -52.814 16.143 1.00 53.07 238 GLY C CA 1
ATOM 5748 C C . GLY C 1 241 ? 16.288 -52.964 17.179 1.00 62.26 238 GLY C C 1
ATOM 5749 O O . GLY C 1 241 ? 17.139 -52.094 17.368 1.00 75.29 238 GLY C O 1
ATOM 5750 N N . GLU C 1 242 ? 16.263 -54.113 17.857 1.00 65.17 239 GLU C N 1
ATOM 5751 C CA . GLU C 1 242 ? 17.276 -54.435 18.862 1.00 71.45 239 GLU C CA 1
ATOM 5752 C C . GLU C 1 242 ? 18.544 -54.922 18.157 1.00 74.57 239 GLU C C 1
ATOM 5753 O O . GLU C 1 242 ? 18.957 -56.080 18.252 1.00 77.09 239 GLU C O 1
ATOM 5759 N N . ASP C 1 243 ? 19.168 -53.993 17.435 1.00 68.54 240 ASP C N 1
ATOM 5760 C CA . ASP C 1 243 ? 20.390 -54.259 16.684 1.00 63.04 240 ASP C CA 1
ATOM 5761 C C . ASP C 1 243 ? 21.582 -53.992 17.597 1.00 54.79 240 ASP C C 1
ATOM 5762 O O . ASP C 1 243 ? 21.877 -52.838 17.924 1.00 63.93 240 ASP C O 1
ATOM 5767 N N . GLU C 1 244 ? 22.269 -55.061 18.006 1.00 48.05 241 GLU C N 1
ATOM 5768 C CA . GLU C 1 244 ? 23.391 -54.907 18.926 1.00 54.95 241 GLU C CA 1
ATOM 5769 C C . GLU C 1 244 ? 24.580 -54.226 18.262 1.00 59.51 241 GLU C C 1
ATOM 5770 O O . GLU C 1 244 ? 25.331 -53.507 18.930 1.00 67.91 241 GLU C O 1
ATOM 5776 N N . ASP C 1 245 ? 24.771 -54.440 16.958 1.00 55.10 242 ASP C N 1
ATOM 5777 C CA . ASP C 1 245 ? 25.861 -53.769 16.256 1.00 57.55 242 ASP C CA 1
ATOM 5778 C C . ASP C 1 245 ? 25.629 -52.265 16.187 1.00 54.54 242 ASP C C 1
ATOM 5779 O O . ASP C 1 245 ? 26.549 -51.476 16.431 1.00 54.47 242 ASP C O 1
ATOM 5784 N N . PHE C 1 246 ? 24.402 -51.850 15.872 1.00 54.92 243 PHE C N 1
ATOM 5785 C CA . PHE C 1 246 ? 24.119 -50.430 15.695 1.00 39.49 243 PHE C CA 1
ATOM 5786 C C . PHE C 1 246 ? 24.150 -49.670 17.015 1.00 45.63 243 PHE C C 1
ATOM 5787 O O . PHE C 1 246 ? 24.482 -48.479 17.031 1.00 49.57 243 PHE C O 1
ATOM 5795 N N . PHE C 1 247 ? 23.829 -50.330 18.127 1.00 47.23 244 PHE C N 1
ATOM 5796 C CA . PHE C 1 247 ? 23.674 -49.641 19.400 1.00 40.77 244 PHE C CA 1
ATOM 5797 C C . PHE C 1 247 ? 24.897 -49.723 20.307 1.00 48.93 244 PHE C C 1
ATOM 5798 O O . PHE C 1 247 ? 24.970 -48.960 21.276 1.00 58.87 244 PHE C O 1
ATOM 5806 N N . GLU C 1 248 ? 25.856 -50.609 20.030 1.00 45.17 245 GLU C N 1
ATOM 5807 C CA . GLU C 1 248 ? 27.051 -50.657 20.868 1.00 49.76 245 GLU C CA 1
ATOM 5808 C C . GLU C 1 248 ? 28.261 -51.267 20.167 1.00 51.61 245 GLU C C 1
ATOM 5809 O O . GLU C 1 248 ? 29.380 -50.763 20.317 1.00 55.78 245 GLU C O 1
ATOM 5815 N N . ASN C 1 249 ? 28.060 -52.343 19.403 1.00 46.62 246 ASN C N 1
ATOM 5816 C CA . ASN C 1 249 ? 29.200 -53.105 18.900 1.00 53.01 246 ASN C CA 1
ATOM 5817 C C . ASN C 1 249 ? 29.997 -52.316 17.867 1.00 58.31 246 ASN C C 1
ATOM 5818 O O . ASN C 1 249 ? 31.233 -52.358 17.870 1.00 58.75 246 ASN C O 1
ATOM 5823 N N . ASN C 1 250 ? 29.315 -51.594 16.974 1.00 59.29 247 ASN C N 1
ATOM 5824 C CA . ASN C 1 250 ? 30.036 -50.787 15.995 1.00 50.04 247 ASN C CA 1
ATOM 5825 C C . ASN C 1 250 ? 30.786 -49.641 16.659 1.00 48.21 247 ASN C C 1
ATOM 5826 O O . ASN C 1 250 ? 31.874 -49.269 16.204 1.00 45.70 247 ASN C O 1
ATOM 5831 N N . ALA C 1 251 ? 30.227 -49.072 17.730 1.00 50.65 248 ALA C N 1
ATOM 5832 C CA . ALA C 1 251 ? 30.937 -48.032 18.466 1.00 41.72 248 ALA C CA 1
ATOM 5833 C C . ALA C 1 251 ? 32.179 -48.581 19.153 1.00 40.76 248 ALA C C 1
ATOM 5834 O O . ALA C 1 251 ? 33.176 -47.862 19.294 1.00 44.41 248 ALA C O 1
ATOM 5836 N N . ARG C 1 252 ? 32.141 -49.845 19.585 1.00 37.35 249 ARG C N 1
ATOM 5837 C CA . ARG C 1 252 ? 33.314 -50.448 20.208 1.00 40.66 249 ARG C CA 1
ATOM 5838 C C . ARG C 1 252 ? 34.456 -50.599 19.212 1.00 52.17 249 ARG C C 1
ATOM 5839 O O . ARG C 1 252 ? 35.628 -50.466 19.582 1.00 62.10 249 ARG C O 1
ATOM 5847 N N . ARG C 1 253 ? 34.139 -50.879 17.947 1.00 48.00 250 ARG C N 1
ATOM 5848 C CA . ARG C 1 253 ? 35.184 -51.013 16.939 1.00 49.27 250 ARG C CA 1
ATOM 5849 C C . ARG C 1 253 ? 35.672 -49.653 16.455 1.00 50.53 250 ARG C C 1
ATOM 5850 O O . ARG C 1 253 ? 36.861 -49.487 16.164 1.00 51.91 250 ARG C O 1
ATOM 5858 N N . ALA C 1 254 ? 34.774 -48.670 16.373 1.00 47.68 251 ALA C N 1
ATOM 5859 C CA . ALA C 1 254 ? 35.154 -47.354 15.871 1.00 39.96 251 ALA C CA 1
ATOM 5860 C C . ALA C 1 254 ? 36.026 -46.610 16.874 1.00 46.70 251 ALA C C 1
ATOM 5861 O O . ALA C 1 254 ? 37.119 -46.143 16.534 1.00 47.83 251 ALA C O 1
ATOM 5863 N N . TYR C 1 255 ? 35.561 -46.491 18.116 1.00 46.99 252 TYR C N 1
ATOM 5864 C CA . TYR C 1 255 ? 36.260 -45.722 19.137 1.00 44.35 252 TYR C CA 1
ATOM 5865 C C . TYR C 1 255 ? 37.205 -46.562 19.986 1.00 41.67 252 TYR C C 1
ATOM 5866 O O . TYR C 1 255 ? 37.860 -46.011 20.878 1.00 36.65 252 TYR C O 1
ATOM 5875 N N . ASN C 1 256 ? 37.293 -47.868 19.732 1.00 47.53 253 ASN C N 1
ATOM 5876 C CA . ASN C 1 256 ? 38.147 -48.780 20.495 1.00 43.41 253 ASN C CA 1
ATOM 5877 C C . ASN C 1 256 ? 37.782 -48.748 21.981 1.00 51.97 253 ASN C C 1
ATOM 5878 O O . ASN C 1 256 ? 38.576 -48.366 22.844 1.00 60.75 253 ASN C O 1
ATOM 5883 N N . ILE C 1 257 ? 36.549 -49.157 22.264 1.00 46.72 254 ILE C N 1
ATOM 5884 C CA . ILE C 1 257 ? 36.007 -49.169 23.619 1.00 47.14 254 ILE C CA 1
ATOM 5885 C C . ILE C 1 257 ? 36.107 -50.588 24.161 1.00 60.75 254 ILE C C 1
ATOM 5886 O O . ILE C 1 257 ? 35.556 -51.527 23.572 1.00 57.61 254 ILE C O 1
ATOM 5891 N N . ASP C 1 258 ? 36.805 -50.747 25.281 1.00 78.13 255 ASP C N 1
ATOM 5892 C CA . ASP C 1 258 ? 36.987 -52.060 25.891 1.00 81.20 255 ASP C CA 1
ATOM 5893 C C . ASP C 1 258 ? 35.861 -52.381 26.869 1.00 76.28 255 ASP C C 1
ATOM 5894 O O . ASP C 1 258 ? 34.855 -51.674 26.926 1.00 77.35 255 ASP C O 1
ATOM 5899 N N . THR D 1 5 ? 56.473 5.741 3.339 1.00 68.42 2 THR D N 1
ATOM 5900 C CA . THR D 1 5 ? 55.073 5.362 3.490 1.00 82.92 2 THR D CA 1
ATOM 5901 C C . THR D 1 5 ? 54.189 6.157 2.530 1.00 74.86 2 THR D C 1
ATOM 5902 O O . THR D 1 5 ? 54.510 7.289 2.168 1.00 73.99 2 THR D O 1
ATOM 5906 N N . LEU D 1 6 ? 53.074 5.556 2.124 1.00 59.01 3 LEU D N 1
ATOM 5907 C CA . LEU D 1 6 ? 52.193 6.121 1.113 1.00 52.93 3 LEU D CA 1
ATOM 5908 C C . LEU D 1 6 ? 50.850 6.499 1.725 1.00 58.42 3 LEU D C 1
ATOM 5909 O O . LEU D 1 6 ? 50.292 5.752 2.534 1.00 68.03 3 LEU D O 1
ATOM 5914 N N . ASN D 1 7 ? 50.337 7.664 1.332 1.00 40.63 4 ASN D N 1
ATOM 5915 C CA . ASN D 1 7 ? 49.003 8.096 1.721 1.00 37.78 4 ASN D CA 1
ATOM 5916 C C . ASN D 1 7 ? 47.984 7.598 0.705 1.00 40.35 4 ASN D C 1
ATOM 5917 O O . ASN D 1 7 ? 48.201 7.689 -0.506 1.00 46.39 4 ASN D O 1
ATOM 5922 N N . VAL D 1 8 ? 46.869 7.068 1.205 1.00 33.96 5 VAL D N 1
ATOM 5923 C CA . VAL D 1 8 ? 45.848 6.448 0.368 1.00 36.58 5 VAL D CA 1
ATOM 5924 C C . VAL D 1 8 ? 44.489 7.035 0.727 1.00 36.70 5 VAL D C 1
ATOM 5925 O O . VAL D 1 8 ? 44.150 7.151 1.910 1.00 21.01 5 VAL D O 1
ATOM 5929 N N . ILE D 1 9 ? 43.717 7.403 -0.294 1.00 28.06 6 ILE D N 1
ATOM 5930 C CA . ILE D 1 9 ? 42.337 7.849 -0.137 1.00 22.11 6 ILE D CA 1
ATOM 5931 C C . ILE D 1 9 ? 41.472 6.948 -1.008 1.00 25.41 6 ILE D C 1
ATOM 5932 O O . ILE D 1 9 ? 41.558 6.997 -2.242 1.00 28.73 6 ILE D O 1
ATOM 5937 N N . ASP D 1 10 ? 40.645 6.122 -0.372 1.00 31.34 7 ASP D N 1
ATOM 5938 C CA . ASP D 1 10 ? 39.753 5.220 -1.093 1.00 25.61 7 ASP D CA 1
ATOM 5939 C C . ASP D 1 10 ? 38.559 6.009 -1.617 1.00 25.75 7 ASP D C 1
ATOM 5940 O O . ASP D 1 10 ? 37.766 6.539 -0.833 1.00 45.42 7 ASP D O 1
ATOM 5945 N N . SER D 1 11 ? 38.419 6.084 -2.936 1.00 16.91 8 SER D N 1
ATOM 5946 C CA . SER D 1 11 ? 37.366 6.892 -3.535 1.00 28.76 8 SER D CA 1
ATOM 5947 C C . SER D 1 11 ? 36.046 6.147 -3.694 1.00 27.00 8 SER D C 1
ATOM 5948 O O . SER D 1 11 ? 35.078 6.740 -4.181 1.00 25.28 8 SER D O 1
ATOM 5951 N N . HIS D 1 12 ? 35.970 4.878 -3.290 1.00 17.26 9 HIS D N 1
ATOM 5952 C CA . HIS D 1 12 ? 34.732 4.116 -3.452 1.00 25.12 9 HIS D CA 1
ATOM 5953 C C . HIS D 1 12 ? 34.760 2.917 -2.512 1.00 30.50 9 HIS D C 1
ATOM 5954 O O . HIS D 1 12 ? 35.513 1.967 -2.747 1.00 30.02 9 HIS D O 1
ATOM 5961 N N . PHE D 1 13 ? 33.935 2.955 -1.467 1.00 23.73 10 PHE D N 1
ATOM 5962 C CA . PHE D 1 13 ? 33.768 1.816 -0.576 1.00 28.69 10 PHE D CA 1
ATOM 5963 C C . PHE D 1 13 ? 32.340 1.813 -0.049 1.00 29.37 10 PHE D C 1
ATOM 5964 O O . PHE D 1 13 ? 31.614 2.805 -0.154 1.00 31.85 10 PHE D O 1
ATOM 5972 N N . HIS D 1 14 ? 31.940 0.679 0.526 1.00 27.37 11 HIS D N 1
ATOM 5973 C CA . HIS D 1 14 ? 30.602 0.510 1.071 1.00 18.21 11 HIS D CA 1
ATOM 5974 C C . HIS D 1 14 ? 30.675 -0.061 2.479 1.00 23.45 11 HIS D C 1
ATOM 5975 O O . HIS D 1 14 ? 31.642 -0.731 2.849 1.00 33.38 11 HIS D O 1
ATOM 5982 N N . ILE D 1 15 ? 29.629 0.214 3.258 1.00 27.49 12 ILE D N 1
ATOM 5983 C CA . ILE D 1 15 ? 29.400 -0.420 4.551 1.00 24.51 12 ILE D CA 1
ATOM 5984 C C . ILE D 1 15 ? 27.906 -0.668 4.684 1.00 22.46 12 ILE D C 1
ATOM 5985 O O . ILE D 1 15 ? 27.085 0.121 4.209 1.00 31.37 12 ILE D O 1
ATOM 5990 N N . TRP D 1 16 ? 27.551 -1.778 5.326 1.00 22.88 13 TRP D N 1
ATOM 5991 C CA . TRP D 1 16 ? 26.144 -2.093 5.538 1.00 23.15 13 TRP D CA 1
ATOM 5992 C C . TRP D 1 16 ? 26.015 -3.102 6.671 1.00 27.90 13 TRP D C 1
ATOM 5993 O O . TRP D 1 16 ? 26.995 -3.709 7.110 1.00 34.82 13 TRP D O 1
ATOM 6004 N N . ASP D 1 17 ? 24.778 -3.267 7.136 1.00 33.68 14 ASP D N 1
ATOM 6005 C CA . ASP D 1 17 ? 24.433 -4.249 8.158 1.00 34.20 14 ASP D CA 1
ATOM 6006 C C . ASP D 1 17 ? 23.190 -4.979 7.669 1.00 38.59 14 ASP D C 1
ATOM 6007 O O . ASP D 1 17 ? 22.121 -4.349 7.530 1.00 40.72 14 ASP D O 1
ATOM 6012 N N . PRO D 1 18 ? 23.269 -6.282 7.389 1.00 35.03 15 PRO D N 1
ATOM 6013 C CA . PRO D 1 18 ? 22.086 -6.997 6.878 1.00 29.87 15 PRO D CA 1
ATOM 6014 C C . PRO D 1 18 ? 20.937 -7.066 7.869 1.00 38.71 15 PRO D C 1
ATOM 6015 O O . PRO D 1 18 ? 19.796 -7.304 7.454 1.00 49.15 15 PRO D O 1
ATOM 6019 N N . ASP D 1 19 ? 21.197 -6.867 9.162 1.00 36.48 16 ASP D N 1
ATOM 6020 C CA . ASP D 1 19 ? 20.128 -6.905 10.154 1.00 44.75 16 ASP D CA 1
ATOM 6021 C C . ASP D 1 19 ? 19.364 -5.587 10.201 1.00 43.97 16 ASP D C 1
ATOM 6022 O O . ASP D 1 19 ? 18.129 -5.576 10.210 1.00 57.12 16 ASP D O 1
ATOM 6027 N N . ALA D 1 20 ? 20.084 -4.464 10.228 1.00 27.18 17 ALA D N 1
ATOM 6028 C CA . ALA D 1 20 ? 19.443 -3.161 10.341 1.00 32.16 17 ALA D CA 1
ATOM 6029 C C . ALA D 1 20 ? 18.964 -2.615 9.003 1.00 36.70 17 ALA D C 1
ATOM 6030 O O . ALA D 1 20 ? 18.065 -1.767 8.983 1.00 33.17 17 ALA D O 1
ATOM 6032 N N . GLN D 1 21 ? 19.530 -3.078 7.893 1.00 27.89 18 GLN D N 1
ATOM 6033 C CA . GLN D 1 21 ? 19.210 -2.549 6.577 1.00 35.46 18 GLN D CA 1
ATOM 6034 C C . GLN D 1 21 ? 18.641 -3.643 5.684 1.00 46.40 18 GLN D C 1
ATOM 6035 O O . GLN D 1 21 ? 18.905 -4.834 5.871 1.00 49.38 18 GLN D O 1
ATOM 6041 N N . ASP D 1 22 ? 17.854 -3.214 4.701 1.00 43.07 19 ASP D N 1
ATOM 6042 C CA . ASP D 1 22 ? 17.208 -4.104 3.740 1.00 50.65 19 ASP D CA 1
ATOM 6043 C C . ASP D 1 22 ? 17.870 -3.885 2.384 1.00 48.49 19 ASP D C 1
ATOM 6044 O O . ASP D 1 22 ? 17.535 -2.942 1.663 1.00 43.66 19 ASP D O 1
ATOM 6049 N N . LEU D 1 23 ? 18.816 -4.761 2.042 1.00 40.35 20 LEU D N 1
ATOM 6050 C CA . LEU D 1 23 ? 19.497 -4.704 0.756 1.00 39.53 20 LEU D CA 1
ATOM 6051 C C . LEU D 1 23 ? 18.954 -5.815 -0.133 1.00 53.48 20 LEU D C 1
ATOM 6052 O O . LEU D 1 23 ? 19.370 -6.975 0.011 1.00 54.68 20 LEU D O 1
ATOM 6057 N N . PRO D 1 24 ? 18.028 -5.525 -1.052 1.00 55.13 21 PRO D N 1
ATOM 6058 C CA . PRO D 1 24 ? 17.438 -6.606 -1.858 1.00 49.64 21 PRO D CA 1
ATOM 6059 C C . PRO D 1 24 ? 18.435 -7.289 -2.776 1.00 46.15 21 PRO D C 1
ATOM 6060 O O . PRO D 1 24 ? 18.253 -8.471 -3.095 1.00 45.60 21 PRO D O 1
ATOM 6064 N N . TRP D 1 25 ? 19.483 -6.588 -3.211 1.00 33.04 22 TRP D N 1
ATOM 6065 C CA . TRP D 1 25 ? 20.475 -7.191 -4.092 1.00 34.43 22 TRP D CA 1
ATOM 6066 C C . TRP D 1 25 ? 21.379 -8.183 -3.373 1.00 42.83 22 TRP D C 1
ATOM 6067 O O . TRP D 1 25 ? 22.185 -8.849 -4.031 1.00 47.61 22 TRP D O 1
ATOM 6078 N N . LEU D 1 26 ? 21.267 -8.299 -2.049 1.00 51.35 23 LEU D N 1
ATOM 6079 C CA . LEU D 1 26 ? 22.042 -9.276 -1.297 1.00 49.95 23 LEU D CA 1
ATOM 6080 C C . LEU D 1 26 ? 21.477 -10.686 -1.404 1.00 55.33 23 LEU D C 1
ATOM 6081 O O . LEU D 1 26 ? 22.120 -11.629 -0.930 1.00 55.94 23 LEU D O 1
ATOM 6086 N N . ALA D 1 27 ? 20.301 -10.850 -2.006 1.00 62.43 24 ALA D N 1
ATOM 6087 C CA . ALA D 1 27 ? 19.720 -12.175 -2.173 1.00 60.57 24 ALA D CA 1
ATOM 6088 C C . ALA D 1 27 ? 20.558 -12.997 -3.144 1.00 54.59 24 ALA D C 1
ATOM 6089 O O . ALA D 1 27 ? 20.864 -12.548 -4.253 1.00 54.60 24 ALA D O 1
ATOM 6091 N N . GLY D 1 28 ? 20.931 -14.203 -2.724 1.00 51.66 25 GLY D N 1
ATOM 6092 C CA . GLY D 1 28 ? 21.765 -15.058 -3.540 1.00 66.97 25 GLY D CA 1
ATOM 6093 C C . GLY D 1 28 ? 23.247 -14.781 -3.453 1.00 70.02 25 GLY D C 1
ATOM 6094 O O . GLY D 1 28 ? 24.018 -15.378 -4.213 1.00 74.21 25 GLY D O 1
ATOM 6095 N N . LEU D 1 29 ? 23.673 -13.895 -2.555 1.00 70.19 26 LEU D N 1
ATOM 6096 C CA . LEU D 1 29 ? 25.084 -13.565 -2.362 1.00 62.17 26 LEU D CA 1
ATOM 6097 C C . LEU D 1 29 ? 25.440 -13.755 -0.893 1.00 59.49 26 LEU D C 1
ATOM 6098 O O . LEU D 1 29 ? 25.623 -12.781 -0.153 1.00 57.61 26 LEU D O 1
ATOM 6103 N N . PRO D 1 30 ? 25.553 -15.007 -0.437 1.00 62.22 27 PRO D N 1
ATOM 6104 C CA . PRO D 1 30 ? 25.860 -15.248 0.982 1.00 60.43 27 PRO D CA 1
ATOM 6105 C C . PRO D 1 30 ? 27.270 -14.847 1.381 1.00 56.29 27 PRO D C 1
ATOM 6106 O O . PRO D 1 30 ? 27.547 -14.750 2.583 1.00 53.19 27 PRO D O 1
ATOM 6110 N N . SER D 1 31 ? 28.166 -14.616 0.419 1.00 55.44 28 SER D N 1
ATOM 6111 C CA . SER D 1 31 ? 29.516 -14.175 0.747 1.00 55.18 28 SER D CA 1
ATOM 6112 C C . SER D 1 31 ? 29.547 -12.750 1.281 1.00 58.02 28 SER D C 1
ATOM 6113 O O . SER D 1 31 ? 30.510 -12.377 1.960 1.00 51.73 28 SER D O 1
ATOM 6116 N N . LEU D 1 32 ? 28.520 -11.950 0.994 1.00 51.85 29 LEU D N 1
ATOM 6117 C CA . LEU D 1 32 ? 28.469 -10.558 1.417 1.00 40.27 29 LEU D CA 1
ATOM 6118 C C . LEU D 1 32 ? 27.392 -10.288 2.458 1.00 41.48 29 LEU D C 1
ATOM 6119 O O . LEU D 1 32 ? 27.242 -9.139 2.888 1.00 41.90 29 LEU D O 1
ATOM 6124 N N . GLN D 1 33 ? 26.641 -11.307 2.877 1.00 37.65 30 GLN D N 1
ATOM 6125 C CA . GLN D 1 33 ? 25.590 -11.137 3.881 1.00 35.72 30 GLN D CA 1
ATOM 6126 C C . GLN D 1 33 ? 26.196 -11.097 5.287 1.00 42.16 30 GLN D C 1
ATOM 6127 O O . GLN D 1 33 ? 25.919 -11.929 6.151 1.00 43.54 30 GLN D O 1
ATOM 6133 N N . HIS D 1 34 ? 27.044 -10.094 5.501 1.00 43.02 31 HIS D N 1
ATOM 6134 C CA . HIS D 1 34 ? 27.703 -9.879 6.778 1.00 34.31 31 HIS D CA 1
ATOM 6135 C C . HIS D 1 34 ? 27.695 -8.390 7.090 1.00 29.47 31 HIS D C 1
ATOM 6136 O O . HIS D 1 34 ? 27.431 -7.552 6.224 1.00 41.41 31 HIS D O 1
ATOM 6143 N N . ARG D 1 35 ? 27.991 -8.063 8.343 1.00 28.69 32 ARG D N 1
ATOM 6144 C CA . ARG D 1 35 ? 28.102 -6.675 8.772 1.00 23.77 32 ARG D CA 1
ATOM 6145 C C . ARG D 1 35 ? 29.508 -6.168 8.476 1.00 33.02 32 ARG D C 1
ATOM 6146 O O . ARG D 1 35 ? 30.486 -6.663 9.048 1.00 39.14 32 ARG D O 1
ATOM 6154 N N . TYR D 1 36 ? 29.607 -5.185 7.587 1.00 31.29 33 TYR D N 1
ATOM 6155 C CA . TYR D 1 36 ? 30.876 -4.567 7.229 1.00 30.30 33 TYR D CA 1
ATOM 6156 C C . TYR D 1 36 ? 30.913 -3.146 7.770 1.00 27.08 33 TYR D C 1
ATOM 6157 O O . TYR D 1 36 ? 29.989 -2.361 7.530 1.00 30.81 33 TYR D O 1
ATOM 6166 N N . THR D 1 37 ? 31.974 -2.823 8.501 1.00 23.46 34 THR D N 1
ATOM 6167 C CA . THR D 1 37 ? 32.170 -1.501 9.073 1.00 23.80 34 THR D CA 1
ATOM 6168 C C . THR D 1 37 ? 33.405 -0.856 8.457 1.00 24.80 34 THR D C 1
ATOM 6169 O O . THR D 1 37 ? 34.215 -1.510 7.796 1.00 32.48 34 THR D O 1
ATOM 6173 N N . VAL D 1 38 ? 33.540 0.454 8.681 1.00 29.74 35 VAL D N 1
ATOM 6174 C CA . VAL D 1 38 ? 34.701 1.171 8.171 1.00 22.61 35 VAL D CA 1
ATOM 6175 C C . VAL D 1 38 ? 35.974 0.749 8.894 1.00 26.78 35 VAL D C 1
ATOM 6176 O O . VAL D 1 38 ? 37.071 0.877 8.338 1.00 32.78 35 VAL D O 1
ATOM 6180 N N . ASP D 1 39 ? 35.857 0.234 10.122 1.00 29.95 36 ASP D N 1
ATOM 6181 C CA . ASP D 1 39 ? 37.029 -0.285 10.817 1.00 27.73 36 ASP D CA 1
ATOM 6182 C C . ASP D 1 39 ? 37.551 -1.555 10.159 1.00 30.77 36 ASP D C 1
ATOM 6183 O O . ASP D 1 39 ? 38.761 -1.808 10.177 1.00 31.36 36 ASP D O 1
ATOM 6188 N N . ASP D 1 40 ? 36.660 -2.364 9.580 1.00 28.96 37 ASP D N 1
ATOM 6189 C CA . ASP D 1 40 ? 37.107 -3.534 8.832 1.00 26.20 37 ASP D CA 1
ATOM 6190 C C . ASP D 1 40 ? 37.926 -3.124 7.616 1.00 36.19 37 ASP D C 1
ATOM 6191 O O . ASP D 1 40 ? 38.926 -3.770 7.284 1.00 51.12 37 ASP D O 1
ATOM 6196 N N . LEU D 1 41 ? 37.519 -2.046 6.942 1.00 33.38 38 LEU D N 1
ATOM 6197 C CA . LEU D 1 41 ? 38.281 -1.556 5.799 1.00 28.27 38 LEU D CA 1
ATOM 6198 C C . LEU D 1 41 ? 39.630 -0.998 6.234 1.00 26.13 38 LEU D C 1
ATOM 6199 O O . LEU D 1 41 ? 40.649 -1.236 5.574 1.00 32.66 38 LEU D O 1
ATOM 6204 N N . ALA D 1 42 ? 39.657 -0.257 7.344 1.00 33.19 39 ALA D N 1
ATOM 6205 C CA . ALA D 1 42 ? 40.910 0.315 7.824 1.00 37.52 39 ALA D CA 1
ATOM 6206 C C . ALA D 1 42 ? 41.911 -0.765 8.208 1.00 32.62 39 ALA D C 1
ATOM 6207 O O . ALA D 1 42 ? 43.122 -0.576 8.042 1.00 36.68 39 ALA D O 1
ATOM 6209 N N . ALA D 1 43 ? 41.430 -1.900 8.723 1.00 34.75 40 ALA D N 1
ATOM 6210 C CA . ALA D 1 43 ? 42.332 -2.994 9.062 1.00 28.18 40 ALA D CA 1
ATOM 6211 C C . ALA D 1 43 ? 42.934 -3.628 7.816 1.00 36.35 40 ALA D C 1
ATOM 6212 O O . ALA D 1 43 ? 44.049 -4.160 7.870 1.00 36.75 40 ALA D O 1
ATOM 6214 N N . GLU D 1 44 ? 42.217 -3.584 6.690 1.00 37.81 41 GLU D N 1
ATOM 6215 C CA . GLU D 1 44 ? 42.764 -4.112 5.445 1.00 38.57 41 GLU D CA 1
ATOM 6216 C C . GLU D 1 44 ? 43.948 -3.280 4.969 1.00 38.39 41 GLU D C 1
ATOM 6217 O O . GLU D 1 44 ? 44.970 -3.832 4.544 1.00 44.51 41 GLU D O 1
ATOM 6223 N N . TYR D 1 45 ? 43.830 -1.952 5.030 1.00 28.19 42 TYR D N 1
ATOM 6224 C CA . TYR D 1 45 ? 44.949 -1.087 4.678 1.00 28.18 42 TYR D CA 1
ATOM 6225 C C . TYR D 1 45 ? 46.089 -1.182 5.681 1.00 30.55 42 TYR D C 1
ATOM 6226 O O . TYR D 1 45 ? 47.237 -0.898 5.324 1.00 37.77 42 TYR D O 1
ATOM 6235 N N . ALA D 1 46 ? 45.799 -1.572 6.925 1.00 32.63 43 ALA D N 1
ATOM 6236 C CA . ALA D 1 46 ? 46.849 -1.679 7.931 1.00 37.48 43 ALA D CA 1
ATOM 6237 C C . ALA D 1 46 ? 47.820 -2.809 7.615 1.00 39.61 43 ALA D C 1
ATOM 6238 O O . ALA D 1 46 ? 49.001 -2.725 7.972 1.00 42.02 43 ALA D O 1
ATOM 6240 N N . LYS D 1 47 ? 47.349 -3.868 6.951 1.00 32.19 44 LYS D N 1
ATOM 6241 C CA . LYS D 1 47 ? 48.233 -4.979 6.612 1.00 38.44 44 LYS D CA 1
ATOM 6242 C C . LYS D 1 47 ? 49.296 -4.565 5.603 1.00 44.57 44 LYS D C 1
ATOM 6243 O O . LYS D 1 47 ? 50.382 -5.155 5.574 1.00 58.71 44 LYS D O 1
ATOM 6249 N N . PHE D 1 48 ? 49.008 -3.564 4.772 1.00 38.15 45 PHE D N 1
ATOM 6250 C CA . PHE D 1 48 ? 49.967 -3.073 3.794 1.00 37.23 45 PHE D CA 1
ATOM 6251 C C . PHE D 1 48 ? 50.886 -1.992 4.345 1.00 42.46 45 PHE D C 1
ATOM 6252 O O . PHE D 1 48 ? 51.858 -1.628 3.674 1.00 55.75 45 PHE D O 1
ATOM 6260 N N . GLY D 1 49 ? 50.609 -1.472 5.538 1.00 40.16 46 GLY D N 1
ATOM 6261 C CA . GLY D 1 49 ? 51.449 -0.438 6.104 1.00 54.20 46 GLY D CA 1
ATOM 6262 C C . GLY D 1 49 ? 51.332 0.912 5.437 1.00 58.81 46 GLY D C 1
ATOM 6263 O O . GLY D 1 49 ? 52.274 1.707 5.501 1.00 70.19 46 GLY D O 1
ATOM 6264 N N . VAL D 1 50 ? 50.206 1.195 4.791 1.00 50.35 47 VAL D N 1
ATOM 6265 C CA . VAL D 1 50 ? 49.977 2.482 4.161 1.00 48.96 47 VAL D CA 1
ATOM 6266 C C . VAL D 1 50 ? 49.209 3.371 5.129 1.00 44.87 47 VAL D C 1
ATOM 6267 O O . VAL D 1 50 ? 48.558 2.905 6.068 1.00 42.61 47 VAL D O 1
ATOM 6271 N N . ASN D 1 51 ? 49.287 4.680 4.897 1.00 41.50 48 ASN D N 1
ATOM 6272 C CA . ASN D 1 51 ? 48.608 5.664 5.739 1.00 38.69 48 ASN D CA 1
ATOM 6273 C C . ASN D 1 51 ? 47.227 5.916 5.148 1.00 46.78 48 ASN D C 1
ATOM 6274 O O . ASN D 1 51 ? 47.029 6.815 4.329 1.00 46.24 48 ASN D O 1
ATOM 6279 N N . PHE D 1 52 ? 46.257 5.106 5.569 1.00 41.39 49 PHE D N 1
ATOM 6280 C CA . PHE D 1 52 ? 44.886 5.226 5.082 1.00 35.35 49 PHE D CA 1
ATOM 6281 C C . PHE D 1 52 ? 44.266 6.508 5.626 1.00 35.93 49 PHE D C 1
ATOM 6282 O O . PHE D 1 52 ? 43.997 6.617 6.826 1.00 44.47 49 PHE D O 1
ATOM 6290 N N . LEU D 1 53 ? 44.040 7.480 4.744 1.00 35.35 50 LEU D N 1
ATOM 6291 C CA . LEU D 1 53 ? 43.534 8.790 5.128 1.00 34.29 50 LEU D CA 1
ATOM 6292 C C . LEU D 1 53 ? 42.014 8.875 5.104 1.00 34.47 50 LEU D C 1
ATOM 6293 O O . LEU D 1 53 ? 41.465 9.968 5.270 1.00 33.37 50 LEU D O 1
ATOM 6298 N N . GLY D 1 54 ? 41.325 7.763 4.897 1.00 32.06 51 GLY D N 1
ATOM 6299 C CA . GLY D 1 54 ? 39.877 7.752 4.845 1.00 39.55 51 GLY D CA 1
ATOM 6300 C C . GLY D 1 54 ? 39.362 7.414 3.456 1.00 34.44 51 GLY D C 1
ATOM 6301 O O . GLY D 1 54 ? 40.116 7.277 2.491 1.00 24.42 51 GLY D O 1
ATOM 6302 N N . GLY D 1 55 ? 38.033 7.293 3.376 1.00 22.94 52 GLY D N 1
ATOM 6303 C CA . GLY D 1 55 ? 37.394 6.855 2.155 1.00 19.10 52 GLY D CA 1
ATOM 6304 C C . GLY D 1 55 ? 36.180 7.693 1.815 1.00 32.14 52 GLY D C 1
ATOM 6305 O O . GLY D 1 55 ? 35.761 8.567 2.580 1.00 38.52 52 GLY D O 1
ATOM 6306 N N . VAL D 1 56 ? 35.619 7.405 0.643 1.00 27.00 53 VAL D N 1
ATOM 6307 C CA . VAL D 1 56 ? 34.413 8.057 0.145 1.00 23.28 53 VAL D CA 1
ATOM 6308 C C . VAL D 1 56 ? 33.314 7.005 0.089 1.00 28.82 53 VAL D C 1
ATOM 6309 O O . VAL D 1 56 ? 33.402 6.042 -0.683 1.00 33.33 53 VAL D O 1
ATOM 6313 N N . TYR D 1 57 ? 32.278 7.184 0.903 1.00 19.87 54 TYR D N 1
ATOM 6314 C CA . TYR D 1 57 ? 31.164 6.249 0.922 1.00 19.40 54 TYR D CA 1
ATOM 6315 C C . TYR D 1 57 ? 30.251 6.477 -0.275 1.00 27.06 54 TYR D C 1
ATOM 6316 O O . TYR D 1 57 ? 29.942 7.618 -0.634 1.00 24.24 54 TYR D O 1
ATOM 6325 N N . VAL D 1 58 ? 29.814 5.381 -0.886 1.00 16.24 55 VAL D N 1
ATOM 6326 C CA . VAL D 1 58 ? 28.848 5.413 -1.975 1.00 25.91 55 VAL D CA 1
ATOM 6327 C C . VAL D 1 58 ? 27.620 4.628 -1.536 1.00 28.37 55 VAL D C 1
ATOM 6328 O O . VAL D 1 58 ? 27.725 3.641 -0.801 1.00 28.53 55 VAL D O 1
ATOM 6332 N N . GLU D 1 59 ? 26.449 5.083 -1.982 1.00 27.31 56 GLU D N 1
ATOM 6333 C CA . GLU D 1 59 ? 25.195 4.476 -1.555 1.00 29.15 56 GLU D CA 1
ATOM 6334 C C . GLU D 1 59 ? 25.151 2.998 -1.926 1.00 32.49 56 GLU D C 1
ATOM 6335 O O . GLU D 1 59 ? 25.645 2.586 -2.979 1.00 39.63 56 GLU D O 1
ATOM 6341 N N . VAL D 1 60 ? 24.557 2.196 -1.041 1.00 30.39 57 VAL D N 1
ATOM 6342 C CA . VAL D 1 60 ? 24.541 0.745 -1.186 1.00 33.42 57 VAL D CA 1
ATOM 6343 C C . VAL D 1 60 ? 23.232 0.242 -1.783 1.00 38.36 57 VAL D C 1
ATOM 6344 O O . VAL D 1 60 ? 22.948 -0.959 -1.714 1.00 29.87 57 VAL D O 1
ATOM 6348 N N . ASP D 1 61 ? 22.427 1.132 -2.367 1.00 35.65 58 ASP D N 1
ATOM 6349 C CA . ASP D 1 61 ? 21.150 0.768 -2.984 1.00 40.05 58 ASP D CA 1
ATOM 6350 C C . ASP D 1 61 ? 20.232 0.074 -1.976 1.00 31.01 58 ASP D C 1
ATOM 6351 O O . ASP D 1 61 ? 19.715 -1.019 -2.215 1.00 35.04 58 ASP D O 1
ATOM 6356 N N . ALA D 1 62 ? 20.039 0.723 -0.833 1.00 32.83 59 ALA D N 1
ATOM 6357 C CA . ALA D 1 62 ? 19.178 0.184 0.205 1.00 34.24 59 ALA D CA 1
ATOM 6358 C C . ALA D 1 62 ? 17.711 0.430 -0.135 1.00 34.91 59 ALA D C 1
ATOM 6359 O O . ALA D 1 62 ? 17.369 1.295 -0.946 1.00 41.79 59 ALA D O 1
ATOM 6361 N N . ALA D 1 63 ? 16.838 -0.353 0.502 1.00 37.98 60 ALA D N 1
ATOM 6362 C CA . ALA D 1 63 ? 15.406 -0.195 0.271 1.00 24.55 60 ALA D CA 1
ATOM 6363 C C . ALA D 1 63 ? 14.889 1.101 0.881 1.00 29.70 60 ALA D C 1
ATOM 6364 O O . ALA D 1 63 ? 14.085 1.808 0.262 1.00 37.91 60 ALA D O 1
ATOM 6366 N N . ASP D 1 64 ? 15.338 1.428 2.090 1.00 28.58 61 ASP D N 1
ATOM 6367 C CA . ASP D 1 64 ? 14.938 2.651 2.781 1.00 31.33 61 ASP D CA 1
ATOM 6368 C C . ASP D 1 64 ? 16.102 3.632 2.698 1.00 38.76 61 ASP D C 1
ATOM 6369 O O . ASP D 1 64 ? 17.040 3.570 3.497 1.00 51.91 61 ASP D O 1
ATOM 6374 N N . HIS D 1 65 ? 16.039 4.541 1.721 1.00 41.26 62 HIS D N 1
ATOM 6375 C CA . HIS D 1 65 ? 17.119 5.506 1.543 1.00 36.17 62 HIS D CA 1
ATOM 6376 C C . HIS D 1 65 ? 17.188 6.495 2.699 1.00 38.47 62 HIS D C 1
ATOM 6377 O O . HIS D 1 65 ? 18.276 6.975 3.035 1.00 37.62 62 HIS D O 1
ATOM 6384 N N . GLU D 1 66 ? 16.047 6.814 3.317 1.00 33.03 63 GLU D N 1
ATOM 6385 C CA . GLU D 1 66 ? 16.066 7.685 4.488 1.00 19.08 63 GLU D CA 1
ATOM 6386 C C . GLU D 1 66 ? 16.799 7.025 5.648 1.00 28.80 63 GLU D C 1
ATOM 6387 O O . GLU D 1 66 ? 17.507 7.697 6.408 1.00 24.33 63 GLU D O 1
ATOM 6393 N N . LEU D 1 67 ? 16.635 5.709 5.804 1.00 28.59 64 LEU D N 1
ATOM 6394 C CA . LEU D 1 67 ? 17.388 4.985 6.822 1.00 16.18 64 LEU D CA 1
ATOM 6395 C C . LEU D 1 67 ? 18.882 5.039 6.536 1.00 24.04 64 LEU D C 1
ATOM 6396 O O . LEU D 1 67 ? 19.696 5.155 7.459 1.00 27.79 64 LEU D O 1
ATOM 6401 N N . GLU D 1 68 ? 19.261 4.960 5.258 1.00 28.23 65 GLU D N 1
ATOM 6402 C CA . GLU D 1 68 ? 20.670 5.083 4.900 1.00 27.49 65 GLU D CA 1
ATOM 6403 C C . GLU D 1 68 ? 21.193 6.482 5.203 1.00 27.23 65 GLU D C 1
ATOM 6404 O O . GLU D 1 68 ? 22.330 6.639 5.661 1.00 31.64 65 GLU D O 1
ATOM 6410 N N . ASP D 1 69 ? 20.375 7.509 4.956 1.00 27.53 66 ASP D N 1
ATOM 6411 C CA . ASP D 1 69 ? 20.786 8.874 5.271 1.00 26.71 66 ASP D CA 1
ATOM 6412 C C . ASP D 1 69 ? 21.040 9.043 6.763 1.00 35.96 66 ASP D C 1
ATOM 6413 O O . ASP D 1 69 ? 22.023 9.674 7.167 1.00 35.74 66 ASP D O 1
ATOM 6418 N N . ARG D 1 70 ? 20.165 8.478 7.599 1.00 34.74 67 ARG D N 1
ATOM 6419 C CA . ARG D 1 70 ? 20.317 8.624 9.043 1.00 23.67 67 ARG D CA 1
ATOM 6420 C C . ARG D 1 70 ? 21.506 7.826 9.562 1.00 23.97 67 ARG D C 1
ATOM 6421 O O . ARG D 1 70 ? 22.276 8.321 10.393 1.00 23.99 67 ARG D O 1
ATOM 6429 N N . LEU D 1 71 ? 21.670 6.588 9.086 1.00 24.10 68 LEU D N 1
ATOM 6430 C CA . LEU D 1 71 ? 22.740 5.735 9.594 1.00 16.71 68 LEU D CA 1
ATOM 6431 C C . LEU D 1 71 ? 24.118 6.310 9.294 1.00 21.63 68 LEU D C 1
ATOM 6432 O O . LEU D 1 71 ? 25.056 6.103 10.072 1.00 30.55 68 LEU D O 1
ATOM 6437 N N . LEU D 1 72 ? 24.264 7.033 8.187 1.00 21.95 69 LEU D N 1
ATOM 6438 C CA . LEU D 1 72 ? 25.561 7.584 7.825 1.00 29.01 69 LEU D CA 1
ATOM 6439 C C . LEU D 1 72 ? 25.810 8.970 8.398 1.00 34.23 69 LEU D C 1
ATOM 6440 O O . LEU D 1 72 ? 26.955 9.432 8.375 1.00 43.33 69 LEU D O 1
ATOM 6445 N N . TYR D 1 73 ? 24.779 9.647 8.904 1.00 30.52 70 TYR D N 1
ATOM 6446 C CA . TYR D 1 73 ? 25.037 10.782 9.781 1.00 24.23 70 TYR D CA 1
ATOM 6447 C C . TYR D 1 73 ? 25.500 10.299 11.149 1.00 26.93 70 TYR D C 1
ATOM 6448 O O . TYR D 1 73 ? 26.500 10.787 11.688 1.00 25.04 70 TYR D O 1
ATOM 6457 N N . GLU D 1 74 ? 24.780 9.332 11.723 1.00 12.22 71 GLU D N 1
ATOM 6458 C CA . GLU D 1 74 ? 25.119 8.794 13.034 1.00 17.49 71 GLU D CA 1
ATOM 6459 C C . GLU D 1 74 ? 26.448 8.052 13.040 1.00 17.71 71 GLU D C 1
ATOM 6460 O O . GLU D 1 74 ? 26.969 7.764 14.122 1.00 35.24 71 GLU D O 1
ATOM 6466 N N . ASN D 1 75 ? 27.004 7.738 11.870 1.00 24.12 72 ASN D N 1
ATOM 6467 C CA . ASN D 1 75 ? 28.346 7.168 11.768 1.00 18.26 72 ASN D CA 1
ATOM 6468 C C . ASN D 1 75 ? 29.316 8.331 11.605 1.00 20.16 72 ASN D C 1
ATOM 6469 O O . ASN D 1 75 ? 29.613 8.773 10.494 1.00 26.59 72 ASN D O 1
ATOM 6474 N N . ALA D 1 76 ? 29.813 8.839 12.734 1.00 24.32 73 ALA D N 1
ATOM 6475 C CA . ALA D 1 76 ? 30.731 9.971 12.748 1.00 20.80 73 ALA D CA 1
ATOM 6476 C C . ALA D 1 76 ? 32.191 9.545 12.668 1.00 21.38 73 ALA D C 1
ATOM 6477 O O . ALA D 1 76 ? 33.067 10.246 13.192 1.00 37.10 73 ALA D O 1
ATOM 6479 N N . SER D 1 77 ? 32.475 8.416 12.030 1.00 29.67 74 SER D N 1
ATOM 6480 C CA . SER D 1 77 ? 33.850 7.957 11.901 1.00 29.48 74 SER D CA 1
ATOM 6481 C C . SER D 1 77 ? 34.660 8.958 11.084 1.00 30.68 74 SER D C 1
ATOM 6482 O O . SER D 1 77 ? 34.219 9.367 10.000 1.00 34.84 74 SER D O 1
ATOM 6485 N N . PRO D 1 78 ? 35.833 9.381 11.561 1.00 29.14 75 PRO D N 1
ATOM 6486 C CA . PRO D 1 78 ? 36.643 10.323 10.772 1.00 27.41 75 PRO D CA 1
ATOM 6487 C C . PRO D 1 78 ? 37.054 9.772 9.420 1.00 32.46 75 PRO D C 1
ATOM 6488 O O . PRO D 1 78 ? 37.280 10.552 8.485 1.00 34.61 75 PRO D O 1
ATOM 6492 N N . LEU D 1 79 ? 37.143 8.448 9.281 1.00 27.78 76 LEU D N 1
ATOM 6493 C CA . LEU D 1 79 ? 37.592 7.838 8.035 1.00 21.56 76 LEU D CA 1
ATOM 6494 C C . LEU D 1 79 ? 36.577 7.963 6.906 1.00 29.07 76 LEU D C 1
ATOM 6495 O O . LEU D 1 79 ? 36.900 7.603 5.770 1.00 27.21 76 LEU D O 1
ATOM 6500 N N . ILE D 1 80 ? 35.370 8.453 7.179 1.00 24.48 77 ILE D N 1
ATOM 6501 C CA . ILE D 1 80 ? 34.379 8.698 6.137 1.00 26.60 77 ILE D CA 1
ATOM 6502 C C . ILE D 1 80 ? 34.548 10.150 5.701 1.00 23.75 77 ILE D C 1
ATOM 6503 O O . ILE D 1 80 ? 34.001 11.068 6.314 1.00 31.49 77 ILE D O 1
ATOM 6508 N N . LEU D 1 81 ? 35.319 10.356 4.633 1.00 22.29 78 LEU D N 1
ATOM 6509 C CA . LEU D 1 81 ? 35.618 11.704 4.162 1.00 16.59 78 LEU D CA 1
ATOM 6510 C C . LEU D 1 81 ? 34.421 12.328 3.457 1.00 16.81 78 LEU D C 1
ATOM 6511 O O . LEU D 1 81 ? 34.069 13.484 3.720 1.00 27.03 78 LEU D O 1
ATOM 6516 N N . LYS D 1 82 ? 33.788 11.581 2.556 1.00 27.81 79 LYS D N 1
ATOM 6517 C CA . LYS D 1 82 ? 32.658 12.082 1.788 1.00 19.77 79 LYS D CA 1
ATOM 6518 C C . LYS D 1 82 ? 31.559 11.030 1.764 1.00 24.10 79 LYS D C 1
ATOM 6519 O O . LYS D 1 82 ? 31.801 9.842 1.994 1.00 29.11 79 LYS D O 1
ATOM 6525 N N . ARG D 1 83 ? 30.339 11.481 1.479 1.00 19.61 80 ARG D N 1
ATOM 6526 C CA . ARG D 1 83 ? 29.162 10.617 1.458 1.00 20.04 80 ARG D CA 1
ATOM 6527 C C . ARG D 1 83 ? 28.409 10.839 0.154 1.00 29.36 80 ARG D C 1
ATOM 6528 O O . ARG D 1 83 ? 27.848 11.918 -0.068 1.00 30.03 80 ARG D O 1
ATOM 6544 N N . LEU D 1 85 ? 25.268 9.855 -1.417 1.00 20.01 82 LEU D N 1
ATOM 6545 C CA . LEU D 1 85 ? 23.991 9.248 -1.079 1.00 26.48 82 LEU D CA 1
ATOM 6546 C C . LEU D 1 85 ? 23.082 9.159 -2.304 1.00 35.35 82 LEU D C 1
ATOM 6547 O O . LEU D 1 85 ? 23.363 9.712 -3.369 1.00 29.58 82 LEU D O 1
ATOM 6552 N N . GLN D 1 86 ? 21.974 8.443 -2.136 1.00 32.08 83 GLN D N 1
ATOM 6553 C CA . GLN D 1 86 ? 21.074 8.152 -3.242 1.00 23.91 83 GLN D CA 1
ATOM 6554 C C . GLN D 1 86 ? 20.156 9.335 -3.526 1.00 34.56 83 GLN D C 1
ATOM 6555 O O . GLN D 1 86 ? 19.740 10.062 -2.620 1.00 37.04 83 GLN D O 1
ATOM 6561 N N . GLY D 1 87 ? 19.844 9.521 -4.805 1.00 36.74 84 GLY D N 1
ATOM 6562 C CA . GLY D 1 87 ? 18.953 10.589 -5.220 1.00 34.57 84 GLY D CA 1
ATOM 6563 C C . GLY D 1 87 ? 18.584 10.428 -6.677 1.00 35.53 84 GLY D C 1
ATOM 6564 O O . GLY D 1 87 ? 19.174 9.627 -7.407 1.00 33.28 84 GLY D O 1
ATOM 6565 N N . ARG D 1 88 ? 17.585 11.205 -7.090 1.00 27.03 85 ARG D N 1
ATOM 6566 C CA . ARG D 1 88 ? 17.112 11.221 -8.469 1.00 28.87 85 ARG D CA 1
ATOM 6567 C C . ARG D 1 88 ? 17.356 12.608 -9.047 1.00 30.76 85 ARG D C 1
ATOM 6568 O O . ARG D 1 88 ? 16.791 13.593 -8.561 1.00 17.27 85 ARG D O 1
ATOM 6576 N N . VAL D 1 89 ? 18.187 12.676 -10.086 1.00 18.02 86 VAL D N 1
ATOM 6577 C CA . VAL D 1 89 ? 18.685 13.952 -10.592 1.00 18.74 86 VAL D CA 1
ATOM 6578 C C . VAL D 1 89 ? 17.538 14.748 -11.201 1.00 20.71 86 VAL D C 1
ATOM 6579 O O . VAL D 1 89 ? 16.847 14.275 -12.111 1.00 26.90 86 VAL D O 1
ATOM 6583 N N . SER D 1 90 ? 17.341 15.968 -10.701 1.00 14.49 87 SER D N 1
ATOM 6584 C CA . SER D 1 90 ? 16.347 16.916 -11.189 1.00 23.97 87 SER D CA 1
ATOM 6585 C C . SER D 1 90 ? 16.609 18.267 -10.535 1.00 28.07 87 SER D C 1
ATOM 6586 O O . SER D 1 90 ? 17.150 18.321 -9.425 1.00 30.03 87 SER D O 1
ATOM 6589 N N . PRO D 1 91 ? 16.248 19.380 -11.183 1.00 28.02 88 PRO D N 1
ATOM 6590 C CA . PRO D 1 91 ? 16.465 20.698 -10.565 1.00 22.60 88 PRO D CA 1
ATOM 6591 C C . PRO D 1 91 ? 15.580 20.976 -9.357 1.00 26.71 88 PRO D C 1
ATOM 6592 O O . PRO D 1 91 ? 15.638 22.085 -8.813 1.00 27.05 88 PRO D O 1
ATOM 6596 N N . TRP D 1 92 ? 14.766 20.011 -8.920 1.00 28.42 89 TRP D N 1
ATOM 6597 C CA . TRP D 1 92 ? 13.978 20.127 -7.698 1.00 23.26 89 TRP D CA 1
ATOM 6598 C C . TRP D 1 92 ? 14.240 18.955 -6.758 1.00 28.73 89 TRP D C 1
ATOM 6599 O O . TRP D 1 92 ? 13.447 18.709 -5.843 1.00 19.59 89 TRP D O 1
ATOM 6618 N N . ARG D 1 94 ? 15.489 16.115 -4.010 1.00 23.54 91 ARG D N 1
ATOM 6619 C CA . ARG D 1 94 ? 15.668 16.095 -2.562 1.00 23.33 91 ARG D CA 1
ATOM 6620 C C . ARG D 1 94 ? 17.049 15.525 -2.253 1.00 32.68 91 ARG D C 1
ATOM 6621 O O . ARG D 1 94 ? 17.296 14.332 -2.458 1.00 41.88 91 ARG D O 1
ATOM 6629 N N . VAL D 1 95 ? 17.942 16.372 -1.766 1.00 31.94 92 VAL D N 1
ATOM 6630 C CA . VAL D 1 95 ? 19.308 15.987 -1.418 1.00 34.42 92 VAL D CA 1
ATOM 6631 C C . VAL D 1 95 ? 19.417 15.952 0.101 1.00 30.90 92 VAL D C 1
ATO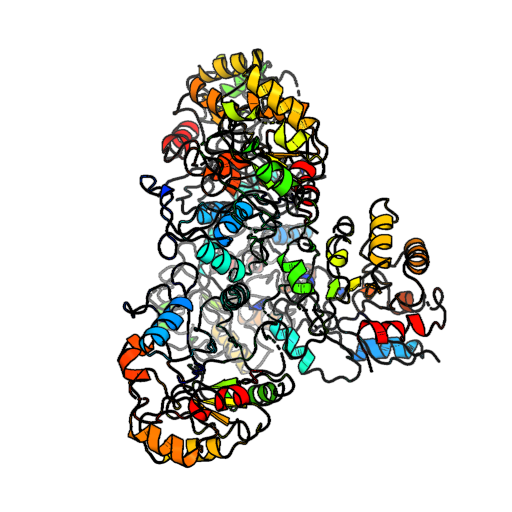M 6632 O O . VAL D 1 95 ? 18.954 16.887 0.764 1.00 34.21 92 VAL D O 1
ATOM 6636 N N . PRO D 1 96 ? 19.995 14.904 0.687 1.00 28.09 93 PRO D N 1
ATOM 6637 C CA . PRO D 1 96 ? 20.224 14.910 2.136 1.00 23.23 93 PRO D CA 1
ATOM 6638 C C . PRO D 1 96 ? 21.151 16.049 2.533 1.00 19.71 93 PRO D C 1
ATOM 6639 O O . PRO D 1 96 ? 22.132 16.344 1.846 1.00 23.15 93 PRO D O 1
ATOM 6643 N N . ILE D 1 97 ? 20.829 16.693 3.657 1.00 23.70 94 ILE D N 1
ATOM 6644 C CA . ILE D 1 97 ? 21.585 17.864 4.083 1.00 19.37 94 ILE D CA 1
ATOM 6645 C C . ILE D 1 97 ? 23.011 17.502 4.480 1.00 23.03 94 ILE D C 1
ATOM 6646 O O . ILE D 1 97 ? 23.892 18.370 4.472 1.00 26.82 94 ILE D O 1
ATOM 6651 N N . ASN D 1 98 ? 23.270 16.238 4.812 1.00 28.78 95 ASN D N 1
ATOM 6652 C CA . ASN D 1 98 ? 24.612 15.775 5.139 1.00 27.00 95 ASN D CA 1
ATOM 6653 C C . ASN D 1 98 ? 25.319 15.133 3.953 1.00 21.86 95 ASN D C 1
ATOM 6654 O O . ASN D 1 98 ? 26.448 14.658 4.106 1.00 28.29 95 ASN D O 1
ATOM 6659 N N . ALA D 1 99 ? 24.687 15.106 2.784 1.00 18.30 96 ALA D N 1
ATOM 6660 C CA . ALA D 1 99 ? 25.276 14.466 1.618 1.00 19.33 96 ALA D CA 1
ATOM 6661 C C . ALA D 1 99 ? 26.297 15.381 0.956 1.00 17.90 96 ALA D C 1
ATOM 6662 O O . ALA D 1 99 ? 26.116 16.600 0.894 1.00 28.70 96 ALA D O 1
ATOM 6664 N N . ASP D 1 100 ? 27.378 14.780 0.463 1.00 23.49 97 ASP D N 1
ATOM 6665 C CA . ASP D 1 100 ? 28.386 15.504 -0.296 1.00 23.07 97 ASP D CA 1
ATOM 6666 C C . ASP D 1 100 ? 28.218 15.348 -1.800 1.00 24.01 97 ASP D C 1
ATOM 6667 O O . ASP D 1 100 ? 28.746 16.170 -2.555 1.00 22.77 97 ASP D O 1
ATOM 6672 N N . GLY D 1 101 ? 27.496 14.322 -2.242 1.00 33.01 98 GLY D N 1
ATOM 6673 C CA . GLY D 1 101 ? 27.229 14.100 -3.649 1.00 27.64 98 GLY D CA 1
ATOM 6674 C C . GLY D 1 101 ? 26.058 13.154 -3.797 1.00 30.77 98 GLY D C 1
ATOM 6675 O O . GLY D 1 101 ? 25.479 12.687 -2.814 1.00 37.85 98 GLY D O 1
ATOM 6676 N N . ILE D 1 102 ? 25.715 12.869 -5.051 1.00 30.55 99 ILE D N 1
ATOM 6677 C CA . ILE D 1 102 ? 24.553 12.053 -5.382 1.00 25.82 99 ILE D CA 1
ATOM 6678 C C . ILE D 1 102 ? 24.954 11.002 -6.408 1.00 24.06 99 ILE D C 1
ATOM 6679 O O . ILE D 1 102 ? 25.671 11.302 -7.369 1.00 47.23 99 ILE D O 1
ATOM 6684 N N . ARG D 1 103 ? 24.497 9.769 -6.200 1.00 20.94 100 ARG D N 1
ATOM 6685 C CA . ARG D 1 103 ? 24.559 8.726 -7.215 1.00 28.14 100 ARG D CA 1
ATOM 6686 C C . ARG D 1 103 ? 23.146 8.263 -7.535 1.00 34.99 100 ARG D C 1
ATOM 6687 O O . ARG D 1 103 ? 22.394 7.880 -6.633 1.00 32.70 100 ARG D O 1
ATOM 6695 N N . GLU D 1 104 ? 22.789 8.304 -8.817 1.00 33.94 101 GLU D N 1
ATOM 6696 C CA . GLU D 1 104 ? 21.534 7.737 -9.281 1.00 30.10 101 GLU D CA 1
ATOM 6697 C C . GLU D 1 104 ? 21.828 6.459 -10.048 1.00 45.23 101 GLU D C 1
ATOM 6698 O O . GLU D 1 104 ? 22.478 6.517 -11.104 1.00 54.16 101 GLU D O 1
ATOM 6704 N N . PRO D 1 105 ? 21.391 5.296 -9.563 1.00 54.62 102 PRO D N 1
ATOM 6705 C CA . PRO D 1 105 ? 21.660 4.047 -10.288 1.00 62.32 102 PRO D CA 1
ATOM 6706 C C . PRO D 1 105 ? 20.975 4.011 -11.645 1.00 66.95 102 PRO D C 1
ATOM 6707 O O . PRO D 1 105 ? 19.744 3.966 -11.731 1.00 69.79 102 PRO D O 1
ATOM 6711 N N . LEU D 1 106 ? 21.768 4.039 -12.710 1.00 59.44 103 LEU D N 1
ATOM 6712 C CA . LEU D 1 106 ? 21.251 4.017 -14.079 1.00 76.59 103 LEU D CA 1
ATOM 6713 C C . LEU D 1 106 ? 21.225 2.598 -14.634 1.00 106.83 103 LEU D C 1
ATOM 6714 O O . LEU D 1 106 ? 21.739 2.323 -15.719 1.00 106.53 103 LEU D O 1
ATOM 6719 N N . HIS D 1 107 ? 20.617 1.688 -13.875 1.00 123.77 104 HIS D N 1
ATOM 6720 C CA . HIS D 1 107 ? 20.512 0.275 -14.237 1.00 125.32 104 HIS D CA 1
ATOM 6721 C C . HIS D 1 107 ? 21.881 -0.341 -14.515 1.00 118.60 104 HIS D C 1
ATOM 6722 O O . HIS D 1 107 ? 22.825 -0.152 -13.749 1.00 107.12 104 HIS D O 1
ATOM 6729 N N . ARG D 1 113 ? 15.790 2.877 -19.542 1.00 73.81 110 ARG D N 1
ATOM 6730 C CA . ARG D 1 113 ? 16.861 3.342 -20.416 1.00 83.92 110 ARG D CA 1
ATOM 6731 C C . ARG D 1 113 ? 16.520 4.701 -21.020 1.00 83.65 110 ARG D C 1
ATOM 6732 O O . ARG D 1 113 ? 15.354 5.003 -21.276 1.00 77.08 110 ARG D O 1
ATOM 6740 N N . GLY D 1 114 ? 17.547 5.517 -21.244 1.00 76.59 111 GLY D N 1
ATOM 6741 C CA . GLY D 1 114 ? 17.355 6.854 -21.766 1.00 53.52 111 GLY D CA 1
ATOM 6742 C C . GLY D 1 114 ? 17.267 7.942 -20.723 1.00 52.18 111 GLY D C 1
ATOM 6743 O O . GLY D 1 114 ? 16.818 9.049 -21.043 1.00 55.44 111 GLY D O 1
ATOM 6744 N N . ARG D 1 115 ? 17.683 7.666 -19.484 1.00 45.69 112 ARG D N 1
ATOM 6745 C CA . ARG D 1 115 ? 17.588 8.666 -18.424 1.00 31.76 112 ARG D CA 1
ATOM 6746 C C . ARG D 1 115 ? 18.488 9.863 -18.706 1.00 43.31 112 ARG D C 1
ATOM 6747 O O . ARG D 1 115 ? 18.127 11.006 -18.403 1.00 53.52 112 ARG D O 1
ATOM 6755 N N . ALA D 1 116 ? 19.662 9.622 -19.293 1.00 45.67 113 ALA D N 1
ATOM 6756 C CA . ALA D 1 116 ? 20.618 10.691 -19.557 1.00 46.32 113 ALA D CA 1
ATOM 6757 C C . ALA D 1 116 ? 20.166 11.637 -20.662 1.00 48.05 113 ALA D C 1
ATOM 6758 O O . ALA D 1 116 ? 20.844 12.641 -20.905 1.00 55.75 113 ALA D O 1
ATOM 6760 N N . LEU D 1 117 ? 19.053 11.347 -21.334 1.00 45.03 114 LEU D N 1
ATOM 6761 C CA . LEU D 1 117 ? 18.531 12.214 -22.380 1.00 47.19 114 LEU D CA 1
ATOM 6762 C C . LEU D 1 117 ? 17.398 13.111 -21.902 1.00 40.87 114 LEU D C 1
ATOM 6763 O O . LEU D 1 117 ? 17.027 14.046 -22.620 1.00 47.31 114 LEU D O 1
ATOM 6768 N N . GLU D 1 118 ? 16.845 12.856 -20.720 1.00 36.18 115 GLU D N 1
ATOM 6769 C CA . GLU D 1 118 ? 15.738 13.663 -20.232 1.00 28.48 115 GLU D CA 1
ATOM 6770 C C . GLU D 1 118 ? 16.234 15.053 -19.836 1.00 36.16 115 GLU D C 1
ATOM 6771 O O . GLU D 1 118 ? 17.306 15.185 -19.237 1.00 36.17 115 GLU D O 1
ATOM 6777 N N . PRO D 1 119 ? 15.480 16.108 -20.160 1.00 36.12 116 PRO D N 1
ATOM 6778 C CA . PRO D 1 119 ? 15.950 17.463 -19.836 1.00 33.08 116 PRO D CA 1
ATOM 6779 C C . PRO D 1 119 ? 16.033 17.735 -18.346 1.00 34.25 116 PRO D C 1
ATOM 6780 O O . PRO D 1 119 ? 16.887 18.525 -17.925 1.00 43.60 116 PRO D O 1
ATOM 6784 N N . GLU D 1 120 ? 15.172 17.117 -17.534 1.00 29.57 117 GLU D N 1
ATOM 6785 C CA . GLU D 1 120 ? 15.263 17.311 -16.092 1.00 27.61 117 GLU D CA 1
ATOM 6786 C C . GLU D 1 120 ? 16.535 16.702 -15.515 1.00 30.47 117 GLU D C 1
ATOM 6787 O O . GLU D 1 120 ? 16.994 17.144 -14.456 1.00 32.18 117 GLU D O 1
ATOM 6793 N N . PHE D 1 121 ? 17.116 15.706 -16.188 1.00 23.33 118 PHE D N 1
ATOM 6794 C CA . PHE D 1 121 ? 18.408 15.184 -15.758 1.00 21.97 118 PHE D CA 1
ATOM 6795 C C . PHE D 1 121 ? 19.521 16.184 -16.041 1.00 28.09 118 PHE D C 1
ATOM 6796 O O . PHE D 1 121 ? 20.388 16.416 -15.191 1.00 43.75 118 PHE D O 1
ATOM 6804 N N . ILE D 1 122 ? 19.510 16.785 -17.233 1.00 29.47 119 ILE D N 1
ATOM 6805 C CA . ILE D 1 122 ? 20.510 17.795 -17.569 1.00 30.92 119 ILE D CA 1
ATOM 6806 C C . ILE D 1 122 ? 20.363 19.010 -16.665 1.00 31.27 119 ILE D C 1
ATOM 6807 O O . ILE D 1 122 ? 21.356 19.556 -16.167 1.00 34.51 119 ILE D O 1
ATOM 6812 N N . ALA D 1 123 ? 19.124 19.453 -16.436 1.00 31.42 120 ALA D N 1
ATOM 6813 C CA . ALA D 1 123 ? 18.900 20.594 -15.555 1.00 23.28 120 ALA D CA 1
ATOM 6814 C C . ALA D 1 123 ? 19.317 20.275 -14.125 1.00 31.06 120 ALA D C 1
ATOM 6815 O O . ALA D 1 123 ? 19.831 21.144 -13.412 1.00 31.88 120 ALA D O 1
ATOM 6817 N N . GLY D 1 124 ? 19.111 19.029 -13.691 1.00 32.27 121 GLY D N 1
ATOM 6818 C CA . GLY D 1 124 ? 19.527 18.647 -12.352 1.00 29.48 121 GLY D CA 1
ATOM 6819 C C . GLY D 1 124 ? 21.032 18.675 -12.178 1.00 33.73 121 GLY D C 1
ATOM 6820 O O . GLY D 1 124 ? 21.535 19.030 -11.109 1.00 32.15 121 GLY D O 1
ATOM 6821 N N . LEU D 1 125 ? 21.774 18.298 -13.223 1.00 27.77 122 LEU D N 1
ATOM 6822 C CA . LEU D 1 125 ? 23.230 18.362 -13.154 1.00 21.11 122 LEU D CA 1
ATOM 6823 C C . LEU D 1 125 ? 23.710 19.798 -12.980 1.00 30.22 122 LEU D C 1
ATOM 6824 O O . LEU D 1 125 ? 24.665 20.055 -12.238 1.00 32.56 122 LEU D O 1
ATOM 6829 N N . ARG D 1 126 ? 23.057 20.747 -13.656 1.00 28.52 123 ARG D N 1
ATOM 6830 C CA . ARG D 1 126 ? 23.405 22.152 -13.471 1.00 20.70 123 ARG D CA 1
ATOM 6831 C C . ARG D 1 126 ? 23.122 22.601 -12.044 1.00 24.79 123 ARG D C 1
ATOM 6832 O O . ARG D 1 126 ? 23.894 23.374 -11.463 1.00 35.32 123 ARG D O 1
ATOM 6840 N N . ALA D 1 127 ? 22.018 22.126 -11.462 1.00 19.88 124 ALA D N 1
ATOM 6841 C CA . ALA D 1 127 ? 21.697 22.483 -10.085 1.00 24.03 124 ALA D CA 1
ATOM 6842 C C . ALA D 1 127 ? 22.726 21.918 -9.116 1.00 32.34 124 ALA D C 1
ATOM 6843 O O . ALA D 1 127 ? 23.117 22.588 -8.153 1.00 21.50 124 ALA D O 1
ATOM 6853 N N . ALA D 1 129 ? 25.866 21.214 -9.822 1.00 24.55 126 ALA D N 1
ATOM 6854 C CA . ALA D 1 129 ? 27.121 21.931 -10.021 1.00 22.17 126 ALA D CA 1
ATOM 6855 C C . ALA D 1 129 ? 27.136 23.239 -9.242 1.00 28.35 126 ALA D C 1
ATOM 6856 O O . ALA D 1 129 ? 28.160 23.611 -8.657 1.00 27.16 126 ALA D O 1
ATOM 6858 N N . ALA D 1 130 ? 26.006 23.947 -9.214 1.00 14.52 127 ALA D N 1
ATOM 6859 C CA . ALA D 1 130 ? 25.908 25.188 -8.457 1.00 14.41 127 ALA D CA 1
ATOM 6860 C C . ALA D 1 130 ? 25.965 24.968 -6.951 1.00 40.17 127 ALA D C 1
ATOM 6861 O O . ALA D 1 130 ? 26.131 25.940 -6.207 1.00 44.42 127 ALA D O 1
ATOM 6863 N N . LYS D 1 131 ? 25.829 23.726 -6.487 1.00 30.84 128 LYS D N 1
ATOM 6864 C CA . LYS D 1 131 ? 25.905 23.402 -5.071 1.00 30.24 128 LYS D CA 1
ATOM 6865 C C . LYS D 1 131 ? 27.213 22.727 -4.688 1.00 35.85 128 LYS D C 1
ATOM 6866 O O . LYS D 1 131 ? 27.413 22.418 -3.509 1.00 40.55 128 LYS D O 1
ATOM 6872 N N . GLY D 1 132 ? 28.104 22.489 -5.647 1.00 24.26 129 GLY D N 1
ATOM 6873 C CA . GLY D 1 132 ? 29.314 21.744 -5.369 1.00 14.01 129 GLY D CA 1
ATOM 6874 C C . GLY D 1 132 ? 29.110 20.258 -5.199 1.00 24.62 129 GLY D C 1
ATOM 6875 O O . GLY D 1 132 ? 29.951 19.594 -4.584 1.00 35.47 129 GLY D O 1
ATOM 6876 N N . LEU D 1 133 ? 28.015 19.710 -5.728 1.00 28.17 130 LEU D N 1
ATOM 6877 C CA . LEU D 1 133 ? 27.716 18.293 -5.585 1.00 21.44 130 LEU D CA 1
ATOM 6878 C C . LEU D 1 133 ? 28.198 17.539 -6.812 1.00 26.23 130 LEU D C 1
ATOM 6879 O O . LEU D 1 133 ? 27.679 17.777 -7.914 1.00 28.17 130 LEU D O 1
ATOM 6884 N N . PRO D 1 134 ? 29.168 16.638 -6.685 1.00 27.45 131 PRO D N 1
ATOM 6885 C CA . PRO D 1 134 ? 29.557 15.810 -7.827 1.00 31.17 131 PRO D CA 1
ATOM 6886 C C . PRO D 1 134 ? 28.593 14.652 -8.018 1.00 26.14 131 PRO D C 1
ATOM 6887 O O . PRO D 1 134 ? 27.977 14.158 -7.071 1.00 30.98 131 PRO D O 1
ATOM 6891 N N . PHE D 1 135 ? 28.461 14.225 -9.270 1.00 25.36 132 PHE D N 1
ATOM 6892 C CA . PHE D 1 135 ? 27.588 13.114 -9.620 1.00 25.27 132 PHE D CA 1
ATOM 6893 C C . PHE D 1 135 ? 28.411 11.845 -9.790 1.00 23.70 132 PHE D C 1
ATOM 6894 O O . PHE D 1 135 ? 29.445 11.853 -10.467 1.00 28.23 132 PHE D O 1
ATOM 6902 N N . GLU D 1 136 ? 27.946 10.761 -9.177 1.00 24.26 133 GLU D N 1
ATOM 6903 C CA . GLU D 1 136 ? 28.606 9.463 -9.246 1.00 25.17 133 GLU D CA 1
ATOM 6904 C C . GLU D 1 136 ? 27.936 8.654 -10.352 1.00 26.86 133 GLU D C 1
ATOM 6905 O O . GLU D 1 136 ? 26.808 8.178 -10.185 1.00 40.46 133 GLU D O 1
ATOM 6911 N N . LEU D 1 137 ? 28.626 8.503 -11.480 1.00 24.55 134 LEU D N 1
ATOM 6912 C CA . LEU D 1 137 ? 28.065 7.839 -12.653 1.00 27.86 134 LEU D CA 1
ATOM 6913 C C . LEU D 1 137 ? 28.419 6.357 -12.616 1.00 31.09 134 LEU D C 1
ATOM 6914 O O . LEU D 1 137 ? 29.588 5.986 -12.759 1.00 41.07 134 LEU D O 1
ATOM 6919 N N . CYS D 1 138 ? 27.409 5.513 -12.432 1.00 33.52 135 CYS D N 1
ATOM 6920 C CA . CYS D 1 138 ? 27.560 4.068 -12.509 1.00 51.06 135 CYS D CA 1
ATOM 6921 C C . CYS D 1 138 ? 26.897 3.575 -13.786 1.00 69.35 135 CYS D C 1
ATOM 6922 O O . CYS D 1 138 ? 25.771 3.979 -14.098 1.00 64.92 135 CYS D O 1
ATOM 6925 N N . ASN D 1 139 ? 27.601 2.716 -14.519 1.00 93.24 136 ASN D N 1
ATOM 6926 C CA . ASN D 1 139 ? 27.128 2.179 -15.794 1.00 93.90 136 ASN D CA 1
ATOM 6927 C C . ASN D 1 139 ? 26.874 3.296 -16.804 1.00 86.23 136 ASN D C 1
ATOM 6928 O O . ASN D 1 139 ? 27.171 3.153 -17.990 1.00 84.78 136 ASN D O 1
ATOM 6933 N N . GLY D 1 141 ? 25.276 -1.744 -19.389 1.00 117.23 138 GLY D N 1
ATOM 6934 C CA . GLY D 1 141 ? 26.658 -1.796 -19.826 1.00 123.25 138 GLY D CA 1
ATOM 6935 C C . GLY D 1 141 ? 26.978 -0.795 -20.917 1.00 131.98 138 GLY D C 1
ATOM 6936 O O . GLY D 1 141 ? 27.227 0.378 -20.636 1.00 123.01 138 GLY D O 1
ATOM 6937 N N . PRO D 1 142 ? 26.977 -1.257 -22.169 1.00 146.75 139 PRO D N 1
ATOM 6938 C CA . PRO D 1 142 ? 27.270 -0.358 -23.294 1.00 147.09 139 PRO D CA 1
ATOM 6939 C C . PRO D 1 142 ? 26.229 0.739 -23.460 1.00 137.46 139 PRO D C 1
ATOM 6940 O O . PRO D 1 142 ? 25.420 0.704 -24.392 1.00 135.25 139 PRO D O 1
ATOM 6944 N N . GLU D 1 143 ? 26.245 1.721 -22.556 1.00 129.67 140 GLU D N 1
ATOM 6945 C CA . GLU D 1 143 ? 25.347 2.866 -22.632 1.00 117.74 140 GLU D CA 1
ATOM 6946 C C . GLU D 1 143 ? 26.077 4.187 -22.420 1.00 93.86 140 GLU D C 1
ATOM 6947 O O . GLU D 1 143 ? 25.423 5.219 -22.233 1.00 90.68 140 GLU D O 1
ATOM 6953 N N . LEU D 1 144 ? 27.412 4.184 -22.450 1.00 76.50 141 LEU D N 1
ATOM 6954 C CA . LEU D 1 144 ? 28.189 5.398 -22.232 1.00 66.47 141 LEU D CA 1
ATOM 6955 C C . LEU D 1 144 ? 28.041 6.415 -23.355 1.00 78.02 141 LEU D C 1
ATOM 6956 O O . LEU D 1 144 ? 28.490 7.555 -23.192 1.00 85.59 141 LEU D O 1
ATOM 6961 N N . GLY D 1 145 ? 27.437 6.036 -24.483 1.00 74.21 142 GLY D N 1
ATOM 6962 C CA . GLY D 1 145 ? 27.258 6.990 -25.566 1.00 67.95 142 GLY D CA 1
ATOM 6963 C C . GLY D 1 145 ? 26.387 8.164 -25.163 1.00 72.34 142 GLY D C 1
ATOM 6964 O O . GLY D 1 145 ? 26.768 9.325 -25.332 1.00 59.95 142 GLY D O 1
ATOM 6965 N N . ASP D 1 146 ? 25.203 7.876 -24.616 1.00 83.31 143 ASP D N 1
ATOM 6966 C CA . ASP D 1 146 ? 24.314 8.945 -24.174 1.00 84.59 143 ASP D CA 1
ATOM 6967 C C . ASP D 1 146 ? 24.889 9.698 -22.982 1.00 79.47 143 ASP D C 1
ATOM 6968 O O . ASP D 1 146 ? 24.565 10.874 -22.779 1.00 65.55 143 ASP D O 1
ATOM 6981 N N . ALA D 1 148 ? 28.145 10.482 -22.441 1.00 61.62 145 ALA D N 1
ATOM 6982 C CA . ALA D 1 148 ? 29.123 11.461 -22.904 1.00 56.54 145 ALA D CA 1
ATOM 6983 C C . ALA D 1 148 ? 28.439 12.708 -23.449 1.00 55.59 145 ALA D C 1
ATOM 6984 O O . ALA D 1 148 ? 28.886 13.832 -23.196 1.00 51.72 145 ALA D O 1
ATOM 6986 N N . LYS D 1 149 ? 27.344 12.530 -24.192 1.00 58.40 146 LYS D N 1
ATOM 6987 C CA . LYS D 1 149 ? 26.611 13.670 -24.729 1.00 63.26 146 LYS D CA 1
ATOM 6988 C C . LYS D 1 149 ? 25.825 14.408 -23.655 1.00 58.79 146 LYS D C 1
ATOM 6989 O O . LYS D 1 149 ? 25.542 15.599 -23.821 1.00 59.04 146 LYS D O 1
ATOM 6995 N N . ALA D 1 150 ? 25.470 13.735 -22.560 1.00 58.30 147 ALA D N 1
ATOM 6996 C CA . ALA D 1 150 ? 24.754 14.410 -21.482 1.00 42.04 147 ALA D CA 1
ATOM 6997 C C . ALA D 1 150 ? 25.683 15.317 -20.686 1.00 41.22 147 ALA D C 1
ATOM 6998 O O . ALA D 1 150 ? 25.385 16.500 -20.478 1.00 50.39 147 ALA D O 1
ATOM 7000 N N . PHE D 1 151 ? 26.817 14.780 -20.227 1.00 41.99 148 PHE D N 1
ATOM 7001 C CA . PHE D 1 151 ? 27.728 15.576 -19.415 1.00 42.93 148 PHE D CA 1
ATOM 7002 C C . PHE D 1 151 ? 28.524 16.573 -20.246 1.00 46.40 148 PHE D C 1
ATOM 7003 O O . PHE D 1 151 ? 29.132 17.486 -19.678 1.00 41.31 148 PHE D O 1
ATOM 7011 N N . ALA D 1 152 ? 28.539 16.420 -21.573 1.00 55.02 149 ALA D N 1
ATOM 7012 C CA . ALA D 1 152 ? 29.137 17.444 -22.421 1.00 46.55 149 ALA D CA 1
ATOM 7013 C C . ALA D 1 152 ? 28.316 18.726 -22.403 1.00 46.96 149 ALA D C 1
ATOM 7014 O O . ALA D 1 152 ? 28.864 19.816 -22.599 1.00 51.43 149 ALA D O 1
ATOM 7016 N N . GLN D 1 153 ? 27.005 18.615 -22.172 1.00 40.13 150 GLN D N 1
ATOM 7017 C CA . GLN D 1 153 ? 26.172 19.805 -22.038 1.00 35.16 150 GLN D CA 1
ATOM 7018 C C . GLN D 1 153 ? 26.416 20.510 -20.712 1.00 38.85 150 GLN D C 1
ATOM 7019 O O . GLN D 1 153 ? 26.240 21.730 -20.618 1.00 42.12 150 GLN D O 1
ATOM 7025 N N . VAL D 1 154 ? 26.812 19.768 -19.682 1.00 48.65 151 VAL D N 1
ATOM 7026 C CA . VAL D 1 154 ? 27.070 20.340 -18.363 1.00 50.69 151 VAL D CA 1
ATOM 7027 C C . VAL D 1 154 ? 28.523 20.073 -17.984 1.00 42.21 151 VAL D C 1
ATOM 7028 O O . VAL D 1 154 ? 28.798 19.153 -17.200 1.00 39.80 151 VAL D O 1
ATOM 7032 N N . PRO D 1 155 ? 29.484 20.833 -18.516 1.00 45.03 152 PRO D N 1
ATOM 7033 C CA . PRO D 1 155 ? 30.886 20.624 -18.124 1.00 42.67 152 PRO D CA 1
ATOM 7034 C C . PRO D 1 155 ? 31.217 21.152 -16.739 1.00 32.38 152 PRO D C 1
ATOM 7035 O O . PRO D 1 155 ? 32.298 20.839 -16.222 1.00 30.80 152 PRO D O 1
ATOM 7039 N N . GLU D 1 156 ? 30.329 21.934 -16.121 1.00 26.54 153 GLU D N 1
ATOM 7040 C CA . GLU D 1 156 ? 30.612 22.508 -14.813 1.00 37.28 153 GLU D CA 1
ATOM 7041 C C . GLU D 1 156 ? 30.376 21.529 -13.670 1.00 34.42 153 GLU D C 1
ATOM 7042 O O . GLU D 1 156 ? 30.880 21.758 -12.565 1.00 39.86 153 GLU D O 1
ATOM 7048 N N . VAL D 1 157 ? 29.631 20.454 -13.902 1.00 25.40 154 VAL D N 1
ATOM 7049 C CA . VAL D 1 157 ? 29.393 19.451 -12.872 1.00 30.04 154 VAL D CA 1
ATOM 7050 C C . VAL D 1 157 ? 30.539 18.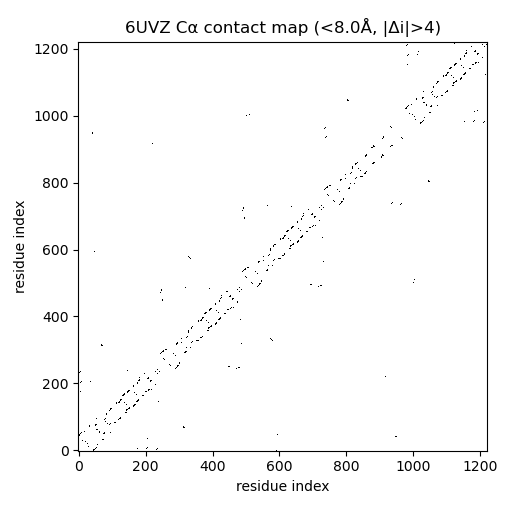449 -12.891 1.00 34.43 154 VAL D C 1
ATOM 7051 O O . VAL D 1 157 ? 31.124 18.154 -13.940 1.00 35.75 154 VAL D O 1
ATOM 7055 N N . THR D 1 158 ? 30.882 17.935 -11.712 1.00 33.42 155 THR D N 1
ATOM 7056 C CA . THR D 1 158 ? 31.945 16.947 -11.572 1.00 33.14 155 THR D CA 1
ATOM 7057 C C . THR D 1 158 ? 31.336 15.558 -11.719 1.00 31.49 155 THR D C 1
ATOM 7058 O O . THR D 1 158 ? 30.593 15.101 -10.844 1.00 39.99 155 THR D O 1
ATOM 7062 N N . VAL D 1 159 ? 31.639 14.892 -12.830 1.00 31.58 156 VAL D N 1
ATOM 7063 C CA . VAL D 1 159 ? 31.171 13.536 -13.090 1.00 28.48 156 VAL D CA 1
ATOM 7064 C C . VAL D 1 159 ? 32.295 12.569 -12.750 1.00 27.49 156 VAL D C 1
ATOM 7065 O O . VAL D 1 159 ? 33.458 12.804 -13.103 1.00 30.14 156 VAL D O 1
ATOM 7069 N N . ILE D 1 160 ? 31.957 11.492 -12.046 1.00 24.63 157 ILE D N 1
ATOM 7070 C CA . ILE D 1 160 ? 32.931 10.506 -11.591 1.00 27.30 157 ILE D CA 1
ATOM 7071 C C . ILE D 1 160 ? 32.467 9.140 -12.077 1.00 28.92 157 ILE D C 1
ATOM 7072 O O . ILE D 1 160 ? 31.473 8.600 -11.576 1.00 34.66 157 ILE D O 1
ATOM 7077 N N . ILE D 1 161 ? 33.185 8.583 -13.047 1.00 36.03 158 ILE D N 1
ATOM 7078 C CA . ILE D 1 161 ? 32.790 7.337 -13.695 1.00 28.23 158 ILE D CA 1
ATOM 7079 C C . ILE D 1 161 ? 33.181 6.167 -12.801 1.00 32.06 158 ILE D C 1
ATOM 7080 O O . ILE D 1 161 ? 34.360 5.983 -12.481 1.00 46.31 158 ILE D O 1
ATOM 7085 N N . ASP D 1 162 ? 32.193 5.368 -12.405 1.00 35.74 159 ASP D N 1
ATOM 7086 C CA . ASP D 1 162 ? 32.408 4.264 -11.480 1.00 35.92 159 ASP D CA 1
ATOM 7087 C C . ASP D 1 162 ? 32.848 3.012 -12.229 1.00 55.66 159 ASP D C 1
ATOM 7088 O O . ASP D 1 162 ? 32.218 2.615 -13.214 1.00 65.98 159 ASP D O 1
ATOM 7093 N N . HIS D 1 163 ? 33.937 2.402 -11.756 1.00 65.81 160 HIS D N 1
ATOM 7094 C CA . HIS D 1 163 ? 34.342 1.055 -12.162 1.00 71.54 160 HIS D CA 1
ATOM 7095 C C . HIS D 1 163 ? 34.586 0.958 -13.669 1.00 64.86 160 HIS D C 1
ATOM 7096 O O . HIS D 1 163 ? 34.015 0.112 -14.361 1.00 56.26 160 HIS D O 1
ATOM 7103 N N . LEU D 1 164 ? 35.451 1.839 -14.175 1.00 63.11 161 LEU D N 1
ATOM 7104 C CA . LEU D 1 164 ? 35.867 1.857 -15.578 1.00 65.03 161 LEU D CA 1
ATOM 7105 C C . LEU D 1 164 ? 34.690 1.967 -16.545 1.00 69.17 161 LEU D C 1
ATOM 7106 O O . LEU D 1 164 ? 34.792 1.546 -17.700 1.00 68.82 161 LEU D O 1
ATOM 7111 N N . GLY D 1 165 ? 33.565 2.525 -16.104 1.00 72.27 162 GLY D N 1
ATOM 7112 C CA . GLY D 1 165 ? 32.405 2.601 -16.967 1.00 75.56 162 GLY D CA 1
ATOM 7113 C C . GLY D 1 165 ? 31.661 1.300 -17.150 1.00 92.68 162 GLY D C 1
ATOM 7114 O O . GLY D 1 165 ? 30.676 1.269 -17.894 1.00 94.24 162 GLY D O 1
ATOM 7115 N N . ASN D 1 166 ? 32.102 0.226 -16.488 1.00 107.10 163 ASN D N 1
ATOM 7116 C CA . ASN D 1 166 ? 31.486 -1.098 -16.606 1.00 107.47 163 ASN D CA 1
ATOM 7117 C C . ASN D 1 166 ? 31.459 -1.570 -18.058 1.00 116.95 163 ASN D C 1
ATOM 7118 O O . ASN D 1 166 ? 30.474 -2.141 -18.528 1.00 122.42 163 ASN D O 1
ATOM 7123 N N . VAL D 1 167 ? 32.552 -1.327 -18.775 1.00 115.75 164 VAL D N 1
ATOM 7124 C CA . VAL D 1 167 ? 32.660 -1.737 -20.172 1.00 116.47 164 VAL D CA 1
ATOM 7125 C C . VAL D 1 167 ? 33.034 -3.214 -20.222 1.00 127.62 164 VAL D C 1
ATOM 7126 O O . VAL D 1 167 ? 33.894 -3.664 -19.449 1.00 127.17 164 VAL D O 1
ATOM 7130 N N . PRO D 1 168 ? 32.400 -4.012 -21.086 1.00 132.61 165 PRO D N 1
ATOM 7131 C CA . PRO D 1 168 ? 32.808 -5.422 -21.189 1.00 129.96 165 PRO D CA 1
ATOM 7132 C C . PRO D 1 168 ? 34.176 -5.591 -21.821 1.00 122.97 165 PRO D C 1
ATOM 7133 O O . PRO D 1 168 ? 34.970 -6.421 -21.361 1.00 111.05 165 PRO D O 1
ATOM 7137 N N . GLY D 1 169 ? 34.474 -4.823 -22.865 1.00 122.90 166 GLY D N 1
ATOM 7138 C CA . GLY D 1 169 ? 35.763 -4.892 -23.523 1.00 118.69 166 GLY D CA 1
ATOM 7139 C C . GLY D 1 169 ? 36.022 -3.617 -24.293 1.00 115.39 166 GLY D C 1
ATOM 7140 O O . GLY D 1 169 ? 35.206 -2.692 -24.304 1.00 113.84 166 GLY D O 1
ATOM 7141 N N . LEU D 1 170 ? 37.183 -3.580 -24.947 1.00 112.25 167 LEU D N 1
ATOM 7142 C CA . LEU D 1 170 ? 37.600 -2.416 -25.729 1.00 110.65 167 LEU D CA 1
ATOM 7143 C C . LEU D 1 170 ? 36.818 -2.395 -27.039 1.00 112.55 167 LEU D C 1
ATOM 7144 O O . LEU D 1 170 ? 37.280 -2.841 -28.093 1.00 108.46 167 LEU D O 1
ATOM 7149 N N . ASP D 1 171 ? 35.602 -1.862 -26.964 1.00 117.72 168 ASP D N 1
ATOM 7150 C CA . ASP D 1 171 ? 34.762 -1.718 -28.141 1.00 113.63 168 ASP D CA 1
ATOM 7151 C C . ASP D 1 171 ? 35.203 -0.516 -28.972 1.00 109.56 168 ASP D C 1
ATOM 7152 O O . ASP D 1 171 ? 36.074 0.266 -28.581 1.00 106.71 168 ASP D O 1
ATOM 7157 N N . GLU D 1 172 ? 34.584 -0.379 -30.145 1.00 115.55 169 GLU D N 1
ATOM 7158 C CA . GLU D 1 172 ? 34.792 0.807 -30.965 1.00 123.13 169 GLU D CA 1
ATOM 7159 C C . GLU D 1 172 ? 33.963 1.981 -30.462 1.00 114.52 169 GLU D C 1
ATOM 7160 O O . GLU D 1 172 ? 34.391 3.135 -30.577 1.00 108.49 169 GLU D O 1
ATOM 7166 N N . GLU D 1 173 ? 32.785 1.702 -29.905 1.00 114.01 170 GLU D N 1
ATOM 7167 C CA . GLU D 1 173 ? 31.931 2.731 -29.331 1.00 122.41 170 GLU D CA 1
ATOM 7168 C C . GLU D 1 173 ? 32.250 3.016 -27.871 1.00 120.49 170 GLU D C 1
ATOM 7169 O O . GLU D 1 173 ? 31.946 4.113 -27.387 1.00 114.42 170 GLU D O 1
ATOM 7175 N N . SER D 1 174 ? 32.849 2.059 -27.159 1.00 112.66 171 SER D N 1
ATOM 7176 C CA . SER D 1 174 ? 33.246 2.307 -25.777 1.00 97.62 171 SER D CA 1
ATOM 7177 C C . SER D 1 174 ? 34.478 3.200 -25.712 1.00 88.16 171 SER D C 1
ATOM 7178 O O . SER D 1 174 ? 34.559 4.094 -24.861 1.00 88.50 171 SER D O 1
ATOM 7181 N N . CYS D 1 175 ? 35.449 2.972 -26.601 1.00 89.59 172 CYS D N 1
ATOM 7182 C CA . CYS D 1 175 ? 36.629 3.828 -26.642 1.00 94.87 172 CYS D CA 1
ATOM 7183 C C . CYS D 1 175 ? 36.277 5.250 -27.056 1.00 95.06 172 CYS D C 1
ATOM 7184 O O . CYS D 1 175 ? 36.892 6.206 -26.570 1.00 98.47 172 CYS D O 1
ATOM 7187 N N . ALA D 1 176 ? 35.295 5.413 -27.945 1.00 88.43 173 ALA D N 1
ATOM 7188 C CA . ALA D 1 176 ? 34.884 6.753 -28.349 1.00 83.43 173 ALA D CA 1
ATOM 7189 C C . ALA D 1 176 ? 34.123 7.456 -27.232 1.00 84.20 173 ALA D C 1
ATOM 7190 O O . ALA D 1 176 ? 34.253 8.673 -27.055 1.00 80.91 173 ALA D O 1
ATOM 7192 N N . ALA D 1 177 ? 33.324 6.707 -26.468 1.00 84.80 174 ALA D N 1
ATOM 7193 C CA . ALA D 1 177 ? 32.596 7.307 -25.356 1.00 75.96 174 ALA D CA 1
ATOM 7194 C C . ALA D 1 177 ? 33.528 7.629 -24.195 1.00 68.96 174 ALA D C 1
ATOM 7195 O O . ALA D 1 177 ? 33.362 8.656 -23.526 1.00 72.85 174 ALA D O 1
ATOM 7197 N N . LEU D 1 178 ? 34.513 6.764 -23.938 1.00 49.63 175 LEU D N 1
ATOM 7198 C CA . LEU D 1 178 ? 35.492 7.051 -22.895 1.00 44.75 175 LEU D CA 1
ATOM 7199 C C . LEU D 1 178 ? 36.374 8.234 -23.276 1.00 59.33 175 LEU D C 1
ATOM 7200 O O . LEU D 1 178 ? 36.743 9.043 -22.417 1.00 67.99 175 LEU D O 1
ATOM 7205 N N . ALA D 1 179 ? 36.722 8.352 -24.560 1.00 63.45 176 ALA D N 1
ATOM 7206 C CA . ALA D 1 179 ? 37.530 9.483 -25.005 1.00 59.32 176 ALA D CA 1
ATOM 7207 C C . ALA D 1 179 ? 36.743 10.785 -24.929 1.00 55.96 176 ALA D C 1
ATOM 7208 O O . ALA D 1 179 ? 37.299 11.832 -24.577 1.00 48.81 176 ALA D O 1
ATOM 7210 N N . ALA D 1 180 ? 35.450 10.740 -25.256 1.00 52.39 177 ALA D N 1
ATOM 7211 C CA . ALA D 1 180 ? 34.623 11.939 -25.160 1.00 50.20 177 ALA D CA 1
ATOM 7212 C C . ALA D 1 180 ? 34.472 12.388 -23.712 1.00 53.45 177 ALA D C 1
ATOM 7213 O O . ALA D 1 180 ? 34.483 13.590 -23.425 1.00 61.02 177 ALA D O 1
ATOM 7215 N N . LEU D 1 181 ? 34.333 11.435 -22.787 1.00 51.48 178 LEU D N 1
ATOM 7216 C CA . LEU D 1 181 ? 34.230 11.787 -21.375 1.00 43.56 178 LEU D CA 1
ATOM 7217 C C . LEU D 1 181 ? 35.546 12.341 -20.846 1.00 44.63 178 LEU D C 1
ATOM 7218 O O . LEU D 1 181 ? 35.551 13.272 -20.033 1.00 46.49 178 LEU D O 1
ATOM 7223 N N . ALA D 1 182 ? 36.673 11.790 -21.305 1.00 47.09 179 ALA D N 1
ATOM 7224 C CA . ALA D 1 182 ? 37.978 12.264 -20.858 1.00 44.52 179 ALA D CA 1
ATOM 7225 C C . ALA D 1 182 ? 38.273 13.684 -21.322 1.00 42.56 179 ALA D C 1
ATOM 7226 O O . ALA D 1 182 ? 39.179 14.324 -20.777 1.00 47.40 179 ALA D O 1
ATOM 7228 N N . GLU D 1 183 ? 37.537 14.190 -22.313 1.00 46.37 180 GLU D N 1
ATOM 7229 C CA . GLU D 1 183 ? 37.731 15.558 -22.775 1.00 55.73 180 GLU D CA 1
ATOM 7230 C C . GLU D 1 183 ? 37.137 16.585 -21.821 1.00 56.36 180 GLU D C 1
ATOM 7231 O O . GLU D 1 183 ? 37.519 17.759 -21.878 1.00 46.75 180 GLU D O 1
ATOM 7237 N N . LEU D 1 184 ? 36.222 16.170 -20.948 1.00 58.36 181 LEU D N 1
ATOM 7238 C CA . LEU D 1 184 ? 35.554 17.101 -20.055 1.00 44.90 181 LEU D CA 1
ATOM 7239 C C . LEU D 1 184 ? 36.519 17.605 -18.982 1.00 49.44 181 LEU D C 1
ATOM 7240 O O . LEU D 1 184 ? 37.411 16.875 -18.541 1.00 58.85 181 LEU D O 1
ATOM 7245 N N . PRO D 1 185 ? 36.359 18.858 -18.542 1.00 41.33 182 PRO D N 1
ATOM 7246 C CA . PRO D 1 185 ? 37.313 19.421 -17.573 1.00 37.34 182 PRO D CA 1
ATOM 7247 C C . PRO D 1 185 ? 37.155 18.884 -16.161 1.00 32.98 182 PRO D C 1
ATOM 7248 O O . PRO D 1 185 ? 38.106 18.983 -15.376 1.00 30.00 182 PRO D O 1
ATOM 7252 N N . ASN D 1 186 ? 35.996 18.325 -15.806 1.00 32.33 183 ASN D N 1
ATOM 7253 C CA . ASN D 1 186 ? 35.754 17.858 -14.445 1.00 30.21 183 ASN D CA 1
ATOM 7254 C C . ASN D 1 186 ? 35.317 16.398 -14.425 1.00 37.98 183 ASN D C 1
ATOM 7255 O O . ASN D 1 186 ? 34.513 15.996 -13.580 1.00 40.83 183 ASN D O 1
ATOM 7260 N N . SER D 1 187 ? 35.840 15.592 -15.344 1.00 34.70 184 SER D N 1
ATOM 7261 C CA . SER D 1 187 ? 35.514 14.176 -15.416 1.00 28.84 184 SER D CA 1
ATOM 7262 C C . SER D 1 187 ? 36.601 13.353 -14.737 1.00 30.63 184 SER D C 1
ATOM 7263 O O . SER D 1 187 ? 37.793 13.637 -14.882 1.00 32.86 184 SER D O 1
ATOM 7266 N N . TYR D 1 188 ? 36.179 12.337 -13.990 1.00 28.43 185 TYR D N 1
ATOM 7267 C CA . TYR D 1 188 ? 37.095 11.428 -13.317 1.00 27.00 185 TYR D CA 1
ATOM 7268 C C . TYR D 1 188 ? 36.615 10.001 -13.528 1.00 37.18 185 TYR D C 1
ATOM 7269 O O . TYR D 1 188 ? 35.426 9.756 -13.750 1.00 42.25 185 TYR D O 1
ATOM 7278 N N . ILE D 1 189 ? 37.551 9.059 -13.457 1.00 35.61 186 ILE D N 1
ATOM 7279 C CA . ILE D 1 189 ? 37.265 7.648 -13.683 1.00 36.36 186 ILE D CA 1
ATOM 7280 C C . ILE D 1 189 ? 37.962 6.828 -12.605 1.00 34.61 186 ILE D C 1
ATOM 7281 O O . ILE D 1 189 ? 39.085 7.144 -12.196 1.00 33.79 186 ILE D O 1
ATOM 7286 N N . LYS D 1 190 ? 37.287 5.783 -12.137 1.00 30.57 187 LYS D N 1
ATOM 7287 C CA . LYS D 1 190 ? 37.787 4.940 -11.062 1.00 30.14 187 LYS D CA 1
ATOM 7288 C C . LYS D 1 190 ? 38.330 3.633 -11.621 1.00 45.77 187 LYS D C 1
ATOM 7289 O O . LYS D 1 190 ? 37.787 3.083 -12.584 1.00 53.54 187 LYS D O 1
ATOM 7295 N N . VAL D 1 191 ? 39.403 3.137 -11.006 1.00 44.09 188 VAL D N 1
ATOM 7296 C CA . VAL D 1 191 ? 40.001 1.872 -11.415 1.00 47.51 188 VAL D CA 1
ATOM 7297 C C . VAL D 1 191 ? 39.589 0.785 -10.431 1.00 49.59 188 VAL D C 1
ATOM 7298 O O . VAL D 1 191 ? 40.324 0.465 -9.488 1.00 49.94 188 VAL D O 1
ATOM 7302 N N . SER D 1 192 ? 38.401 0.220 -10.649 1.00 56.57 189 SER D N 1
ATOM 7303 C CA . SER D 1 192 ? 37.893 -0.892 -9.857 1.00 66.80 189 SER D CA 1
ATOM 7304 C C . SER D 1 192 ? 36.738 -1.578 -10.578 1.00 68.64 189 SER D C 1
ATOM 7305 O O . SER D 1 192 ? 36.567 -1.414 -11.791 1.00 72.73 189 SER D O 1
ATOM 7308 N N . GLY D 1 193 ? 35.944 -2.344 -9.845 1.00 71.20 190 GLY D N 1
ATOM 7309 C CA . GLY D 1 193 ? 34.789 -2.995 -10.429 1.00 67.70 190 GLY D CA 1
ATOM 7310 C C . GLY D 1 193 ? 34.420 -4.240 -9.665 1.00 76.93 190 GLY D C 1
ATOM 7311 O O . GLY D 1 193 ? 35.161 -4.723 -8.809 1.00 77.61 190 GLY D O 1
ATOM 7312 N N . ASP D 1 194 ? 33.233 -4.756 -9.992 1.00 91.13 191 ASP D N 1
ATOM 7313 C CA . ASP D 1 194 ? 32.762 -5.991 -9.384 1.00 102.86 191 ASP D CA 1
ATOM 7314 C C . ASP D 1 194 ? 33.620 -7.185 -9.780 1.00 111.35 191 ASP D C 1
ATOM 7315 O O . ASP D 1 194 ? 33.621 -8.196 -9.070 1.00 108.31 191 ASP D O 1
ATOM 7320 N N . ASN D 1 195 ? 34.345 -7.086 -10.886 1.00 118.10 192 ASN D N 1
ATOM 7321 C CA . ASN D 1 195 ? 35.252 -8.110 -11.371 1.00 114.13 192 ASN D CA 1
ATOM 7322 C C . ASN D 1 195 ? 36.694 -7.626 -11.281 1.00 110.13 192 ASN D C 1
ATOM 7323 O O . ASN D 1 195 ? 36.948 -6.423 -11.154 1.00 113.34 192 ASN D O 1
ATOM 7328 N N . PRO D 1 196 ? 37.667 -8.537 -11.318 1.00 104.42 193 PRO D N 1
ATOM 7329 C CA . PRO D 1 196 ? 39.067 -8.105 -11.405 1.00 106.39 193 PRO D CA 1
ATOM 7330 C C . PRO D 1 196 ? 39.301 -7.252 -12.644 1.00 108.43 193 PRO D C 1
ATOM 7331 O O . PRO D 1 196 ? 38.807 -7.553 -13.732 1.00 110.26 193 PRO D O 1
ATOM 7335 N N . VAL D 1 197 ? 40.059 -6.171 -12.464 1.00 106.41 194 VAL D N 1
ATOM 7336 C CA . VAL D 1 197 ? 40.283 -5.222 -13.547 1.00 101.40 194 VAL D CA 1
ATOM 7337 C C . VAL D 1 197 ? 41.245 -5.813 -14.567 1.00 109.06 194 VAL D C 1
ATOM 7338 O O . VAL D 1 197 ? 42.204 -6.514 -14.217 1.00 104.19 194 VAL D O 1
ATOM 7342 N N . GLY D 1 198 ? 40.989 -5.531 -15.843 1.00 117.86 195 GLY D N 1
ATOM 7343 C CA . GLY D 1 198 ? 41.828 -6.008 -16.916 1.00 123.24 195 GLY D CA 1
ATOM 7344 C C . GLY D 1 198 ? 43.096 -5.191 -17.051 1.00 127.61 195 GLY D C 1
ATOM 7345 O O . GLY D 1 198 ? 43.079 -3.958 -16.978 1.00 132.12 195 GLY D O 1
ATOM 7346 N N . PRO D 1 199 ? 44.230 -5.869 -17.252 1.00 128.08 196 PRO D N 1
ATOM 7347 C CA . PRO D 1 199 ? 45.514 -5.154 -17.347 1.00 127.76 196 PRO D CA 1
ATOM 7348 C C . PRO D 1 199 ? 45.645 -4.269 -18.579 1.00 124.25 196 PRO D C 1
ATOM 7349 O O . PRO D 1 199 ? 46.639 -3.537 -18.681 1.00 120.69 196 PRO D O 1
ATOM 7353 N N . ASP D 1 200 ? 44.693 -4.307 -19.511 1.00 126.77 197 ASP D N 1
ATOM 7354 C CA . ASP D 1 200 ? 44.734 -3.455 -20.693 1.00 128.64 197 ASP D CA 1
ATOM 7355 C C . ASP D 1 200 ? 43.664 -2.375 -20.705 1.00 127.90 197 ASP D C 1
ATOM 7356 O O . ASP D 1 200 ? 43.890 -1.312 -21.286 1.00 125.93 197 ASP D O 1
ATOM 7361 N N . ILE D 1 201 ? 42.505 -2.619 -20.089 1.00 122.34 198 ILE D N 1
ATOM 7362 C CA . ILE D 1 201 ? 41.515 -1.556 -19.942 1.00 105.15 198 ILE D CA 1
ATOM 7363 C C . ILE D 1 201 ? 42.056 -0.458 -19.036 1.00 83.89 198 ILE D C 1
ATOM 7364 O O . ILE D 1 201 ? 41.847 0.735 -19.287 1.00 82.96 198 ILE D O 1
ATOM 7369 N N . VAL D 1 202 ? 42.765 -0.843 -17.972 1.00 65.47 199 VAL D N 1
ATOM 7370 C CA . VAL D 1 202 ? 43.434 0.138 -17.122 1.00 48.52 199 VAL D CA 1
ATOM 7371 C C . VAL D 1 202 ? 44.488 0.895 -17.919 1.00 59.67 199 VAL D C 1
ATOM 7372 O O . VAL D 1 202 ? 44.682 2.103 -17.733 1.00 63.31 199 VAL D O 1
ATOM 7376 N N . LYS D 1 203 ? 45.175 0.199 -18.828 1.00 75.91 200 LYS D N 1
ATOM 7377 C CA . LYS D 1 203 ? 46.216 0.838 -19.627 1.00 74.07 200 LYS D CA 1
ATOM 7378 C C . LYS D 1 203 ? 45.631 1.906 -20.542 1.00 72.16 200 LYS D C 1
ATOM 7379 O O . LYS D 1 203 ? 46.183 3.007 -20.658 1.00 70.14 200 LYS D O 1
ATOM 7385 N N . TYR D 1 204 ? 44.505 1.604 -21.195 1.00 72.74 201 TYR D N 1
ATOM 7386 C CA . TYR D 1 204 ? 43.870 2.579 -22.076 1.00 66.08 201 TYR D CA 1
ATOM 7387 C C . TYR D 1 204 ? 43.272 3.741 -21.294 1.00 69.62 201 TYR D C 1
ATOM 7388 O O . TYR D 1 204 ? 43.237 4.870 -21.795 1.00 52.50 201 TYR D O 1
ATOM 7397 N N . VAL D 1 205 ? 42.798 3.487 -20.072 1.00 75.28 202 VAL D N 1
ATOM 7398 C CA . VAL D 1 205 ? 42.199 4.549 -19.270 1.00 58.18 202 VAL D CA 1
ATOM 7399 C C . VAL D 1 205 ? 43.255 5.560 -18.840 1.00 53.19 202 VAL D C 1
ATOM 7400 O O . VAL D 1 205 ? 43.031 6.775 -18.900 1.00 44.23 202 VAL D O 1
ATOM 7404 N N . ARG D 1 206 ? 44.424 5.079 -18.408 1.00 52.62 203 ARG D N 1
ATOM 7405 C CA . ARG D 1 206 ? 45.484 5.985 -17.974 1.00 55.56 203 ARG D CA 1
ATOM 7406 C C . ARG D 1 206 ? 45.988 6.853 -19.119 1.00 49.76 203 ARG D C 1
ATOM 7407 O O . ARG D 1 206 ? 46.370 8.008 -18.900 1.00 54.63 203 ARG D O 1
ATOM 7415 N N . ASP D 1 207 ? 45.998 6.320 -20.343 1.00 49.10 204 ASP D N 1
ATOM 7416 C CA . ASP D 1 207 ? 46.453 7.100 -21.488 1.00 59.95 204 ASP D CA 1
ATOM 7417 C C . ASP D 1 207 ? 45.407 8.120 -21.922 1.00 53.20 204 ASP D C 1
ATOM 7418 O O . ASP D 1 207 ? 45.755 9.235 -22.329 1.00 41.41 204 ASP D O 1
ATOM 7423 N N . THR D 1 208 ? 44.126 7.760 -21.835 1.00 47.92 205 THR D N 1
ATOM 7424 C CA . THR D 1 208 ? 43.066 8.651 -22.294 1.00 45.42 205 THR D CA 1
ATOM 7425 C C . THR D 1 208 ? 42.794 9.762 -21.287 1.00 59.84 205 THR D C 1
ATOM 7426 O O . THR D 1 208 ? 42.805 10.947 -21.640 1.00 53.77 205 THR D O 1
ATOM 7430 N N . PHE D 1 209 ? 42.552 9.398 -20.025 1.00 54.05 206 PHE D N 1
ATOM 7431 C CA . PHE D 1 209 ? 42.163 10.383 -19.023 1.00 42.30 206 PHE D CA 1
ATOM 7432 C C . PHE D 1 209 ? 43.355 11.141 -18.454 1.00 41.32 206 PHE D C 1
ATOM 7433 O O . PHE D 1 209 ? 43.201 12.289 -18.022 1.00 54.91 206 PHE D O 1
ATOM 7441 N N . GLY D 1 210 ? 44.536 10.531 -18.440 1.00 35.15 207 GLY D N 1
ATOM 7442 C CA . GLY D 1 210 ? 45.712 11.174 -17.904 1.00 41.67 207 GLY D CA 1
ATOM 7443 C C . GLY D 1 210 ? 45.916 10.865 -16.436 1.00 53.86 207 GLY D C 1
ATOM 7444 O O . GLY D 1 210 ? 45.024 10.351 -15.755 1.00 57.25 207 GLY D O 1
ATOM 7445 N N . PRO D 1 211 ? 47.104 11.183 -15.914 1.00 48.29 208 PRO D N 1
ATOM 7446 C CA . PRO D 1 211 ? 47.418 10.829 -14.520 1.00 49.27 208 PRO D CA 1
ATOM 7447 C C . PRO D 1 211 ? 46.697 11.675 -13.482 1.00 42.86 208 PRO D C 1
ATOM 7448 O O . PRO D 1 211 ? 46.771 11.346 -12.291 1.00 49.20 208 PRO D O 1
ATOM 7452 N N . LYS D 1 212 ? 46.007 12.744 -13.882 1.00 38.25 209 LYS D N 1
ATOM 7453 C CA . LYS D 1 212 ? 45.329 13.623 -12.939 1.00 39.85 209 LYS D CA 1
ATOM 7454 C C . LYS D 1 212 ? 43.842 13.324 -12.794 1.00 40.12 209 LYS D C 1
ATOM 7455 O O . LYS D 1 212 ? 43.210 13.853 -11.873 1.00 38.24 209 LYS D O 1
ATOM 7461 N N . LYS D 1 213 ? 43.270 12.495 -13.669 1.00 38.16 210 LYS D N 1
ATOM 7462 C CA . LYS D 1 213 ? 41.844 12.193 -13.643 1.00 33.21 210 LYS D CA 1
ATOM 7463 C C . LYS D 1 213 ? 41.569 10.722 -13.350 1.00 39.93 210 LYS D C 1
ATOM 7464 O O . LYS D 1 213 ? 40.475 10.228 -13.644 1.00 46.02 210 LYS D O 1
ATOM 7470 N N . VAL D 1 214 ? 42.534 10.015 -12.771 1.00 36.60 211 VAL D N 1
ATOM 7471 C CA . VAL D 1 214 ? 42.398 8.599 -12.447 1.00 26.85 211 VAL D CA 1
ATOM 7472 C C . VAL D 1 214 ? 42.359 8.466 -10.930 1.00 31.95 211 VAL D C 1
ATOM 7473 O O . VAL D 1 214 ? 43.280 8.913 -10.235 1.00 38.55 211 VAL D O 1
ATOM 7477 N N . LEU D 1 215 ? 41.295 7.853 -10.419 1.00 25.43 212 LEU D N 1
ATOM 7478 C CA . LEU D 1 215 ? 41.060 7.728 -8.986 1.00 25.70 212 LEU D CA 1
ATOM 7479 C C . LEU D 1 215 ? 41.267 6.286 -8.549 1.00 22.62 212 LEU D C 1
ATOM 7480 O O . LEU D 1 215 ? 40.761 5.360 -9.193 1.00 39.76 212 LEU D O 1
ATOM 7485 N N . TYR D 1 216 ? 42.001 6.096 -7.455 1.00 26.46 213 TYR D N 1
ATOM 7486 C CA . TYR D 1 216 ? 42.092 4.781 -6.840 1.00 27.59 213 TYR D CA 1
ATOM 7487 C C . TYR D 1 216 ? 40.804 4.477 -6.089 1.00 28.23 213 TYR D C 1
ATOM 7488 O O . TYR D 1 216 ? 40.302 5.315 -5.334 1.00 34.67 213 TYR D O 1
ATOM 7497 N N . SER D 1 217 ? 40.277 3.273 -6.289 1.00 35.46 214 SER D N 1
ATOM 7498 C CA . SER D 1 217 ? 39.098 2.819 -5.569 1.00 30.77 214 SER D CA 1
ATOM 7499 C C . SER D 1 217 ? 39.188 1.311 -5.392 1.00 33.22 214 SER D C 1
ATOM 7500 O O . SER D 1 217 ? 39.750 0.606 -6.234 1.00 57.73 214 SER D O 1
ATOM 7503 N N . SER D 1 218 ? 38.633 0.824 -4.281 1.00 23.40 215 SER D N 1
ATOM 7504 C CA . SER D 1 218 ? 38.684 -0.593 -3.957 1.00 31.51 215 SER D CA 1
ATOM 7505 C C . SER D 1 218 ? 37.373 -1.326 -4.188 1.00 36.73 215 SER D C 1
ATOM 7506 O O . SER D 1 218 ? 37.395 -2.549 -4.348 1.00 42.71 215 SER D O 1
ATOM 7509 N N . ASN D 1 219 ? 36.244 -0.615 -4.208 1.00 33.65 216 ASN D N 1
ATOM 7510 C CA . ASN D 1 219 ? 34.918 -1.228 -4.301 1.00 36.34 216 ASN D CA 1
ATOM 7511 C C . ASN D 1 219 ? 34.694 -2.247 -3.186 1.00 34.60 216 ASN D C 1
ATOM 7512 O O . ASN D 1 219 ? 34.009 -3.254 -3.376 1.00 39.41 216 ASN D O 1
ATOM 7517 N N . TRP D 1 220 ? 35.280 -1.992 -2.014 1.00 31.72 217 TRP D N 1
ATOM 7518 C CA . TRP D 1 220 ? 35.168 -2.855 -0.848 1.00 25.50 217 TRP D CA 1
ATOM 7519 C C . TRP D 1 220 ? 33.790 -2.691 -0.207 1.00 25.28 217 TRP D C 1
ATOM 7520 O O . TRP D 1 220 ? 33.277 -1.573 -0.119 1.00 28.48 217 TRP D O 1
ATOM 7531 N N . PRO D 1 221 ? 33.164 -3.785 0.256 1.00 21.69 218 PRO D N 1
ATOM 7532 C CA . PRO D 1 221 ? 33.670 -5.160 0.229 1.00 28.99 218 PRO D CA 1
ATOM 7533 C C . PRO D 1 221 ? 33.195 -5.979 -0.969 1.00 34.06 218 PRO D C 1
ATOM 7534 O O . PRO D 1 221 ? 33.299 -7.206 -0.938 1.00 47.27 218 PRO D O 1
ATOM 7538 N N . VAL D 1 222 ? 32.675 -5.316 -2.006 1.00 37.48 219 VAL D N 1
ATOM 7539 C CA . VAL D 1 222 ? 32.211 -6.045 -3.184 1.00 37.86 219 VAL D CA 1
ATOM 7540 C C . VAL D 1 222 ? 33.383 -6.699 -3.907 1.00 41.71 219 VAL D C 1
ATOM 7541 O O . VAL D 1 222 ? 33.210 -7.711 -4.599 1.00 52.12 219 VAL D O 1
ATOM 7545 N N . VAL D 1 223 ? 34.592 -6.154 -3.747 1.00 36.37 220 VAL D N 1
ATOM 7546 C CA . VAL D 1 223 ? 35.770 -6.744 -4.378 1.00 33.65 220 VAL D CA 1
ATOM 7547 C C . VAL D 1 223 ? 36.038 -8.139 -3.827 1.00 48.61 220 VAL D C 1
ATOM 7548 O O . VAL D 1 223 ? 36.627 -8.984 -4.513 1.00 54.90 220 VAL D O 1
ATOM 7552 N N . GLU D 1 224 ? 35.599 -8.414 -2.596 1.00 53.74 221 GLU D N 1
ATOM 7553 C CA . GLU D 1 224 ? 35.801 -9.724 -1.989 1.00 55.46 221 GLU D CA 1
ATOM 7554 C C . GLU D 1 224 ? 34.947 -10.813 -2.624 1.00 58.00 221 GLU D C 1
ATOM 7555 O O . GLU D 1 224 ? 35.123 -11.988 -2.284 1.00 73.83 221 GLU D O 1
ATOM 7561 N N . LEU D 1 225 ? 34.033 -10.458 -3.529 1.00 56.82 222 LEU D N 1
ATOM 7562 C CA . LEU D 1 225 ? 33.156 -11.451 -4.139 1.00 55.93 222 LEU D CA 1
ATOM 7563 C C . LEU D 1 225 ? 33.898 -12.294 -5.170 1.00 61.28 222 LEU D C 1
ATOM 7564 O O . LEU D 1 225 ? 33.903 -13.527 -5.086 1.00 76.24 222 LEU D O 1
ATOM 7569 N N . ASN D 1 226 ? 34.530 -11.647 -6.149 1.00 59.79 223 ASN D N 1
ATOM 7570 C CA . ASN D 1 226 ? 35.263 -12.345 -7.197 1.00 54.27 223 ASN D CA 1
ATOM 7571 C C . ASN D 1 226 ? 36.771 -12.173 -7.071 1.00 63.67 223 ASN D C 1
ATOM 7572 O O . ASN D 1 226 ? 37.512 -12.625 -7.951 1.00 81.69 223 ASN D O 1
ATOM 7577 N N . SER D 1 227 ? 37.243 -11.535 -6.002 1.00 59.11 224 SER D N 1
ATOM 7578 C CA . SER D 1 227 ? 38.676 -11.311 -5.833 1.00 51.46 224 SER D CA 1
ATOM 7579 C C . SER D 1 227 ? 38.956 -11.084 -4.346 1.00 45.58 224 SER D C 1
ATOM 7580 O O . SER D 1 227 ? 38.276 -11.659 -3.490 1.00 50.26 224 SER D O 1
ATOM 7583 N N . THR D 1 228 ? 39.950 -10.251 -4.048 1.00 39.65 225 THR D N 1
ATOM 7584 C CA . THR D 1 228 ? 40.323 -9.928 -2.679 1.00 39.01 225 THR D CA 1
ATOM 7585 C C . THR D 1 228 ? 40.857 -8.505 -2.655 1.00 45.24 225 THR D C 1
ATOM 7586 O O . THR D 1 228 ? 41.487 -8.054 -3.616 1.00 60.77 225 THR D O 1
ATOM 7590 N N . PHE D 1 229 ? 40.581 -7.792 -1.558 1.00 35.04 226 PHE D N 1
ATOM 7591 C CA . PHE D 1 229 ? 41.119 -6.444 -1.402 1.00 30.42 226 PHE D CA 1
ATOM 7592 C C . PHE D 1 229 ? 42.637 -6.441 -1.526 1.00 36.02 226 PHE D C 1
ATOM 7593 O O . PHE D 1 229 ? 43.211 -5.575 -2.197 1.00 40.24 226 PHE D O 1
ATOM 7601 N N . ALA D 1 230 ? 43.305 -7.398 -0.876 1.00 42.75 227 ALA D N 1
ATOM 7602 C CA . ALA D 1 230 ? 44.759 -7.472 -0.960 1.00 37.97 227 ALA D CA 1
ATOM 7603 C C . ALA D 1 230 ? 45.223 -7.730 -2.386 1.00 47.65 227 ALA D C 1
ATOM 7604 O O . ALA D 1 230 ? 46.269 -7.219 -2.799 1.00 49.52 227 ALA D O 1
ATOM 7606 N N . THR D 1 231 ? 44.461 -8.514 -3.151 1.00 47.60 228 THR D N 1
ATOM 7607 C CA . THR D 1 231 ? 44.800 -8.737 -4.552 1.00 37.28 228 THR D CA 1
ATOM 7608 C C . THR D 1 231 ? 44.684 -7.446 -5.350 1.00 41.06 228 THR D C 1
ATOM 7609 O O . THR D 1 231 ? 45.576 -7.102 -6.134 1.00 47.95 228 THR D O 1
ATOM 7613 N N . HIS D 1 232 ? 43.588 -6.710 -5.154 1.00 41.16 229 HIS D N 1
ATOM 7614 C CA . HIS D 1 232 ? 43.361 -5.493 -5.925 1.00 37.62 229 HIS D CA 1
ATOM 7615 C C . HIS D 1 232 ? 44.345 -4.397 -5.534 1.00 35.16 229 HIS D C 1
ATOM 7616 O O . HIS D 1 232 ? 44.926 -3.736 -6.402 1.00 31.01 229 HIS D O 1
ATOM 7623 N N . PHE D 1 233 ? 44.546 -4.189 -4.230 1.00 37.87 230 PHE D N 1
ATOM 7624 C CA . PHE D 1 233 ? 45.419 -3.106 -3.785 1.00 36.90 230 PHE D CA 1
ATOM 7625 C C . PHE D 1 233 ? 46.871 -3.370 -4.163 1.00 41.06 230 PHE D C 1
ATOM 7626 O O . PHE D 1 233 ? 47.598 -2.441 -4.534 1.00 41.21 230 PHE D O 1
ATOM 7634 N N . GLN D 1 234 ? 47.315 -4.625 -4.067 1.00 52.90 231 GLN D N 1
ATOM 7635 C CA . GLN D 1 234 ? 48.664 -4.959 -4.515 1.00 50.89 231 GLN D CA 1
ATOM 7636 C C . GLN D 1 234 ? 48.800 -4.772 -6.020 1.00 44.52 231 GLN D C 1
ATOM 7637 O O . GLN D 1 234 ? 49.809 -4.241 -6.497 1.00 45.59 231 GLN D O 1
ATOM 7643 N N . LEU D 1 235 ? 47.785 -5.191 -6.781 1.00 47.62 232 LEU D N 1
ATOM 7644 C CA . LEU D 1 235 ? 47.813 -5.011 -8.229 1.00 47.65 232 LEU D CA 1
ATOM 7645 C C . LEU D 1 235 ? 47.881 -3.537 -8.609 1.00 50.53 232 LEU D C 1
ATOM 7646 O O . LEU D 1 235 ? 48.473 -3.189 -9.638 1.00 56.02 232 LEU D O 1
ATOM 7659 N N . LEU D 1 237 ? 49.346 -1.255 -6.637 1.00 46.97 234 LEU D N 1
ATOM 7660 C CA . LEU D 1 237 ? 50.679 -0.824 -6.228 1.00 37.36 234 LEU D CA 1
ATOM 7661 C C . LEU D 1 237 ? 51.723 -1.180 -7.279 1.00 57.61 234 LEU D C 1
ATOM 7662 O O . LEU D 1 237 ? 52.617 -0.378 -7.570 1.00 67.17 234 LEU D O 1
ATOM 7667 N N . ASP D 1 238 ? 51.626 -2.376 -7.861 1.00 61.05 235 ASP D N 1
ATOM 7668 C CA . ASP D 1 238 ? 52.589 -2.788 -8.872 1.00 65.69 235 ASP D CA 1
ATOM 7669 C C . ASP D 1 238 ? 52.344 -2.127 -10.222 1.00 58.73 235 ASP D C 1
ATOM 7670 O O . ASP D 1 238 ? 53.250 -2.115 -11.063 1.00 52.23 235 ASP D O 1
ATOM 7675 N N . THR D 1 239 ? 51.152 -1.577 -10.446 1.00 51.59 236 THR D N 1
ATOM 7676 C CA . THR D 1 239 ? 50.832 -0.928 -11.711 1.00 44.52 236 THR D CA 1
ATOM 7677 C C . THR D 1 239 ? 51.156 0.563 -11.687 1.00 51.05 236 THR D C 1
ATOM 7678 O O . THR D 1 239 ? 51.759 1.086 -12.629 1.00 55.00 236 THR D O 1
ATOM 7682 N N . PHE D 1 240 ? 50.767 1.257 -10.618 1.00 55.71 237 PHE D N 1
ATOM 7683 C CA . PHE D 1 240 ? 50.957 2.698 -10.516 1.00 51.19 237 PHE D CA 1
ATOM 7684 C C . PHE D 1 240 ? 52.189 3.093 -9.717 1.00 50.31 237 PHE D C 1
ATOM 7685 O O . PHE D 1 240 ? 52.765 4.155 -9.976 1.00 54.37 237 PHE D O 1
ATOM 7693 N N . GLY D 1 241 ? 52.604 2.274 -8.753 1.00 42.93 238 GLY D N 1
ATOM 7694 C CA . GLY D 1 241 ? 53.750 2.622 -7.936 1.00 40.00 238 GLY D CA 1
ATOM 7695 C C . GLY D 1 241 ? 53.384 3.605 -6.835 1.00 51.82 238 GLY D C 1
ATOM 7696 O O . GLY D 1 241 ? 52.267 3.610 -6.314 1.00 65.55 238 GLY D O 1
ATOM 7697 N N . GLU D 1 242 ? 54.349 4.457 -6.483 1.00 57.57 239 GLU D N 1
ATOM 7698 C CA . GLU D 1 242 ? 54.141 5.462 -5.446 1.00 62.12 239 GLU D CA 1
ATOM 7699 C C . GLU D 1 242 ? 53.519 6.717 -6.048 1.00 63.12 239 GLU D C 1
ATOM 7700 O O . GLU D 1 242 ? 54.056 7.821 -5.901 1.00 81.79 239 GLU D O 1
ATOM 7706 N N . ASP D 1 243 ? 52.379 6.555 -6.718 1.00 43.88 240 ASP D N 1
ATOM 7707 C CA . ASP D 1 243 ? 51.712 7.661 -7.400 1.00 43.63 240 ASP D CA 1
ATOM 7708 C C . ASP D 1 243 ? 50.847 8.401 -6.389 1.00 46.19 240 ASP D C 1
ATOM 7709 O O . ASP D 1 243 ? 49.775 7.928 -6.004 1.00 49.39 240 ASP D O 1
ATOM 7714 N N . GLU D 1 244 ? 51.310 9.576 -5.957 1.00 46.49 241 GLU D N 1
ATOM 7715 C CA . GLU D 1 244 ? 50.563 10.351 -4.973 1.00 50.30 241 GLU D CA 1
ATOM 7716 C C . GLU D 1 244 ? 49.313 10.988 -5.565 1.00 46.45 241 GLU D C 1
ATOM 7717 O O . GLU D 1 244 ? 48.377 11.295 -4.819 1.00 55.55 241 GLU D O 1
ATOM 7723 N N . ASP D 1 245 ? 49.272 11.193 -6.882 1.00 45.11 242 ASP D N 1
ATOM 7724 C CA . ASP D 1 245 ? 48.053 11.690 -7.511 1.00 39.98 242 ASP D CA 1
ATOM 7725 C C . ASP D 1 245 ? 46.990 10.600 -7.572 1.00 42.27 242 ASP D C 1
ATOM 7726 O O . ASP D 1 245 ? 45.831 10.825 -7.206 1.00 44.77 242 ASP D O 1
ATOM 7731 N N . PHE D 1 246 ? 47.376 9.404 -8.020 1.00 49.13 243 PHE D N 1
ATOM 7732 C CA . PHE D 1 246 ? 46.415 8.320 -8.183 1.00 24.52 243 PHE D CA 1
ATOM 7733 C C . PHE D 1 246 ? 45.844 7.858 -6.849 1.00 43.33 243 PHE D C 1
ATOM 7734 O O . PHE D 1 246 ? 44.708 7.373 -6.798 1.00 47.33 243 PHE D O 1
ATOM 7742 N N . PHE D 1 247 ? 46.596 8.016 -5.759 1.00 42.65 244 PHE D N 1
ATOM 7743 C CA . PHE D 1 247 ? 46.206 7.447 -4.477 1.00 38.67 244 PHE D CA 1
ATOM 7744 C C . PHE D 1 247 ? 45.594 8.451 -3.506 1.00 33.33 244 PHE D C 1
ATOM 7745 O O . PHE D 1 247 ? 45.001 8.025 -2.509 1.00 33.09 244 PHE D O 1
ATOM 7753 N N . GLU D 1 248 ? 45.712 9.758 -3.755 1.00 27.12 245 GLU D N 1
ATOM 7754 C CA . GLU D 1 248 ? 45.062 10.718 -2.867 1.00 29.79 245 GLU D CA 1
ATOM 7755 C C . GLU D 1 248 ? 44.803 12.073 -3.520 1.00 39.82 245 GLU D C 1
ATOM 7756 O O . GLU D 1 248 ? 43.739 12.665 -3.312 1.00 50.45 245 GLU D O 1
ATOM 7762 N N . ASN D 1 249 ? 45.757 12.575 -4.308 1.00 34.09 246 ASN D N 1
ATOM 7763 C CA . ASN D 1 249 ? 45.659 13.952 -4.784 1.00 40.13 246 ASN D CA 1
ATOM 7764 C C . ASN D 1 249 ? 44.539 14.122 -5.805 1.00 41.06 246 ASN D C 1
ATOM 7765 O O . ASN D 1 249 ? 43.886 15.172 -5.844 1.00 39.82 246 ASN D O 1
ATOM 7770 N N . ASN D 1 250 ? 44.302 13.108 -6.640 1.00 37.16 247 ASN D N 1
ATOM 7771 C CA . ASN D 1 250 ? 43.204 13.199 -7.597 1.00 27.74 247 ASN D CA 1
ATOM 7772 C C . ASN D 1 250 ? 41.854 13.194 -6.892 1.00 33.69 247 ASN D C 1
ATOM 7773 O O . ASN D 1 250 ? 40.914 13.864 -7.335 1.00 38.31 247 ASN D O 1
ATOM 7778 N N . ALA D 1 251 ? 41.738 12.446 -5.792 1.00 35.57 248 ALA D N 1
ATOM 7779 C CA . ALA D 1 251 ? 40.493 12.435 -5.032 1.00 24.71 248 ALA D CA 1
ATOM 7780 C C . ALA D 1 251 ? 40.259 13.760 -4.319 1.00 30.16 248 ALA D C 1
ATOM 7781 O O . ALA D 1 251 ? 39.110 14.196 -4.189 1.00 36.49 248 ALA D O 1
ATOM 7783 N N . ARG D 1 252 ? 41.328 14.410 -3.851 1.00 26.85 249 ARG D N 1
ATOM 7784 C CA . ARG D 1 252 ? 41.178 15.712 -3.209 1.00 22.84 249 ARG D CA 1
ATOM 7785 C C . ARG D 1 252 ? 40.638 16.755 -4.177 1.00 27.72 249 ARG D C 1
ATOM 7786 O O . ARG D 1 252 ? 39.879 17.642 -3.772 1.00 28.44 249 ARG D O 1
ATOM 7794 N N . ARG D 1 253 ? 41.016 16.671 -5.454 1.00 30.81 250 ARG D N 1
ATOM 7795 C CA . ARG D 1 253 ? 40.513 17.620 -6.440 1.00 27.99 250 ARG D CA 1
ATOM 7796 C C . ARG D 1 253 ? 39.097 17.283 -6.890 1.00 30.29 250 ARG D C 1
ATOM 7797 O O . ARG D 1 253 ? 38.305 18.193 -7.157 1.00 38.21 250 ARG D O 1
ATOM 7805 N N . ALA D 1 254 ? 38.760 15.996 -6.973 1.00 34.68 251 ALA D N 1
ATOM 7806 C CA . ALA D 1 254 ? 37.442 15.600 -7.455 1.00 29.23 251 ALA D CA 1
ATOM 7807 C C . ALA D 1 254 ? 36.366 15.824 -6.398 1.00 32.07 251 ALA D C 1
ATOM 7808 O O . ALA D 1 254 ? 35.288 16.348 -6.701 1.00 41.90 251 ALA D O 1
ATOM 7810 N N . TYR D 1 255 ? 36.639 15.435 -5.154 1.00 26.29 252 TYR D N 1
ATOM 7811 C CA . TYR D 1 255 ? 35.658 15.507 -4.080 1.00 33.94 252 TYR D CA 1
ATOM 7812 C C . TYR D 1 255 ? 35.830 16.726 -3.184 1.00 41.32 252 TYR D C 1
ATOM 7813 O O . TYR D 1 255 ? 35.030 16.912 -2.261 1.00 39.17 252 TYR D O 1
ATOM 7822 N N . ASN D 1 256 ? 36.845 17.556 -3.432 1.00 39.82 253 ASN D N 1
ATOM 7823 C CA . ASN D 1 256 ? 37.154 18.718 -2.595 1.00 43.56 253 ASN D CA 1
ATOM 7824 C C . ASN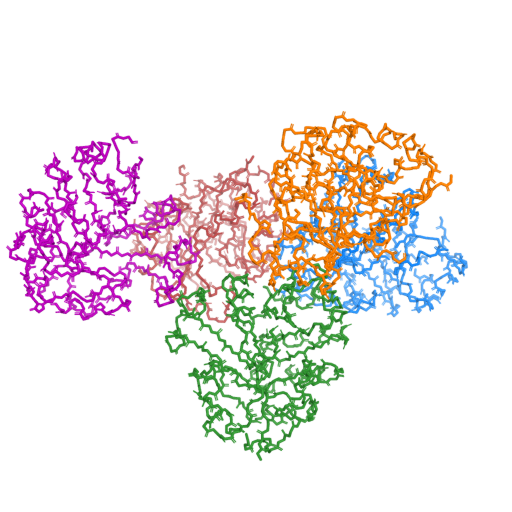 D 1 256 ? 37.391 18.298 -1.142 1.00 45.78 253 ASN D C 1
ATOM 7825 O O . ASN D 1 256 ? 36.643 18.651 -0.228 1.00 50.67 253 ASN D O 1
ATOM 7830 N N . ILE D 1 257 ? 38.457 17.530 -0.949 1.00 41.23 254 ILE D N 1
ATOM 7831 C CA . ILE D 1 257 ? 38.872 17.062 0.367 1.00 31.11 254 ILE D CA 1
ATOM 7832 C C . ILE D 1 257 ? 40.039 17.932 0.814 1.00 51.35 254 ILE D C 1
ATOM 7833 O O . ILE D 1 257 ? 41.117 17.900 0.212 1.00 55.92 254 ILE D O 1
ATOM 7838 N N . ASP D 1 258 ? 39.825 18.715 1.867 1.00 67.60 255 ASP D N 1
ATOM 7839 C CA . ASP D 1 258 ? 40.848 19.624 2.371 1.00 76.12 255 ASP D CA 1
ATOM 7840 C C . ASP D 1 258 ? 42.033 18.859 2.952 1.00 80.71 255 ASP D C 1
ATOM 7841 O O . ASP D 1 258 ? 41.881 17.742 3.447 1.00 80.39 255 ASP D O 1
ATOM 7846 N N . THR E 1 5 ? 0.480 12.328 26.114 1.00 71.03 2 THR E N 1
ATOM 7847 C CA . THR E 1 5 ? 1.807 11.851 25.743 1.00 80.65 2 THR E CA 1
ATOM 7848 C C . THR E 1 5 ? 2.840 12.247 26.797 1.00 76.08 2 THR E C 1
ATOM 7849 O O . THR E 1 5 ? 2.735 13.306 27.417 1.00 79.14 2 THR E O 1
ATOM 7853 N N . LEU E 1 6 ? 3.837 11.389 26.994 1.00 60.44 3 LEU E N 1
ATOM 7854 C CA . LEU E 1 6 ? 4.836 11.560 28.039 1.00 51.59 3 LEU E CA 1
ATOM 7855 C C . LEU E 1 6 ? 6.233 11.590 27.435 1.00 50.81 3 LEU E C 1
ATOM 7856 O O . LEU E 1 6 ? 6.564 10.770 26.572 1.00 49.92 3 LEU E O 1
ATOM 7861 N N . ASN E 1 7 ? 7.048 12.536 27.896 1.00 40.77 4 ASN E N 1
ATOM 7862 C CA . ASN E 1 7 ? 8.442 12.633 27.485 1.00 43.39 4 ASN E CA 1
ATOM 7863 C C . ASN E 1 7 ? 9.312 11.859 28.467 1.00 42.13 4 ASN E C 1
ATOM 7864 O O . ASN E 1 7 ? 9.154 11.995 29.684 1.00 49.34 4 ASN E O 1
ATOM 7869 N N . VAL E 1 8 ? 10.227 11.050 27.937 1.00 34.67 5 VAL E N 1
ATOM 7870 C CA . VAL E 1 8 ? 11.054 10.163 28.746 1.00 32.84 5 VAL E CA 1
ATOM 7871 C C . VAL E 1 8 ? 12.519 10.409 28.413 1.00 31.86 5 VAL E C 1
ATOM 7872 O O . VAL E 1 8 ? 12.889 10.483 27.236 1.00 30.38 5 VAL E O 1
ATOM 7876 N N . ILE E 1 9 ? 13.346 10.538 29.448 1.00 28.41 6 ILE E N 1
ATOM 7877 C CA . ILE E 1 9 ? 14.795 10.634 29.313 1.00 20.24 6 ILE E CA 1
ATOM 7878 C C . ILE E 1 9 ? 15.395 9.494 30.124 1.00 26.82 6 ILE E C 1
ATOM 7879 O O . ILE E 1 9 ? 15.286 9.477 31.358 1.00 40.94 6 ILE E O 1
ATOM 7884 N N . ASP E 1 10 ? 16.019 8.539 29.440 1.00 28.91 7 ASP E N 1
ATOM 7885 C CA . ASP E 1 10 ? 16.612 7.384 30.103 1.00 21.58 7 ASP E CA 1
ATOM 7886 C C . ASP E 1 10 ? 17.939 7.789 30.734 1.00 22.71 7 ASP E C 1
ATOM 7887 O O . ASP E 1 10 ? 18.853 8.238 30.035 1.00 41.69 7 ASP E O 1
ATOM 7892 N N . SER E 1 11 ? 18.053 7.627 32.048 1.00 24.30 8 SER E N 1
ATOM 7893 C CA . SER E 1 11 ? 19.257 8.046 32.751 1.00 27.33 8 SER E CA 1
ATOM 7894 C C . SER E 1 11 ? 20.354 6.989 32.756 1.00 30.08 8 SER E C 1
ATOM 7895 O O . SER E 1 11 ? 21.489 7.307 33.125 1.00 39.58 8 SER E O 1
ATOM 7898 N N . HIS E 1 12 ? 20.059 5.756 32.350 1.00 25.94 9 HIS E N 1
ATOM 7899 C CA . HIS E 1 12 ? 21.048 4.683 32.426 1.00 27.34 9 HIS E CA 1
ATOM 7900 C C . HIS E 1 12 ? 20.715 3.628 31.380 1.00 26.85 9 HIS E C 1
ATOM 7901 O O . HIS E 1 12 ? 19.734 2.893 31.533 1.00 37.90 9 HIS E O 1
ATOM 7908 N N . PHE E 1 13 ? 21.529 3.549 30.328 1.00 23.22 10 PHE E N 1
ATOM 7909 C CA . PHE E 1 13 ? 21.402 2.489 29.338 1.00 26.41 10 PHE E CA 1
ATOM 7910 C C . PHE E 1 13 ? 22.789 2.150 28.809 1.00 25.80 10 PHE E C 1
ATOM 7911 O O . PHE E 1 13 ? 23.753 2.894 29.006 1.00 21.98 10 PHE E O 1
ATOM 7919 N N . HIS E 1 14 ? 22.879 1.008 28.130 1.00 22.84 11 HIS E N 1
ATOM 7920 C CA . HIS E 1 14 ? 24.137 0.521 27.585 1.00 19.80 11 HIS E CA 1
ATOM 7921 C C . HIS E 1 14 ? 23.951 0.078 26.142 1.00 22.95 11 HIS E C 1
ATOM 7922 O O . HIS E 1 14 ? 22.849 -0.287 25.721 1.00 23.59 11 HIS E O 1
ATOM 7929 N N . ILE E 1 15 ? 25.050 0.116 25.389 1.00 23.16 12 ILE E N 1
ATOM 7930 C CA . ILE E 1 15 ? 25.143 -0.501 24.072 1.00 19.84 12 ILE E CA 1
ATOM 7931 C C . ILE E 1 15 ? 26.525 -1.127 23.952 1.00 17.35 12 ILE E C 1
ATOM 7932 O O . ILE E 1 15 ? 27.508 -0.609 24.489 1.00 28.79 12 ILE E O 1
ATOM 7937 N N . TRP E 1 16 ? 26.596 -2.255 23.250 1.00 24.81 13 TRP E N 1
ATOM 7938 C CA . TRP E 1 16 ? 27.873 -2.922 23.035 1.00 21.72 13 TRP E CA 1
ATOM 7939 C C . TRP E 1 16 ? 27.761 -3.840 21.827 1.00 31.23 13 TRP E C 1
ATOM 7940 O O . TRP E 1 16 ? 26.666 -4.142 21.346 1.00 29.50 13 TRP E O 1
ATOM 7951 N N . ASP E 1 17 ? 28.918 -4.280 21.346 1.00 31.86 14 ASP E N 1
ATOM 7952 C CA . ASP E 1 17 ? 29.014 -5.225 20.236 1.00 31.83 14 ASP E CA 1
ATOM 7953 C C . ASP E 1 17 ? 30.000 -6.312 20.640 1.00 30.01 14 ASP E C 1
ATOM 7954 O O . ASP E 1 17 ? 31.202 -6.019 20.809 1.00 38.82 14 ASP E O 1
ATOM 7959 N N . PRO E 1 18 ? 29.552 -7.559 20.808 1.00 25.60 15 PRO E N 1
ATOM 7960 C CA . PRO E 1 18 ? 30.472 -8.607 21.283 1.00 24.73 15 PRO E CA 1
ATOM 7961 C C . PRO E 1 18 ? 31.599 -8.912 20.314 1.00 37.60 15 PRO E C 1
ATOM 7962 O O . PRO E 1 18 ? 32.668 -9.365 20.744 1.00 47.59 15 PRO E O 1
ATOM 7966 N N . ASP E 1 19 ? 31.397 -8.679 19.016 1.00 33.25 16 ASP E N 1
ATOM 7967 C CA . ASP E 1 19 ? 32.446 -8.961 18.042 1.00 40.39 16 ASP E CA 1
ATOM 7968 C C . ASP E 1 19 ? 33.491 -7.853 18.005 1.00 36.70 16 ASP E C 1
ATOM 7969 O O . ASP E 1 19 ? 34.693 -8.133 17.925 1.00 57.33 16 ASP E O 1
ATOM 7974 N N . ALA E 1 20 ? 33.057 -6.594 18.068 1.00 38.78 17 ALA E N 1
ATOM 7975 C CA . ALA E 1 20 ? 33.992 -5.479 17.980 1.00 35.08 17 ALA E CA 1
ATOM 7976 C C . ALA E 1 20 ? 34.614 -5.135 19.328 1.00 36.78 17 ALA E C 1
ATOM 7977 O O . ALA E 1 20 ? 35.747 -4.643 19.373 1.00 33.36 17 ALA E O 1
ATOM 7979 N N . GLN E 1 21 ? 33.904 -5.383 20.424 1.00 30.46 18 GLN E N 1
ATOM 7980 C CA . GLN E 1 21 ? 34.360 -5.008 21.753 1.00 25.14 18 GLN E CA 1
ATOM 7981 C C . GLN E 1 21 ? 34.648 -6.244 22.594 1.00 34.46 18 GLN E C 1
ATOM 7982 O O . GLN E 1 21 ? 34.105 -7.328 22.360 1.00 43.53 18 GLN E O 1
ATOM 7988 N N . ASP E 1 22 ? 35.516 -6.062 23.584 1.00 40.59 19 ASP E N 1
ATOM 7989 C CA . ASP E 1 22 ? 35.926 -7.123 24.501 1.00 48.32 19 ASP E CA 1
ATOM 7990 C C . ASP E 1 22 ? 35.341 -6.806 25.874 1.00 41.78 19 ASP E C 1
ATOM 7991 O O . ASP E 1 22 ? 35.912 -6.022 26.637 1.00 40.78 19 ASP E O 1
ATOM 7996 N N . LEU E 1 23 ? 34.197 -7.416 26.182 1.00 28.48 20 LEU E N 1
ATOM 7997 C CA . LEU E 1 23 ? 33.546 -7.242 27.477 1.00 27.14 20 LEU E CA 1
ATOM 7998 C C . LEU E 1 23 ? 33.756 -8.496 28.314 1.00 45.04 20 LEU E C 1
ATOM 7999 O O . LEU E 1 23 ? 33.084 -9.515 28.085 1.00 38.40 20 LEU E O 1
ATOM 8004 N N . PRO E 1 24 ? 34.672 -8.480 29.287 1.00 48.90 21 PRO E N 1
ATOM 8005 C CA . PRO E 1 24 ? 34.953 -9.712 30.046 1.00 38.57 21 PRO E CA 1
ATOM 8006 C C . PRO E 1 24 ? 33.762 -10.228 30.833 1.00 36.25 21 PRO E C 1
ATOM 8007 O O . PRO E 1 24 ? 33.568 -11.447 30.922 1.00 34.99 21 PRO E O 1
ATOM 8011 N N . TRP E 1 25 ? 32.953 -9.335 31.406 1.00 35.24 22 TRP E N 1
ATOM 8012 C CA . TRP E 1 25 ? 31.792 -9.759 32.179 1.00 23.99 22 TRP E CA 1
ATOM 8013 C C . TRP E 1 25 ? 30.714 -10.408 31.321 1.00 28.11 22 TRP E C 1
ATOM 8014 O O . TRP E 1 25 ? 29.779 -10.996 31.874 1.00 36.56 22 TRP E O 1
ATOM 8025 N N . LEU E 1 26 ? 30.820 -10.318 29.994 1.00 39.65 23 LEU E N 1
ATOM 8026 C CA . LEU E 1 26 ? 29.834 -10.943 29.122 1.00 36.57 23 LEU E CA 1
ATOM 8027 C C . LEU E 1 26 ? 29.985 -12.457 29.071 1.00 31.50 23 LEU E C 1
ATOM 8028 O O . LEU E 1 26 ? 29.011 -13.153 28.769 1.00 34.84 23 LEU E O 1
ATOM 8033 N N . ALA E 1 27 ? 31.177 -12.978 29.357 1.00 35.85 24 ALA E N 1
ATOM 8034 C CA . ALA E 1 27 ? 31.385 -14.420 29.392 1.00 37.65 24 ALA E CA 1
ATOM 8035 C C . ALA E 1 27 ? 30.574 -15.026 30.530 1.00 46.68 24 ALA E C 1
ATOM 8036 O O . ALA E 1 27 ? 30.725 -14.630 31.690 1.00 45.20 24 ALA E O 1
ATOM 8038 N N . GLY E 1 28 ? 29.713 -15.984 30.197 1.00 36.33 25 GLY E N 1
ATOM 8039 C CA . GLY E 1 28 ? 28.798 -16.564 31.156 1.00 44.98 25 GLY E CA 1
ATOM 8040 C C . GLY E 1 28 ? 27.379 -16.048 31.071 1.00 47.58 25 GLY E C 1
ATOM 8041 O O . GLY E 1 28 ? 26.515 -16.541 31.806 1.00 39.95 25 GLY E O 1
ATOM 8042 N N . LEU E 1 29 ? 27.112 -15.077 30.200 1.00 37.88 26 LEU E N 1
ATOM 8043 C CA . LEU E 1 29 ? 25.778 -14.505 30.016 1.00 32.60 26 LEU E CA 1
ATOM 8044 C C . LEU E 1 29 ? 25.419 -14.616 28.541 1.00 36.38 26 LEU E C 1
ATOM 8045 O O . LEU E 1 29 ? 25.529 -13.640 27.786 1.00 49.78 26 LEU E O 1
ATOM 8050 N N . PRO E 1 30 ? 24.988 -15.798 28.092 1.00 30.41 27 PRO E N 1
ATOM 8051 C CA . PRO E 1 30 ? 24.698 -15.972 26.659 1.00 31.34 27 PRO E CA 1
ATOM 8052 C C . PRO E 1 30 ? 23.554 -15.108 26.161 1.00 32.57 27 PRO E C 1
ATOM 8053 O O . PRO E 1 30 ? 23.566 -14.699 24.993 1.00 38.92 27 PRO E O 1
ATOM 8057 N N . SER E 1 31 ? 22.567 -14.813 27.008 1.00 34.44 28 SER E N 1
ATOM 8058 C CA . SER E 1 31 ? 21.413 -14.031 26.578 1.00 38.61 28 SER E CA 1
ATOM 8059 C C . SER E 1 31 ? 21.751 -12.572 26.299 1.00 41.93 28 SER E C 1
ATOM 8060 O O . SER E 1 31 ? 20.934 -11.873 25.689 1.00 41.10 28 SER E O 1
ATOM 8063 N N . LEU E 1 32 ? 22.922 -12.097 26.721 1.00 27.86 29 LEU E N 1
ATOM 8064 C CA . LEU E 1 32 ? 23.337 -10.722 26.485 1.00 33.94 29 LEU E CA 1
ATOM 8065 C C . LEU E 1 32 ? 24.424 -10.600 25.426 1.00 35.68 29 LEU E C 1
ATOM 8066 O O . LEU E 1 32 ? 24.815 -9.477 25.087 1.00 34.10 29 LEU E O 1
ATOM 8071 N N . GLN E 1 33 ? 24.921 -11.716 24.893 1.00 35.96 30 GLN E N 1
ATOM 8072 C CA . GLN E 1 33 ? 25.978 -11.690 23.882 1.00 29.48 30 GLN E CA 1
ATOM 8073 C C . GLN E 1 33 ? 25.388 -11.409 22.498 1.00 27.41 30 GLN E C 1
ATOM 8074 O O . GLN E 1 33 ? 25.500 -12.196 21.558 1.00 37.13 30 GLN E O 1
ATOM 8080 N N . HIS E 1 34 ? 24.745 -10.249 22.394 1.00 25.30 31 HIS E N 1
ATOM 8081 C CA . HIS E 1 34 ? 24.185 -9.758 21.147 1.00 20.79 31 HIS E CA 1
ATOM 8082 C C . HIS E 1 34 ? 24.669 -8.334 20.914 1.00 24.26 31 HIS E C 1
ATOM 8083 O O . HIS E 1 34 ? 25.187 -7.677 21.821 1.00 32.38 31 HIS E O 1
ATOM 8090 N N . ARG E 1 35 ? 24.491 -7.860 19.685 1.00 21.27 32 ARG E N 1
ATOM 8091 C CA . ARG E 1 35 ? 24.771 -6.467 19.369 1.00 18.90 32 ARG E CA 1
ATOM 8092 C C . ARG E 1 35 ? 23.553 -5.622 19.718 1.00 23.49 32 ARG E C 1
ATOM 8093 O O . ARG E 1 35 ? 22.478 -5.800 19.135 1.00 34.58 32 ARG E O 1
ATOM 8101 N N . TYR E 1 36 ? 23.717 -4.711 20.670 1.00 15.61 33 TYR E N 1
ATOM 8102 C CA . TYR E 1 36 ? 22.656 -3.804 21.085 1.00 17.61 33 TYR E CA 1
ATOM 8103 C C . TYR E 1 36 ? 22.974 -2.400 20.594 1.00 30.55 33 TYR E C 1
ATOM 8104 O O . TYR E 1 36 ? 24.079 -1.894 20.817 1.00 39.52 33 TYR E O 1
ATOM 8113 N N . THR E 1 37 ? 22.008 -1.780 19.923 1.00 14.25 34 THR E N 1
ATOM 8114 C CA . THR E 1 37 ? 22.148 -0.430 19.404 1.00 15.31 34 THR E CA 1
ATOM 8115 C C . THR E 1 37 ? 21.087 0.469 20.023 1.00 20.26 34 THR E C 1
ATOM 8116 O O . THR E 1 37 ? 20.096 -0.003 20.588 1.00 32.56 34 THR E O 1
ATOM 8120 N N . VAL E 1 38 ? 21.307 1.781 19.910 1.00 26.51 35 VAL E N 1
ATOM 8121 C CA . VAL E 1 38 ? 20.353 2.738 20.455 1.00 31.61 35 VAL E CA 1
ATOM 8122 C C . VAL E 1 38 ? 19.034 2.700 19.695 1.00 30.81 35 VAL E C 1
ATOM 8123 O O . VAL E 1 38 ? 17.994 3.084 20.244 1.00 30.65 35 VAL E O 1
ATOM 8127 N N . ASP E 1 39 ? 19.044 2.233 18.443 1.00 27.46 36 ASP E N 1
ATOM 8128 C CA . ASP E 1 39 ? 17.793 2.058 17.711 1.00 21.51 36 ASP E CA 1
ATOM 8129 C C . ASP E 1 39 ? 16.941 0.961 18.336 1.00 28.68 36 ASP E C 1
ATOM 8130 O O . ASP E 1 39 ? 15.708 1.057 18.352 1.00 28.15 36 ASP E O 1
ATOM 8135 N N . ASP E 1 40 ? 17.581 -0.090 18.856 1.00 28.06 37 ASP E N 1
ATOM 8136 C CA . ASP E 1 40 ? 16.843 -1.145 19.544 1.00 16.22 37 ASP E CA 1
ATOM 8137 C C . ASP E 1 40 ? 16.139 -0.605 20.780 1.00 21.86 37 ASP E C 1
ATOM 8138 O O . ASP E 1 40 ? 14.984 -0.954 21.050 1.00 34.25 37 ASP E O 1
ATOM 8143 N N . LEU E 1 41 ? 16.820 0.253 21.544 1.00 26.28 38 LEU E N 1
ATOM 8144 C CA . LEU E 1 41 ? 16.202 0.839 22.728 1.00 24.41 38 LEU E CA 1
ATOM 8145 C C . LEU E 1 41 ? 15.055 1.768 22.350 1.00 30.09 38 LEU E C 1
ATOM 8146 O O . LEU E 1 41 ? 14.009 1.773 23.010 1.00 31.61 38 LEU E O 1
ATOM 8151 N N . ALA E 1 42 ? 15.232 2.559 21.288 1.00 27.95 39 ALA E N 1
ATOM 8152 C CA . ALA E 1 42 ? 14.167 3.452 20.847 1.00 23.89 39 ALA E CA 1
ATOM 8153 C C . ALA E 1 42 ? 12.942 2.675 20.384 1.00 33.16 39 ALA E C 1
ATOM 8154 O O . ALA E 1 42 ? 11.809 3.132 20.574 1.00 28.04 39 ALA E O 1
ATOM 8156 N N . ALA E 1 43 ? 13.147 1.504 19.777 1.00 35.46 40 ALA E N 1
ATOM 8157 C CA . ALA E 1 43 ? 12.019 0.680 19.360 1.00 33.11 40 ALA E CA 1
ATOM 8158 C C . ALA E 1 43 ? 11.235 0.156 20.556 1.00 41.74 40 ALA E C 1
ATOM 8159 O O . ALA E 1 43 ? 10.020 -0.048 20.457 1.00 42.36 40 ALA E O 1
ATOM 8161 N N . GLU E 1 44 ? 11.908 -0.067 21.687 1.00 35.34 41 GLU E N 1
ATOM 8162 C CA . GLU E 1 44 ? 11.208 -0.513 22.887 1.00 36.22 41 GLU E CA 1
ATOM 8163 C C . GLU E 1 44 ? 10.301 0.581 23.436 1.00 43.16 41 GLU E C 1
ATOM 8164 O O . GLU E 1 44 ? 9.157 0.312 23.820 1.00 40.76 41 GLU E O 1
ATOM 8170 N N . TYR E 1 45 ? 10.794 1.822 23.482 1.00 38.27 42 TYR E N 1
ATOM 8171 C CA . TYR E 1 45 ? 9.957 2.931 23.928 1.00 28.10 42 TYR E CA 1
ATOM 8172 C C . TYR E 1 45 ? 8.844 3.231 22.934 1.00 32.86 42 TYR E C 1
ATOM 8173 O O . TYR E 1 45 ? 7.798 3.764 23.320 1.00 29.89 42 TYR E O 1
ATOM 8182 N N . ALA E 1 46 ? 9.048 2.897 21.658 1.00 33.12 43 ALA E N 1
ATOM 8183 C CA . ALA E 1 46 ? 8.019 3.145 20.655 1.00 24.08 43 ALA E CA 1
ATOM 8184 C C . ALA E 1 46 ? 6.776 2.300 20.901 1.00 29.88 43 ALA E C 1
ATOM 8185 O O . ALA E 1 46 ? 5.667 2.718 20.547 1.00 30.91 43 ALA E O 1
ATOM 8187 N N . LYS E 1 47 ? 6.935 1.119 21.505 1.00 32.22 44 LYS E N 1
ATOM 8188 C CA . LYS E 1 47 ? 5.783 0.264 21.770 1.00 32.01 44 LYS E CA 1
ATOM 8189 C C . LYS E 1 47 ? 4.853 0.876 22.810 1.00 42.63 44 LYS E C 1
ATOM 8190 O O . LYS E 1 47 ? 3.644 0.616 22.786 1.00 53.12 44 LYS E O 1
ATOM 8196 N N . PHE E 1 48 ? 5.388 1.683 23.722 1.00 33.00 45 PHE E N 1
ATOM 8197 C CA . PHE E 1 48 ? 4.586 2.343 24.744 1.00 31.37 45 PHE E CA 1
ATOM 8198 C C . PHE E 1 48 ? 4.013 3.676 24.282 1.00 43.02 45 PHE E C 1
ATOM 8199 O O . PHE E 1 48 ? 3.273 4.311 25.041 1.00 51.16 45 PHE E O 1
ATOM 8207 N N . GLY E 1 49 ? 4.335 4.116 23.068 1.00 45.53 46 GLY E N 1
ATOM 8208 C CA . GLY E 1 49 ? 3.806 5.368 22.567 1.00 52.80 46 GLY E CA 1
ATOM 8209 C C . GLY E 1 49 ? 4.299 6.604 23.283 1.00 62.90 46 GLY E C 1
ATOM 8210 O O . GLY E 1 49 ? 3.686 7.666 23.157 1.00 75.56 46 GLY E O 1
ATOM 8211 N N . VAL E 1 50 ? 5.390 6.498 24.035 1.00 55.12 47 VAL E N 1
ATOM 8212 C CA . VAL E 1 50 ? 5.949 7.643 24.736 1.00 42.04 47 VAL E CA 1
ATOM 8213 C C . VAL E 1 50 ? 6.914 8.372 23.810 1.00 38.50 47 VAL E C 1
ATOM 8214 O O . VAL E 1 50 ? 7.373 7.837 22.798 1.00 55.13 47 VAL E O 1
ATOM 8218 N N . ASN E 1 51 ? 7.226 9.617 24.166 1.00 35.39 48 ASN E N 1
ATOM 8219 C CA . ASN E 1 51 ? 8.146 10.445 23.389 1.00 38.51 48 ASN E CA 1
ATOM 8220 C C . ASN E 1 51 ? 9.540 10.283 23.983 1.00 43.79 48 ASN E C 1
ATOM 8221 O O . ASN E 1 51 ? 9.936 10.998 24.904 1.00 40.36 48 ASN E O 1
ATOM 8226 N N . PHE E 1 52 ? 10.292 9.324 23.448 1.00 28.23 49 PHE E N 1
ATOM 8227 C CA . PHE E 1 52 ? 11.636 9.031 23.940 1.00 25.49 49 PHE E CA 1
ATOM 8228 C C . PHE E 1 52 ? 12.593 10.129 23.489 1.00 26.65 49 PHE E C 1
ATOM 8229 O O . PHE E 1 52 ? 12.960 10.199 22.311 1.00 35.46 49 PHE E O 1
ATOM 8237 N N . LEU E 1 53 ? 12.998 10.987 24.424 1.00 26.82 50 LEU E N 1
ATOM 8238 C CA . LEU E 1 53 ? 13.864 12.119 24.120 1.00 26.02 50 LEU E CA 1
ATOM 8239 C C . LEU E 1 53 ? 15.343 11.761 24.111 1.00 33.54 50 LEU E C 1
ATOM 8240 O O . LEU E 1 53 ? 16.173 12.649 23.891 1.00 33.66 50 LEU E O 1
ATOM 8245 N N . GLY E 1 54 ? 15.698 10.507 24.346 1.00 23.15 51 GLY E N 1
ATOM 8246 C CA . GLY E 1 54 ? 17.082 10.085 24.381 1.00 25.26 51 GLY E CA 1
ATOM 8247 C C . GLY E 1 54 ? 17.473 9.544 25.742 1.00 32.27 51 GLY E C 1
ATOM 8248 O O . GLY E 1 54 ? 16.670 9.470 26.672 1.00 35.00 51 GLY E O 1
ATOM 8249 N N . GLY E 1 55 ? 18.751 9.169 25.845 1.00 25.26 52 GLY E N 1
ATOM 8250 C CA . GLY E 1 55 ? 19.245 8.508 27.032 1.00 27.33 52 GLY E CA 1
ATOM 8251 C C . GLY E 1 55 ? 20.638 8.972 27.409 1.00 31.59 52 GLY E C 1
ATOM 8252 O O . GLY E 1 55 ? 21.278 9.747 26.695 1.00 27.23 52 GLY E O 1
ATOM 8253 N N . VAL E 1 56 ? 21.094 8.474 28.555 1.00 22.50 53 VAL E N 1
ATOM 8254 C CA . VAL E 1 56 ? 22.422 8.755 29.087 1.00 21.86 53 VAL E CA 1
ATOM 8255 C C . VAL E 1 56 ? 23.218 7.459 29.035 1.00 28.79 53 VAL E C 1
ATOM 8256 O O . VAL E 1 56 ? 22.899 6.495 29.742 1.00 28.38 53 VAL E O 1
ATOM 8260 N N . TYR E 1 57 ? 24.253 7.429 28.202 1.00 23.08 54 TYR E N 1
ATOM 8261 C CA . TYR E 1 57 ? 25.092 6.244 28.108 1.00 18.55 54 TYR E CA 1
ATOM 8262 C C . TYR E 1 57 ? 25.999 6.134 29.326 1.00 26.36 54 TYR E C 1
ATOM 8263 O O . TYR E 1 57 ? 26.581 7.123 29.781 1.00 37.09 54 TYR E O 1
ATOM 8272 N N . VAL E 1 58 ? 26.122 4.918 29.848 1.00 22.45 55 VAL E N 1
ATOM 8273 C CA . VAL E 1 58 ? 27.031 4.608 30.943 1.00 25.83 55 VAL E CA 1
ATOM 8274 C C . VAL E 1 58 ? 28.020 3.562 30.451 1.00 24.26 55 VAL E C 1
ATOM 8275 O O . VAL E 1 58 ? 27.647 2.653 29.701 1.00 21.10 55 VAL E O 1
ATOM 8279 N N . GLU E 1 59 ? 29.278 3.698 30.867 1.00 21.82 56 GLU E N 1
ATOM 8280 C CA . GLU E 1 59 ? 30.331 2.814 30.386 1.00 19.38 56 GLU E CA 1
ATOM 8281 C C . GLU E 1 59 ? 30.001 1.356 30.691 1.00 22.94 56 GLU E C 1
ATOM 8282 O O . GLU E 1 59 ? 29.396 1.031 31.716 1.00 23.14 56 GLU E O 1
ATOM 8288 N N . VAL E 1 60 ? 30.403 0.477 29.779 1.00 26.29 57 VAL E N 1
ATOM 8289 C CA . VAL E 1 60 ? 30.041 -0.933 29.837 1.00 23.90 57 VAL E CA 1
ATOM 8290 C C . VAL E 1 60 ? 31.175 -1.785 30.411 1.00 27.19 57 VAL E C 1
ATOM 8291 O O . VAL E 1 60 ? 31.163 -3.007 30.263 1.00 37.41 57 VAL E O 1
ATOM 8295 N N . ASP E 1 61 ? 32.153 -1.158 31.066 1.00 36.82 58 ASP E N 1
ATOM 8296 C CA . ASP E 1 61 ? 33.308 -1.851 31.640 1.00 39.53 58 ASP E CA 1
ATOM 8297 C C . ASP E 1 61 ? 34.030 -2.677 30.572 1.00 36.46 58 ASP E C 1
ATOM 8298 O O . ASP E 1 61 ? 34.208 -3.891 30.691 1.00 36.77 58 ASP E O 1
ATOM 8303 N N . ALA E 1 62 ? 34.438 -1.988 29.511 1.00 42.75 59 ALA E N 1
ATOM 8304 C CA . ALA E 1 62 ? 35.141 -2.634 28.417 1.00 31.77 59 ALA E CA 1
ATOM 8305 C C . ALA E 1 62 ? 36.610 -2.840 28.772 1.00 24.89 59 ALA E C 1
ATOM 8306 O O . ALA E 1 62 ? 37.180 -2.140 29.614 1.00 42.56 59 ALA E O 1
ATOM 8308 N N . ALA E 1 63 ? 37.224 -3.826 28.115 1.00 24.11 60 ALA E N 1
ATOM 8309 C CA . ALA E 1 63 ? 38.638 -4.099 28.353 1.00 19.35 60 ALA E CA 1
ATOM 8310 C C . ALA E 1 63 ? 39.514 -2.982 27.803 1.00 34.33 60 ALA E C 1
ATOM 8311 O O . ALA E 1 63 ? 40.510 -2.599 28.429 1.00 47.28 60 ALA E O 1
ATOM 8313 N N . ASP E 1 64 ? 39.163 -2.447 26.638 1.00 28.19 61 ASP E N 1
ATOM 8314 C CA . ASP E 1 64 ? 39.898 -1.358 26.001 1.00 25.65 61 ASP E CA 1
ATOM 8315 C C . ASP E 1 64 ? 39.038 -0.102 26.123 1.00 25.34 61 ASP E C 1
ATOM 8316 O O . ASP E 1 64 ? 38.148 0.141 25.306 1.00 42.78 61 ASP E O 1
ATOM 8321 N N . HIS E 1 65 ? 39.311 0.698 27.158 1.00 21.66 62 HIS E N 1
ATOM 8322 C CA . HIS E 1 65 ? 38.531 1.912 27.375 1.00 24.33 62 HIS E CA 1
ATOM 8323 C C . HIS E 1 65 ? 38.750 2.928 26.262 1.00 29.17 62 HIS E C 1
ATOM 8324 O O . HIS E 1 65 ? 37.856 3.734 25.979 1.00 34.42 62 HIS E O 1
ATOM 8331 N N . GLU E 1 66 ? 39.921 2.907 25.620 1.00 33.87 63 GLU E N 1
ATOM 8332 C CA . GLU E 1 66 ? 40.152 3.800 24.490 1.00 35.27 63 GLU E CA 1
ATOM 8333 C C . GLU E 1 66 ? 39.257 3.436 23.313 1.00 31.35 63 GLU E C 1
ATOM 8334 O O . GLU E 1 66 ? 38.759 4.321 22.607 1.00 31.80 63 GLU E O 1
ATOM 8340 N N . LEU E 1 67 ? 39.043 2.138 23.085 1.00 21.96 64 LEU E N 1
ATOM 8341 C CA . LEU E 1 67 ? 38.121 1.714 22.038 1.00 21.73 64 LEU E CA 1
ATOM 8342 C C . LEU E 1 67 ? 36.701 2.174 22.342 1.00 26.89 64 LEU E C 1
ATOM 8343 O O . LEU E 1 67 ? 35.962 2.576 21.435 1.00 25.78 64 LEU E O 1
ATOM 8348 N N . GLU E 1 68 ? 36.304 2.128 23.616 1.00 26.38 65 GLU E N 1
ATOM 8349 C CA . GLU E 1 68 ? 34.971 2.585 23.990 1.00 24.54 65 GLU E CA 1
ATOM 8350 C C . GLU E 1 68 ? 34.832 4.091 23.803 1.00 23.67 65 GLU E C 1
ATOM 8351 O O . GLU E 1 68 ? 33.769 4.575 23.394 1.00 30.22 65 GLU E O 1
ATOM 8357 N N . ASP E 1 69 ? 35.893 4.846 24.097 1.00 27.74 66 ASP E N 1
ATOM 8358 C CA . ASP E 1 69 ? 35.854 6.288 23.880 1.00 33.69 66 ASP E CA 1
ATOM 8359 C C . ASP E 1 69 ? 35.679 6.615 22.403 1.00 29.96 66 ASP E C 1
ATOM 8360 O O . ASP E 1 69 ? 34.899 7.506 22.044 1.00 33.96 66 ASP E O 1
ATOM 8365 N N . ARG E 1 70 ? 36.392 5.899 21.530 1.00 33.14 67 ARG E N 1
ATOM 8366 C CA . ARG E 1 70 ? 36.291 6.158 20.098 1.00 25.31 67 ARG E CA 1
ATOM 8367 C C . ARG E 1 70 ? 34.939 5.725 19.548 1.00 21.07 67 ARG E C 1
ATOM 8368 O O . ARG E 1 70 ? 34.318 6.457 18.767 1.00 27.53 67 ARG E O 1
ATOM 8376 N N . LEU E 1 71 ? 34.465 4.540 19.944 1.00 19.61 68 LEU E N 1
ATOM 8377 C CA . LEU E 1 71 ? 33.220 4.015 19.391 1.00 17.56 68 LEU E CA 1
ATOM 8378 C C . LEU E 1 71 ? 32.026 4.892 19.737 1.00 19.35 68 LEU E C 1
ATOM 8379 O O . LEU E 1 71 ? 31.052 4.938 18.977 1.00 34.78 68 LEU E O 1
ATOM 8384 N N . LEU E 1 72 ? 32.075 5.595 20.866 1.00 17.36 69 LEU E N 1
ATOM 8385 C CA . LEU E 1 72 ? 30.956 6.437 21.263 1.00 31.66 69 LEU E CA 1
ATOM 8386 C C . LEU E 1 72 ? 31.086 7.878 20.795 1.00 37.62 69 LEU E C 1
ATOM 8387 O O . LEU E 1 72 ? 30.092 8.612 20.829 1.00 38.92 69 LEU E O 1
ATOM 8392 N N . TYR E 1 73 ? 32.273 8.309 20.367 1.00 23.93 70 TYR E N 1
ATOM 8393 C CA . TYR E 1 73 ? 32.340 9.529 19.573 1.00 28.68 70 TYR E CA 1
ATOM 8394 C C . TYR E 1 73 ? 31.759 9.290 18.187 1.00 32.62 70 TYR E C 1
ATOM 8395 O O . TYR E 1 73 ? 30.964 10.094 17.685 1.00 33.45 70 TYR E O 1
ATOM 8404 N N . GLU E 1 74 ? 32.149 8.182 17.554 1.00 23.23 71 GLU E N 1
ATOM 8405 C CA . GLU E 1 74 ? 31.678 7.850 16.216 1.00 23.25 71 GLU E CA 1
ATOM 8406 C C . GLU E 1 74 ? 30.194 7.520 16.179 1.00 26.86 71 GLU E C 1
ATOM 8407 O O . GLU E 1 74 ? 29.623 7.450 15.085 1.00 29.76 71 GLU E O 1
ATOM 8413 N N . ASN E 1 75 ? 29.560 7.312 17.332 1.00 19.34 72 ASN E N 1
ATOM 8414 C CA . ASN E 1 75 ? 28.114 7.108 17.402 1.00 13.86 72 ASN E CA 1
ATOM 8415 C C . ASN E 1 75 ? 27.476 8.470 17.635 1.00 20.28 72 ASN E C 1
ATOM 8416 O O . ASN E 1 75 ? 27.230 8.882 18.769 1.00 23.92 72 ASN E O 1
ATOM 8421 N N . ALA E 1 76 ? 27.208 9.183 16.539 1.00 24.90 73 ALA E N 1
ATOM 8422 C CA . ALA E 1 76 ? 26.619 10.515 16.591 1.00 19.47 73 ALA E CA 1
ATOM 8423 C C . ALA E 1 76 ? 25.097 10.485 16.633 1.00 26.58 73 ALA E C 1
ATOM 8424 O O . ALA E 1 76 ? 24.449 11.430 16.162 1.00 40.09 73 ALA E O 1
ATOM 8426 N N . SER E 1 77 ? 24.511 9.425 17.176 1.00 22.39 74 SER E N 1
ATOM 8427 C CA . SER E 1 77 ? 23.062 9.351 17.288 1.00 27.21 74 SER E CA 1
ATOM 8428 C C . SER E 1 77 ? 22.556 10.466 18.197 1.00 31.75 74 SER E C 1
ATOM 8429 O O . SER E 1 77 ? 23.092 10.652 19.299 1.00 33.02 74 SER E O 1
ATOM 8432 N N . PRO E 1 78 ? 21.549 11.234 17.775 1.00 24.09 75 PRO E N 1
ATOM 8433 C CA . PRO E 1 78 ? 21.022 12.292 18.652 1.00 19.49 75 PRO E CA 1
ATOM 8434 C C . PRO E 1 78 ? 20.430 11.763 19.944 1.00 26.53 75 PRO E C 1
ATOM 8435 O O . PRO E 1 78 ? 20.388 12.500 20.936 1.00 34.49 75 PRO E O 1
ATOM 8439 N N . LEU E 1 79 ? 19.983 10.505 19.970 1.00 22.63 76 LEU E N 1
ATOM 8440 C CA . LEU E 1 79 ? 19.384 9.935 21.171 1.00 17.60 76 LEU E CA 1
ATOM 8441 C C . LEU E 1 79 ? 20.394 9.687 22.283 1.00 24.44 76 LEU E C 1
ATOM 8442 O O . LEU E 1 79 ? 19.985 9.344 23.397 1.00 26.47 76 LEU E O 1
ATOM 8447 N N . ILE E 1 80 ? 21.690 9.841 22.019 1.00 23.53 77 ILE E N 1
ATOM 8448 C CA . ILE E 1 80 ? 22.713 9.718 23.060 1.00 21.86 77 ILE E CA 1
ATOM 8449 C C . ILE E 1 80 ? 22.925 11.124 23.614 1.00 23.63 77 ILE E C 1
ATOM 8450 O O . ILE E 1 80 ? 23.700 11.920 23.083 1.00 28.15 77 ILE E O 1
ATOM 8455 N N . LEU E 1 81 ? 22.215 11.431 24.701 1.00 23.83 78 LEU E N 1
ATOM 8456 C CA . LEU E 1 81 ? 22.258 12.775 25.267 1.00 17.47 78 LEU E CA 1
ATOM 8457 C C . LEU E 1 81 ? 23.578 13.033 25.982 1.00 16.07 78 LEU E C 1
ATOM 8458 O O . LEU E 1 81 ? 24.211 14.076 25.783 1.00 20.68 78 LEU E O 1
ATOM 8463 N N . LYS E 1 82 ? 24.008 12.095 26.823 1.00 19.89 79 LYS E N 1
ATOM 8464 C CA . LYS E 1 82 ? 25.234 12.233 27.592 1.00 31.10 79 LYS E CA 1
ATOM 8465 C C . LYS E 1 82 ? 26.031 10.938 27.522 1.00 36.36 79 LYS E C 1
ATOM 8466 O O . LYS E 1 82 ? 25.520 9.888 27.126 1.00 41.60 79 LYS E O 1
ATOM 8472 N N . ARG E 1 83 ? 27.299 11.027 27.918 1.00 33.63 80 ARG E N 1
ATOM 8473 C CA . ARG E 1 83 ? 28.217 9.893 27.888 1.00 18.28 80 ARG E CA 1
ATOM 8474 C C . ARG E 1 83 ? 28.988 9.855 29.200 1.00 29.62 80 ARG E C 1
ATOM 8475 O O . ARG E 1 83 ? 29.805 10.742 29.469 1.00 27.41 80 ARG E O 1
ATOM 8491 N N . LEU E 1 85 ? 31.703 7.963 30.651 1.00 19.12 82 LEU E N 1
ATOM 8492 C CA . LEU E 1 85 ? 32.787 7.034 30.379 1.00 22.32 82 LEU E CA 1
ATOM 8493 C C . LEU E 1 85 ? 33.553 6.719 31.662 1.00 30.27 82 LEU E C 1
ATOM 8494 O O . LEU E 1 85 ? 33.323 7.314 32.716 1.00 38.80 82 LEU E O 1
ATOM 8499 N N . GLN E 1 86 ? 34.470 5.761 31.569 1.00 21.27 83 GLN E N 1
ATOM 8500 C CA . GLN E 1 86 ? 35.182 5.276 32.741 1.00 36.67 83 GLN E CA 1
ATOM 8501 C C . GLN E 1 86 ? 36.522 5.982 32.906 1.00 34.91 83 GLN E C 1
ATOM 8502 O O . GLN E 1 86 ? 37.191 6.335 31.931 1.00 30.47 83 GLN E O 1
ATOM 8508 N N . GLY E 1 87 ? 36.900 6.189 34.164 1.00 36.85 84 GLY E N 1
ATOM 8509 C CA . GLY E 1 87 ? 38.166 6.799 34.515 1.00 38.45 84 GLY E CA 1
ATOM 8510 C C . GLY E 1 87 ? 38.482 6.502 35.964 1.00 30.52 84 GLY E C 1
ATOM 8511 O O . GLY E 1 87 ? 37.717 5.836 36.666 1.00 28.86 84 GLY E O 1
ATOM 8512 N N . ARG E 1 88 ? 39.630 7.006 36.409 1.00 28.35 85 ARG E N 1
ATOM 8513 C CA . ARG E 1 88 ? 40.080 6.844 37.786 1.00 27.83 85 ARG E CA 1
ATOM 8514 C C . ARG E 1 88 ? 40.118 8.216 38.447 1.00 33.60 85 ARG E C 1
ATOM 8515 O O . ARG E 1 88 ? 40.888 9.087 38.028 1.00 33.10 85 ARG E O 1
ATOM 8523 N N . VAL E 1 89 ? 39.293 8.398 39.479 1.00 29.52 86 VAL E N 1
ATOM 8524 C CA . VAL E 1 89 ? 39.103 9.719 40.069 1.00 28.93 86 VAL E CA 1
ATOM 8525 C C . VAL E 1 89 ? 40.402 10.189 40.706 1.00 30.93 86 VAL E C 1
ATOM 8526 O O . VAL E 1 89 ? 40.957 9.525 41.589 1.00 38.55 86 VAL E O 1
ATOM 8530 N N . SER E 1 90 ? 40.890 11.345 40.255 1.00 29.59 87 SER E N 1
ATOM 8531 C CA . SER E 1 90 ? 42.080 11.999 40.784 1.00 39.24 87 SER E CA 1
ATOM 8532 C C . SER E 1 90 ? 42.160 13.403 40.197 1.00 41.22 87 SER E C 1
ATOM 8533 O O . SER E 1 90 ? 41.643 13.643 39.100 1.00 45.31 87 SER E O 1
ATOM 8536 N N . PRO E 1 91 ? 42.788 14.359 40.888 1.00 39.15 88 PRO E N 1
ATOM 8537 C CA . PRO E 1 91 ? 42.917 15.711 40.322 1.00 37.60 88 PRO E CA 1
ATOM 8538 C C . PRO E 1 91 ? 43.881 15.803 39.147 1.00 36.21 88 PRO E C 1
ATOM 8539 O O . PRO E 1 91 ? 44.103 16.908 38.638 1.00 29.40 88 PRO E O 1
ATOM 8543 N N . TRP E 1 92 ? 44.458 14.684 38.702 1.00 34.13 89 TRP E N 1
ATOM 8544 C CA . TRP E 1 92 ? 45.307 14.638 37.516 1.00 33.51 89 TRP E CA 1
ATOM 8545 C C . TRP E 1 92 ? 44.798 13.619 36.503 1.00 42.71 89 TRP E C 1
ATOM 8546 O O . TRP E 1 92 ? 45.551 13.190 35.622 1.00 39.70 89 TRP E O 1
ATOM 8565 N N . ARG E 1 94 ? 42.952 11.316 33.567 1.00 35.36 91 ARG E N 1
ATOM 8566 C CA . ARG E 1 94 ? 42.712 11.385 32.132 1.00 24.94 91 ARG E CA 1
ATOM 8567 C C . ARG E 1 94 ? 41.216 11.259 31.871 1.00 26.56 91 ARG E C 1
ATOM 8568 O O . ARG E 1 94 ? 40.608 10.233 32.195 1.00 32.66 91 ARG E O 1
ATOM 8576 N N . VAL E 1 95 ? 40.624 12.298 31.293 1.00 25.97 92 VAL E N 1
ATOM 8577 C CA . VAL E 1 95 ? 39.198 12.345 30.998 1.00 33.00 92 VAL E CA 1
ATOM 8578 C C . VAL E 1 95 ? 39.037 12.429 29.489 1.00 36.93 92 VAL E C 1
ATOM 8579 O O . VAL E 1 95 ? 39.688 13.263 28.854 1.00 41.55 92 VAL E O 1
ATOM 8583 N N . PRO E 1 96 ? 38.205 11.591 28.871 1.00 34.04 93 PRO E N 1
ATOM 8584 C CA . PRO E 1 96 ? 37.970 11.719 27.429 1.00 28.94 93 PRO E CA 1
ATOM 8585 C C . PRO E 1 96 ? 37.364 13.074 27.098 1.00 27.77 93 PRO E C 1
ATOM 8586 O O . PRO E 1 96 ? 36.472 13.564 27.794 1.00 33.23 93 PRO E O 1
ATOM 8590 N N . ILE E 1 97 ? 37.863 13.681 26.018 1.00 24.05 94 ILE E N 1
ATOM 8591 C CA . ILE E 1 97 ? 37.442 15.030 25.660 1.00 20.75 94 ILE E CA 1
ATOM 8592 C C . ILE E 1 97 ? 35.981 15.072 25.226 1.00 21.93 94 ILE E C 1
ATOM 8593 O O . ILE E 1 97 ? 35.376 16.150 25.200 1.00 28.14 94 ILE E O 1
ATOM 8598 N N . ASN E 1 98 ? 35.390 13.924 24.897 1.00 24.51 95 ASN E N 1
ATOM 8599 C CA . ASN E 1 98 ? 33.981 13.843 24.537 1.00 24.06 95 ASN E CA 1
ATOM 8600 C C . ASN E 1 98 ? 33.121 13.288 25.664 1.00 26.10 95 ASN E C 1
ATOM 8601 O O . ASN E 1 98 ? 31.941 12.994 25.443 1.00 38.29 95 ASN E O 1
ATOM 8606 N N . ALA E 1 99 ? 33.679 13.137 26.861 1.00 18.68 96 ALA E N 1
ATOM 8607 C CA . ALA E 1 99 ? 32.953 12.570 27.988 1.00 22.72 96 ALA E CA 1
ATOM 8608 C C . ALA E 1 99 ? 32.206 13.665 28.737 1.00 26.14 96 ALA E C 1
ATOM 8609 O O . ALA E 1 99 ? 32.783 14.706 29.069 1.00 32.67 96 ALA E O 1
ATOM 8611 N N . ASP E 1 100 ? 30.923 13.428 28.997 1.00 32.13 97 ASP E N 1
ATOM 8612 C CA . ASP E 1 100 ? 30.116 14.326 29.810 1.00 15.95 97 ASP E CA 1
ATOM 8613 C C . ASP E 1 100 ? 30.201 14.007 31.295 1.00 22.93 97 ASP E C 1
ATOM 8614 O O . ASP E 1 100 ? 29.733 14.806 32.113 1.00 35.74 97 ASP E O 1
ATOM 8619 N N . GLY E 1 101 ? 30.784 12.870 31.656 1.00 27.37 98 GLY E N 1
ATOM 8620 C CA . GLY E 1 101 ? 30.927 12.490 33.048 1.00 25.75 98 GLY E CA 1
ATOM 8621 C C . GLY E 1 101 ? 31.802 11.262 33.159 1.00 28.48 98 GLY E C 1
ATOM 8622 O O . GLY E 1 101 ? 32.243 10.691 32.158 1.00 36.60 98 GLY E O 1
ATOM 8623 N N . ILE E 1 102 ? 32.045 10.853 34.402 1.00 24.49 99 ILE E N 1
ATOM 8624 C CA . ILE E 1 102 ? 32.967 9.767 34.707 1.00 21.19 99 ILE E CA 1
ATOM 8625 C C . ILE E 1 102 ? 32.302 8.798 35.674 1.00 27.46 99 ILE E C 1
ATOM 8626 O O . ILE E 1 102 ? 31.629 9.216 36.623 1.00 30.25 99 ILE E O 1
ATOM 8631 N N . ARG E 1 103 ? 32.483 7.502 35.426 1.00 31.65 100 ARG E N 1
ATOM 8632 C CA . ARG E 1 103 ? 32.128 6.457 36.378 1.00 24.93 100 ARG E CA 1
ATOM 8633 C C . ARG E 1 103 ? 33.359 5.611 36.657 1.00 38.17 100 ARG E C 1
ATOM 8634 O O . ARG E 1 103 ? 33.914 4.997 35.739 1.00 30.55 100 ARG E O 1
ATOM 8642 N N . GLU E 1 104 ? 33.788 5.582 37.918 1.00 52.13 101 GLU E N 1
ATOM 8643 C CA . GLU E 1 104 ? 34.795 4.627 38.346 1.00 50.01 101 GLU E CA 1
ATOM 8644 C C . GLU E 1 104 ? 34.106 3.479 39.059 1.00 56.03 101 GLU E C 1
ATOM 8645 O O . GLU E 1 104 ? 33.500 3.700 40.120 1.00 61.05 101 GLU E O 1
ATOM 8651 N N . PRO E 1 105 ? 34.155 2.258 38.527 1.00 54.12 102 PRO E N 1
ATOM 8652 C CA . PRO E 1 105 ? 33.475 1.132 39.185 1.00 56.23 102 PRO E CA 1
ATOM 8653 C C . PRO E 1 105 ? 34.141 0.798 40.512 1.00 58.42 102 PRO E C 1
ATOM 8654 O O . PRO E 1 105 ? 35.309 0.407 40.555 1.00 63.85 102 PRO E O 1
ATOM 8658 N N . LEU E 1 106 ? 33.390 0.966 41.603 1.00 56.52 103 LEU E N 1
ATOM 8659 C CA . LEU E 1 106 ? 33.847 0.590 42.935 1.00 65.42 103 LEU E CA 1
ATOM 8660 C C . LEU E 1 106 ? 33.420 -0.823 43.315 1.00 80.38 103 LEU E C 1
ATOM 8661 O O . LEU E 1 106 ? 33.128 -1.082 44.491 1.00 66.94 103 LEU E O 1
ATOM 8666 N N . HIS E 1 107 ? 33.381 -1.737 42.346 1.00 102.00 104 HIS E N 1
ATOM 8667 C CA . HIS E 1 107 ? 32.921 -3.110 42.548 1.00 102.21 104 HIS E CA 1
ATOM 8668 C C . HIS E 1 107 ? 31.523 -3.153 43.159 1.00 93.59 104 HIS E C 1
ATOM 8669 O O . HIS E 1 107 ? 30.521 -3.013 42.454 1.00 83.23 104 HIS E O 1
ATOM 8676 N N . ARG E 1 113 ? 38.499 -1.884 48.506 1.00 73.32 110 ARG E N 1
ATOM 8677 C CA . ARG E 1 113 ? 37.659 -1.450 49.616 1.00 91.37 110 ARG E CA 1
ATOM 8678 C C . ARG E 1 113 ? 38.247 -0.213 50.288 1.00 94.33 110 ARG E C 1
ATOM 8679 O O . ARG E 1 113 ? 39.406 -0.211 50.704 1.00 91.56 110 ARG E O 1
ATOM 8687 N N . GLY E 1 114 ? 37.437 0.837 50.389 1.00 90.31 111 GLY E N 1
ATOM 8688 C CA . GLY E 1 114 ? 37.880 2.098 50.944 1.00 75.86 111 GLY E CA 1
ATOM 8689 C C . GLY E 1 114 ? 38.441 3.080 49.940 1.00 66.73 111 GLY E C 1
ATOM 8690 O O . GLY E 1 114 ? 39.079 4.058 50.348 1.00 60.09 111 GLY E O 1
ATOM 8691 N N . ARG E 1 115 ? 38.225 2.851 48.641 1.00 63.94 112 ARG E N 1
ATOM 8692 C CA . ARG E 1 115 ? 38.770 3.746 47.624 1.00 53.35 112 ARG E CA 1
ATOM 8693 C C . ARG E 1 115 ? 38.169 5.142 47.730 1.00 49.67 112 ARG E C 1
ATOM 8694 O O . ARG E 1 115 ? 38.872 6.144 47.555 1.00 46.96 112 ARG E O 1
ATOM 8702 N N . ALA E 1 116 ? 36.870 5.228 48.027 1.00 49.96 113 ALA E N 1
ATOM 8703 C CA . ALA E 1 116 ? 36.193 6.519 48.080 1.00 55.69 113 ALA E CA 1
ATOM 8704 C C . ALA E 1 116 ? 36.720 7.417 49.191 1.00 58.42 113 ALA E C 1
ATOM 8705 O O . ALA E 1 116 ? 36.486 8.629 49.150 1.00 64.36 113 ALA E O 1
ATOM 8707 N N . LEU E 1 117 ? 37.422 6.861 50.175 1.00 46.18 114 LEU E N 1
ATOM 8708 C CA . LEU E 1 117 ? 37.951 7.640 51.285 1.00 51.75 114 LEU E CA 1
ATOM 8709 C C . LEU E 1 117 ? 39.370 8.140 51.044 1.00 48.34 114 LEU E C 1
ATOM 8710 O O . LEU E 1 117 ? 39.894 8.888 51.876 1.00 49.08 114 LEU E O 1
ATOM 8715 N N . GLU E 1 118 ? 40.000 7.752 49.938 1.00 43.14 115 GLU E N 1
ATOM 8716 C CA . GLU E 1 118 ? 41.358 8.190 49.668 1.00 37.67 115 GLU E CA 1
ATOM 8717 C C . GLU E 1 118 ? 41.385 9.689 49.367 1.00 45.51 115 GLU E C 1
ATOM 8718 O O . GLU E 1 118 ? 40.429 10.237 48.811 1.00 41.27 115 GLU E O 1
ATOM 8724 N N . PRO E 1 119 ? 42.471 10.377 49.733 1.00 52.10 116 PRO E N 1
ATOM 8725 C CA . PRO E 1 119 ? 42.509 11.836 49.528 1.00 51.29 116 PRO E CA 1
ATOM 8726 C C . PRO E 1 119 ? 42.450 12.245 48.067 1.00 53.65 116 PRO E C 1
ATOM 8727 O O . PRO E 1 119 ? 41.817 13.258 47.740 1.00 53.90 116 PRO E O 1
ATOM 8731 N N . GLU E 1 120 ? 43.095 11.491 47.175 1.00 43.25 117 GLU E N 1
ATOM 8732 C CA . GLU E 1 120 ? 43.054 11.838 45.759 1.00 44.40 117 GLU E CA 1
ATOM 8733 C C . GLU E 1 120 ? 41.672 11.624 45.157 1.00 40.81 117 GLU E C 1
ATOM 8734 O O . GLU E 1 120 ? 41.351 12.248 44.140 1.00 33.83 117 GLU E O 1
ATOM 8740 N N . PHE E 1 121 ? 40.848 10.767 45.762 1.00 38.48 118 PHE E N 1
ATOM 8741 C CA . PHE E 1 121 ? 39.480 10.593 45.283 1.00 26.04 118 PHE E CA 1
ATOM 8742 C C . PHE E 1 121 ? 38.634 11.820 45.605 1.00 39.75 118 PHE E C 1
ATOM 8743 O O . PHE E 1 121 ? 37.882 12.309 44.754 1.00 46.25 118 PHE E O 1
ATOM 8751 N N . ILE E 1 122 ? 38.743 12.329 46.835 1.00 37.56 119 ILE E N 1
ATOM 8752 C CA . ILE E 1 122 ? 38.021 13.545 47.203 1.00 38.58 119 ILE E CA 1
ATOM 8753 C C . ILE E 1 122 ? 38.519 14.725 46.378 1.00 46.84 119 ILE E C 1
ATOM 8754 O O . ILE E 1 122 ? 37.726 15.538 45.886 1.00 44.73 119 ILE E O 1
ATOM 8759 N N . ALA E 1 123 ? 39.839 14.830 46.204 1.00 38.64 120 ALA E N 1
ATOM 8760 C CA . ALA E 1 123 ? 40.397 15.905 45.390 1.00 34.01 120 ALA E CA 1
ATOM 8761 C C . ALA E 1 123 ? 39.926 15.806 43.945 1.00 39.12 120 ALA E C 1
ATOM 8762 O O . ALA E 1 123 ? 39.632 16.825 43.308 1.00 35.39 120 ALA E O 1
ATOM 8764 N N . GLY E 1 124 ? 39.846 14.585 43.412 1.00 36.02 121 GLY E N 1
ATOM 8765 C CA . GLY E 1 124 ? 39.376 14.416 42.047 1.00 33.63 121 GLY E CA 1
ATOM 8766 C C . GLY E 1 124 ? 37.927 14.829 41.871 1.00 38.12 121 GLY E C 1
ATOM 8767 O O . GLY E 1 124 ? 37.547 15.368 40.829 1.00 37.50 121 GLY E O 1
ATOM 8768 N N . LEU E 1 125 ? 37.099 14.583 42.890 1.00 36.87 122 LEU E N 1
ATOM 8769 C CA . LEU E 1 125 ? 35.699 14.993 42.825 1.00 31.90 122 LEU E CA 1
ATOM 8770 C C . LEU E 1 125 ? 35.572 16.510 42.774 1.00 42.87 122 LEU E C 1
ATOM 8771 O O . LEU E 1 125 ? 34.686 17.043 42.095 1.00 48.17 122 LEU E O 1
ATOM 8776 N N . ARG E 1 126 ? 36.448 17.224 43.485 1.00 36.82 123 ARG E N 1
ATOM 8777 C CA . ARG E 1 126 ? 36.431 18.682 43.422 1.00 32.30 123 ARG E CA 1
ATOM 8778 C C . ARG E 1 126 ? 36.871 19.175 42.050 1.00 33.38 123 ARG E C 1
ATOM 8779 O O . ARG E 1 126 ? 36.355 20.182 41.551 1.00 32.10 123 ARG E O 1
ATOM 8787 N N . ALA E 1 127 ? 37.825 18.479 41.426 1.00 33.87 124 ALA E N 1
ATOM 8788 C CA . ALA E 1 127 ? 38.238 18.843 40.076 1.00 25.92 124 ALA E CA 1
ATOM 8789 C C . ALA E 1 127 ? 37.114 18.609 39.075 1.00 39.50 124 ALA E C 1
ATOM 8790 O O . ALA E 1 127 ? 36.935 19.397 38.140 1.00 38.02 124 ALA E O 1
ATOM 8800 N N . ALA E 1 129 ? 33.829 18.700 39.748 1.00 34.69 126 ALA E N 1
ATOM 8801 C CA . ALA E 1 129 ? 32.795 19.703 39.980 1.00 34.35 126 ALA E CA 1
ATOM 8802 C C . ALA E 1 129 ? 33.140 21.021 39.299 1.00 37.39 126 ALA E C 1
ATOM 8803 O O . ALA E 1 129 ? 32.259 21.696 38.755 1.00 24.35 126 ALA E O 1
ATOM 8805 N N . ALA E 1 130 ? 34.420 21.400 39.315 1.00 30.12 127 ALA E N 1
ATOM 8806 C CA . ALA E 1 130 ? 34.834 22.628 38.646 1.00 23.67 127 ALA E CA 1
ATOM 8807 C C . ALA E 1 130 ? 34.711 22.512 37.133 1.00 38.85 127 ALA E C 1
ATOM 8808 O O . ALA E 1 130 ? 34.502 23.521 36.450 1.00 49.06 127 ALA E O 1
ATOM 8810 N N . LYS E 1 131 ? 34.835 21.300 36.593 1.00 35.83 128 LYS E N 1
ATOM 8811 C CA . LYS E 1 131 ? 34.670 21.064 35.165 1.00 31.70 128 LYS E CA 1
ATOM 8812 C C . LYS E 1 131 ? 33.225 20.786 34.773 1.00 36.09 128 LYS E C 1
ATOM 8813 O O . LYS E 1 131 ? 32.930 20.704 33.575 1.00 44.48 128 LYS E O 1
ATOM 8819 N N . GLY E 1 132 ? 32.324 20.642 35.741 1.00 21.08 129 GLY E N 1
ATOM 8820 C CA . GLY E 1 132 ? 30.950 20.299 35.436 1.00 24.00 129 GLY E CA 1
ATOM 8821 C C . GLY E 1 132 ? 30.737 18.842 35.100 1.00 28.66 129 GLY E C 1
ATOM 8822 O O . GLY E 1 132 ? 29.845 18.519 34.309 1.00 41.61 129 GLY E O 1
ATOM 8823 N N . LEU E 1 133 ? 31.532 17.944 35.683 1.00 26.69 130 LEU E N 1
ATOM 8824 C CA . LEU E 1 133 ? 31.451 16.527 35.370 1.00 28.04 130 LEU E CA 1
ATOM 8825 C C . LEU E 1 133 ? 30.768 15.787 36.509 1.00 32.07 130 LEU E C 1
ATOM 8826 O O . LEU E 1 133 ? 31.331 15.717 37.613 1.00 32.83 130 LEU E O 1
ATOM 8831 N N . PRO E 1 134 ? 29.578 15.228 36.305 1.00 31.75 131 PRO E N 1
ATOM 8832 C CA . PRO E 1 134 ? 28.960 14.410 37.352 1.00 27.90 131 PRO E CA 1
ATOM 8833 C C . PRO E 1 134 ? 29.687 13.083 37.500 1.00 34.21 131 PRO E C 1
ATOM 8834 O O . PRO E 1 134 ? 30.351 12.598 36.583 1.00 40.08 131 PRO E O 1
ATOM 8838 N N . PHE E 1 135 ? 29.556 12.496 38.685 1.00 25.96 132 PHE E N 1
ATOM 8839 C CA . PHE E 1 135 ? 30.139 11.194 38.977 1.00 34.07 132 PHE E CA 1
ATOM 8840 C C . PHE E 1 135 ? 29.035 10.152 39.088 1.00 33.91 132 PHE E C 1
ATOM 8841 O O . PHE E 1 135 ? 28.021 10.382 39.755 1.00 39.00 132 PHE E O 1
ATOM 8849 N N . GLU E 1 136 ? 29.241 9.010 38.438 1.00 26.03 133 GLU E N 1
ATOM 8850 C CA . GLU E 1 136 ? 28.296 7.900 38.460 1.00 30.05 133 GLU E CA 1
ATOM 8851 C C . GLU E 1 136 ? 28.777 6.892 39.499 1.00 35.13 133 GLU E C 1
ATOM 8852 O O . GLU E 1 136 ? 29.824 6.260 39.322 1.00 43.71 133 GLU E O 1
ATOM 8858 N N . LEU E 1 137 ? 28.016 6.744 40.581 1.00 35.91 134 LEU E N 1
ATOM 8859 C CA . LEU E 1 137 ? 28.406 5.902 41.708 1.00 33.52 134 LEU E CA 1
ATOM 8860 C C . LEU E 1 137 ? 27.730 4.540 41.585 1.00 30.75 134 LEU E C 1
ATOM 8861 O O . LEU E 1 137 ? 26.503 4.437 41.684 1.00 37.26 134 LEU E O 1
ATOM 8866 N N . CYS E 1 138 ? 28.533 3.499 41.374 1.00 38.18 135 CYS E N 1
ATOM 8867 C CA . CYS E 1 138 ? 28.067 2.112 41.376 1.00 41.29 135 CYS E CA 1
ATOM 8868 C C . CYS E 1 138 ? 28.991 1.337 42.310 1.00 47.64 135 CYS E C 1
ATOM 8869 O O . CYS E 1 138 ? 30.130 1.026 41.947 1.00 63.93 135 CYS E O 1
ATOM 8872 N N . ASN E 1 139 ? 28.501 1.025 43.504 1.00 55.49 136 ASN E N 1
ATOM 8873 C CA . ASN E 1 139 ? 29.325 0.498 44.580 1.00 82.98 136 ASN E CA 1
ATOM 8874 C C . ASN E 1 139 ? 28.879 -0.904 44.972 1.00 88.35 136 ASN E C 1
ATOM 8875 O O . ASN E 1 139 ? 27.835 -1.399 44.542 1.00 71.62 136 ASN E O 1
ATOM 8880 N N . ARG E 1 140 ? 29.698 -1.541 45.805 1.00 101.90 137 ARG E N 1
ATOM 8881 C CA . ARG E 1 140 ? 29.279 -2.761 46.474 1.00 98.96 137 ARG E CA 1
ATOM 8882 C C . ARG E 1 140 ? 28.217 -2.437 47.517 1.00 90.44 137 ARG E C 1
ATOM 8883 O O . ARG E 1 140 ? 28.187 -1.343 48.088 1.00 86.07 137 ARG E O 1
ATOM 8891 N N . GLY E 1 141 ? 27.336 -3.403 47.759 1.00 98.21 138 GLY E N 1
ATOM 8892 C CA . GLY E 1 141 ? 26.169 -3.202 48.585 1.00 106.37 138 GLY E CA 1
ATOM 8893 C C . GLY E 1 141 ? 26.447 -2.719 49.996 1.00 110.80 138 GLY E C 1
ATOM 8894 O O . GLY E 1 141 ? 26.167 -1.568 50.347 1.00 105.34 138 GLY E O 1
ATOM 8895 N N . PRO E 1 142 ? 27.004 -3.595 50.839 1.00 115.10 139 PRO E N 1
ATOM 8896 C CA . PRO E 1 142 ? 27.079 -3.297 52.279 1.00 113.54 139 PRO E CA 1
ATOM 8897 C C . PRO E 1 142 ? 28.073 -2.210 52.664 1.00 105.87 139 PRO E C 1
ATOM 8898 O O . PRO E 1 142 ? 28.241 -1.959 53.863 1.00 105.41 139 PRO E O 1
ATOM 8902 N N . GLU E 1 143 ? 28.737 -1.553 51.716 1.00 98.91 140 GLU E N 1
ATOM 8903 C CA . GLU E 1 143 ? 29.683 -0.485 52.025 1.00 93.80 140 GLU E CA 1
ATOM 8904 C C . GLU E 1 143 ? 29.195 0.866 51.507 1.00 81.58 140 GLU E C 1
ATOM 8905 O O . GLU E 1 143 ? 29.982 1.706 51.066 1.00 74.85 140 GLU E O 1
ATOM 8911 N N . LEU E 1 144 ? 27.881 1.093 51.571 1.00 74.19 141 LEU E N 1
ATOM 8912 C CA . LEU E 1 144 ? 27.317 2.364 51.132 1.00 61.00 141 LEU E CA 1
ATOM 8913 C C . LEU E 1 144 ? 27.626 3.500 52.101 1.00 68.66 141 LEU E C 1
ATOM 8914 O O . LEU E 1 144 ? 27.597 4.668 51.697 1.00 67.66 141 LEU E O 1
ATOM 8919 N N . GLY E 1 145 ? 27.928 3.187 53.363 1.00 68.69 142 GLY E N 1
ATOM 8920 C CA . GLY E 1 145 ? 28.263 4.231 54.316 1.00 59.91 142 GLY E CA 1
ATOM 8921 C C . GLY E 1 145 ? 29.572 4.929 54.007 1.00 58.79 142 GLY E C 1
ATOM 8922 O O . GLY E 1 145 ? 29.746 6.104 54.343 1.00 57.30 142 GLY E O 1
ATOM 8923 N N . ASP E 1 146 ? 30.509 4.222 53.370 1.00 70.12 143 ASP E N 1
ATOM 8924 C CA . ASP E 1 146 ? 31.769 4.844 52.977 1.00 84.41 143 ASP E CA 1
ATOM 8925 C C . ASP E 1 146 ? 31.555 5.925 51.928 1.00 76.63 143 ASP E C 1
ATOM 8926 O O . ASP E 1 146 ? 32.288 6.922 51.903 1.00 61.93 143 ASP E O 1
ATOM 8939 N N . ALA E 1 148 ? 28.828 7.761 51.675 1.00 59.39 145 ALA E N 1
ATOM 8940 C CA . ALA E 1 148 ? 28.166 8.884 52.330 1.00 57.92 145 ALA E CA 1
ATOM 8941 C C . ALA E 1 148 ? 29.179 9.830 52.959 1.00 60.39 145 ALA E C 1
ATOM 8942 O O . ALA E 1 148 ? 29.048 11.054 52.851 1.00 60.82 145 ALA E O 1
ATOM 8944 N N . LYS E 1 149 ? 30.201 9.281 53.618 1.00 66.90 146 LYS E N 1
ATOM 8945 C CA . LYS E 1 149 ? 31.243 10.102 54.221 1.00 76.51 146 LYS E CA 1
ATOM 8946 C C . LYS E 1 149 ? 32.201 10.685 53.191 1.00 83.16 146 LYS E C 1
ATOM 8947 O O . LYS E 1 149 ? 32.888 11.667 53.490 1.00 87.90 146 LYS E O 1
ATOM 8953 N N . ALA E 1 150 ? 32.260 10.109 51.990 1.00 80.38 147 ALA E N 1
ATOM 8954 C CA . ALA E 1 150 ? 33.142 10.635 50.955 1.00 67.01 147 ALA E CA 1
ATOM 8955 C C . ALA E 1 150 ? 32.511 11.822 50.237 1.00 64.03 147 ALA E C 1
ATOM 8956 O O . ALA E 1 150 ? 33.124 12.889 50.127 1.00 66.72 147 ALA E O 1
ATOM 8958 N N . PHE E 1 151 ? 31.284 11.655 49.743 1.00 57.84 148 PHE E N 1
ATOM 8959 C CA . PHE E 1 151 ? 30.614 12.716 49.002 1.00 51.39 148 PHE E CA 1
ATOM 8960 C C . PHE E 1 151 ? 30.085 13.827 49.898 1.00 58.37 148 PHE E C 1
ATOM 8961 O O . PHE E 1 151 ? 29.704 14.884 49.383 1.00 60.55 148 PHE E O 1
ATOM 8969 N N . ALA E 1 152 ? 30.048 13.619 51.216 1.00 67.41 149 ALA E N 1
ATOM 8970 C CA . ALA E 1 152 ? 29.696 14.711 52.117 1.00 51.94 149 ALA E CA 1
ATOM 8971 C C . ALA E 1 152 ? 30.799 15.757 52.175 1.00 57.55 149 ALA E C 1
ATOM 8972 O O . ALA E 1 152 ? 30.519 16.942 52.387 1.00 61.58 149 ALA E O 1
ATOM 8974 N N . GLN E 1 153 ? 32.055 15.341 51.988 1.00 58.12 150 GLN E N 1
ATOM 8975 C CA . GLN E 1 153 ? 33.154 16.298 51.956 1.00 61.98 150 GLN E CA 1
ATOM 8976 C C . GLN E 1 153 ? 33.118 17.148 50.694 1.00 59.74 150 GLN E C 1
ATOM 8977 O O . GLN E 1 153 ? 33.609 18.283 50.698 1.00 61.22 150 GLN E O 1
ATOM 8983 N N . VAL E 1 154 ? 32.550 16.623 49.612 1.00 59.84 151 VAL E N 1
ATOM 8984 C CA . VAL E 1 154 ? 32.476 17.338 48.340 1.00 49.94 151 VAL E CA 1
ATOM 8985 C C . VAL E 1 154 ? 31.013 17.487 47.938 1.00 49.08 151 VAL E C 1
ATOM 8986 O O . VAL E 1 154 ? 30.537 16.757 47.056 1.00 45.10 151 VAL E O 1
ATOM 8990 N N . PRO E 1 155 ? 30.259 18.404 48.551 1.00 51.23 152 PRO E N 1
ATOM 8991 C CA . PRO E 1 155 ? 28.856 18.588 48.153 1.00 49.08 152 PRO E CA 1
ATOM 8992 C C . PRO E 1 155 ? 28.678 19.318 46.834 1.00 48.77 152 PRO E C 1
ATOM 8993 O O . PRO E 1 155 ? 27.550 19.367 46.324 1.00 61.35 152 PRO E O 1
ATOM 8997 N N . GLU E 1 156 ? 29.744 19.881 46.262 1.00 47.21 153 GLU E N 1
ATOM 8998 C CA . GLU E 1 156 ? 29.615 20.642 45.026 1.00 50.50 153 GLU E CA 1
ATOM 8999 C C . GLU E 1 156 ? 29.594 19.761 43.783 1.00 47.26 153 GLU E C 1
ATOM 9000 O O . GLU E 1 156 ? 29.177 20.230 42.719 1.00 48.29 153 GLU E O 1
ATOM 9006 N N . VAL E 1 157 ? 30.027 18.508 43.886 1.00 41.45 154 VAL E N 1
ATOM 9007 C CA . VAL E 1 157 ? 30.031 17.598 42.746 1.00 41.21 154 VAL E CA 1
ATOM 9008 C C . VAL E 1 157 ? 28.695 16.873 42.683 1.00 40.20 154 VAL E C 1
ATOM 9009 O O . VAL E 1 157 ? 28.110 16.516 43.714 1.00 38.45 154 VAL E O 1
ATOM 9013 N N . THR E 1 158 ? 28.193 16.678 41.467 1.00 40.59 155 THR E N 1
ATOM 9014 C CA . THR E 1 158 ? 26.958 15.934 41.258 1.00 33.11 155 THR E CA 1
ATOM 9015 C C . THR E 1 158 ? 27.263 14.442 41.295 1.00 34.83 155 THR E C 1
ATOM 9016 O O . THR E 1 158 ? 28.120 13.959 40.548 1.00 47.79 155 THR E O 1
ATOM 9020 N N . VAL E 1 159 ? 26.570 13.716 42.167 1.00 28.96 156 VAL E N 1
ATOM 9021 C CA . VAL E 1 159 ? 26.734 12.274 42.309 1.00 33.82 156 VAL E CA 1
ATOM 9022 C C . VAL E 1 159 ? 25.401 11.609 41.995 1.00 35.39 156 VAL E C 1
ATOM 9023 O O . VAL E 1 159 ? 24.349 12.064 42.459 1.00 41.78 156 VAL E O 1
ATOM 9027 N N . ILE E 1 160 ? 25.445 10.548 41.195 1.00 30.99 157 ILE E N 1
ATOM 9028 C CA . ILE E 1 160 ? 24.259 9.785 40.827 1.00 35.14 157 ILE E CA 1
ATOM 9029 C C . ILE E 1 160 ? 24.418 8.376 41.380 1.00 36.27 157 ILE E C 1
ATOM 9030 O O . ILE E 1 160 ? 25.359 7.661 41.013 1.00 35.42 157 ILE E O 1
ATOM 9035 N N . ILE E 1 161 ? 23.502 7.979 42.258 1.00 33.97 158 ILE E N 1
ATOM 9036 C CA . ILE E 1 161 ? 23.535 6.650 42.858 1.00 35.89 158 ILE E CA 1
ATOM 9037 C C . ILE E 1 161 ? 22.920 5.661 41.874 1.00 37.63 158 ILE E C 1
ATOM 9038 O O . ILE E 1 161 ? 21.737 5.763 41.535 1.00 49.21 158 ILE E O 1
ATOM 9043 N N . ASP E 1 162 ? 23.722 4.704 41.415 1.00 26.39 159 ASP E N 1
ATOM 9044 C CA . ASP E 1 162 ? 23.258 3.737 40.429 1.00 25.53 159 ASP E CA 1
ATOM 9045 C C . ASP E 1 162 ? 22.487 2.603 41.090 1.00 49.03 159 ASP E C 1
ATOM 9046 O O . ASP E 1 162 ? 22.887 2.089 42.139 1.00 54.63 159 ASP E O 1
ATOM 9051 N N . HIS E 1 163 ? 21.371 2.225 40.465 1.00 56.77 160 HIS E N 1
ATOM 9052 C CA . HIS E 1 163 ? 20.642 0.998 40.792 1.00 50.68 160 HIS E CA 1
ATOM 9053 C C . HIS E 1 163 ? 20.233 0.953 42.264 1.00 42.25 160 HIS E C 1
ATOM 9054 O O . HIS E 1 163 ? 20.440 -0.043 42.960 1.00 60.83 160 HIS E O 1
ATOM 9061 N N . LEU E 1 164 ? 19.646 2.055 42.737 1.00 39.97 161 LEU E N 1
ATOM 9062 C CA . LEU E 1 164 ? 19.125 2.160 44.102 1.00 51.71 161 LEU E CA 1
ATOM 9063 C C . LEU E 1 164 ? 20.204 1.900 45.152 1.00 67.00 161 LEU E C 1
ATOM 9064 O O . LEU E 1 164 ? 19.909 1.451 46.262 1.00 71.04 161 LEU E O 1
ATOM 9069 N N . GLY E 1 165 ? 21.461 2.179 44.813 1.00 69.24 162 GLY E N 1
ATOM 9070 C CA . GLY E 1 165 ? 22.563 1.953 45.723 1.00 64.07 162 GLY E CA 1
ATOM 9071 C C . GLY E 1 165 ? 23.000 0.513 45.868 1.00 69.52 162 GLY E C 1
ATOM 9072 O O . GLY E 1 165 ? 23.898 0.238 46.674 1.00 76.25 162 GLY E O 1
ATOM 9073 N N . ASN E 1 166 ? 22.396 -0.412 45.117 1.00 67.96 163 ASN E N 1
ATOM 9074 C CA . ASN E 1 166 ? 22.730 -1.836 45.181 1.00 68.65 163 ASN E CA 1
ATOM 9075 C C . ASN E 1 166 ? 22.570 -2.382 46.598 1.00 72.82 163 ASN E C 1
ATOM 9076 O O . ASN E 1 166 ? 23.337 -3.237 47.045 1.00 77.77 163 ASN E O 1
ATOM 9081 N N . VAL E 1 167 ? 21.564 -1.885 47.310 1.00 69.40 164 VAL E N 1
ATOM 9082 C CA . VAL E 1 167 ? 21.317 -2.294 48.691 1.00 80.26 164 VAL E CA 1
ATOM 9083 C C . VAL E 1 167 ? 20.563 -3.618 48.700 1.00 95.52 164 VAL E C 1
ATOM 9084 O O . VAL E 1 167 ? 19.681 -3.837 47.856 1.00 96.24 164 VAL E O 1
ATOM 9088 N N . PRO E 1 168 ? 20.878 -4.533 49.622 1.00 101.54 165 PRO E N 1
ATOM 9089 C CA . PRO E 1 168 ? 20.104 -5.779 49.707 1.00 96.54 165 PRO E CA 1
ATOM 9090 C C . PRO E 1 168 ? 18.730 -5.592 50.324 1.00 88.47 165 PRO E C 1
ATOM 9091 O O . PRO E 1 168 ? 17.834 -6.402 50.057 1.00 96.01 165 PRO E O 1
ATOM 9095 N N . GLY E 1 169 ? 18.538 -4.559 51.133 1.00 71.94 166 GLY E N 1
ATOM 9096 C CA . GLY E 1 169 ? 17.247 -4.333 51.748 1.00 58.77 166 GLY E CA 1
ATOM 9097 C C . GLY E 1 169 ? 17.280 -3.101 52.622 1.00 61.61 166 GLY E C 1
ATOM 9098 O O . GLY E 1 169 ? 18.200 -2.287 52.537 1.00 64.15 166 GLY E O 1
ATOM 9099 N N . LEU E 1 170 ? 16.259 -2.974 53.470 1.00 66.73 167 LEU E N 1
ATOM 9100 C CA . LEU E 1 170 ? 16.148 -1.839 54.387 1.00 85.62 167 LEU E CA 1
ATOM 9101 C C . LEU E 1 170 ? 16.883 -2.182 55.680 1.00 88.75 167 LEU E C 1
ATOM 9102 O O . LEU E 1 170 ? 16.293 -2.549 56.698 1.00 84.69 167 LEU E O 1
ATOM 9107 N N . ASP E 1 171 ? 18.205 -2.059 55.626 1.00 92.28 168 ASP E N 1
ATOM 9108 C CA . ASP E 1 171 ? 19.057 -2.342 56.770 1.00 93.54 168 ASP E CA 1
ATOM 9109 C C . ASP E 1 171 ? 19.282 -1.077 57.594 1.00 101.39 168 ASP E C 1
ATOM 9110 O O . ASP E 1 171 ? 18.928 0.033 57.193 1.00 103.56 168 ASP E O 1
ATOM 9115 N N . GLU E 1 172 ? 19.885 -1.257 58.771 1.00 101.78 169 GLU E N 1
ATOM 9116 C CA . GLU E 1 172 ? 20.205 -0.107 59.610 1.00 101.19 169 GLU E CA 1
ATOM 9117 C C . GLU E 1 172 ? 21.330 0.720 59.000 1.00 101.55 169 GLU E C 1
ATOM 9118 O O . GLU E 1 172 ? 21.327 1.952 59.099 1.00 100.08 169 GLU E O 1
ATOM 9124 N N . GLU E 1 173 ? 22.298 0.061 58.359 1.00 100.80 170 GLU E N 1
ATOM 9125 C CA . GLU E 1 173 ? 23.345 0.788 57.651 1.00 102.11 170 GLU E CA 1
ATOM 9126 C C . GLU E 1 173 ? 22.872 1.284 56.291 1.00 91.79 170 GLU E C 1
ATOM 9127 O O . GLU E 1 173 ? 23.335 2.329 55.822 1.00 84.91 170 GLU E O 1
ATOM 9133 N N . SER E 1 174 ? 21.955 0.557 55.649 1.00 82.15 171 SER E N 1
ATOM 9134 C CA . SER E 1 174 ? 21.470 0.965 54.335 1.00 73.94 171 SER E CA 1
ATOM 9135 C C . SER E 1 174 ? 20.561 2.183 54.438 1.00 71.20 171 SER E C 1
ATOM 9136 O O . SER E 1 174 ? 20.687 3.132 53.655 1.00 79.97 171 SER E O 1
ATOM 9139 N N . CYS E 1 175 ? 19.632 2.173 55.398 1.00 69.11 172 CYS E N 1
ATOM 9140 C CA . CYS E 1 175 ? 18.744 3.317 55.580 1.00 69.33 172 CYS E CA 1
ATOM 9141 C C . CYS E 1 175 ? 19.519 4.555 56.011 1.00 69.57 172 CYS E C 1
ATOM 9142 O O . CYS E 1 175 ? 19.206 5.671 55.579 1.00 65.38 172 CYS E O 1
ATOM 9145 N N . ALA E 1 176 ? 20.537 4.380 56.857 1.00 72.57 173 ALA E N 1
ATOM 9146 C CA . ALA E 1 176 ? 21.301 5.526 57.338 1.00 68.55 173 ALA E CA 1
ATOM 9147 C C . ALA E 1 176 ? 22.170 6.117 56.235 1.00 71.79 173 ALA E C 1
ATOM 9148 O O . ALA E 1 176 ? 22.301 7.342 56.131 1.00 83.05 173 ALA E O 1
ATOM 9150 N N . ALA E 1 177 ? 22.771 5.264 55.403 1.00 64.11 174 ALA E N 1
ATOM 9151 C CA . ALA E 1 177 ? 23.619 5.764 54.326 1.00 59.46 174 ALA E CA 1
ATOM 9152 C C . ALA E 1 177 ? 22.792 6.434 53.236 1.00 62.43 174 ALA E C 1
ATOM 9153 O O . ALA E 1 177 ? 23.198 7.465 52.686 1.00 65.52 174 ALA E O 1
ATOM 9155 N N . LEU E 1 178 ? 21.629 5.864 52.908 1.00 52.50 175 LEU E N 1
ATOM 9156 C CA . LEU E 1 178 ? 20.758 6.488 51.918 1.00 46.56 175 LEU E CA 1
ATOM 9157 C C . LEU E 1 178 ? 20.207 7.815 52.426 1.00 56.63 175 LEU E C 1
ATOM 9158 O O . LEU E 1 178 ? 20.067 8.771 51.655 1.00 64.19 175 LEU E O 1
ATOM 9163 N N . ALA E 1 179 ? 19.890 7.893 53.721 1.00 61.20 176 ALA E N 1
ATOM 9164 C CA . ALA E 1 179 ? 19.420 9.152 54.288 1.00 51.76 176 ALA E CA 1
ATOM 9165 C C . ALA E 1 179 ? 20.528 10.196 54.327 1.00 49.36 176 ALA E C 1
ATOM 9166 O O . ALA E 1 179 ? 20.256 11.391 54.165 1.00 43.41 176 ALA E O 1
ATOM 9168 N N . ALA E 1 180 ? 21.775 9.769 54.538 1.00 44.32 177 ALA E N 1
ATOM 9169 C CA . ALA E 1 180 ? 22.887 10.713 54.535 1.00 44.27 177 ALA E CA 1
ATOM 9170 C C . ALA E 1 180 ? 23.154 11.246 53.134 1.00 60.77 177 ALA E C 1
ATOM 9171 O O . ALA E 1 180 ? 23.473 12.428 52.963 1.00 64.95 177 ALA E O 1
ATOM 9173 N N . LEU E 1 181 ? 23.026 10.389 52.117 1.00 59.48 178 LEU E N 1
ATOM 9174 C CA . LEU E 1 181 ? 23.245 10.831 50.744 1.00 47.04 178 LEU E CA 1
ATOM 9175 C C . LEU E 1 181 ? 22.135 11.765 50.278 1.00 48.66 178 LEU E C 1
ATOM 9176 O O . LEU E 1 181 ? 22.396 12.734 49.555 1.00 43.27 178 LEU E O 1
ATOM 9181 N N . ALA E 1 182 ? 20.892 11.493 50.683 1.00 43.77 179 ALA E N 1
ATOM 9182 C CA . ALA E 1 182 ? 19.775 12.344 50.289 1.00 37.01 179 ALA E CA 1
ATOM 9183 C C . ALA E 1 182 ? 19.858 13.734 50.906 1.00 41.57 179 ALA E C 1
ATOM 9184 O O . ALA E 1 182 ? 19.165 14.646 50.443 1.00 40.38 179 ALA E O 1
ATOM 9186 N N . GLU E 1 183 ? 20.684 13.914 51.937 1.00 45.12 180 GLU E N 1
ATOM 9187 C CA . GLU E 1 183 ? 20.882 15.231 52.526 1.00 55.32 180 GLU E CA 1
ATOM 9188 C C . GLU E 1 183 ? 21.793 16.110 51.681 1.00 52.37 180 GLU E C 1
ATOM 9189 O O . GLU E 1 183 ? 21.825 17.329 51.888 1.00 52.82 180 GLU E O 1
ATOM 9195 N N . LEU E 1 184 ? 22.523 15.523 50.737 1.00 50.37 181 LEU E N 1
ATOM 9196 C CA . LEU E 1 184 ? 23.421 16.292 49.893 1.00 46.31 181 LEU E CA 1
ATOM 9197 C C . LEU E 1 184 ? 22.627 17.107 48.872 1.00 46.90 181 LEU E C 1
ATOM 9198 O O . LEU E 1 184 ? 21.558 16.685 48.423 1.00 52.14 181 LEU E O 1
ATOM 9203 N N . PRO E 1 185 ? 23.129 18.284 48.489 1.00 49.83 182 PRO E N 1
ATOM 9204 C CA . PRO E 1 185 ? 22.374 19.131 47.553 1.00 47.26 182 PRO E CA 1
ATOM 9205 C C . PRO E 1 185 ? 22.408 18.647 46.113 1.00 51.95 182 PRO E C 1
ATOM 9206 O O . PRO E 1 185 ? 21.526 19.030 45.335 1.00 48.84 182 PRO E O 1
ATOM 9210 N N . ASN E 1 186 ? 23.384 17.827 45.730 1.00 53.74 183 ASN E N 1
ATOM 9211 C CA . ASN E 1 186 ? 23.554 17.406 44.343 1.00 51.58 183 ASN E CA 1
ATOM 9212 C C . ASN E 1 186 ? 23.622 15.889 44.236 1.00 51.20 183 ASN E C 1
ATOM 9213 O O . ASN E 1 186 ? 24.418 15.336 43.471 1.00 43.87 183 ASN E O 1
ATOM 9218 N N . SER E 1 187 ? 22.781 15.191 44.992 1.00 48.72 184 SER E N 1
ATOM 9219 C CA . SER E 1 187 ? 22.733 13.735 44.976 1.00 38.54 184 SER E CA 1
ATOM 9220 C C . SER E 1 187 ? 21.442 13.272 44.315 1.00 40.40 184 SER E C 1
ATOM 9221 O O . SER E 1 187 ? 20.350 13.694 44.711 1.00 43.83 184 SER E O 1
ATOM 9224 N N . TYR E 1 188 ? 21.573 12.412 43.310 1.00 41.56 185 TYR E N 1
ATOM 9225 C CA . TYR E 1 188 ? 20.443 11.799 42.632 1.00 39.20 185 TYR E CA 1
ATOM 9226 C C . TYR E 1 188 ? 20.573 10.284 42.718 1.00 37.70 185 TYR E C 1
ATOM 9227 O O . TYR E 1 188 ? 21.672 9.744 42.867 1.00 45.46 185 TYR E O 1
ATOM 9236 N N . ILE E 1 189 ? 19.439 9.597 42.624 1.00 24.66 186 ILE E N 1
ATOM 9237 C CA . ILE E 1 189 ? 19.398 8.145 42.734 1.00 29.61 186 ILE E CA 1
ATOM 9238 C C . ILE E 1 189 ? 18.518 7.588 41.622 1.00 33.40 186 ILE E C 1
ATOM 9239 O O . ILE E 1 189 ? 17.470 8.158 41.298 1.00 27.14 186 ILE E O 1
ATOM 9244 N N . LYS E 1 190 ? 18.958 6.482 41.030 1.00 30.14 187 LYS E N 1
ATOM 9245 C CA . LYS E 1 190 ? 18.259 5.842 39.925 1.00 27.99 187 LYS E CA 1
ATOM 9246 C C . LYS E 1 190 ? 17.425 4.673 40.431 1.00 33.13 187 LYS E C 1
ATOM 9247 O O . LYS E 1 190 ? 17.847 3.935 41.325 1.00 47.14 187 LYS E O 1
ATOM 9253 N N . VAL E 1 191 ? 16.242 4.507 39.848 1.00 23.73 188 VAL E N 1
ATOM 9254 C CA . VAL E 1 191 ? 15.335 3.419 40.205 1.00 35.59 188 VAL E CA 1
ATOM 9255 C C . VAL E 1 191 ? 15.502 2.351 39.129 1.00 48.85 188 VAL E C 1
ATOM 9256 O O . VAL E 1 191 ? 14.771 2.310 38.137 1.00 49.25 188 VAL E O 1
ATOM 9260 N N . SER E 1 192 ? 16.483 1.478 39.329 1.00 52.06 189 SER E N 1
ATOM 9261 C CA . SER E 1 192 ? 16.757 0.375 38.415 1.00 49.00 189 SER E CA 1
ATOM 9262 C C . SER E 1 192 ? 17.619 -0.644 39.152 1.00 43.37 189 SER E C 1
ATOM 9263 O O . SER E 1 192 ? 17.789 -0.569 40.373 1.00 56.08 189 SER E O 1
ATOM 9266 N N . GLY E 1 193 ? 18.162 -1.596 38.410 1.00 53.34 190 GLY E N 1
ATOM 9267 C CA . GLY E 1 193 ? 19.016 -2.610 38.996 1.00 62.24 190 GLY E CA 1
ATOM 9268 C C . GLY E 1 193 ? 19.076 -3.841 38.125 1.00 72.59 190 GLY E C 1
ATOM 9269 O O . GLY E 1 193 ? 18.306 -4.009 37.179 1.00 65.78 190 GLY E O 1
ATOM 9270 N N . ASP E 1 194 ? 20.024 -4.717 38.469 1.00 84.37 191 ASP E N 1
ATOM 9271 C CA . ASP E 1 194 ? 20.184 -5.970 37.741 1.00 81.44 191 ASP E CA 1
ATOM 9272 C C . ASP E 1 194 ? 19.041 -6.940 38.004 1.00 69.67 191 ASP E C 1
ATOM 9273 O O . ASP E 1 194 ? 18.860 -7.891 37.235 1.00 62.30 191 ASP E O 1
ATOM 9278 N N . ASN E 1 195 ? 18.275 -6.726 39.066 1.00 72.53 192 ASN E N 1
ATOM 9279 C CA . ASN E 1 195 ? 17.106 -7.516 39.406 1.00 65.33 192 ASN E CA 1
ATOM 9280 C C . ASN E 1 195 ? 15.886 -6.608 39.481 1.00 61.23 192 ASN E C 1
ATOM 9281 O O . ASN E 1 195 ? 16.023 -5.386 39.619 1.00 64.94 192 ASN E O 1
ATOM 9286 N N . PRO E 1 196 ? 14.680 -7.163 39.367 1.00 57.29 193 PRO E N 1
ATOM 9287 C CA . PRO E 1 196 ? 13.474 -6.339 39.511 1.00 48.25 193 PRO E CA 1
ATOM 9288 C C . PRO E 1 196 ? 13.470 -5.579 40.829 1.00 48.67 193 PRO E C 1
ATOM 9289 O O . PRO E 1 196 ? 13.681 -6.153 41.900 1.00 56.63 193 PRO E O 1
ATOM 9293 N N . VAL E 1 197 ? 13.236 -4.269 40.740 1.00 54.33 194 VAL E N 1
ATOM 9294 C CA . VAL E 1 197 ? 13.308 -3.408 41.914 1.00 56.04 194 VAL E CA 1
ATOM 9295 C C . VAL E 1 197 ? 12.199 -3.770 42.893 1.00 53.90 194 VAL E C 1
ATOM 9296 O O . VAL E 1 197 ? 11.053 -4.032 42.501 1.00 68.59 194 VAL E O 1
ATOM 9300 N N . GLY E 1 198 ? 12.542 -3.797 44.178 1.00 59.85 195 GLY E N 1
ATOM 9301 C CA . GLY E 1 198 ? 11.593 -4.130 45.211 1.00 71.22 195 GLY E CA 1
ATOM 9302 C C . GLY E 1 198 ? 10.673 -2.971 45.534 1.00 74.78 195 GLY E C 1
ATOM 9303 O O . GLY E 1 198 ? 11.095 -1.812 45.599 1.00 75.26 195 GLY E O 1
ATOM 9304 N N . PRO E 1 199 ? 9.388 -3.266 45.745 1.00 66.70 196 PRO E N 1
ATOM 9305 C CA . PRO E 1 199 ? 8.436 -2.186 46.052 1.00 51.70 196 PRO E CA 1
ATOM 9306 C C . PRO E 1 199 ? 8.724 -1.484 47.366 1.00 57.15 196 PRO E C 1
ATOM 9307 O O . PRO E 1 199 ? 8.371 -0.308 47.519 1.00 56.76 196 PRO E O 1
ATOM 9311 N N . ASP E 1 200 ? 9.358 -2.167 48.323 1.00 65.29 197 ASP E N 1
ATOM 9312 C CA . ASP E 1 200 ? 9.693 -1.518 49.587 1.00 67.14 197 ASP E CA 1
ATOM 9313 C C . ASP E 1 200 ? 10.871 -0.566 49.424 1.00 64.84 197 ASP E C 1
ATOM 9314 O O . ASP E 1 200 ? 10.897 0.509 50.036 1.00 51.59 197 ASP E O 1
ATOM 9319 N N . ILE E 1 201 ? 11.853 -0.939 48.602 1.00 67.30 198 ILE E N 1
ATOM 9320 C CA . ILE E 1 201 ? 13.017 -0.082 48.403 1.00 58.76 198 ILE E CA 1
ATOM 9321 C C . ILE E 1 201 ? 12.644 1.142 47.577 1.00 52.14 198 ILE E C 1
ATOM 9322 O O . ILE E 1 201 ? 13.115 2.254 47.844 1.00 49.88 198 ILE E O 1
ATOM 9327 N N . VAL E 1 202 ? 11.794 0.961 46.564 1.00 48.48 199 VAL E N 1
ATOM 9328 C CA . VAL E 1 202 ? 11.357 2.092 45.752 1.00 41.07 199 VAL E CA 1
ATOM 9329 C C . VAL E 1 202 ? 10.535 3.064 46.589 1.00 45.54 199 VAL E C 1
ATOM 9330 O O . VAL E 1 202 ? 10.726 4.284 46.513 1.00 41.68 199 VAL E O 1
ATOM 9334 N N . LYS E 1 203 ? 9.618 2.541 47.406 1.00 54.23 200 LYS E N 1
ATOM 9335 C CA . LYS E 1 203 ? 8.795 3.406 48.246 1.00 47.79 200 LYS E CA 1
ATOM 9336 C C . LYS E 1 203 ? 9.647 4.166 49.255 1.00 45.47 200 LYS E C 1
ATOM 9337 O O . LYS E 1 203 ? 9.385 5.339 49.542 1.00 54.13 200 LYS E O 1
ATOM 9343 N N . TYR E 1 204 ? 10.682 3.517 49.793 1.00 47.13 201 TYR E N 1
ATOM 9344 C CA . TYR E 1 204 ? 11.550 4.183 50.760 1.00 51.60 201 TYR E CA 1
ATOM 9345 C C . TYR E 1 204 ? 12.410 5.250 50.092 1.00 53.68 201 TYR E C 1
ATOM 9346 O O . TYR E 1 204 ? 12.610 6.334 50.654 1.00 47.62 201 TYR E O 1
ATOM 9355 N N . VAL E 1 205 ? 12.930 4.959 48.898 1.00 51.70 202 VAL E N 1
ATOM 9356 C CA . VAL E 1 205 ? 13.788 5.914 48.204 1.00 41.80 202 VAL E CA 1
ATOM 9357 C C . VAL E 1 205 ? 13.003 7.163 47.819 1.00 44.08 202 VAL E C 1
ATOM 9358 O O . VAL E 1 205 ? 13.519 8.285 47.893 1.00 39.55 202 VAL E O 1
ATOM 9362 N N . ARG E 1 206 ? 11.738 6.994 47.423 1.00 36.41 203 ARG E N 1
ATOM 9363 C CA . ARG E 1 206 ? 10.925 8.144 47.041 1.00 35.25 203 ARG E CA 1
ATOM 9364 C C . ARG E 1 206 ? 10.683 9.082 48.216 1.00 47.51 203 ARG E C 1
ATOM 9365 O O . ARG E 1 206 ? 10.622 10.303 48.030 1.00 57.69 203 ARG E O 1
ATOM 9373 N N . ASP E 1 207 ? 10.546 8.541 49.429 1.00 41.51 204 ASP E N 1
ATOM 9374 C CA . ASP E 1 207 ? 10.295 9.391 50.589 1.00 56.15 204 ASP E CA 1
ATOM 9375 C C . ASP E 1 207 ? 11.562 10.095 51.060 1.00 51.49 204 ASP E C 1
ATOM 9376 O O . ASP E 1 207 ? 11.536 11.297 51.349 1.00 52.68 204 ASP E O 1
ATOM 9381 N N . THR E 1 208 ? 12.678 9.366 51.143 1.00 46.74 205 THR E N 1
ATOM 9382 C CA . THR E 1 208 ? 13.898 9.941 51.699 1.00 53.62 205 THR E CA 1
ATOM 9383 C C . THR E 1 208 ? 14.571 10.907 50.730 1.00 51.65 205 THR E C 1
ATOM 9384 O O . THR E 1 208 ? 15.135 11.921 51.156 1.00 50.44 205 THR E O 1
ATOM 9388 N N . PHE E 1 209 ? 14.528 10.615 49.430 1.00 57.24 206 PHE E N 1
ATOM 9389 C CA . PHE E 1 209 ? 15.176 11.478 48.449 1.00 52.81 206 PHE E CA 1
ATOM 9390 C C . PHE E 1 209 ? 14.263 12.575 47.921 1.00 47.92 206 PHE E C 1
ATOM 9391 O O . PHE E 1 209 ? 14.741 13.677 47.627 1.00 55.29 206 PHE E O 1
ATOM 9399 N N . GLY E 1 210 ? 12.967 12.308 47.792 1.00 35.77 207 GLY E N 1
ATOM 9400 C CA . GLY E 1 210 ? 12.037 13.298 47.305 1.00 45.53 207 GLY E CA 1
ATOM 9401 C C . GLY E 1 210 ? 11.814 13.199 45.810 1.00 53.60 207 GLY E C 1
ATOM 9402 O O . GLY E 1 210 ? 12.577 12.556 45.084 1.00 51.27 207 GLY E O 1
ATOM 9403 N N . PRO E 1 211 ? 10.756 13.851 45.317 1.00 55.23 208 PRO E N 1
ATOM 9404 C CA . PRO E 1 211 ? 10.408 13.736 43.893 1.00 53.20 208 PRO E CA 1
ATOM 9405 C C . PRO E 1 211 ? 11.338 14.491 42.956 1.00 52.58 208 PRO E C 1
ATOM 9406 O O . PRO E 1 211 ? 11.161 14.395 41.736 1.00 53.15 208 PRO E O 1
ATOM 9410 N N . LYS E 1 212 ? 12.318 15.232 43.474 1.00 50.35 209 LYS E N 1
ATOM 9411 C CA . LYS E 1 212 ? 13.228 16.007 42.641 1.00 42.17 209 LYS E CA 1
ATOM 9412 C C . LYS E 1 212 ? 14.593 15.353 42.465 1.00 42.89 209 LYS E C 1
ATOM 9413 O O . LYS E 1 212 ? 15.375 15.813 41.627 1.00 40.13 209 LYS E O 1
ATOM 9419 N N . LYS E 1 213 ? 14.896 14.299 43.222 1.00 37.03 210 LYS E N 1
ATOM 9420 C CA . LYS E 1 213 ? 16.193 13.635 43.156 1.00 25.56 210 LYS E CA 1
ATOM 9421 C C . LYS E 1 213 ? 16.100 12.209 42.627 1.00 29.33 210 LYS E C 1
ATOM 9422 O O . LYS E 1 213 ? 17.095 11.475 42.681 1.00 39.38 210 LYS E O 1
ATOM 9428 N N . VAL E 1 214 ? 14.944 11.797 42.117 1.00 24.93 211 VAL E N 1
ATOM 9429 C CA . VAL E 1 214 ? 14.719 10.430 41.661 1.00 22.11 211 VAL E CA 1
ATOM 9430 C C . VAL E 1 214 ? 14.730 10.428 40.138 1.00 31.08 211 VAL E C 1
ATOM 9431 O O . VAL E 1 214 ? 13.934 11.130 39.503 1.00 37.04 211 VAL E O 1
ATOM 9435 N N . LEU E 1 215 ? 15.629 9.637 39.556 1.00 23.72 212 LEU E N 1
ATOM 9436 C CA . LEU E 1 215 ? 15.821 9.575 38.113 1.00 25.64 212 LEU E CA 1
ATOM 9437 C C . LEU E 1 215 ? 15.259 8.269 37.572 1.00 27.44 212 LEU E C 1
ATOM 9438 O O . LEU E 1 215 ? 15.529 7.198 38.126 1.00 44.18 212 LEU E O 1
ATOM 9443 N N . TYR E 1 216 ? 14.490 8.355 36.489 1.00 28.58 213 TYR E N 1
ATOM 9444 C CA . TYR E 1 216 ? 14.081 7.147 35.789 1.00 20.36 213 TYR E CA 1
ATOM 9445 C C . TYR E 1 216 ? 15.260 6.572 35.019 1.00 29.69 213 TYR E C 1
ATOM 9446 O O . TYR E 1 216 ? 15.969 7.297 34.316 1.00 26.02 213 TYR E O 1
ATOM 9455 N N . SER E 1 217 ? 15.459 5.263 35.139 1.00 31.19 214 SER E N 1
ATOM 9456 C CA . SER E 1 217 ? 16.498 4.575 34.390 1.00 24.25 214 SER E CA 1
ATOM 9457 C C . SER E 1 217 ? 16.032 3.157 34.105 1.00 27.42 214 SER E C 1
ATOM 9458 O O . SER E 1 217 ? 15.352 2.543 34.932 1.00 39.50 214 SER E O 1
ATOM 9461 N N . SER E 1 218 ? 16.397 2.645 32.930 1.00 19.41 215 SER E N 1
ATOM 9462 C CA . SER E 1 218 ? 15.960 1.325 32.501 1.00 22.01 215 SER E CA 1
ATOM 9463 C C . SER E 1 218 ? 16.994 0.235 32.733 1.00 22.82 215 SER E C 1
ATOM 9464 O O . SER E 1 218 ? 16.615 -0.936 32.846 1.00 29.91 215 SER E O 1
ATOM 9467 N N . ASN E 1 219 ? 18.280 0.588 32.807 1.00 21.35 216 ASN E N 1
ATOM 9468 C CA . ASN E 1 219 ? 19.368 -0.388 32.878 1.00 24.34 216 ASN E CA 1
ATOM 9469 C C . ASN E 1 219 ? 19.326 -1.347 31.690 1.00 25.46 216 ASN E C 1
ATOM 9470 O O . ASN E 1 219 ? 19.658 -2.528 31.812 1.00 24.28 216 ASN E O 1
ATOM 9475 N N . TRP E 1 220 ? 18.906 -0.837 30.532 1.00 19.08 217 TRP E N 1
ATOM 9476 C CA . TRP E 1 220 ? 18.805 -1.602 29.297 1.00 21.25 217 TRP E CA 1
ATOM 9477 C C . TRP E 1 220 ? 20.189 -1.758 28.665 1.00 33.09 217 TRP E C 1
ATOM 9478 O O . TRP E 1 220 ? 20.980 -0.811 28.666 1.00 36.45 217 TRP E O 1
ATOM 9489 N N . PRO E 1 221 ? 20.510 -2.940 28.114 1.00 27.62 218 PRO E N 1
ATOM 9490 C CA . PRO E 1 221 ? 19.645 -4.119 28.038 1.00 27.86 218 PRO E CA 1
ATOM 9491 C C . PRO E 1 221 ? 19.862 -5.116 29.174 1.00 25.68 218 PRO E C 1
ATOM 9492 O O . PRO E 1 221 ? 19.379 -6.245 29.092 1.00 28.61 218 PRO E O 1
ATOM 9496 N N . VAL E 1 222 ? 20.585 -4.701 30.218 1.00 24.81 219 VAL E N 1
ATOM 9497 C CA . VAL E 1 222 ? 20.836 -5.590 31.349 1.00 29.43 219 VAL E CA 1
ATOM 9498 C C . VAL E 1 222 ? 19.531 -5.968 32.038 1.00 27.62 219 VAL E C 1
ATOM 9499 O O . VAL E 1 222 ? 19.429 -7.037 32.653 1.00 38.42 219 VAL E O 1
ATOM 9503 N N . VAL E 1 223 ? 18.510 -5.113 31.933 1.00 24.28 220 VAL E N 1
ATOM 9504 C CA . VAL E 1 223 ? 17.212 -5.402 32.531 1.00 27.37 220 VAL E CA 1
ATOM 9505 C C . VAL E 1 223 ? 16.591 -6.663 31.944 1.00 31.67 220 VAL E C 1
ATOM 9506 O O . VAL E 1 223 ? 15.782 -7.321 32.608 1.00 34.11 220 VAL E O 1
ATOM 9510 N N . GLU E 1 224 ? 16.964 -7.033 30.717 1.00 28.53 221 GLU E N 1
ATOM 9511 C CA . GLU E 1 224 ? 16.427 -8.234 30.090 1.00 32.34 221 GLU E CA 1
ATOM 9512 C C . GLU E 1 224 ? 16.988 -9.517 30.687 1.00 38.19 221 GLU E C 1
ATOM 9513 O O . GLU E 1 224 ? 16.468 -10.597 30.386 1.00 44.63 221 GLU E O 1
ATOM 9519 N N . LEU E 1 225 ? 18.025 -9.428 31.521 1.00 38.93 222 LEU E N 1
ATOM 9520 C CA . LEU E 1 225 ? 18.641 -10.629 32.079 1.00 34.61 222 LEU E CA 1
ATOM 9521 C C . LEU E 1 225 ? 17.709 -11.314 33.071 1.00 34.19 222 LEU E C 1
ATOM 9522 O O . LEU E 1 225 ? 17.350 -12.485 32.901 1.00 46.11 222 LEU E O 1
ATOM 9527 N N . ASN E 1 226 ? 17.304 -10.596 34.117 1.00 40.06 223 ASN E N 1
ATOM 9528 C CA . ASN E 1 226 ? 16.442 -11.142 35.157 1.00 39.95 223 ASN E CA 1
ATOM 9529 C C . ASN E 1 226 ? 15.033 -10.567 35.113 1.00 34.70 223 ASN E C 1
ATOM 9530 O O . ASN E 1 226 ? 14.236 -10.832 36.020 1.00 41.23 223 ASN E O 1
ATOM 9535 N N . SER E 1 227 ? 14.704 -9.790 34.082 1.00 36.63 224 SER E N 1
ATOM 9536 C CA . SER E 1 227 ? 13.373 -9.198 33.986 1.00 30.64 224 SER E CA 1
ATOM 9537 C C . SER E 1 227 ? 13.080 -8.908 32.513 1.00 25.97 224 SER E C 1
ATOM 9538 O O . SER E 1 227 ? 13.528 -9.649 31.632 1.00 39.51 224 SER E O 1
ATOM 9541 N N . THR E 1 228 ? 12.335 -7.837 32.253 1.00 29.11 225 THR E N 1
ATOM 9542 C CA . THR E 1 228 ? 11.959 -7.449 30.901 1.00 34.03 225 THR E CA 1
ATOM 9543 C C . THR E 1 228 ? 11.768 -5.941 30.874 1.00 39.43 225 THR E C 1
ATOM 9544 O O . THR E 1 228 ? 11.253 -5.362 31.835 1.00 42.02 225 THR E O 1
ATOM 9548 N N . PHE E 1 229 ? 12.200 -5.308 29.779 1.00 34.76 226 PHE E N 1
ATOM 9549 C CA . PHE E 1 229 ? 12.001 -3.869 29.636 1.00 26.72 226 PHE E CA 1
ATOM 9550 C C . PHE E 1 229 ? 10.524 -3.507 29.715 1.00 32.20 226 PHE E C 1
ATOM 9551 O O . PHE E 1 229 ? 10.159 -2.484 30.307 1.00 34.32 226 PHE E O 1
ATOM 9559 N N . ALA E 1 230 ? 9.659 -4.334 29.122 1.00 33.75 227 ALA E N 1
ATOM 9560 C CA . ALA E 1 230 ? 8.234 -4.021 29.097 1.00 25.81 227 ALA E CA 1
ATOM 9561 C C . ALA E 1 230 ? 7.634 -4.044 30.498 1.00 44.33 227 ALA E C 1
ATOM 9562 O O . ALA E 1 230 ? 6.749 -3.241 30.810 1.00 47.37 227 ALA E O 1
ATOM 9564 N N . THR E 1 231 ? 8.103 -4.951 31.357 1.00 39.53 228 THR E N 1
ATOM 9565 C CA . THR E 1 231 ? 7.581 -4.999 32.718 1.00 47.73 228 THR E CA 1
ATOM 9566 C C . THR E 1 231 ? 8.191 -3.906 33.588 1.00 41.16 228 THR E C 1
ATOM 9567 O O . THR E 1 231 ? 7.495 -3.313 34.420 1.00 48.12 228 THR E O 1
ATOM 9571 N N . HIS E 1 232 ? 9.484 -3.624 33.409 1.00 31.55 229 HIS E N 1
ATOM 9572 C CA . HIS E 1 232 ? 10.136 -2.604 34.225 1.00 28.38 229 HIS E CA 1
ATOM 9573 C C . HIS E 1 232 ? 9.569 -1.220 33.937 1.00 33.20 229 HIS E C 1
ATOM 9574 O O . HIS E 1 232 ? 9.247 -0.466 34.862 1.00 35.56 229 HIS E O 1
ATOM 9581 N N . PHE E 1 233 ? 9.442 -0.865 32.656 1.00 26.37 230 PHE E N 1
ATOM 9582 C CA . PHE E 1 233 ? 8.918 0.454 32.316 1.00 24.86 230 PHE E CA 1
ATOM 9583 C C . PHE E 1 233 ? 7.448 0.578 32.696 1.00 32.00 230 PHE E C 1
ATOM 9584 O O . PHE E 1 233 ? 7.009 1.640 33.153 1.00 40.24 230 PHE E O 1
ATOM 9592 N N . GLN E 1 234 ? 6.673 -0.493 32.512 1.00 31.09 231 GLN E N 1
ATOM 9593 C CA . GLN E 1 234 ? 5.282 -0.475 32.952 1.00 29.80 231 GLN E CA 1
ATOM 9594 C C . GLN E 1 234 ? 5.192 -0.338 34.465 1.00 29.92 231 GLN E C 1
ATOM 9595 O O . GLN E 1 234 ? 4.304 0.350 34.983 1.00 37.01 231 GLN E O 1
ATOM 9601 N N . LEU E 1 235 ? 6.109 -0.982 35.192 1.00 36.74 232 LEU E N 1
ATOM 9602 C CA . LEU E 1 235 ? 6.127 -0.851 36.645 1.00 37.75 232 LEU E CA 1
ATOM 9603 C C . LEU E 1 235 ? 6.388 0.587 37.072 1.00 40.08 232 LEU E C 1
ATOM 9604 O O . LEU E 1 235 ? 5.845 1.041 38.085 1.00 43.80 232 LEU E O 1
ATOM 9617 N N . LEU E 1 237 ? 5.561 3.246 35.218 1.00 34.80 234 LEU E N 1
ATOM 9618 C CA . LEU E 1 237 ? 4.361 3.993 34.856 1.00 29.61 234 LEU E CA 1
ATOM 9619 C C . LEU E 1 237 ? 3.267 3.824 35.902 1.00 38.86 234 LEU E C 1
ATOM 9620 O O . LEU E 1 237 ? 2.573 4.789 36.244 1.00 49.34 234 LEU E O 1
ATOM 9625 N N . ASP E 1 238 ? 3.096 2.608 36.423 1.00 39.23 235 ASP E N 1
ATOM 9626 C CA . ASP E 1 238 ? 2.078 2.369 37.438 1.00 35.15 235 ASP E CA 1
ATOM 9627 C C . ASP E 1 238 ? 2.484 2.886 38.811 1.00 34.82 235 ASP E C 1
ATOM 9628 O O . ASP E 1 238 ? 1.609 3.174 39.634 1.00 51.02 235 ASP E O 1
ATOM 9633 N N . THR E 1 239 ? 3.784 3.016 39.077 1.00 24.72 236 THR E N 1
ATOM 9634 C CA . THR E 1 239 ? 4.257 3.479 40.379 1.00 28.97 236 THR E CA 1
ATOM 9635 C C . THR E 1 239 ? 4.288 5.003 40.457 1.00 38.61 236 THR E C 1
ATOM 9636 O O . THR E 1 239 ? 3.682 5.597 41.355 1.00 56.54 236 THR E O 1
ATOM 9640 N N . PHE E 1 240 ? 4.990 5.646 39.526 1.00 40.76 237 PHE E N 1
ATOM 9641 C CA . PHE E 1 240 ? 5.174 7.091 39.556 1.00 36.66 237 PHE E CA 1
ATOM 9642 C C . PHE E 1 240 ? 4.085 7.856 38.818 1.00 35.88 237 PHE E C 1
ATOM 9643 O O . PHE E 1 240 ? 3.992 9.078 38.980 1.00 45.29 237 PHE E O 1
ATOM 9651 N N . GLY E 1 241 ? 3.264 7.175 38.025 1.00 34.27 238 GLY E N 1
ATOM 9652 C CA . GLY E 1 241 ? 2.343 7.873 37.158 1.00 27.22 238 GLY E CA 1
ATOM 9653 C C . GLY E 1 241 ? 3.094 8.647 36.084 1.00 42.59 238 GLY E C 1
ATOM 9654 O O . GLY E 1 241 ? 4.269 8.411 35.800 1.00 65.12 238 GLY E O 1
ATOM 9655 N N . GLU E 1 242 ? 2.383 9.601 35.487 1.00 47.35 239 GLU E N 1
ATOM 9656 C CA . GLU E 1 242 ? 2.969 10.463 34.459 1.00 58.24 239 GLU E CA 1
ATOM 9657 C C . GLU E 1 242 ? 3.646 11.661 35.128 1.00 52.92 239 GLU E C 1
ATOM 9658 O O . GLU E 1 242 ? 3.241 12.817 34.993 1.00 55.69 239 GLU E O 1
ATOM 9664 N N . ASP E 1 243 ? 4.713 11.350 35.862 1.00 42.04 240 ASP E N 1
ATOM 9665 C CA . ASP E 1 243 ? 5.486 12.346 36.599 1.00 34.99 240 ASP E CA 1
ATOM 9666 C C . ASP E 1 243 ? 6.558 12.913 35.675 1.00 40.26 240 ASP E C 1
ATOM 9667 O O . ASP E 1 243 ? 7.515 12.217 35.321 1.00 36.32 240 ASP E O 1
ATOM 9672 N N . GLU E 1 244 ? 6.401 14.182 35.290 1.00 43.77 241 GLU E N 1
ATOM 9673 C CA . GLU E 1 244 ? 7.353 14.800 34.374 1.00 39.86 241 GLU E CA 1
ATOM 9674 C C . GLU E 1 244 ? 8.716 15.004 35.024 1.00 37.95 241 GLU E C 1
ATOM 9675 O O . GLU E 1 244 ? 9.735 15.033 34.325 1.00 39.88 241 GLU E O 1
ATOM 9681 N N . ASP E 1 245 ? 8.759 15.149 36.350 1.00 41.99 242 ASP E N 1
ATOM 9682 C CA . ASP E 1 245 ? 10.041 15.276 37.036 1.00 43.68 242 ASP E CA 1
ATOM 9683 C C . ASP E 1 245 ? 10.799 13.955 37.027 1.00 44.69 242 ASP E C 1
ATOM 9684 O O . ASP E 1 245 ? 11.989 13.911 36.694 1.00 32.04 242 ASP E O 1
ATOM 9689 N N . PHE E 1 246 ? 10.118 12.863 37.380 1.00 37.69 243 PHE E N 1
ATOM 9690 C CA . PHE E 1 246 ? 10.775 11.562 37.451 1.00 23.60 243 PHE E CA 1
ATOM 9691 C C . PHE E 1 246 ? 11.241 11.079 36.083 1.00 34.13 243 PHE E C 1
ATOM 9692 O O . PHE E 1 246 ? 12.219 10.328 35.996 1.00 44.33 243 PHE E O 1
ATOM 9700 N N . PHE E 1 247 ? 10.579 11.507 35.008 1.00 28.62 244 PHE E N 1
ATOM 9701 C CA . PHE E 1 247 ? 10.852 10.952 33.689 1.00 28.93 244 PHE E CA 1
ATOM 9702 C C . PHE E 1 247 ? 11.738 11.825 32.808 1.00 38.01 244 PHE E C 1
ATOM 9703 O O . PHE E 1 247 ? 12.285 11.314 31.825 1.00 43.19 244 PHE E O 1
ATOM 9711 N N . GLU E 1 248 ? 11.904 13.114 33.118 1.00 32.79 245 GLU E N 1
ATOM 9712 C CA . GLU E 1 248 ? 12.794 13.930 32.296 1.00 35.31 245 GLU E CA 1
ATOM 9713 C C . GLU E 1 248 ? 13.386 15.127 33.035 1.00 36.55 245 GLU E C 1
ATOM 9714 O O . GLU E 1 248 ? 14.565 15.444 32.848 1.00 45.13 245 GLU E O 1
ATOM 9720 N N . ASN E 1 249 ? 12.593 15.799 33.873 1.00 34.32 246 ASN E N 1
ATOM 9721 C CA . ASN E 1 249 ? 13.040 17.070 34.438 1.00 28.00 246 ASN E CA 1
ATOM 9722 C C . ASN E 1 249 ? 14.150 16.873 35.464 1.00 39.71 246 ASN E C 1
ATOM 9723 O O . ASN E 1 249 ? 15.068 17.697 35.556 1.00 37.05 246 ASN E O 1
ATOM 9728 N N . ASN E 1 250 ? 14.087 15.794 36.248 1.00 42.72 247 ASN E N 1
ATOM 9729 C CA . ASN E 1 250 ? 15.164 15.517 37.194 1.00 27.25 247 ASN E CA 1
ATOM 9730 C C . ASN E 1 250 ? 16.463 15.194 36.467 1.00 33.36 247 ASN E C 1
ATOM 9731 O O . ASN E 1 250 ? 17.547 15.580 36.919 1.00 30.54 247 ASN E O 1
ATOM 9736 N N . ALA E 1 251 ? 16.374 14.486 35.338 1.00 38.51 248 ALA E N 1
ATOM 9737 C CA . ALA E 1 251 ? 17.569 14.184 34.559 1.00 31.51 248 ALA E CA 1
ATOM 9738 C C . ALA E 1 251 ? 18.180 15.443 33.958 1.00 36.51 248 ALA E C 1
ATOM 9739 O O . ALA E 1 251 ? 19.405 15.526 33.814 1.00 41.78 248 ALA E O 1
ATOM 9741 N N . ARG E 1 252 ? 17.350 16.427 33.604 1.00 33.82 249 ARG E N 1
ATOM 9742 C CA . ARG E 1 252 ? 17.872 17.667 33.039 1.00 28.31 249 ARG E CA 1
ATOM 9743 C C . ARG E 1 252 ? 18.689 18.442 34.064 1.00 39.17 249 ARG E C 1
ATOM 9744 O O . ARG E 1 252 ? 19.696 19.068 33.716 1.00 46.87 249 ARG E O 1
ATOM 9752 N N . ARG E 1 253 ? 18.273 18.417 35.331 1.00 35.56 250 ARG E N 1
ATOM 9753 C CA . ARG E 1 253 ? 19.024 19.118 36.366 1.00 40.21 250 ARG E CA 1
ATOM 9754 C C . ARG E 1 253 ? 20.265 18.346 36.797 1.00 37.57 250 ARG E C 1
ATOM 9755 O O . ARG E 1 253 ? 21.255 18.957 37.213 1.00 44.68 250 ARG E O 1
ATOM 9763 N N . ALA E 1 254 ? 20.237 17.017 36.698 1.00 32.58 251 ALA E N 1
ATOM 9764 C CA . ALA E 1 254 ? 21.382 16.220 37.122 1.00 34.00 251 ALA E CA 1
ATOM 9765 C C . ALA E 1 254 ? 22.489 16.218 36.074 1.00 38.79 251 ALA E C 1
ATOM 9766 O O . ALA E 1 254 ? 23.666 16.383 36.411 1.00 45.71 251 ALA E O 1
ATOM 9768 N N . TYR E 1 255 ? 22.134 16.039 34.803 1.00 37.50 252 TYR E N 1
ATOM 9769 C CA . TYR E 1 255 ? 23.112 15.912 33.731 1.00 26.78 252 TYR E CA 1
ATOM 9770 C C . TYR E 1 255 ? 23.270 17.181 32.903 1.00 31.35 252 TYR E C 1
ATOM 9771 O O . TYR E 1 255 ? 24.057 17.182 31.952 1.00 34.43 252 TYR E O 1
ATOM 9780 N N . ASN E 1 256 ? 22.552 18.254 33.242 1.00 33.37 253 ASN E N 1
ATOM 9781 C CA . ASN E 1 256 ? 22.596 19.517 32.501 1.00 37.95 253 ASN E CA 1
ATOM 9782 C C . ASN E 1 256 ? 22.237 19.302 31.029 1.00 41.35 253 ASN E C 1
ATOM 9783 O O . ASN E 1 256 ? 23.037 19.533 30.119 1.00 46.61 253 ASN E O 1
ATOM 9788 N N . ILE E 1 257 ? 21.005 18.855 30.813 1.00 39.28 254 ILE E N 1
ATOM 9789 C CA . ILE E 1 257 ? 20.480 18.580 29.481 1.00 27.36 254 ILE E CA 1
ATOM 9790 C C . ILE E 1 257 ? 19.551 19.728 29.107 1.00 43.87 254 ILE E C 1
ATOM 9791 O O . ILE E 1 257 ? 18.504 19.921 29.733 1.00 60.26 254 ILE E O 1
ATOM 9796 N N . ASP E 1 258 ? 19.931 20.492 28.087 1.00 58.27 255 ASP E N 1
ATOM 9797 C CA . ASP E 1 258 ? 19.143 21.641 27.652 1.00 69.31 255 ASP E CA 1
ATOM 9798 C C . ASP E 1 258 ? 17.811 21.212 27.043 1.00 66.77 255 ASP E C 1
ATOM 9799 O O . ASP E 1 258 ? 17.763 20.329 26.186 1.00 66.25 255 ASP E O 1
#

Foldseek 3Di:
DCFEFEAAEEEFDAVPVFPDPVCPPPPVPNHGGDVVNVVVVVVVVVYHQQAYEYEARRTPDQVVVLVVVVVPPDNRHQFYGEDDQFLPDDRPRHLAYEHPAVPLPLPDVRNLNSQVVLVVNHAYEDDYEAQNLQSLVSCVSVLSHAYEQEQLVNHPAPDPRNLVSLLSQLPRPRYAYENHDLEQGDPRSVVSNCVRNHLLRYEYHQHPPSCVRHHHSVRNVVVCVPCPSDNRHGPVSCCVRSVRD/DFEFEAAEEEFDAVPVFADPVCPPPVVPNHGDDVVVVVVVVVVVVHHYQAYEYEAPRTPDQVVVLVVVVVPPPNRHQFYGEDQQFLPDDRPRHLAYEHDCVVAPSLVDVRNLNSQVVLVVNHAYEDAHEELRLQVLVRCVSVLSHAYEDEALNNHPDDDPSSLVSLLSQLVRPRYAYENHHLAQGDPRSVVSNCVRNDLQRYEYHQHPPSCVPNHHSVVNVVVCVVCVSRNNRGPVSSCVNSVRD/DFEFEAAEEEFDAVVQFADPVCPPPVVPNHGDDVVVVVVVVVVVVYHYQAYEYEEPRTPDQVVVLVVVVVPPDRRHQFYGEDDQFLPDDDPRHLAYEHDAVVALSLVDVRNLRSQVVLVVNHAYEDAHAALNLQNLVNCVSPLSHAYEYEQLVNHPDPDPRSLVSLLSQLPRPRYAYENHHLAHGDPVSVVSNCVRNHLLRYEYHQHPPSCVRHHHSVVNVVVCVNQPSRNNHRPVSSCVNSVGD/DAEFEAAEEEFDAVVQFAQPVCPPPVVPNHGDDVVNVVVVVVVVVHHYQAYEYEERRTPDQVSVLVVVVVPPDRRHQFYGEDDQFLPDDRPRHLAYEYDPVPDSLVDVRNLNSQVVLVVNHAYEDEAPPPLQSLVSCVSVLSHAYEYEALRNYPDDDPSSLVSLLSQLPRPRYAYEHEDLEAGDPVSVVSNCVRNHLLRYEYHQHPPSVVRHHHSVVRVVVCVVQPSRNRRGPVSSCVNSVRD/DAEFEAAEEEFDAVVQFAQPVCVPPVVPNHGDDVVNVVVVVVVVVHHYQAYEYEERRTPDQVSVLVVVVVPPDRRHQFYGEDDQFLPDDRPRHLAYEHEQVPLSLVDPRNLVSQQVLVVNHAYEDDHAAPRLQNLVRCVSPLSHAYEQEQLVNHPDPDPSSLVSLLSQLPRPRYAYENHHLAQGDPVSVVSNCVSNHLLRYEYHQHPPSCVRHHHSVVNVVVCVPPPSRNNRGPVSSCVNSVGD

Radius of gyration: 36.4 Å; Cα contacts (8 Å, |Δi|>4): 2428; chains: 5; bounding box: 88×81×98 Å

Nearest PDB structures (foldseek):
  6uvz-assembly5_E  TM=1.002E+00  e=1.226E-50  Bifidobacterium longum subsp. infantis ATCC 15697 = JCM 1222 = DSM 20088
  6uvz-assembly3_C  TM=1.002E+00  e=2.317E-50  Bifidobacterium longum subsp. infantis ATCC 15697 = JCM 1222 = DSM 20088
  6uvz-assembly4_D  TM=9.965E-01  e=1.276E-48  Bifidobacterium longum subsp. infantis ATCC 15697 = JCM 1222 = DSM 20088
  4do7-assembly2_B  TM=8.218E-01  e=4.853E-16  Burkholderia multivorans ATCC 17616
  4dnm-assembly1_A  TM=8.126E-01  e=4.222E-15  Burkholderia multivorans ATCC 17616

Solvent-accessible surface area: 50892 Å² total

Secondary structure (DSSP, 8-state):
---EEEEEEE--B-TTTS--GGGTT-GGG-S-B-HHHHHHHHHHTT-EEEEEEE-----S-HHHHHHHHHSB--TTEEE--B---S-----TT-S-EE------GGGSHHHHHHHH--TT---EEE---SGGG---HHHHH-TTS-EEEGGGGG--SS-HHHHHHHHHHTTSTTEEEEE--SSPPPHHHHHHHHHHH-TTSEEE---BTTHHHHS-HHHHHH---SS-S-HIIIIIHHHHHTT--/--EEEEEEE--B-TTTS--GGGTT-GGG-S-B-HHHH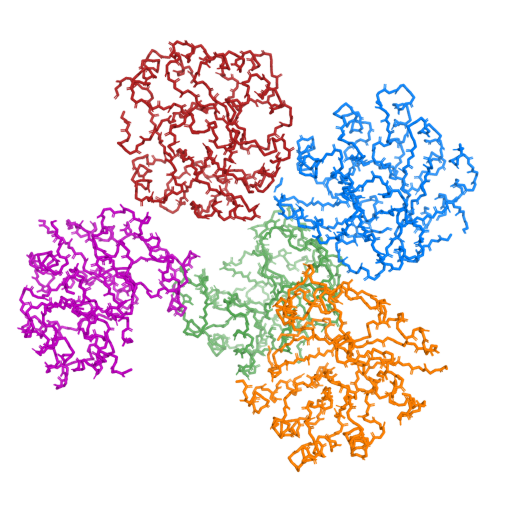HHHHHTTT-EEEEEEE-----S-HHHHHHHHHSB--TTEEE--B---S---B-TT-S-EE-----TTGGGSHHHHHHHH--TT---EEE---STTS---HHHHH-TTS-EEE-GGGG--S--HHHHHHHHHHTTSTTEEEEE--SSPPPHHHHHHHHHHH-GGGEEE---BTGGGTTS-HHHHHH--TTT-S-HIIIIIHHHHHTT--/--EEEEEEE--B-TTTS--GGGTT-GGG-S-B-HHHHHHHHHHHT-EEEEEEE-----S-HHHHHHHHHS---TTEEE--B---S---B-TT-S-EE--B----GGGSHHHHHHHH--TT---EEE-B-SGGG---HHHHH-TTS-EEEGGGGG--SS-HHHHHHHHHHHTSTTEEEEE--SSPPPHHHHHHHHHHH-TTSEEE---BTTHHHHS-HHHHHH--TTT-S-HIIIIIHHHHHHT--/--EEEEEEE--B-TTTS--GGGTT-TTS-S-B-HHHHHHHHHHHT-EEEEEEE-----S-HHHHHHHHHSB--TTEEE--B---S-----TT-S-EE------GGGSHHHHHHHH--TT---EEEE----TT--HHHHH-TTS-EEEEGGGG-SS--HHHHHHHHHHHTSTTEEEEE--SSPPPTTHHHHHHHHH-TTSEEE---BTTHHHHS-HHHHHH--TTT-S-HIIIIIHHHHHHT--/--EEEEEEE--B-TTTS--GGGTT-GGG-S-B-HHHHHHHHHHTT-EEEEEEE-----S-HHHHHHHHHSB--TTEEE--B---S-----TT-S-BB--B---GGGSHHHHHHHH--TT---EEE-B-GGGTT--TTTTT-TTS-EEEGGGGG-SSS-HHHHHHHHHHHTSTTEEEEE--SSPPPHHHHHHHHHHH-TTSEEE---BTTHHHHS-HHHHHH--TTT-S-HIIIIIHHHHHHT--

B-factor: mean 53.92, std 27.4, range [5.42, 153.0]

Organism: Bifidobacterium longum subsp. infantis (strain ATCC 15697 / DSM 20088 / JCM 1222 / NCTC 11817 / S12) (NCBI:txid391904)

Sequence (1222 aa):
ATLNVIDSHFHIWDPDAQDLPWLAGLPSLQHRYTVDDLAAEYAKFGVNFLGGVYVEVDAADHELEDRLLYENASPLILKRLQGRVSPWRVPINADGIREPLHRGRALEPEFIAGLRAAAKGLPFELCNRGPELGDAKAFAQVPEVTVIIDHLGNVPGLDEESCAALAALAELPNSYIKVSGDNPVGPDIVKYVRDTFGPKKVLYSSNWPVVELNSTFATHFQLLDTFGEDEDFFENNARRAYNIDTLNVIDSHFHIWDPDAQDLPWLAGLPSLQHRYTVDDLAAEYAKFGVNFLGGVYVEVDAADHELEDRLLYENASPLILKRLQGRVSPWRVPINADGIREPLHPRGRALEPEFIAGLRAAAKGLPFELCNRGPELGDAKAFAQVPEVTVIIDHLGNVPGLDEESCAALAALAELPNSYIKVSGDNPVGPDIVKYVRDTFGPKKVLYSSNWPVVELNSTFATHFQLLDTFGEDEDFFENNARRAYNIDTLNVIDSHFHIWDPDAQDLPWLAGLPSLQHRYTVDDLAAEYAKFGVNFLGGVYVEVDAADHELEDRLLYENASPLILKRLQGRVSPWRVPINADGIREPLHPRGRALEPEFIAGLRAAAKGLPFELCNRGPELGDAKAFAQVPEVTVIIDHLGNVPGLDEESCAALAALAELPNSYIKVSGDNPVGPDIVKYVRDTFGPKKVLYSSNWPVVELNSTFATHFQLLDTFGEDEDFFENNARRAYNIDTLNVIDSHFHIWDPDAQDLPWLAGLPSLQHRYTVDDLAAEYAKFGVNFLGGVYVEVDAADHELEDRLLYENASPLILKRLQGRVSPWRVPINADGIREPLHRGRALEPEFIAGLRAAAKGLPFELCNGPELGDAKAFAQVPEVTVIIDHLGNVPGLDEESCAALAALAELPNSYIKVSGDNPVGPDIVKYVRDTFGPKKVLYSSNWPVVELNSTFATHFQLLDTFGEDEDFFENNARRAYNIDTLNVIDSHFHIWDPDAQDLPWLAGLPSLQHRYTVDDLAAEYAKFGVNFLGGVYVEVDAADHELEDRLLYENASPLILKRLQGRVSPWRVPINADGIREPLHRGRALEPEFIAGLRAAAKGLPFELCNRGPELGDAKAFAQVPEVTVIIDHLGNVPGLDEESCAALAALAELPNSYIKVSGDNPVGPDIVKYVRDTFGPKKVLYSSNWPVVELNSTFATHFQLLDTFGEDEDFFENNARRAYNID

InterPro domains:
  IPR006680 Amidohydrolase-related [PF04909] (6-253)
  IPR032466 Metal-dependent hydrolase [SSF51556] (4-254)
  IPR052350 Metallo-dependent Lactonases [PTHR43569] (4-255)